Protein AF-0000000083925718 (afdb_homodimer)

Organism: Seriola dumerili (NCBI:txid41447)

InterPro domains:
  IPR001111 TGF-beta, propeptide [PF00688] (3-242)
  IPR001839 Transforming growth factor-beta, C-terminal [PF00019] (294-394)
  IPR001839 Transforming growth factor-beta, C-terminal [PS51362] (266-395)
  IPR001839 Transforming growth factor-beta, C-terminal [SM00204] (294-395)
  IPR015615 Transforming growth factor-beta-like [PTHR11848] (15-395)
  IPR017948 Transforming growth factor beta, conserved site [PS00250] (312-327)
  IPR029034 Cystine-knot cytokine [G3DSA:2.10.90.10] (283-395)
  IPR029034 Cystine-knot cytokine [SSF57501] (290-394)

pLDDT: mean 77.74, std 23.21, range [20.09, 98.0]

Radius of gyration: 36.72 Å; Cα contacts (8 Å, |Δi|>4): 1462; chains: 2; bounding box: 89×106×80 Å

Nearest PDB structures (foldseek):
  1lx5-assembly1_A-2  TM=9.224E-01  e=1.432E-16  Homo sapiens
  2r53-assembly1_A  TM=8.863E-01  e=2.087E-15  Homo sapiens
  7zjf-assembly1_A  TM=8.531E-01  e=5.540E-13  Homo sapiens
  3qb4-assembly3_A  TM=8.774E-01  e=9.681E-13  Homo sapiens
  3qb4-assembly3_C  TM=8.681E-01  e=8.537E-12  Homo sapiens

Structure (mmCIF, N/CA/C/O backbone):
data_AF-0000000083925718-model_v1
#
loop_
_entity.id
_entity.type
_entity.pdbx_description
1 polymer 'Bone morphogenetic protein 7'
#
loop_
_atom_site.group_PDB
_atom_site.id
_atom_site.type_symbol
_atom_site.label_atom_id
_atom_site.label_alt_id
_atom_site.label_comp_id
_atom_site.label_asym_id
_atom_site.label_entity_id
_atom_site.label_seq_id
_atom_site.pdbx_PDB_ins_code
_atom_site.Cartn_x
_atom_site.Cartn_y
_atom_site.Cartn_z
_atom_site.occupancy
_atom_site.B_iso_or_equiv
_atom_site.auth_seq_id
_atom_site.auth_comp_id
_atom_site.auth_asym_id
_atom_site.auth_atom_id
_atom_site.pdbx_PDB_model_num
ATOM 1 N N . MET A 1 1 ? 17.578 -11.945 -41.438 1 20.48 1 MET A N 1
ATOM 2 C CA . MET A 1 1 ? 18.562 -11.242 -40.625 1 20.48 1 MET A CA 1
ATOM 3 C C . MET A 1 1 ? 18.109 -11.156 -39.156 1 20.48 1 MET A C 1
ATOM 5 O O . MET A 1 1 ? 17.125 -10.484 -38.844 1 20.48 1 MET A O 1
ATOM 9 N N . ASP A 1 2 ? 18.156 -12.297 -38.312 1 24.34 2 ASP A N 1
ATOM 10 C CA . ASP A 1 2 ? 17.625 -12.844 -37.062 1 24.34 2 ASP A CA 1
ATOM 11 C C . ASP A 1 2 ? 18.062 -12.016 -35.875 1 24.34 2 ASP A C 1
ATOM 13 O O . ASP A 1 2 ? 19.25 -11.945 -35.562 1 24.34 2 ASP A O 1
ATOM 17 N N . ASN A 1 3 ? 17.578 -10.797 -35.75 1 26.86 3 ASN A N 1
ATOM 18 C CA . ASN A 1 3 ? 17.875 -9.711 -34.812 1 26.86 3 ASN A CA 1
ATOM 19 C C . ASN A 1 3 ? 17.922 -10.219 -33.375 1 26.86 3 ASN A C 1
ATOM 21 O O . ASN A 1 3 ? 16.891 -10.562 -32.781 1 26.86 3 ASN A O 1
ATOM 25 N N . GLU A 1 4 ? 18.938 -10.992 -32.938 1 32.94 4 GLU A N 1
ATOM 26 C CA . GLU A 1 4 ? 19.359 -11.656 -31.719 1 32.94 4 GLU A CA 1
ATOM 27 C C . GLU A 1 4 ? 19.25 -10.727 -30.516 1 32.94 4 GLU A C 1
ATOM 29 O O . GLU A 1 4 ? 19.797 -9.625 -30.531 1 32.94 4 GLU A O 1
ATOM 34 N N . VAL A 1 5 ? 18.172 -10.703 -29.938 1 35.44 5 VAL A N 1
ATOM 35 C CA . VAL A 1 5 ? 17.828 -9.938 -28.75 1 35.44 5 VAL A CA 1
ATOM 36 C C . VAL A 1 5 ? 19.016 -9.883 -27.797 1 35.44 5 VAL A C 1
ATOM 38 O O . VAL A 1 5 ? 19.422 -10.914 -27.25 1 35.44 5 VAL A O 1
ATOM 41 N N . ARG A 1 6 ? 20.016 -9.086 -27.938 1 34.38 6 ARG A N 1
ATOM 42 C CA . ARG A 1 6 ? 21.312 -8.781 -27.328 1 34.38 6 ARG A CA 1
ATOM 43 C C . ARG A 1 6 ? 21.219 -8.773 -25.812 1 34.38 6 ARG A C 1
ATOM 45 O O . ARG A 1 6 ? 22.203 -9 -25.125 1 34.38 6 ARG A O 1
ATOM 52 N N . SER A 1 7 ? 20.297 -7.996 -25.234 1 36.97 7 SER A N 1
ATOM 53 C CA . SER A 1 7 ? 20.609 -7.594 -23.875 1 36.97 7 SER A CA 1
ATOM 54 C C . SER A 1 7 ? 20.312 -8.711 -22.875 1 36.97 7 SER A C 1
ATOM 56 O O . SER A 1 7 ? 19.438 -8.562 -22.016 1 36.97 7 SER A O 1
ATOM 58 N N . SER A 1 8 ? 20.172 -9.922 -23.234 1 44.62 8 SER A N 1
ATOM 59 C CA . SER A 1 8 ? 20.109 -10.953 -22.203 1 44.62 8 SER A CA 1
ATOM 60 C C . SER A 1 8 ? 21.281 -10.828 -21.234 1 44.62 8 SER A C 1
ATOM 62 O O . SER A 1 8 ? 22.422 -10.57 -21.656 1 44.62 8 SER A O 1
ATOM 64 N N . PHE A 1 9 ? 21.031 -10.242 -20.047 1 47.56 9 PHE A N 1
ATOM 65 C CA . PHE A 1 9 ? 22.078 -9.953 -19.078 1 47.56 9 PHE A CA 1
ATOM 66 C C . PHE A 1 9 ? 23.203 -10.984 -19.156 1 47.56 9 PHE A C 1
ATOM 68 O O . PHE A 1 9 ? 24.375 -10.648 -19.031 1 47.56 9 PHE A O 1
ATOM 75 N N . ILE A 1 10 ? 22.828 -12.383 -19.062 1 52.66 10 ILE A N 1
ATOM 76 C CA . ILE A 1 10 ? 24.062 -13.148 -19 1 52.66 10 ILE A CA 1
ATOM 77 C C . ILE A 1 10 ? 24.75 -13.164 -20.359 1 52.66 10 ILE A C 1
ATOM 79 O O . ILE A 1 10 ? 24.297 -13.844 -21.281 1 52.66 10 ILE A O 1
ATOM 83 N N . GLN A 1 11 ? 25.219 -11.977 -20.734 1 53.75 11 GLN A N 1
ATOM 84 C CA . GLN A 1 11 ? 25.922 -11.781 -22.016 1 53.75 11 GLN A CA 1
ATOM 85 C C . GLN A 1 11 ? 26.812 -12.969 -22.328 1 53.75 11 GLN A C 1
ATOM 87 O O . GLN A 1 11 ? 27.109 -13.242 -23.5 1 53.75 11 GLN A O 1
ATOM 92 N N . ARG A 1 12 ? 27.188 -13.523 -21.281 1 63.78 12 ARG A N 1
ATOM 93 C CA . ARG A 1 12 ? 28.047 -14.68 -21.531 1 63.78 12 ARG A CA 1
ATOM 94 C C . ARG A 1 12 ? 27.422 -15.953 -20.969 1 63.78 12 ARG A C 1
ATOM 96 O O . ARG A 1 12 ? 26.547 -15.891 -20.109 1 63.78 12 ARG A O 1
ATOM 103 N N . ARG A 1 13 ? 27.766 -17.047 -21.578 1 74.25 13 ARG A N 1
ATOM 104 C CA . ARG A 1 13 ? 27.375 -18.359 -21.062 1 74.25 13 ARG A CA 1
ATOM 105 C C . ARG A 1 13 ? 27.844 -18.562 -19.625 1 74.25 13 ARG A C 1
ATOM 107 O O . ARG A 1 13 ? 28.984 -18.219 -19.297 1 74.25 13 ARG A O 1
ATOM 114 N N . LEU A 1 14 ? 26.922 -18.938 -18.828 1 84.12 14 LEU A N 1
ATOM 115 C CA . LEU A 1 14 ? 27.234 -19.156 -17.422 1 84.12 14 LEU A CA 1
ATOM 116 C C . LEU A 1 14 ? 28.156 -20.375 -17.25 1 84.12 14 LEU A C 1
ATOM 118 O O . LEU A 1 14 ? 27.969 -21.391 -17.906 1 84.12 14 LEU A O 1
ATOM 122 N N . ARG A 1 15 ? 29.156 -20.203 -16.516 1 86.62 15 ARG A N 1
ATOM 123 C CA . ARG A 1 15 ? 29.969 -21.344 -16.094 1 86.62 15 ARG A CA 1
ATOM 124 C C . ARG A 1 15 ? 29.156 -22.297 -15.211 1 86.62 15 ARG A C 1
ATOM 126 O O . ARG A 1 15 ? 28.109 -21.922 -14.68 1 86.62 15 ARG A O 1
ATOM 133 N N . SER A 1 16 ? 29.656 -23.484 -15.094 1 89.12 16 SER A N 1
ATOM 134 C CA . SER A 1 16 ? 28.922 -24.516 -14.398 1 89.12 16 SER A CA 1
ATOM 135 C C . SER A 1 16 ? 28.625 -24.109 -12.961 1 89.12 16 SER A C 1
ATOM 137 O O . SER A 1 16 ? 27.484 -24.25 -12.492 1 89.12 16 SER A O 1
ATOM 139 N N . GLN A 1 17 ? 29.703 -23.594 -12.281 1 89.38 17 GLN A N 1
ATOM 140 C CA . GLN A 1 17 ? 29.516 -23.188 -10.891 1 89.38 17 GLN A CA 1
ATOM 141 C C . GLN A 1 17 ? 28.562 -22 -10.781 1 89.38 17 GLN A C 1
ATOM 143 O O . GLN A 1 17 ? 27.734 -21.953 -9.867 1 89.38 17 GLN A O 1
ATOM 148 N N . GLU A 1 18 ? 28.688 -21.094 -11.711 1 87.56 18 GLU A N 1
ATOM 149 C CA . GLU A 1 18 ? 27.812 -19.922 -11.734 1 87.56 18 GLU A CA 1
ATOM 150 C C . GLU A 1 18 ? 26.344 -20.328 -11.938 1 87.56 18 GLU A C 1
ATOM 152 O O . GLU A 1 18 ? 25.453 -19.781 -11.297 1 87.56 18 GLU A O 1
ATOM 157 N N . ARG A 1 19 ? 26.25 -21.219 -12.773 1 90.38 19 ARG A N 1
ATOM 158 C CA . ARG A 1 19 ? 24.906 -21.719 -13.055 1 90.38 19 ARG A CA 1
ATOM 159 C C . ARG A 1 19 ? 24.297 -22.375 -11.828 1 90.38 19 ARG A C 1
ATOM 161 O O . ARG A 1 19 ? 23.125 -22.156 -11.508 1 90.38 19 ARG A O 1
ATOM 168 N N . ARG A 1 20 ? 25.078 -23.125 -11.156 1 91.75 20 ARG A N 1
ATOM 169 C CA . ARG A 1 20 ? 24.594 -23.812 -9.961 1 91.75 20 ARG A CA 1
ATOM 170 C C . ARG A 1 20 ? 24.203 -22.828 -8.875 1 91.75 20 ARG A C 1
ATOM 172 O O . ARG A 1 20 ? 23.172 -23 -8.203 1 91.75 20 ARG A O 1
ATOM 179 N N . ASP A 1 21 ? 24.969 -21.844 -8.773 1 88.62 21 ASP A N 1
ATOM 180 C CA . ASP A 1 21 ? 24.672 -20.828 -7.766 1 88.62 21 ASP A CA 1
ATOM 181 C C . ASP A 1 21 ? 23.375 -20.094 -8.094 1 88.62 21 ASP A C 1
ATOM 183 O O . ASP A 1 21 ? 22.562 -19.844 -7.211 1 88.62 21 ASP A O 1
ATOM 187 N N . MET A 1 22 ? 23.234 -19.781 -9.328 1 89.19 22 MET A N 1
ATOM 188 C CA . MET A 1 22 ? 22.016 -19.109 -9.773 1 89.19 22 MET A CA 1
ATOM 189 C C . MET A 1 22 ? 20.797 -20 -9.57 1 89.19 22 MET A C 1
ATOM 191 O O . MET A 1 22 ? 19.75 -19.531 -9.109 1 89.19 22 MET A O 1
ATOM 195 N N . GLN A 1 23 ? 21 -21.156 -9.883 1 93.75 23 GLN A N 1
ATOM 196 C CA . GLN A 1 23 ? 19.906 -22.125 -9.719 1 93.75 23 GLN A CA 1
ATOM 197 C C . GLN A 1 23 ? 19.484 -22.219 -8.258 1 93.75 23 GLN A C 1
ATOM 199 O O . GLN A 1 23 ? 18.297 -22.156 -7.941 1 93.75 23 GLN A O 1
ATOM 204 N N . ARG A 1 24 ? 20.391 -22.359 -7.465 1 91.38 24 ARG A N 1
ATOM 205 C CA . ARG A 1 24 ? 20.125 -22.5 -6.039 1 91.38 24 ARG A CA 1
ATOM 206 C C . ARG A 1 24 ? 19.375 -21.297 -5.496 1 91.38 24 ARG A C 1
ATOM 208 O O . ARG A 1 24 ? 18.375 -21.438 -4.785 1 91.38 24 ARG A O 1
ATOM 215 N N . GLU A 1 25 ? 19.812 -20.125 -5.867 1 89.06 25 GLU A N 1
ATOM 216 C CA . GLU A 1 25 ? 19.203 -18.906 -5.34 1 89.06 25 GLU A CA 1
ATOM 217 C C . GLU A 1 25 ? 17.797 -18.719 -5.887 1 89.06 25 GLU A C 1
ATOM 219 O O . GLU A 1 25 ? 16.875 -18.359 -5.141 1 89.06 25 GLU A O 1
ATOM 224 N N . ILE A 1 26 ? 17.641 -18.953 -7.141 1 92.06 26 ILE A N 1
ATOM 225 C CA . ILE A 1 26 ? 16.328 -18.734 -7.742 1 92.06 26 ILE A CA 1
ATOM 226 C C . ILE A 1 26 ? 15.336 -19.766 -7.207 1 92.06 26 ILE A C 1
ATOM 228 O O . ILE A 1 26 ? 14.172 -19.469 -6.957 1 92.06 26 ILE A O 1
ATOM 232 N N . LEU A 1 27 ? 15.812 -20.938 -7.051 1 94.88 27 LEU A N 1
ATOM 233 C CA . LEU A 1 27 ? 14.961 -21.953 -6.461 1 94.88 27 LEU A CA 1
ATOM 234 C C . LEU A 1 27 ? 14.531 -21.562 -5.051 1 94.88 27 LEU A C 1
ATOM 236 O O . LEU A 1 27 ? 13.383 -21.797 -4.664 1 94.88 27 LEU A O 1
ATOM 240 N N . SER A 1 28 ? 15.445 -21.031 -4.367 1 90.44 28 SER A N 1
ATOM 241 C CA . SER A 1 28 ? 15.117 -20.547 -3.025 1 90.44 28 SER A CA 1
ATOM 242 C C . SER A 1 28 ? 14.031 -19.484 -3.07 1 90.44 28 SER A C 1
ATOM 244 O O . SER A 1 28 ? 13.102 -19.5 -2.266 1 90.44 28 SER A O 1
ATOM 246 N N . ILE A 1 29 ? 14.109 -18.578 -3.996 1 90.94 29 ILE A N 1
ATOM 247 C CA . ILE A 1 29 ? 13.117 -17.516 -4.168 1 90.94 29 ILE A CA 1
ATOM 248 C C . ILE A 1 29 ? 11.758 -18.141 -4.5 1 90.94 29 ILE A C 1
ATOM 250 O O . ILE A 1 29 ? 10.727 -17.672 -4.02 1 90.94 29 ILE A O 1
ATOM 254 N N . LEU A 1 30 ? 11.844 -19.172 -5.262 1 93 30 LEU A N 1
ATOM 255 C CA . LEU A 1 30 ? 10.609 -19.812 -5.695 1 93 30 LEU A CA 1
ATOM 256 C C . LEU A 1 30 ? 10.062 -20.719 -4.602 1 93 30 LEU A C 1
ATOM 258 O O . LEU A 1 30 ? 8.969 -21.281 -4.738 1 93 30 LEU A O 1
ATOM 262 N N . GLY A 1 31 ? 10.82 -20.906 -3.557 1 90.06 31 GLY A N 1
ATOM 263 C CA . GLY A 1 31 ? 10.383 -21.734 -2.445 1 90.06 31 GLY A CA 1
ATOM 264 C C . GLY A 1 31 ? 10.492 -23.219 -2.734 1 90.06 31 GLY A C 1
ATOM 265 O O . GLY A 1 31 ? 9.695 -24.016 -2.232 1 90.06 31 GLY A O 1
ATOM 266 N N . LEU A 1 32 ? 11.359 -23.562 -3.6 1 93.31 32 LEU A N 1
ATOM 267 C CA . LEU A 1 32 ? 11.555 -24.969 -3.98 1 93.31 32 LEU A CA 1
ATOM 268 C C . LEU A 1 32 ? 12.891 -25.484 -3.451 1 93.31 32 LEU A C 1
ATOM 270 O O . LEU A 1 32 ? 13.945 -24.922 -3.75 1 93.31 32 LEU A O 1
ATOM 274 N N . PRO A 1 33 ? 12.883 -26.516 -2.691 1 89.75 33 PRO A N 1
ATOM 275 C CA . PRO A 1 33 ? 14.125 -27.047 -2.131 1 89.75 33 PRO A CA 1
ATOM 276 C C . PRO A 1 33 ? 15.047 -27.641 -3.197 1 89.75 33 PRO A C 1
ATOM 278 O O . PRO A 1 33 ? 16.266 -27.547 -3.07 1 89.75 33 PRO A O 1
ATOM 281 N N . GLN A 1 34 ? 14.469 -28.219 -4.203 1 92.88 34 GLN A N 1
ATOM 282 C CA . GLN A 1 34 ? 15.203 -28.781 -5.332 1 92.88 34 GLN A CA 1
ATOM 283 C C . GLN A 1 34 ? 14.43 -28.609 -6.637 1 92.88 34 GLN A C 1
ATOM 285 O O . GLN A 1 34 ? 13.227 -28.359 -6.617 1 92.88 34 GLN A O 1
ATOM 290 N N . ARG A 1 35 ? 15.125 -28.625 -7.652 1 94.12 35 ARG A N 1
ATOM 291 C CA . ARG A 1 35 ? 14.477 -28.531 -8.953 1 94.12 35 ARG A CA 1
ATOM 292 C C . ARG A 1 35 ? 13.5 -29.688 -9.164 1 94.12 35 ARG A C 1
ATOM 294 O O . ARG A 1 35 ? 13.836 -30.844 -8.914 1 94.12 35 ARG A O 1
ATOM 301 N N . PRO A 1 36 ? 12.367 -29.391 -9.586 1 95.31 36 PRO A N 1
ATOM 302 C CA . PRO A 1 36 ? 11.406 -30.469 -9.859 1 95.31 36 PRO A CA 1
ATOM 303 C C . PRO A 1 36 ? 11.836 -31.359 -11.023 1 95.31 36 PRO A C 1
ATOM 305 O O . PRO A 1 36 ? 12.461 -30.875 -11.977 1 95.31 36 PRO A O 1
ATOM 308 N N . ARG A 1 37 ? 11.516 -32.594 -10.93 1 94.88 37 ARG A N 1
ATOM 309 C CA . ARG A 1 37 ? 11.758 -33.562 -11.984 1 94.88 37 ARG A CA 1
ATOM 310 C C . ARG A 1 37 ? 10.477 -34.312 -12.352 1 94.88 37 ARG A C 1
ATOM 312 O O . ARG A 1 37 ? 10.297 -35.469 -11.977 1 94.88 37 ARG A O 1
ATOM 319 N N . PRO A 1 38 ? 9.68 -33.656 -13.117 1 93.62 38 PRO A N 1
ATOM 320 C CA . PRO A 1 38 ? 8.414 -34.312 -13.484 1 93.62 38 PRO A CA 1
ATOM 321 C C . PRO A 1 38 ? 8.609 -35.531 -14.383 1 93.62 38 PRO A C 1
ATOM 323 O O . PRO A 1 38 ? 9.531 -35.531 -15.203 1 93.62 38 PRO A O 1
ATOM 326 N N . HIS A 1 39 ? 7.707 -36.5 -14.188 1 88.94 39 HIS A N 1
ATOM 327 C CA . HIS A 1 39 ? 7.742 -37.688 -15.023 1 88.94 39 HIS A CA 1
ATOM 328 C C . HIS A 1 39 ? 7.32 -37.375 -16.453 1 88.94 39 HIS A C 1
ATOM 330 O O . HIS A 1 39 ? 7.918 -37.875 -17.406 1 88.94 39 HIS A O 1
ATOM 336 N N . PHE A 1 40 ? 6.281 -36.625 -16.562 1 84.5 40 PHE A N 1
ATOM 337 C CA . PHE A 1 40 ? 5.773 -36.156 -17.859 1 84.5 40 PHE A CA 1
ATOM 338 C C . PHE A 1 40 ? 5.664 -34.656 -17.859 1 84.5 40 PHE A C 1
ATOM 340 O O . PHE A 1 40 ? 5.336 -34.031 -16.844 1 84.5 40 PHE A O 1
ATOM 347 N N . HIS A 1 41 ? 6.062 -34.094 -18.953 1 83.06 41 HIS A N 1
ATOM 348 C CA . HIS A 1 41 ? 5.988 -32.625 -19.016 1 83.06 41 HIS A CA 1
ATOM 349 C C . HIS A 1 41 ? 5.309 -32.188 -20.297 1 83.06 41 HIS A C 1
ATOM 351 O O . HIS A 1 41 ? 5.676 -31.141 -20.859 1 83.06 41 HIS A O 1
ATOM 357 N N . THR A 1 42 ? 4.285 -32.938 -20.609 1 85.69 42 THR A N 1
ATOM 358 C CA . THR A 1 42 ? 3.514 -32.562 -21.781 1 85.69 42 THR A CA 1
ATOM 359 C C . THR A 1 42 ? 2.602 -31.391 -21.469 1 85.69 42 THR A C 1
ATOM 361 O O . THR A 1 42 ? 1.979 -31.344 -20.406 1 85.69 42 THR A O 1
ATOM 364 N N . LYS A 1 43 ? 2.557 -30.469 -22.406 1 86.44 43 LYS A N 1
ATOM 365 C CA . LYS A 1 43 ? 1.787 -29.25 -22.234 1 86.44 43 LYS A CA 1
ATOM 366 C C . LYS A 1 43 ? 0.446 -29.328 -22.953 1 86.44 43 LYS A C 1
ATOM 368 O O . LYS A 1 43 ? -0.361 -28.391 -22.891 1 86.44 43 LYS A O 1
ATOM 373 N N . HIS A 1 44 ? 0.147 -30.453 -23.547 1 87.06 44 HIS A N 1
ATOM 374 C CA . HIS A 1 44 ? -1.028 -30.531 -24.406 1 87.06 44 HIS A CA 1
ATOM 375 C C . HIS A 1 44 ? -2.148 -31.312 -23.719 1 87.06 44 HIS A C 1
ATOM 377 O O . HIS A 1 44 ? -3.193 -31.562 -24.328 1 87.06 44 HIS A O 1
ATOM 383 N N . ASN A 1 45 ? -1.938 -31.688 -22.516 1 89.88 45 ASN A N 1
ATOM 384 C CA . ASN A 1 45 ? -3.008 -32.312 -21.734 1 89.88 45 ASN A CA 1
ATOM 385 C C . ASN A 1 45 ? -4.004 -31.266 -21.234 1 89.88 45 ASN A C 1
ATOM 387 O O . ASN A 1 45 ? -3.711 -30.062 -21.234 1 89.88 45 ASN A O 1
ATOM 391 N N . ALA A 1 46 ? -5.184 -31.719 -20.812 1 92.19 46 ALA A N 1
ATOM 392 C CA . ALA A 1 46 ? -6.27 -30.828 -20.422 1 92.19 46 ALA A CA 1
ATOM 393 C C . ALA A 1 46 ? -5.848 -29.922 -19.266 1 92.19 46 ALA A C 1
ATOM 395 O O . ALA A 1 46 ? -6 -28.688 -19.344 1 92.19 46 ALA A O 1
ATOM 396 N N . ALA A 1 47 ? -5.242 -30.516 -18.266 1 93.56 47 ALA A N 1
ATOM 397 C CA . ALA A 1 47 ? -4.898 -29.734 -17.078 1 93.56 47 ALA A CA 1
ATOM 398 C C . ALA A 1 47 ? -3.832 -28.688 -17.391 1 93.56 47 ALA A C 1
ATOM 400 O O . ALA A 1 47 ? -4.027 -27.5 -17.141 1 93.56 47 ALA A O 1
ATOM 401 N N . PRO A 1 48 ? -2.734 -29.031 -18.047 1 93.88 48 PRO A N 1
ATOM 402 C CA . PRO A 1 48 ? -1.728 -28.031 -18.406 1 93.88 48 PRO A CA 1
ATOM 403 C C . PRO A 1 48 ? -2.273 -26.953 -19.344 1 93.88 48 PRO A C 1
ATOM 405 O O . PRO A 1 48 ? -1.925 -25.781 -19.219 1 93.88 48 PRO A O 1
ATOM 408 N N . MET A 1 49 ? -3.15 -27.344 -20.234 1 93.06 49 MET A N 1
ATOM 409 C CA . MET A 1 49 ? -3.717 -26.375 -21.156 1 93.06 49 MET A CA 1
ATOM 410 C C . MET A 1 49 ? -4.566 -25.344 -20.422 1 93.06 49 MET A C 1
ATOM 412 O O . MET A 1 49 ? -4.484 -24.156 -20.703 1 93.06 49 MET A O 1
ATOM 416 N N . PHE A 1 50 ? -5.34 -25.875 -19.562 1 94.88 50 PHE A N 1
ATOM 417 C CA . PHE A 1 50 ? -6.152 -24.984 -18.734 1 94.88 50 PHE A CA 1
ATOM 418 C C . PHE A 1 50 ? -5.27 -24.031 -17.938 1 94.88 50 PHE A C 1
ATOM 420 O O . PHE A 1 50 ? -5.531 -22.828 -17.875 1 94.88 50 PHE A O 1
ATOM 427 N N . MET A 1 51 ? -4.277 -24.5 -17.344 1 96.38 51 MET A N 1
ATOM 428 C CA . MET A 1 51 ? -3.367 -23.719 -16.531 1 96.38 51 MET A CA 1
ATOM 429 C C . MET A 1 51 ? -2.631 -22.672 -17.375 1 96.38 51 MET A C 1
ATOM 431 O O . MET A 1 51 ? -2.377 -21.562 -16.906 1 96.38 51 MET A O 1
ATOM 435 N N . LEU A 1 52 ? -2.256 -23.078 -18.531 1 93.5 52 LEU A N 1
ATOM 436 C CA . LEU A 1 52 ? -1.626 -22.141 -19.453 1 93.5 52 LEU A CA 1
ATOM 437 C C . LEU A 1 52 ? -2.576 -20.984 -19.797 1 93.5 52 LEU A C 1
ATOM 439 O O . LEU A 1 52 ? -2.15 -19.844 -19.922 1 93.5 52 LEU A O 1
ATOM 443 N N . ASP A 1 53 ? -3.805 -21.344 -19.938 1 92.5 53 ASP A N 1
ATOM 444 C CA . ASP A 1 53 ? -4.801 -20.297 -20.188 1 92.5 53 ASP A CA 1
ATOM 445 C C . ASP A 1 53 ? -4.918 -19.344 -19.016 1 92.5 53 ASP A C 1
ATOM 447 O O . ASP A 1 53 ? -5.059 -18.141 -19.188 1 92.5 53 ASP A O 1
ATOM 451 N N . LEU A 1 54 ? -4.93 -19.938 -17.844 1 94.19 54 LEU A N 1
ATOM 452 C CA . LEU A 1 54 ? -4.945 -19.109 -16.641 1 94.19 54 LEU A CA 1
ATOM 453 C C . LEU A 1 54 ? -3.74 -18.172 -16.625 1 94.19 54 LEU A C 1
ATOM 455 O O . LEU A 1 54 ? -3.883 -16.984 -16.344 1 94.19 54 LEU A O 1
ATOM 459 N N . TYR A 1 55 ? -2.619 -18.672 -16.906 1 94.31 55 TYR A N 1
ATOM 460 C CA . TYR A 1 55 ? -1.394 -17.891 -16.953 1 94.31 55 TYR A CA 1
ATOM 461 C C . TYR A 1 55 ? -1.52 -16.734 -17.953 1 94.31 55 TYR A C 1
ATOM 463 O O . TYR A 1 55 ? -1.134 -15.609 -17.656 1 94.31 55 TYR A O 1
ATOM 471 N N . ASN A 1 56 ? -2.033 -17.016 -19.062 1 89.81 56 ASN A N 1
ATOM 472 C CA . ASN A 1 56 ? -2.172 -16.016 -20.125 1 89.81 56 ASN A CA 1
ATOM 473 C C . ASN A 1 56 ? -3.158 -14.914 -19.734 1 89.81 56 ASN A C 1
ATOM 475 O O . ASN A 1 56 ? -3.047 -13.781 -20.203 1 89.81 56 ASN A O 1
ATOM 479 N N . THR A 1 57 ? -4.109 -15.258 -18.953 1 87.38 57 THR A N 1
ATOM 480 C CA . THR A 1 57 ? -5.066 -14.266 -18.484 1 87.38 57 THR A CA 1
ATOM 481 C C . THR A 1 57 ? -4.383 -13.234 -17.594 1 87.38 57 THR A C 1
ATOM 483 O O . THR A 1 57 ? -4.707 -12.047 -17.656 1 87.38 57 THR A O 1
ATOM 486 N N . ILE A 1 58 ? -3.518 -13.602 -16.766 1 85.5 58 ILE A N 1
ATOM 487 C CA . ILE A 1 58 ? -2.793 -12.711 -15.867 1 85.5 58 ILE A CA 1
ATOM 488 C C . ILE A 1 58 ? -1.838 -11.828 -16.672 1 85.5 58 ILE A C 1
ATOM 490 O O . ILE A 1 58 ? -1.727 -10.625 -16.406 1 85.5 58 ILE A O 1
ATOM 494 N N . SER A 1 59 ? -1.18 -12.391 -17.484 1 77.25 59 SER A N 1
ATOM 495 C CA . SER A 1 59 ? -0.123 -11.727 -18.25 1 77.25 59 SER A CA 1
ATOM 496 C C . SER A 1 59 ? -0.695 -10.664 -19.188 1 77.25 59 SER A C 1
ATOM 498 O O . SER A 1 59 ? -0.032 -9.672 -19.484 1 77.25 59 SER A O 1
ATOM 500 N N . THR A 1 60 ? -1.941 -10.797 -19.656 1 62 60 THR A N 1
ATOM 501 C CA . THR A 1 60 ? -2.584 -9.836 -20.531 1 62 60 THR A CA 1
ATOM 502 C C . THR A 1 60 ? -3.041 -8.602 -19.75 1 62 60 THR A C 1
ATOM 504 O O . THR A 1 60 ? -3.027 -7.488 -20.281 1 62 60 THR A O 1
ATOM 507 N N . ASP A 1 61 ? -3.629 -8.586 -18.484 1 55.09 61 ASP A N 1
ATOM 508 C CA . ASP A 1 61 ? -4.164 -7.477 -17.688 1 55.09 61 ASP A CA 1
ATOM 509 C C . ASP A 1 61 ? -3.047 -6.539 -17.25 1 55.09 61 ASP A C 1
ATOM 511 O O . ASP A 1 61 ? -3.311 -5.418 -16.797 1 55.09 61 ASP A O 1
ATOM 515 N N . THR A 1 62 ? -2.1 -6.891 -16.828 1 52.56 62 THR A N 1
ATOM 516 C CA . THR A 1 62 ? -1.054 -5.984 -16.359 1 52.56 62 THR A CA 1
ATOM 517 C C . THR A 1 62 ? -0.689 -4.98 -17.453 1 52.56 62 THR A C 1
ATOM 519 O O . THR A 1 62 ? -0.697 -5.316 -18.641 1 52.56 62 THR A O 1
ATOM 522 N N . GLY A 1 63 ? -0.911 -3.531 -17.266 1 41.19 63 GLY A N 1
ATOM 523 C CA . GLY A 1 63 ? -0.704 -2.307 -18.016 1 41.19 63 GLY A CA 1
ATOM 524 C C . GLY A 1 63 ? 0.225 -2.49 -19.203 1 41.19 63 GLY A C 1
ATOM 525 O O . GLY A 1 63 ? 0.684 -3.602 -19.469 1 41.19 63 GLY A O 1
ATOM 526 N N . PRO A 1 64 ? 0.703 -1.111 -19.703 1 37.5 64 PRO A N 1
ATOM 527 C CA . PRO A 1 64 ? 1.446 -0.895 -20.938 1 37.5 64 PRO A CA 1
ATOM 528 C C . PRO A 1 64 ? 2.492 -1.978 -21.203 1 37.5 64 PRO A C 1
ATOM 530 O O . PRO A 1 64 ? 3.051 -2.539 -20.25 1 37.5 64 PRO A O 1
ATOM 533 N N . GLN A 1 65 ? 2.305 -2.836 -22.281 1 38.34 65 GLN A N 1
ATOM 534 C CA . GLN A 1 65 ? 3.291 -3.545 -23.094 1 38.34 65 GLN A CA 1
ATOM 535 C C . GLN A 1 65 ? 4.668 -2.895 -22.969 1 38.34 65 GLN A C 1
ATOM 537 O O . GLN A 1 65 ? 5 -1.989 -23.734 1 38.34 65 GLN A O 1
ATOM 542 N N . GLY A 1 66 ? 4.988 -2.107 -22.078 1 33.66 66 GLY A N 1
ATOM 543 C CA . GLY A 1 66 ? 6.348 -1.792 -22.484 1 33.66 66 GLY A CA 1
ATOM 544 C C . GLY A 1 66 ? 7.012 -2.912 -23.266 1 33.66 66 GLY A C 1
ATOM 545 O O . GLY A 1 66 ? 6.48 -4.023 -23.344 1 33.66 66 GLY A O 1
ATOM 546 N N . TYR A 1 67 ? 8.219 -2.537 -23.797 1 33.31 67 TYR A N 1
ATOM 547 C CA . TYR A 1 67 ? 9.109 -3.277 -24.688 1 33.31 67 TYR A CA 1
ATOM 548 C C . TYR A 1 67 ? 9.312 -4.707 -24.188 1 33.31 67 TYR A C 1
ATOM 550 O O . TYR A 1 67 ? 10.359 -5.039 -23.641 1 33.31 67 TYR A O 1
ATOM 558 N N . SER A 1 68 ? 8.508 -5.203 -23.344 1 35.41 68 SER A N 1
ATOM 559 C CA . SER A 1 68 ? 9.078 -6.543 -23.297 1 35.41 68 SER A CA 1
ATOM 560 C C . SER A 1 68 ? 9.148 -7.164 -24.688 1 35.41 68 SER A C 1
ATOM 562 O O . SER A 1 68 ? 8.117 -7.355 -25.328 1 35.41 68 SER A O 1
ATOM 564 N N . TYR A 1 69 ? 9.984 -6.797 -25.516 1 35.44 69 TYR A N 1
ATOM 565 C CA . TYR A 1 69 ? 10.414 -7.59 -26.656 1 35.44 69 TYR A CA 1
ATOM 566 C C . TYR A 1 69 ? 10.086 -9.062 -26.453 1 35.44 69 TYR A C 1
ATOM 568 O O . TYR A 1 69 ? 10.297 -9.883 -27.344 1 35.44 69 TYR A O 1
ATOM 576 N N . TYR A 1 70 ? 9.961 -9.414 -25.203 1 36.97 70 TYR A N 1
ATOM 577 C CA . TYR A 1 70 ? 9.852 -10.859 -25.047 1 36.97 70 TYR A CA 1
ATOM 578 C C . TYR A 1 70 ? 8.398 -11.305 -25.125 1 36.97 70 TYR A C 1
ATOM 580 O O . TYR A 1 70 ? 7.543 -10.797 -24.391 1 36.97 70 TYR A O 1
ATOM 588 N N . LYS A 1 71 ? 7.895 -11.492 -26.375 1 39.62 71 LYS A N 1
ATOM 589 C CA . LYS A 1 71 ? 6.609 -12.008 -26.844 1 39.62 71 LYS A CA 1
ATOM 590 C C . LYS A 1 71 ? 5.996 -12.961 -25.812 1 39.62 71 LYS A C 1
ATOM 592 O O . LYS A 1 71 ? 6.691 -13.812 -25.266 1 39.62 71 LYS A O 1
ATOM 597 N N . PRO A 1 72 ? 4.898 -12.492 -25.297 1 43.62 72 PRO A N 1
ATOM 598 C CA . PRO A 1 72 ? 4.18 -13.57 -24.609 1 43.62 72 PRO A CA 1
ATOM 599 C C . PRO A 1 72 ? 4.223 -14.891 -25.375 1 43.62 72 PRO A C 1
ATOM 601 O O . PRO A 1 72 ? 4.324 -14.891 -26.594 1 43.62 72 PRO A O 1
ATOM 604 N N . VAL A 1 73 ? 4.84 -15.859 -24.719 1 44.31 73 VAL A N 1
ATOM 605 C CA . VAL A 1 73 ? 4.992 -17.141 -25.406 1 44.31 73 VAL A CA 1
ATOM 606 C C . VAL A 1 73 ? 3.781 -17.391 -26.297 1 44.31 73 VAL A C 1
ATOM 608 O O . VAL A 1 73 ? 3.932 -17.719 -27.484 1 44.31 73 VAL A O 1
ATOM 611 N N . LEU A 1 74 ? 2.65 -18.047 -25.844 1 44.25 74 LEU A N 1
ATOM 612 C CA . LEU A 1 74 ? 1.686 -18.734 -26.688 1 44.25 74 LEU A CA 1
ATOM 613 C C . LEU A 1 74 ? 0.444 -17.875 -26.906 1 44.25 74 LEU A C 1
ATOM 615 O O . LEU A 1 74 ? -0.216 -17.469 -25.938 1 44.25 74 LEU A O 1
ATOM 619 N N . PRO A 1 75 ? 0.374 -17.016 -27.953 1 41.62 75 PRO A N 1
ATOM 620 C CA . PRO A 1 75 ? -0.889 -16.375 -28.328 1 41.62 75 PRO A CA 1
ATOM 621 C C . PRO A 1 75 ? -2.092 -17.312 -28.172 1 41.62 75 PRO A C 1
ATOM 623 O O . PRO A 1 75 ? -2.387 -18.094 -29.062 1 41.62 75 PRO A O 1
ATOM 626 N N . THR A 1 76 ? -2.162 -18.156 -27.188 1 39.81 76 THR A N 1
ATOM 627 C CA . THR A 1 76 ? -3.322 -19.016 -27.422 1 39.81 76 THR A CA 1
ATOM 628 C C . THR A 1 76 ? -4.598 -18.188 -27.516 1 39.81 76 THR A C 1
ATOM 630 O O . THR A 1 76 ? -4.75 -17.188 -26.812 1 39.81 76 THR A O 1
ATOM 633 N N . GLN A 1 77 ? -5.254 -18.172 -28.625 1 40.25 77 GLN A N 1
ATOM 634 C CA . GLN A 1 77 ? -6.668 -17.844 -28.797 1 40.25 77 GLN A CA 1
ATOM 635 C C . GLN A 1 77 ? -7.406 -17.906 -27.469 1 40.25 77 GLN A C 1
ATOM 637 O O . GLN A 1 77 ? -7.078 -18.719 -26.594 1 40.25 77 GLN A O 1
ATOM 642 N N . ALA A 1 78 ? -7.953 -16.781 -26.89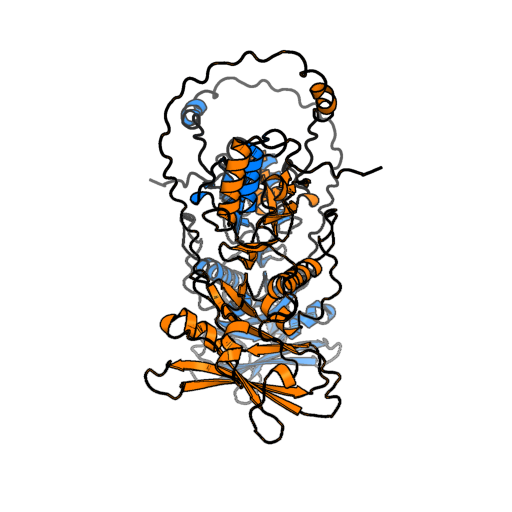1 1 44.12 78 ALA A N 1
ATOM 643 C CA . ALA A 1 78 ? -8.898 -16.797 -25.781 1 44.12 78 ALA A CA 1
ATOM 644 C C . ALA A 1 78 ? -9.5 -18.172 -25.578 1 44.12 78 ALA A C 1
ATOM 646 O O . ALA A 1 78 ? -10.266 -18.656 -26.422 1 44.12 78 ALA A O 1
ATOM 647 N N . SER A 1 79 ? -8.781 -19.156 -25.125 1 53.5 79 SER A N 1
ATOM 648 C CA . SER A 1 79 ? -9.305 -20.5 -24.984 1 53.5 79 SER A CA 1
ATOM 649 C C . SER A 1 79 ? -10.539 -20.516 -24.078 1 53.5 79 SER A C 1
ATOM 651 O O . SER A 1 79 ? -10.602 -19.797 -23.078 1 53.5 79 SER A O 1
ATOM 653 N N . PRO A 1 80 ? -11.594 -21.062 -24.594 1 63.19 80 PRO A N 1
ATOM 654 C CA . PRO A 1 80 ? -12.938 -21.266 -24.047 1 63.19 80 PRO A CA 1
ATOM 655 C C . PRO A 1 80 ? -12.93 -21.906 -22.656 1 63.19 80 PRO A C 1
ATOM 657 O O . PRO A 1 80 ? -13.984 -22.031 -22.031 1 63.19 80 PRO A O 1
ATOM 660 N N . MET A 1 81 ? -11.602 -22.078 -22.078 1 75.88 81 MET A N 1
ATOM 661 C CA . MET A 1 81 ? -11.695 -22.922 -20.891 1 75.88 81 MET A CA 1
ATOM 662 C C . MET A 1 81 ? -11.836 -22.062 -19.641 1 75.88 81 MET A C 1
ATOM 664 O O . MET A 1 81 ? -12.445 -22.5 -18.656 1 75.88 81 MET A O 1
ATOM 668 N N . VAL A 1 82 ? -11.391 -20.766 -19.719 1 84.75 82 VAL A N 1
ATOM 669 C CA . VAL A 1 82 ? -11.391 -19.969 -18.5 1 84.75 82 VAL A CA 1
ATOM 670 C C . VAL A 1 82 ? -12.648 -19.109 -18.453 1 84.75 82 VAL A C 1
ATOM 672 O O . VAL A 1 82 ? -12.883 -18.281 -19.344 1 84.75 82 VAL A O 1
ATOM 675 N N . THR A 1 83 ? -13.391 -19.297 -17.453 1 88.19 83 THR A N 1
ATOM 676 C CA . THR A 1 83 ? -14.625 -18.531 -17.266 1 88.19 83 THR A CA 1
ATOM 677 C C . THR A 1 83 ? -14.352 -17.266 -16.453 1 88.19 83 THR A C 1
ATOM 679 O O . THR A 1 83 ? -13.297 -17.125 -15.836 1 88.19 83 THR A O 1
ATOM 682 N N . PRO A 1 84 ? -15.289 -16.328 -16.516 1 87.56 84 PRO A N 1
ATOM 683 C CA . PRO A 1 84 ? -15.148 -15.133 -15.688 1 87.56 84 PRO A CA 1
ATOM 684 C C . PRO A 1 84 ? -15.016 -15.469 -14.203 1 87.56 84 PRO A C 1
ATOM 686 O O . PRO A 1 84 ? -14.328 -14.766 -13.461 1 87.56 84 PRO A O 1
ATOM 689 N N . GLN A 1 85 ? -15.641 -16.516 -13.844 1 90.5 85 GLN A N 1
ATOM 690 C CA . GLN A 1 85 ? -15.539 -16.953 -12.453 1 90.5 85 GLN A CA 1
ATOM 691 C C . GLN A 1 85 ? -14.117 -17.422 -12.125 1 90.5 85 GLN A C 1
ATOM 693 O O . GLN A 1 85 ? -13.594 -17.125 -11.047 1 90.5 85 GLN A O 1
ATOM 698 N N . ASP A 1 86 ? -13.594 -18.062 -13.07 1 92.12 86 ASP A N 1
ATOM 699 C CA . ASP A 1 86 ? -12.211 -18.5 -12.883 1 92.12 86 ASP A CA 1
ATOM 700 C C . ASP A 1 86 ? -11.281 -17.297 -12.703 1 92.12 86 ASP A C 1
ATOM 702 O O . ASP A 1 86 ? -10.367 -17.328 -11.875 1 92.12 86 ASP A O 1
ATOM 706 N N . SER A 1 87 ? -11.562 -16.328 -13.445 1 89.69 87 SER A N 1
ATOM 707 C CA . SER A 1 87 ? -10.75 -15.117 -13.383 1 89.69 87 SER A CA 1
ATOM 708 C C . SER A 1 87 ? -10.859 -14.453 -12.016 1 89.69 87 SER A C 1
ATOM 710 O O . SER A 1 87 ? -9.875 -13.938 -11.484 1 89.69 87 SER A O 1
ATOM 712 N N . ARG A 1 88 ? -12.008 -14.43 -11.484 1 91.5 88 ARG A N 1
ATOM 713 C CA . ARG A 1 88 ? -12.211 -13.875 -10.156 1 91.5 88 ARG A CA 1
ATOM 714 C C . ARG A 1 88 ? -11.438 -14.664 -9.102 1 91.5 88 ARG A C 1
ATOM 716 O O . ARG A 1 88 ? -10.805 -14.078 -8.227 1 91.5 88 ARG A O 1
ATOM 723 N N . PHE A 1 89 ? -11.508 -15.977 -9.281 1 93.62 89 PHE A N 1
ATOM 724 C CA . PHE A 1 89 ? -10.758 -16.828 -8.359 1 93.62 89 PHE A CA 1
ATOM 725 C C . PHE A 1 89 ? -9.258 -16.547 -8.484 1 93.62 89 PHE A C 1
ATOM 727 O O . PHE A 1 89 ? -8.555 -16.5 -7.473 1 93.62 89 PHE A O 1
ATOM 734 N N . LEU A 1 90 ? -8.914 -16.406 -9.68 1 93.88 90 LEU A N 1
ATOM 735 C CA . LEU A 1 90 ? -7.5 -16.188 -9.969 1 93.88 90 LEU A CA 1
ATOM 736 C C . LEU A 1 90 ? -7.012 -14.875 -9.375 1 93.88 90 LEU A C 1
ATOM 738 O O . LEU A 1 90 ? -5.891 -14.797 -8.867 1 93.88 90 LEU A O 1
ATOM 742 N N . ASP A 1 91 ? -7.805 -13.836 -9.422 1 90.88 91 ASP A N 1
ATOM 743 C CA . ASP A 1 91 ? -7.453 -12.516 -8.898 1 90.88 91 ASP A CA 1
ATOM 744 C C . ASP A 1 91 ? -7.16 -12.57 -7.402 1 90.88 91 ASP A C 1
ATOM 746 O O . ASP A 1 91 ? -6.277 -11.867 -6.91 1 90.88 91 ASP A O 1
ATOM 750 N N . ASP A 1 92 ? -7.785 -13.453 -6.785 1 91.19 92 ASP A N 1
ATOM 751 C CA . ASP A 1 92 ? -7.664 -13.523 -5.332 1 91.19 92 ASP A CA 1
ATOM 752 C C . ASP A 1 92 ? -6.629 -14.57 -4.914 1 91.19 92 ASP A C 1
ATOM 754 O O . ASP A 1 92 ? -6.238 -14.633 -3.746 1 91.19 92 ASP A O 1
ATOM 758 N N . ALA A 1 93 ? -6.246 -15.406 -5.863 1 95.25 93 ALA A N 1
ATOM 759 C CA . ALA A 1 93 ? -5.379 -16.531 -5.523 1 95.25 93 ALA A CA 1
ATOM 760 C C . ALA A 1 93 ? -3.906 -16.141 -5.645 1 95.25 93 ALA A C 1
ATOM 762 O O . ALA A 1 93 ? -3.537 -15.344 -6.504 1 95.25 93 ALA A O 1
ATOM 763 N N . ASP A 1 94 ? -3.115 -16.719 -4.75 1 95.12 94 ASP A N 1
ATOM 764 C CA . ASP A 1 94 ? -1.664 -16.578 -4.832 1 95.12 94 ASP A CA 1
ATOM 765 C C . ASP A 1 94 ? -1.037 -17.75 -5.578 1 95.12 94 ASP A C 1
ATOM 767 O O . ASP A 1 94 ? 0.087 -17.656 -6.074 1 95.12 94 ASP A O 1
ATOM 771 N N . MET A 1 95 ? -1.774 -18.781 -5.59 1 96.44 95 MET A N 1
ATOM 772 C CA . MET A 1 95 ? -1.304 -20 -6.234 1 96.44 95 MET A CA 1
ATOM 773 C C . MET A 1 95 ? -2.475 -20.828 -6.75 1 96.44 95 MET A C 1
ATOM 775 O O . MET A 1 95 ? -3.561 -20.812 -6.172 1 96.44 95 MET A O 1
ATOM 779 N N . VAL A 1 96 ? -2.268 -21.516 -7.848 1 97.69 96 VAL A N 1
ATOM 780 C CA . VAL A 1 96 ? -3.238 -22.438 -8.414 1 97.69 96 VAL A CA 1
ATOM 781 C C . VAL A 1 96 ? -2.553 -23.766 -8.75 1 97.69 96 VAL A C 1
ATOM 783 O O . VAL A 1 96 ? -1.438 -23.766 -9.273 1 97.69 96 VAL A O 1
ATOM 786 N N . MET A 1 97 ? -3.188 -24.844 -8.438 1 97.75 97 MET A N 1
ATOM 787 C CA . MET A 1 97 ? -2.654 -26.156 -8.773 1 97.75 97 MET A CA 1
ATOM 788 C C . MET A 1 97 ? -3.691 -26.984 -9.516 1 97.75 97 MET A C 1
ATOM 790 O O . MET A 1 97 ? -4.883 -26.922 -9.211 1 97.75 97 MET A O 1
ATOM 794 N N . SER A 1 98 ? -3.246 -27.75 -10.43 1 97.44 98 SER A N 1
ATOM 795 C CA . SER A 1 98 ? -4.105 -28.719 -11.109 1 97.44 98 SER A CA 1
ATOM 796 C C . SER A 1 98 ? -3.676 -30.141 -10.805 1 97.44 98 SER A C 1
ATOM 798 O O . SER A 1 98 ? -2.484 -30.422 -10.641 1 97.44 98 SER A O 1
ATOM 800 N N . PHE A 1 99 ? -4.633 -31.062 -10.734 1 96.12 99 PHE A N 1
ATOM 801 C CA . PHE A 1 99 ? -4.41 -32.469 -10.398 1 96.12 99 PHE A CA 1
ATOM 802 C C . PHE A 1 99 ? -5.047 -33.375 -11.438 1 96.12 99 PHE A C 1
ATOM 804 O O . PHE A 1 99 ? -6.207 -33.188 -11.812 1 96.12 99 PHE A O 1
ATOM 811 N N . VAL A 1 100 ? -4.309 -34.312 -11.844 1 91.88 100 VAL A N 1
ATOM 812 C CA . VAL A 1 100 ? -4.812 -35.25 -12.844 1 91.88 100 VAL A CA 1
ATOM 813 C C . VAL A 1 100 ? -5.438 -36.438 -12.148 1 91.88 100 VAL A C 1
ATOM 815 O O . VAL A 1 100 ? -5.098 -36.75 -11.008 1 91.88 100 VAL A O 1
ATOM 818 N N . ASN A 1 101 ? -6.395 -37 -12.852 1 91.94 101 ASN A N 1
ATOM 819 C CA . ASN A 1 101 ? -7.07 -38.188 -12.336 1 91.94 101 ASN A CA 1
ATOM 820 C C . ASN A 1 101 ? -6.117 -39.375 -12.242 1 91.94 101 ASN A C 1
ATOM 822 O O . ASN A 1 101 ? -5.371 -39.656 -13.18 1 91.94 101 ASN A O 1
ATOM 826 N N . LEU A 1 102 ? -6.254 -40.125 -11.141 1 88.88 102 LEU A N 1
ATOM 827 C CA . LEU A 1 102 ? -5.344 -41.25 -10.898 1 88.88 102 LEU A CA 1
ATOM 828 C C . LEU A 1 102 ? -5.969 -42.562 -11.344 1 88.88 102 LEU A C 1
ATOM 830 O O . LEU A 1 102 ? -5.273 -43.562 -11.492 1 88.88 102 LEU A O 1
ATOM 834 N N . VAL A 1 103 ? -7.266 -42.469 -11.461 1 84.5 103 VAL A N 1
ATOM 835 C CA . VAL A 1 103 ? -7.969 -43.719 -11.758 1 84.5 103 VAL A CA 1
ATOM 836 C C . VAL A 1 103 ? -7.867 -44.031 -13.25 1 84.5 103 VAL A C 1
ATOM 838 O O . VAL A 1 103 ? -8.117 -43.156 -14.086 1 84.5 103 VAL A O 1
ATOM 841 N N . ASP A 1 104 ? -7.375 -45.281 -13.516 1 72.88 104 ASP A N 1
ATOM 842 C CA . ASP A 1 104 ? -7.402 -45.75 -14.898 1 72.88 104 ASP A CA 1
ATOM 843 C C . ASP A 1 104 ? -8.805 -46.188 -15.305 1 72.88 104 ASP A C 1
ATOM 845 O O . ASP A 1 104 ? -9.305 -47.219 -14.828 1 72.88 104 ASP A O 1
ATOM 849 N N . GLN A 1 105 ? -9.469 -45.406 -16.047 1 62.31 105 GLN A N 1
ATOM 850 C CA . GLN A 1 105 ? -10.875 -45.625 -16.359 1 62.31 105 GLN A CA 1
ATOM 851 C C . GLN A 1 105 ? -11.047 -46.844 -17.281 1 62.31 105 GLN A C 1
ATOM 853 O O . GLN A 1 105 ? -12.102 -47.469 -17.297 1 62.31 105 GLN A O 1
ATOM 858 N N . ASP A 1 106 ? -10.094 -47.156 -18.109 1 61.66 106 ASP A N 1
ATOM 859 C CA . ASP A 1 106 ? -10.242 -48.344 -18.953 1 61.66 106 ASP A CA 1
ATOM 860 C C . ASP A 1 106 ? -10.367 -49.594 -18.109 1 61.66 106 ASP A C 1
ATOM 862 O O . ASP A 1 106 ? -11.117 -50.531 -18.469 1 61.66 106 ASP A O 1
ATOM 866 N N . GLN A 1 107 ? -9.711 -49.594 -17.031 1 56.41 107 GLN A N 1
ATOM 867 C CA . GLN A 1 107 ? -9.766 -50.781 -16.172 1 56.41 107 GLN A CA 1
ATOM 868 C C . GLN A 1 107 ? -11.047 -50.812 -15.344 1 56.41 107 GLN A C 1
ATOM 870 O O . GLN A 1 107 ? -11.562 -51.875 -15.008 1 56.41 107 GLN A O 1
ATOM 875 N N . ASP A 1 108 ? -11.555 -49.656 -15.094 1 53.78 108 ASP A N 1
ATOM 876 C CA . ASP A 1 108 ? -12.742 -49.531 -14.25 1 53.78 108 ASP A CA 1
ATOM 877 C C . ASP A 1 108 ? -14 -49.938 -15.016 1 53.78 108 ASP A C 1
ATOM 879 O O . ASP A 1 108 ? -15.047 -50.188 -14.422 1 53.78 108 ASP A O 1
ATOM 883 N N . LEU A 1 109 ? -13.984 -49.75 -16.359 1 52.44 109 LEU A N 1
ATOM 884 C CA . LEU A 1 109 ? -15.148 -50.062 -17.188 1 52.44 109 LEU A CA 1
ATOM 885 C C . LEU A 1 109 ? -15.633 -51.5 -16.906 1 52.44 109 LEU A C 1
ATOM 887 O O . LEU A 1 109 ? -16.828 -51.781 -17 1 52.44 109 LEU A O 1
ATOM 891 N N . LEU A 1 110 ? -14.641 -52.312 -16.703 1 47.38 110 LEU A N 1
ATOM 892 C CA . LEU A 1 110 ? -15.086 -53.688 -16.578 1 47.38 110 LEU A CA 1
ATOM 893 C C . LEU A 1 110 ? -16.031 -53.844 -15.398 1 47.38 110 LEU A C 1
ATOM 895 O O . LEU A 1 110 ? -16.844 -54.781 -15.367 1 47.38 110 LEU A O 1
ATOM 899 N N . TYR A 1 111 ? -15.773 -53 -14.406 1 48.06 111 TYR A N 1
ATOM 900 C CA . TYR A 1 111 ? -16.484 -53.406 -13.203 1 48.06 111 TYR A CA 1
ATOM 901 C C . TYR A 1 111 ? -17.797 -52.656 -13.07 1 48.06 111 TYR A C 1
ATOM 903 O O . TYR A 1 111 ? -18.828 -53.219 -12.719 1 48.06 111 TYR A O 1
ATOM 911 N N . GLN A 1 112 ? -17.828 -51.188 -13.016 1 58.66 112 GLN A N 1
ATOM 912 C CA . GLN A 1 112 ? -19.094 -50.594 -12.625 1 58.66 112 GLN A CA 1
ATOM 913 C C . GLN A 1 112 ? -19.672 -49.75 -13.758 1 58.66 112 GLN A C 1
ATOM 915 O O . GLN A 1 112 ? -19.109 -48.719 -14.125 1 58.66 112 GLN A O 1
ATOM 920 N N . GLN A 1 113 ? -20.641 -50.344 -14.578 1 59.5 113 GLN A N 1
ATOM 921 C CA . GLN A 1 113 ? -21.266 -49.875 -15.812 1 59.5 113 GLN A CA 1
ATOM 922 C C . GLN A 1 113 ? -21.859 -48.469 -15.633 1 59.5 113 GLN A C 1
ATOM 924 O O . GLN A 1 113 ? -21.859 -47.688 -16.562 1 59.5 113 GLN A O 1
ATOM 929 N N . HIS A 1 114 ? -22.266 -48.156 -14.406 1 64.94 114 HIS A N 1
ATOM 930 C CA . HIS A 1 114 ? -23.078 -46.938 -14.328 1 64.94 114 HIS A CA 1
ATOM 931 C C . HIS A 1 114 ? -22.391 -45.875 -13.484 1 64.94 114 HIS A C 1
ATOM 933 O O . HIS A 1 114 ? -23 -44.844 -13.188 1 64.94 114 HIS A O 1
ATOM 939 N N . ARG A 1 115 ? -21.156 -46.188 -13.055 1 66 115 ARG A N 1
ATOM 940 C CA . ARG A 1 115 ? -20.469 -45.188 -12.234 1 66 115 ARG A CA 1
ATOM 941 C C . ARG A 1 115 ? -19.016 -45.062 -12.633 1 66 115 ARG A C 1
ATOM 943 O O . ARG A 1 115 ? -18.375 -46.062 -13 1 66 115 ARG A O 1
ATOM 950 N N . ARG A 1 116 ? -18.641 -43.812 -12.648 1 83.88 116 ARG A N 1
ATOM 951 C CA . ARG A 1 116 ? -17.219 -43.531 -12.914 1 83.88 116 ARG A CA 1
ATOM 952 C C . ARG A 1 116 ? -16.531 -42.938 -11.695 1 83.88 116 ARG A C 1
ATOM 954 O O . ARG A 1 116 ? -17.125 -42.094 -11 1 83.88 116 ARG A O 1
ATOM 961 N N . GLU A 1 117 ? -15.391 -43.5 -11.461 1 88.44 117 GLU A N 1
ATOM 962 C CA . GLU A 1 117 ? -14.656 -43.062 -10.281 1 88.44 117 GLU A CA 1
ATOM 963 C C . GLU A 1 117 ? -13.492 -42.156 -10.656 1 88.44 117 GLU A C 1
ATOM 965 O O . GLU A 1 117 ? -12.859 -42.344 -11.695 1 88.44 117 GLU A O 1
ATOM 970 N N . PHE A 1 118 ? -13.281 -41.219 -9.805 1 92.44 118 PHE A N 1
ATOM 971 C CA . PHE A 1 118 ? -12.148 -40.312 -9.945 1 92.44 118 PHE A CA 1
ATOM 972 C C . PHE A 1 118 ? -11.414 -40.156 -8.625 1 92.44 118 PHE A C 1
ATOM 974 O O . PHE A 1 118 ? -12.039 -40.156 -7.559 1 92.44 118 PHE A O 1
ATOM 981 N N . ARG A 1 119 ? -10.125 -40.062 -8.734 1 93.25 119 ARG A N 1
ATOM 982 C CA . ARG A 1 119 ? -9.297 -39.875 -7.547 1 93.25 119 ARG A CA 1
ATOM 983 C C . ARG A 1 119 ? -8.172 -38.875 -7.816 1 93.25 119 ARG A C 1
ATOM 985 O O . ARG A 1 119 ? -7.516 -38.938 -8.859 1 93.25 119 ARG A O 1
ATOM 992 N N . PHE A 1 120 ? -8 -37.969 -6.93 1 95.19 120 PHE A N 1
ATOM 993 C CA . PHE A 1 120 ? -6.973 -36.938 -7.055 1 95.19 120 PHE A CA 1
ATOM 994 C C . PHE A 1 120 ? -6.062 -36.938 -5.832 1 95.19 120 PHE A C 1
ATOM 996 O O . PHE A 1 120 ? -6.539 -37 -4.699 1 95.19 120 PHE A O 1
ATOM 1003 N N . ASP A 1 121 ? -4.793 -36.875 -6.078 1 94.94 121 ASP A N 1
ATOM 1004 C CA . ASP A 1 121 ? -3.811 -36.844 -5 1 94.94 121 ASP A CA 1
ATOM 1005 C C . ASP A 1 121 ? -3.535 -35.406 -4.555 1 94.94 121 ASP A C 1
ATOM 1007 O O . ASP A 1 121 ? -2.836 -34.656 -5.242 1 94.94 121 ASP A O 1
ATOM 1011 N N . LEU A 1 122 ? -3.965 -35.031 -3.328 1 94.75 122 LEU A N 1
ATOM 1012 C CA . LEU A 1 122 ? -3.812 -33.688 -2.832 1 94.75 122 LEU A CA 1
ATOM 1013 C C . LEU A 1 122 ? -2.682 -33.594 -1.813 1 94.75 122 LEU A C 1
ATOM 1015 O O . LEU A 1 122 ? -2.529 -32.562 -1.132 1 94.75 122 LEU A O 1
ATOM 1019 N N . SER A 1 123 ? -1.845 -34.594 -1.766 1 91.5 123 SER A N 1
ATOM 1020 C CA . SER A 1 123 ? -0.817 -34.656 -0.732 1 91.5 123 SER A CA 1
ATOM 1021 C C . SER A 1 123 ? 0.323 -33.688 -1.008 1 91.5 123 SER A C 1
ATOM 1023 O O . SER A 1 123 ? 1.076 -33.344 -0.099 1 91.5 123 SER A O 1
ATOM 1025 N N . ARG A 1 124 ? 0.356 -33.188 -2.188 1 89.31 124 ARG A N 1
ATOM 1026 C CA . ARG A 1 124 ? 1.477 -32.344 -2.578 1 89.31 124 ARG A CA 1
ATOM 1027 C C . ARG A 1 124 ? 1.164 -30.859 -2.322 1 89.31 124 ARG A C 1
ATOM 1029 O O . ARG A 1 124 ? 2.012 -30 -2.543 1 89.31 124 ARG A O 1
ATOM 1036 N N . ILE A 1 125 ? -0.007 -30.609 -1.903 1 91.69 125 ILE A N 1
ATOM 1037 C CA . ILE A 1 125 ? -0.364 -29.234 -1.566 1 91.69 125 ILE A CA 1
ATOM 1038 C C . ILE A 1 125 ? 0.436 -28.781 -0.349 1 91.69 125 ILE A C 1
ATOM 1040 O O . ILE A 1 125 ? 0.42 -29.438 0.694 1 91.69 125 ILE A O 1
ATOM 1044 N N . PRO A 1 126 ? 1.185 -27.688 -0.51 1 86.81 126 PRO A N 1
ATOM 1045 C CA . PRO A 1 126 ? 2.002 -27.203 0.605 1 86.81 126 PRO A CA 1
ATOM 1046 C C . PRO A 1 126 ? 1.168 -26.812 1.824 1 86.81 126 PRO A C 1
ATOM 1048 O O . PRO A 1 126 ? 0.018 -26.391 1.681 1 86.81 126 PRO A O 1
ATOM 1051 N N . GLU A 1 127 ? 1.86 -26.828 2.885 1 83.44 127 GLU A N 1
ATOM 1052 C CA . GLU A 1 127 ? 1.215 -26.406 4.121 1 83.44 127 GLU A CA 1
ATOM 1053 C C . GLU A 1 127 ? 1.041 -24.891 4.156 1 83.44 127 GLU A C 1
ATOM 1055 O O . GLU A 1 127 ? 1.846 -24.156 3.584 1 83.44 127 GLU A O 1
ATOM 1060 N N . GLY A 1 128 ? 0.013 -24.422 4.719 1 81.62 128 GLY A N 1
ATOM 1061 C CA . GLY A 1 128 ? -0.198 -23 4.879 1 81.62 128 GLY A CA 1
ATOM 1062 C C . GLY A 1 128 ? -1.034 -22.391 3.77 1 81.62 128 GLY A C 1
ATOM 1063 O O . GLY A 1 128 ? -1.432 -21.219 3.852 1 81.62 128 GLY A O 1
ATOM 1064 N N . GLU A 1 129 ? -1.183 -23.125 2.746 1 86.56 129 GLU A N 1
ATOM 1065 C CA . GLU A 1 129 ? -2.043 -22.656 1.664 1 86.56 129 GLU A CA 1
ATOM 1066 C C . GLU A 1 129 ? -3.514 -22.906 1.979 1 86.56 129 GLU A C 1
ATOM 1068 O O . GLU A 1 129 ? -3.908 -24.047 2.262 1 86.56 129 GLU A O 1
ATOM 1073 N N . ALA A 1 130 ? -4.254 -21.859 1.975 1 91.19 130 ALA A N 1
ATOM 1074 C CA . ALA A 1 130 ? -5.688 -22 2.219 1 91.19 130 ALA A CA 1
ATOM 1075 C C . ALA A 1 130 ? -6.457 -22.109 0.908 1 91.19 130 ALA A C 1
ATOM 1077 O O . ALA A 1 130 ? -6.289 -21.281 0.005 1 91.19 130 ALA A O 1
ATOM 1078 N N . VAL A 1 131 ? -7.332 -23.078 0.897 1 94.56 131 VAL A N 1
ATOM 1079 C CA . VAL A 1 131 ? -8.141 -23.281 -0.3 1 94.56 131 VAL A CA 1
ATOM 1080 C C . VAL A 1 131 ? -9.219 -22.203 -0.384 1 94.56 131 VAL A C 1
ATOM 1082 O O . VAL A 1 131 ? -10 -22.031 0.553 1 94.56 131 VAL A O 1
ATOM 1085 N N . THR A 1 132 ? -9.219 -21.516 -1.466 1 96.12 132 THR A N 1
ATOM 1086 C CA . THR A 1 132 ? -10.266 -20.516 -1.676 1 96.12 132 THR A CA 1
ATOM 1087 C C . THR A 1 132 ? -11.328 -21.047 -2.637 1 96.12 132 THR A C 1
ATOM 1089 O O . THR A 1 132 ? -12.5 -20.672 -2.535 1 96.12 132 THR A O 1
ATOM 1092 N N . ALA A 1 133 ? -10.922 -21.828 -3.539 1 97.12 133 ALA A N 1
ATOM 1093 C CA . ALA A 1 133 ? -11.836 -22.469 -4.484 1 97.12 133 ALA A CA 1
ATOM 1094 C C . ALA A 1 133 ? -11.242 -23.75 -5.043 1 97.12 133 ALA A C 1
ATOM 1096 O O . ALA A 1 133 ? -10.023 -23.906 -5.117 1 97.12 133 ALA A O 1
ATOM 1097 N N . ALA A 1 134 ? -12.086 -24.688 -5.363 1 97.56 134 ALA A N 1
ATOM 1098 C CA . ALA A 1 134 ? -11.711 -25.938 -6.004 1 97.56 134 ALA A CA 1
ATOM 1099 C C . ALA A 1 134 ? -12.797 -26.406 -6.969 1 97.56 134 ALA A C 1
ATOM 1101 O O . ALA A 1 134 ? -13.984 -26.312 -6.672 1 97.56 134 ALA A O 1
ATOM 1102 N N . GLU A 1 135 ? -12.352 -26.906 -8.086 1 97.44 135 GLU A N 1
ATOM 1103 C CA . GLU A 1 135 ? -13.297 -27.281 -9.125 1 97.44 135 GLU A CA 1
ATOM 1104 C C . GLU A 1 135 ? -12.898 -28.609 -9.773 1 97.44 135 GLU A C 1
ATOM 1106 O O . GLU A 1 135 ? -11.719 -28.859 -10 1 97.44 135 GLU A O 1
ATOM 1111 N N . PHE A 1 136 ? -13.898 -29.422 -9.992 1 96.44 136 PHE A N 1
ATOM 1112 C CA . PHE A 1 136 ? -13.758 -30.609 -10.828 1 96.44 136 PHE A CA 1
ATOM 1113 C C . PHE A 1 136 ? -14.273 -30.344 -12.242 1 96.44 136 PHE A C 1
ATOM 1115 O O . PHE A 1 136 ? -15.383 -29.828 -12.414 1 96.44 136 PHE A O 1
ATOM 1122 N N . ARG A 1 137 ? -13.422 -30.734 -13.195 1 95.12 137 ARG A N 1
ATOM 1123 C CA . ARG A 1 137 ? -13.781 -30.438 -14.578 1 95.12 137 ARG A CA 1
ATOM 1124 C C . ARG A 1 137 ? -13.805 -31.703 -15.422 1 95.12 137 ARG A C 1
ATOM 1126 O O . ARG A 1 137 ? -12.852 -32.5 -15.398 1 95.12 137 ARG A O 1
ATOM 1133 N N . ILE A 1 138 ? -14.883 -31.797 -16.172 1 92.81 138 ILE A N 1
ATOM 1134 C CA . ILE A 1 138 ? -15.047 -32.938 -17.062 1 92.81 138 ILE A CA 1
ATOM 1135 C C . ILE A 1 138 ? -15.648 -32.469 -18.391 1 92.81 138 ILE A C 1
ATOM 1137 O O . ILE A 1 138 ? -16.531 -31.625 -18.406 1 92.81 138 ILE A O 1
ATOM 1141 N N . TYR A 1 139 ? -15.156 -33.062 -19.453 1 92.25 139 TYR A N 1
ATOM 1142 C CA . TYR A 1 139 ? -15.57 -32.625 -20.781 1 92.25 139 TYR A CA 1
ATOM 1143 C C . TYR A 1 139 ? -16.703 -33.5 -21.328 1 92.25 139 TYR A C 1
ATOM 1145 O O . TYR A 1 139 ? -16.703 -34.719 -21.156 1 92.25 139 TYR A O 1
ATOM 1153 N N . THR A 1 140 ? -17.719 -32.812 -21.906 1 89.62 140 THR A N 1
ATOM 1154 C CA . THR A 1 140 ? -18.781 -33.5 -22.641 1 89.62 140 THR A CA 1
ATOM 1155 C C . THR A 1 140 ? -18.625 -33.312 -24.141 1 89.62 140 THR A C 1
ATOM 1157 O O . THR A 1 140 ? -18.578 -32.188 -24.625 1 89.62 140 THR A O 1
ATOM 1160 N N . ASP A 1 141 ? -18.531 -34.406 -24.766 1 86.62 141 ASP A N 1
ATOM 1161 C CA . ASP A 1 141 ? -18.391 -34.375 -26.219 1 86.62 141 ASP A CA 1
ATOM 1162 C C . ASP A 1 141 ? -19.766 -34.406 -26.906 1 86.62 141 ASP A C 1
ATOM 1164 O O . ASP A 1 141 ? -20.75 -34.875 -26.312 1 86.62 141 ASP A O 1
ATOM 1168 N N . PHE A 1 142 ? -19.719 -33.938 -28.094 1 80.62 142 PHE A N 1
ATOM 1169 C CA . PHE A 1 142 ? -20.938 -34 -28.891 1 80.62 142 PHE A CA 1
ATOM 1170 C C . PHE A 1 142 ? -21.172 -35.406 -29.391 1 80.62 142 PHE A C 1
ATOM 1172 O O . PHE A 1 142 ? -20.281 -36.031 -29.969 1 80.62 142 PHE A O 1
ATOM 1179 N N . ILE A 1 143 ? -22.375 -35.938 -29.047 1 74.56 143 ILE A N 1
ATOM 1180 C CA . ILE A 1 143 ? -22.719 -37.25 -29.531 1 74.56 143 ILE A CA 1
ATOM 1181 C C . ILE A 1 143 ? -23.719 -37.156 -30.688 1 74.56 143 ILE A C 1
ATOM 1183 O O . ILE A 1 143 ? -24.875 -36.75 -30.469 1 74.56 143 ILE A O 1
ATOM 1187 N N . GLN A 1 144 ? -23.234 -37.375 -31.938 1 67.62 144 GLN A N 1
ATOM 1188 C CA . GLN A 1 144 ? -24.047 -37.219 -33.156 1 67.62 144 GLN A CA 1
ATOM 1189 C C . GLN A 1 144 ? -25.281 -38.094 -33.125 1 67.62 144 GLN A C 1
ATOM 1191 O O . GLN A 1 144 ? -26.359 -37.688 -33.562 1 67.62 144 GLN A O 1
ATOM 1196 N N . GLU A 1 145 ? -25.031 -39.375 -32.688 1 64.5 145 GLU A N 1
ATOM 1197 C CA . GLU A 1 145 ? -26.109 -40.375 -32.812 1 64.5 145 GLU A CA 1
ATOM 1198 C C . GLU A 1 145 ? -27.281 -40 -31.922 1 64.5 145 GLU A C 1
ATOM 1200 O O . GLU A 1 145 ? -28.391 -40.531 -32.094 1 64.5 145 GLU A O 1
ATOM 1205 N N . ARG A 1 146 ? -27.094 -39.125 -30.984 1 61.41 146 ARG A N 1
ATOM 1206 C CA . ARG A 1 146 ? -28.156 -38.906 -30 1 61.41 146 ARG A CA 1
ATOM 1207 C C . ARG A 1 146 ? -28.75 -37.5 -30.109 1 61.41 146 ARG A C 1
ATOM 1209 O O . ARG A 1 146 ? -28.953 -36.844 -29.094 1 61.41 146 ARG A O 1
ATOM 1216 N N . TYR A 1 147 ? -28.938 -37.125 -31.391 1 55.34 147 TYR A N 1
ATOM 1217 C CA . TYR A 1 147 ? -29.469 -35.812 -31.641 1 55.34 147 TYR A CA 1
ATOM 1218 C C . TYR A 1 147 ? -30.797 -35.594 -30.922 1 55.34 147 TYR A C 1
ATOM 1220 O O . TYR A 1 147 ? -31.391 -34.531 -30.984 1 55.34 147 TYR A O 1
ATOM 1228 N N . GLU A 1 148 ? -31.266 -36.656 -30.375 1 59.03 148 GLU A N 1
ATOM 1229 C CA . GLU A 1 148 ? -32.562 -36.344 -29.812 1 59.03 148 GLU A CA 1
ATOM 1230 C C . GLU A 1 148 ? -32.438 -35.5 -28.547 1 59.03 148 GLU A C 1
ATOM 1232 O O . GLU A 1 148 ? -31.391 -35.562 -27.875 1 59.03 148 GLU A O 1
ATOM 1237 N N . ASN A 1 149 ? -33.188 -34.5 -28.391 1 66.06 149 ASN A N 1
ATOM 1238 C CA . ASN A 1 149 ? -33.375 -33.562 -27.297 1 66.06 149 ASN A CA 1
ATOM 1239 C C . ASN A 1 149 ? -33.406 -34.281 -25.953 1 66.06 149 ASN A C 1
ATOM 1241 O O . ASN A 1 149 ? -34.438 -34.344 -25.297 1 66.06 149 ASN A O 1
ATOM 1245 N N . GLU A 1 150 ? -32.375 -35.125 -25.766 1 80.69 150 GLU A N 1
ATOM 1246 C CA . GLU A 1 150 ? -32.375 -35.781 -24.453 1 80.69 150 GLU A CA 1
ATOM 1247 C C . GLU A 1 150 ? -31.609 -34.969 -23.422 1 80.69 150 GLU A C 1
ATOM 1249 O O . GLU A 1 150 ? -30.625 -34.312 -23.75 1 80.69 150 GLU A O 1
ATOM 1254 N N . THR A 1 151 ? -32.188 -34.938 -22.234 1 86.31 151 THR A N 1
ATOM 1255 C CA . THR A 1 151 ? -31.594 -34.25 -21.094 1 86.31 151 THR A CA 1
ATOM 1256 C C . THR A 1 151 ? -31.109 -35.281 -20.062 1 86.31 151 THR A C 1
ATOM 1258 O O . THR A 1 151 ? -31.781 -36.281 -19.797 1 86.31 151 THR A O 1
ATOM 1261 N N . PHE A 1 152 ? -29.891 -35.031 -19.609 1 89.62 152 PHE A N 1
ATOM 1262 C CA . PHE A 1 152 ? -29.312 -35.875 -18.578 1 89.62 152 PHE A CA 1
ATOM 1263 C C . PHE A 1 152 ? -29 -35.062 -17.328 1 89.62 152 PHE A C 1
ATOM 1265 O O . PHE A 1 152 ? -28.844 -33.844 -17.375 1 89.62 152 PHE A O 1
ATOM 1272 N N . ARG A 1 153 ? -29 -35.844 -16.266 1 92.69 153 ARG A N 1
ATOM 1273 C CA . ARG A 1 153 ? -28.531 -35.25 -15.008 1 92.69 153 ARG A CA 1
ATOM 1274 C C . ARG A 1 153 ? -27.219 -35.906 -14.57 1 92.69 153 ARG A C 1
ATOM 1276 O O . ARG A 1 153 ? -27.141 -37.094 -14.383 1 92.69 153 ARG A O 1
ATOM 1283 N N . VAL A 1 154 ? -26.25 -35.031 -14.492 1 92.88 154 VAL A N 1
ATOM 1284 C CA . VAL A 1 154 ? -24.938 -35.5 -14.039 1 92.88 154 VAL A CA 1
ATOM 1285 C C . VAL A 1 154 ? -24.75 -35.156 -12.562 1 92.88 154 VAL A C 1
ATOM 1287 O O . VAL A 1 154 ? -24.859 -33.969 -12.18 1 92.88 154 VAL A O 1
ATOM 1290 N N . SER A 1 155 ? -24.469 -36.156 -11.75 1 93.69 155 SER A N 1
ATOM 1291 C CA . SER A 1 155 ? -24.266 -35.938 -10.32 1 93.69 155 SER A CA 1
ATOM 1292 C C . SER A 1 155 ? -22.875 -36.406 -9.891 1 93.69 155 SER A C 1
ATOM 1294 O O . SER A 1 155 ? -22.422 -37.469 -10.305 1 93.69 155 SER A O 1
ATOM 1296 N N . VAL A 1 156 ? -22.266 -35.562 -9.094 1 95.06 156 VAL A N 1
ATOM 1297 C CA . VAL A 1 156 ? -20.953 -35.875 -8.539 1 95.06 156 VAL A CA 1
ATOM 1298 C C . VAL A 1 156 ? -21.078 -36.125 -7.039 1 95.06 156 VAL A C 1
ATOM 1300 O O . VAL A 1 156 ? -21.641 -35.312 -6.309 1 95.06 156 VAL A O 1
ATOM 1303 N N . TYR A 1 157 ? -20.562 -37.312 -6.656 1 93.94 157 TYR A N 1
ATOM 1304 C CA . TYR A 1 157 ? -20.641 -37.719 -5.258 1 93.94 157 TYR A CA 1
ATOM 1305 C C . TYR A 1 157 ? -19.25 -37.906 -4.66 1 93.94 157 TYR A C 1
ATOM 1307 O O . TYR A 1 157 ? -18.312 -38.25 -5.363 1 93.94 157 TYR A O 1
ATOM 1315 N N . GLN A 1 158 ? -19.219 -37.625 -3.371 1 95.06 158 GLN A N 1
ATOM 1316 C CA . GLN A 1 158 ? -18.031 -38 -2.609 1 95.06 158 GLN A CA 1
ATOM 1317 C C . GLN A 1 158 ? -18.188 -39.406 -2.025 1 95.06 158 GLN A C 1
ATOM 1319 O O . GLN A 1 158 ? -19.234 -39.75 -1.479 1 95.06 158 GLN A O 1
ATOM 1324 N N . VAL A 1 159 ? -17.109 -40.156 -2.166 1 92.06 159 VAL A N 1
ATOM 1325 C CA . VAL A 1 159 ? -17.109 -41.5 -1.578 1 92.06 159 VAL A CA 1
ATOM 1326 C C . VAL A 1 159 ? -16.719 -41.406 -0.103 1 92.06 159 VAL A C 1
ATOM 1328 O O . VAL A 1 159 ? -15.641 -40.938 0.235 1 92.06 159 VAL A O 1
ATOM 1331 N N . LEU A 1 160 ? -17.609 -41.781 0.81 1 89.19 160 LEU A N 1
ATOM 1332 C CA . LEU A 1 160 ? -17.359 -41.656 2.244 1 89.19 160 LEU A CA 1
ATOM 1333 C C . LEU A 1 160 ? -16.734 -42.938 2.789 1 89.19 160 LEU A C 1
ATOM 1335 O O . LEU A 1 160 ? -15.867 -42.906 3.656 1 89.19 160 LEU A O 1
ATOM 1339 N N . GLN A 1 161 ? -17.266 -44.094 2.502 1 80.5 161 GLN A N 1
ATOM 1340 C CA . GLN A 1 161 ? -16.75 -45.375 3.014 1 80.5 161 GLN A CA 1
ATOM 1341 C C . GLN A 1 161 ? -16.734 -46.438 1.923 1 80.5 161 GLN A C 1
ATOM 1343 O O . GLN A 1 161 ? -17.625 -46.469 1.065 1 80.5 161 GLN A O 1
ATOM 1348 N N . GLU A 1 162 ? -15.57 -47.094 1.845 1 68 162 GLU A N 1
ATOM 1349 C CA . GLU A 1 162 ? -15.531 -48.219 0.928 1 68 162 GLU A CA 1
ATOM 1350 C C . GLU A 1 162 ? -16.047 -49.5 1.601 1 68 162 GLU A C 1
ATOM 1352 O O . GLU A 1 162 ? -15.656 -49.812 2.729 1 68 162 GLU A O 1
ATOM 1357 N N . PRO A 1 163 ? -17.203 -50.031 1.221 1 58.72 163 PRO A N 1
ATOM 1358 C CA . PRO A 1 163 ? -17.828 -51.125 1.962 1 58.72 163 PRO A CA 1
ATOM 1359 C C . PRO A 1 163 ? -16.938 -52.375 2.018 1 58.72 163 PRO A C 1
ATOM 1361 O O . PRO A 1 163 ? -16.297 -52.719 1.023 1 58.72 163 PRO A O 1
ATOM 1364 N N . PRO A 1 164 ? -16.547 -53 3.188 1 57.75 164 PRO A N 1
ATOM 1365 C CA . PRO A 1 164 ? -16.047 -54.375 3.082 1 57.75 164 PRO A CA 1
ATOM 1366 C C . PRO A 1 164 ? -17.016 -55.281 2.316 1 57.75 164 PRO A C 1
ATOM 1368 O O . PRO A 1 164 ? -16.578 -56.156 1.557 1 57.75 164 PRO A O 1
ATOM 1371 N N . ASN A 1 165 ? -18.281 -55.469 2.822 1 52.69 165 ASN A N 1
ATOM 1372 C CA . ASN A 1 165 ? -19.344 -56.375 2.393 1 52.69 165 ASN A CA 1
ATOM 1373 C C . ASN A 1 165 ? -20.578 -55.625 1.92 1 52.69 165 ASN A C 1
ATOM 1375 O O . ASN A 1 165 ? -21.672 -56.188 1.889 1 52.69 165 ASN A O 1
ATOM 1379 N N . SER A 1 166 ? -20.641 -54.312 1.218 1 56 166 SER A N 1
ATOM 1380 C CA . SER A 1 166 ? -21.875 -53.812 0.623 1 56 166 SER A CA 1
ATOM 1381 C C . SER A 1 166 ? -21.656 -52.469 -0.029 1 56 166 SER A C 1
ATOM 1383 O O . SER A 1 166 ? -20.516 -52.031 -0.226 1 56 166 SER A O 1
ATOM 1385 N N . GLU A 1 167 ? -22.844 -51.344 0.216 1 63.22 167 GLU A N 1
ATOM 1386 C CA . GLU A 1 167 ? -23.25 -50.156 -0.526 1 63.22 167 GLU A CA 1
ATOM 1387 C C . GLU A 1 167 ? -22.328 -49 -0.248 1 63.22 167 GLU A C 1
ATOM 1389 O O . GLU A 1 167 ? -21.984 -48.719 0.906 1 63.22 167 GLU A O 1
ATOM 1394 N N . VAL A 1 168 ? -21.609 -48.531 -1.143 1 75.56 168 VAL A N 1
ATOM 1395 C CA . VAL A 1 168 ? -20.781 -47.344 -1.089 1 75.56 168 VAL A CA 1
ATOM 1396 C C . VAL A 1 168 ? -21.625 -46.156 -0.591 1 75.56 168 VAL A C 1
ATOM 1398 O O . VAL A 1 168 ? -22.734 -45.938 -1.06 1 75.56 168 VAL A O 1
ATOM 1401 N N . GLU A 1 169 ? -21.234 -45.656 0.642 1 84.38 169 GLU A N 1
ATOM 1402 C CA . GLU A 1 169 ? -21.891 -44.438 1.112 1 84.38 169 GLU A CA 1
ATOM 1403 C C . GLU A 1 169 ? -21.406 -43.219 0.337 1 84.38 169 GLU A C 1
ATOM 1405 O O . GLU A 1 169 ? -20.203 -42.969 0.256 1 84.38 169 GLU A O 1
ATOM 1410 N N . LEU A 1 170 ? -22.406 -42.594 -0.264 1 89.56 170 LEU A N 1
ATOM 1411 C CA . LEU A 1 170 ? -22.078 -41.438 -1.126 1 89.56 170 LEU A CA 1
ATOM 1412 C C . LEU A 1 170 ? -22.703 -40.156 -0.588 1 89.56 170 LEU A C 1
ATOM 1414 O O . LEU A 1 170 ? -23.766 -40.188 0.041 1 89.56 170 LEU A O 1
ATOM 1418 N N . LEU A 1 171 ? -22.016 -39.094 -0.711 1 93.81 171 LEU A N 1
ATOM 1419 C CA . LEU A 1 171 ? -22.531 -37.781 -0.403 1 93.81 171 LEU A CA 1
ATOM 1420 C C . LEU A 1 171 ? -22.609 -36.906 -1.664 1 93.81 171 LEU A C 1
ATOM 1422 O O . LEU A 1 171 ? -21.594 -36.688 -2.33 1 93.81 171 LEU A O 1
ATOM 1426 N N . LEU A 1 172 ? -23.812 -36.406 -2.029 1 95.06 172 LEU A N 1
ATOM 1427 C CA . LEU A 1 172 ? -24 -35.562 -3.217 1 95.06 172 LEU A CA 1
ATOM 1428 C C . LEU A 1 172 ? -23.312 -34.219 -3.053 1 95.06 172 LEU A C 1
ATOM 1430 O O . LEU A 1 172 ? -23.578 -33.5 -2.09 1 95.06 172 LEU A O 1
ATOM 1434 N N . LEU A 1 173 ? -22.469 -33.938 -3.934 1 95.81 173 LEU A N 1
ATOM 1435 C CA . LEU A 1 173 ? -21.734 -32.656 -3.865 1 95.81 173 LEU A CA 1
ATOM 1436 C C . LEU A 1 173 ? -22.375 -31.625 -4.773 1 95.81 173 LEU A C 1
ATOM 1438 O O . LEU A 1 173 ? -22.594 -30.484 -4.355 1 95.81 173 LEU A O 1
ATOM 1442 N N . ASP A 1 174 ? -22.531 -32 -5.984 1 94 174 ASP A N 1
ATOM 1443 C CA . ASP A 1 174 ? -23.062 -31.078 -6.992 1 94 174 ASP A CA 1
ATOM 1444 C C . ASP A 1 174 ? -23.797 -31.844 -8.094 1 94 174 ASP A C 1
ATOM 1446 O O . ASP A 1 174 ? -23.594 -33.031 -8.273 1 94 174 ASP A O 1
ATOM 1450 N N . GLN A 1 175 ? -24.734 -31.172 -8.719 1 93.06 175 GLN A N 1
ATOM 1451 C CA . GLN A 1 175 ? -25.516 -31.766 -9.797 1 93.06 175 GLN A CA 1
ATOM 1452 C C . GLN A 1 175 ? -25.812 -30.734 -10.883 1 93.06 175 GLN A C 1
ATOM 1454 O O . GLN A 1 175 ? -26.031 -29.562 -10.594 1 93.06 175 GLN A O 1
ATOM 1459 N N . ARG A 1 176 ? -25.781 -31.281 -12.156 1 91.69 176 ARG A N 1
ATOM 1460 C CA . ARG A 1 176 ? -26.047 -30.406 -13.289 1 91.69 176 ARG A CA 1
ATOM 1461 C C . ARG A 1 176 ? -26.844 -31.109 -14.367 1 91.69 176 ARG A C 1
ATOM 1463 O O . ARG A 1 176 ? -26.656 -32.312 -14.602 1 91.69 176 ARG A O 1
ATOM 1470 N N . GLU A 1 177 ? -27.75 -30.25 -14.953 1 89.44 177 GLU A N 1
ATOM 1471 C CA . GLU A 1 177 ? -28.469 -30.766 -16.109 1 89.44 177 GLU A CA 1
ATOM 1472 C C . GLU A 1 177 ? -27.719 -30.469 -17.406 1 89.44 177 GLU A C 1
ATOM 1474 O O . GLU A 1 177 ? -27.219 -29.359 -17.594 1 89.44 177 GLU A O 1
ATOM 1479 N N . VAL A 1 178 ? -27.578 -31.578 -18.203 1 87.56 178 VAL A N 1
ATOM 1480 C CA . VAL A 1 178 ? -26.828 -31.422 -19.453 1 87.56 178 VAL A CA 1
ATOM 1481 C C . VAL A 1 178 ? -27.672 -31.922 -20.625 1 87.56 178 VAL A C 1
ATOM 1483 O O . VAL A 1 178 ? -28.328 -32.969 -20.531 1 87.56 178 VAL A O 1
ATOM 1486 N N . TRP A 1 179 ? -27.562 -31.062 -21.641 1 83.69 179 TRP A N 1
ATOM 1487 C CA . TRP A 1 179 ? -28.219 -31.5 -22.875 1 83.69 179 TRP A CA 1
ATOM 1488 C C . TRP A 1 179 ? -27.281 -32.375 -23.703 1 83.69 179 TRP A C 1
ATOM 1490 O O . TRP A 1 179 ? -26.078 -32.094 -23.766 1 83.69 179 TRP A O 1
ATOM 1500 N N . ALA A 1 180 ? -27.828 -33.375 -24.359 1 76.94 180 ALA A N 1
ATOM 1501 C CA . ALA A 1 180 ? -27.031 -34.281 -25.156 1 76.94 180 ALA A CA 1
ATOM 1502 C C . ALA A 1 180 ? -26.266 -33.562 -26.25 1 76.94 180 ALA A C 1
ATOM 1504 O O . ALA A 1 180 ? -25.188 -33.969 -26.656 1 76.94 180 ALA A O 1
ATOM 1505 N N . ALA A 1 181 ? -26.781 -32.438 -26.641 1 76.19 181 ALA A N 1
ATOM 1506 C CA . ALA A 1 181 ? -26.172 -31.703 -27.75 1 76.19 181 ALA A CA 1
ATOM 1507 C C . ALA A 1 181 ? -25.125 -30.719 -27.234 1 76.19 181 ALA A C 1
ATOM 1509 O O . ALA A 1 181 ? -24.359 -30.156 -28.031 1 76.19 181 ALA A O 1
ATOM 1510 N N . GLU A 1 182 ? -25.062 -30.656 -26 1 78.5 182 GLU A N 1
ATOM 1511 C CA . GLU A 1 182 ? -24.156 -29.672 -25.422 1 78.5 182 GLU A CA 1
ATOM 1512 C C . GLU A 1 182 ? -22.719 -30.188 -25.406 1 78.5 182 GLU A C 1
ATOM 1514 O O . GLU A 1 182 ? -22.469 -31.359 -25.125 1 78.5 182 GLU A O 1
ATOM 1519 N N . GLU A 1 183 ? -21.828 -29.359 -25.922 1 86.44 183 GLU A N 1
ATOM 1520 C CA . GLU A 1 183 ? -20.406 -29.672 -25.906 1 86.44 183 GLU A CA 1
ATOM 1521 C C . GLU A 1 183 ? -19.625 -28.641 -25.094 1 86.44 183 GLU A C 1
ATOM 1523 O O . GLU A 1 183 ? -19.859 -27.438 -25.219 1 86.44 183 GLU A O 1
ATOM 1528 N N . GLY A 1 184 ? -18.734 -29.156 -24.203 1 89.94 184 GLY A N 1
ATOM 1529 C CA . GLY A 1 184 ? -17.906 -28.25 -23.422 1 89.94 184 GLY A CA 1
ATOM 1530 C C . GLY A 1 184 ? -17.547 -28.797 -22.047 1 89.94 184 GLY A C 1
ATOM 1531 O O . GLY A 1 184 ? -17.812 -29.969 -21.75 1 89.94 184 GLY A O 1
ATOM 1532 N N . TRP A 1 185 ? -16.906 -27.984 -21.312 1 92.31 185 TRP A N 1
ATOM 1533 C CA . TRP A 1 185 ? -16.484 -28.391 -19.984 1 92.31 185 TRP A CA 1
ATOM 1534 C C . TRP A 1 185 ? -17.594 -28.188 -18.969 1 92.31 185 TRP A C 1
ATOM 1536 O O . TRP A 1 185 ? -18.25 -27.156 -18.953 1 92.31 185 TRP A O 1
ATOM 1546 N N . LEU A 1 186 ? -17.812 -29.234 -18.172 1 91.94 186 LEU A N 1
ATOM 1547 C CA . LEU A 1 186 ? -18.656 -29.125 -17 1 91.94 186 LEU A CA 1
ATOM 1548 C C . LEU A 1 186 ? -17.828 -28.922 -15.742 1 91.94 186 LEU A C 1
ATOM 1550 O O . LEU A 1 186 ? -16.828 -29.609 -15.531 1 91.94 186 LEU A O 1
ATOM 1554 N N . VAL A 1 187 ? -18.25 -27.938 -14.984 1 94.69 187 VAL A N 1
ATOM 1555 C CA . VAL A 1 187 ? -17.484 -27.578 -13.805 1 94.69 187 VAL A CA 1
ATOM 1556 C C . VAL A 1 187 ? -18.297 -27.844 -12.547 1 94.69 187 VAL A C 1
ATOM 1558 O O . VAL A 1 187 ? -19.453 -27.406 -12.438 1 94.69 187 VAL A O 1
ATOM 1561 N N . PHE A 1 188 ? -17.75 -28.625 -11.625 1 95.69 188 PHE A N 1
ATOM 1562 C CA . PHE A 1 188 ? -18.391 -28.938 -10.359 1 95.69 188 PHE A CA 1
ATOM 1563 C C . PHE A 1 188 ? -17.594 -28.391 -9.188 1 95.69 188 PHE A C 1
ATOM 1565 O O . PHE A 1 188 ? -16.359 -28.469 -9.172 1 95.69 188 PHE A O 1
ATOM 1572 N N . ASP A 1 189 ? -18.234 -27.859 -8.227 1 95.5 189 ASP A N 1
ATOM 1573 C CA . ASP A 1 189 ? -17.594 -27.234 -7.074 1 95.5 189 ASP A CA 1
ATOM 1574 C C . ASP A 1 189 ? -17.141 -28.297 -6.066 1 95.5 189 ASP A C 1
ATOM 1576 O O . ASP A 1 189 ? -17.938 -29.078 -5.582 1 95.5 189 ASP A O 1
ATOM 1580 N N . LEU A 1 190 ? -15.914 -28.234 -5.773 1 97.06 190 LEU A N 1
ATOM 1581 C CA . LEU A 1 190 ? -15.344 -29.156 -4.801 1 97.06 190 LEU A CA 1
ATOM 1582 C C . LEU A 1 190 ? -14.664 -28.406 -3.662 1 97.06 190 LEU A C 1
ATOM 1584 O O . LEU A 1 190 ? -13.773 -28.938 -3.004 1 97.06 190 LEU A O 1
ATOM 1588 N N . THR A 1 191 ? -14.969 -27.141 -3.412 1 96.19 191 THR A N 1
ATOM 1589 C CA . THR A 1 191 ? -14.273 -26.281 -2.461 1 96.19 191 THR A CA 1
ATOM 1590 C C . THR A 1 191 ? -14.336 -26.875 -1.054 1 96.19 191 THR A C 1
ATOM 1592 O O . THR A 1 191 ? -13.305 -27.062 -0.411 1 96.19 191 THR A O 1
ATOM 1595 N N . THR A 1 192 ? -15.477 -27.234 -0.608 1 95.38 192 THR A N 1
ATOM 1596 C CA . THR A 1 192 ? -15.656 -27.766 0.738 1 95.38 192 THR A CA 1
ATOM 1597 C C . THR A 1 192 ? -15.008 -29.141 0.865 1 95.38 192 THR A C 1
ATOM 1599 O O . THR A 1 192 ? -14.328 -29.422 1.854 1 95.38 192 THR A O 1
ATOM 1602 N N . THR A 1 193 ? -15.242 -29.922 -0.137 1 96.12 193 THR A N 1
ATOM 1603 C CA . THR A 1 193 ? -14.719 -31.281 -0.144 1 96.12 193 THR A CA 1
ATOM 1604 C C . THR A 1 193 ? -13.195 -31.281 -0.117 1 96.12 193 THR A C 1
ATOM 1606 O O . THR A 1 193 ? -12.578 -32.062 0.62 1 96.12 193 THR A O 1
ATOM 1609 N N . SER A 1 194 ? -12.633 -30.422 -0.881 1 95.56 194 SER A N 1
ATOM 1610 C CA . SER A 1 194 ? -11.18 -30.344 -0.923 1 95.56 194 SER A CA 1
ATOM 1611 C C . SER A 1 194 ? -10.609 -29.922 0.428 1 95.56 194 SER A C 1
ATOM 1613 O O . SER A 1 194 ? -9.57 -30.438 0.853 1 95.56 194 SER A O 1
ATOM 1615 N N . ASN A 1 195 ? -11.211 -29.016 1 1 93.69 195 ASN A N 1
ATOM 1616 C CA . ASN A 1 195 ? -10.789 -28.609 2.334 1 93.69 195 ASN A CA 1
ATOM 1617 C C . ASN A 1 195 ? -10.844 -29.766 3.322 1 93.69 195 ASN A C 1
ATOM 1619 O O . ASN A 1 195 ? -9.938 -29.953 4.129 1 93.69 195 ASN A O 1
ATOM 1623 N N . LEU A 1 196 ? -11.938 -30.469 3.252 1 93.25 196 LEU A N 1
ATOM 1624 C CA . LEU A 1 196 ? -12.102 -31.641 4.113 1 93.25 196 LEU A CA 1
ATOM 1625 C C . LEU A 1 196 ? -10.977 -32.625 3.875 1 93.25 196 LEU A C 1
ATOM 1627 O O . LEU A 1 196 ? -10.398 -33.156 4.828 1 93.25 196 LEU A O 1
ATOM 1631 N N . TRP A 1 197 ? -10.641 -32.906 2.623 1 95.25 197 TRP A N 1
ATOM 1632 C CA . TRP A 1 197 ? -9.602 -33.875 2.26 1 95.25 197 TRP A CA 1
ATOM 1633 C C . TRP A 1 197 ? -8.234 -33.406 2.742 1 95.25 197 TRP A C 1
ATOM 1635 O O . TRP A 1 197 ? -7.359 -34.219 3.023 1 95.25 197 TRP A O 1
ATOM 1645 N N . LEU A 1 198 ? -7.992 -32.125 2.852 1 93.31 198 LEU A N 1
ATOM 1646 C CA . LEU A 1 198 ? -6.715 -31.578 3.312 1 93.31 198 LEU A CA 1
ATOM 1647 C C . LEU A 1 198 ? -6.574 -31.734 4.824 1 93.31 198 LEU A C 1
ATOM 1649 O O . LEU A 1 198 ? -5.48 -32 5.328 1 93.31 198 LEU A O 1
ATOM 1653 N N . VAL A 1 199 ? -7.648 -31.578 5.492 1 91.5 199 VAL A N 1
ATOM 1654 C CA . VAL A 1 199 ? -7.645 -31.719 6.945 1 91.5 199 VAL A CA 1
ATOM 1655 C C . VAL A 1 199 ? -7.551 -33.219 7.32 1 91.5 199 VAL A C 1
ATOM 1657 O O . VAL A 1 199 ? -6.816 -33.562 8.242 1 91.5 199 VAL A O 1
ATOM 1660 N N . ASN A 1 200 ? -8.312 -34 6.586 1 93.12 200 ASN A N 1
ATOM 1661 C CA . ASN A 1 200 ? -8.336 -35.438 6.816 1 93.12 200 ASN A CA 1
ATOM 1662 C C . ASN A 1 200 ? -8.109 -36.219 5.523 1 93.12 200 ASN A C 1
ATOM 1664 O O . ASN A 1 200 ? -9.055 -36.688 4.914 1 93.12 200 ASN A O 1
ATOM 1668 N N . PRO A 1 201 ? -6.879 -36.469 5.219 1 92.88 201 PRO A N 1
ATOM 1669 C CA . PRO A 1 201 ? -6.562 -37.125 3.945 1 92.88 201 PRO A CA 1
ATOM 1670 C C . PRO A 1 201 ? -7.121 -38.531 3.85 1 92.88 201 PRO A C 1
ATOM 1672 O O . PRO A 1 201 ? -7.355 -39.031 2.746 1 92.88 201 PRO A O 1
ATOM 1675 N N . GLU A 1 202 ? -7.387 -39.156 4.934 1 92.44 202 GLU A N 1
ATOM 1676 C CA . GLU A 1 202 ? -7.91 -40.531 4.93 1 92.44 202 GLU A CA 1
ATOM 1677 C C . GLU A 1 202 ? -9.336 -40.562 4.391 1 92.44 202 GLU A C 1
ATOM 1679 O O . GLU A 1 202 ? -9.805 -41.625 3.936 1 92.44 202 GLU A O 1
ATOM 1684 N N . GLN A 1 203 ? -9.93 -39.438 4.449 1 91.44 203 GLN A N 1
ATOM 1685 C CA . GLN A 1 203 ? -11.312 -39.344 3.994 1 91.44 203 GLN A CA 1
ATOM 1686 C C . GLN A 1 203 ? -11.383 -39.125 2.484 1 91.44 203 GLN A C 1
ATOM 1688 O O . GLN A 1 203 ? -12.461 -39.188 1.896 1 91.44 203 GLN A O 1
ATOM 1693 N N . ASN A 1 204 ? -10.258 -38.906 1.891 1 94.12 204 ASN A N 1
ATOM 1694 C CA . ASN A 1 204 ? -10.242 -38.75 0.441 1 94.12 204 ASN A CA 1
ATOM 1695 C C . ASN A 1 204 ? -10.297 -40.094 -0.275 1 94.12 204 ASN A C 1
ATOM 1697 O O . ASN A 1 204 ? -9.266 -40.656 -0.632 1 94.12 204 ASN A O 1
ATOM 1701 N N . LEU A 1 205 ? -11.531 -40.531 -0.5 1 92.19 205 LEU A N 1
ATOM 1702 C CA . LEU A 1 205 ? -11.734 -41.812 -1.172 1 92.19 205 LEU A CA 1
ATOM 1703 C C . LEU A 1 205 ? -12.18 -41.594 -2.615 1 92.19 205 LEU A C 1
ATOM 1705 O O . LEU A 1 205 ? -12.594 -42.562 -3.287 1 92.19 205 LEU A O 1
ATOM 1709 N N . GLY A 1 206 ? -12.18 -40.375 -3.014 1 93.88 206 GLY A N 1
ATOM 1710 C CA . GLY A 1 206 ? -12.445 -40.062 -4.414 1 93.88 206 GLY A CA 1
ATOM 1711 C C . GLY A 1 206 ? -13.875 -39.625 -4.668 1 93.88 206 GLY A C 1
ATOM 1712 O O . GLY A 1 206 ? -14.602 -39.281 -3.734 1 93.88 206 GLY A O 1
ATOM 1713 N N . LEU A 1 207 ? -14.18 -39.531 -5.965 1 93.81 207 LEU A N 1
ATOM 1714 C CA . LEU A 1 207 ? -15.477 -39.062 -6.434 1 93.81 207 LEU A CA 1
ATOM 1715 C C . LEU A 1 207 ? -16.156 -40.125 -7.285 1 93.81 207 LEU A C 1
ATOM 1717 O O . LEU A 1 207 ? -15.492 -40.938 -7.918 1 93.81 207 LEU A O 1
ATOM 1721 N N . HIS A 1 208 ? -17.453 -40.094 -7.227 1 91.62 208 HIS A N 1
ATOM 1722 C CA . HIS A 1 208 ? -18.281 -40.906 -8.125 1 91.62 208 HIS A CA 1
ATOM 1723 C C . HIS A 1 208 ? -19.156 -40.031 -9 1 91.62 208 HIS A C 1
ATOM 1725 O O . HIS A 1 208 ? -19.781 -39.062 -8.5 1 91.62 208 HIS A O 1
ATOM 1731 N N . LEU A 1 209 ? -19.109 -40.281 -10.211 1 92.56 209 LEU A N 1
ATOM 1732 C CA . LEU A 1 209 ? -20 -39.594 -11.141 1 92.56 209 LEU A CA 1
ATOM 1733 C C . LEU A 1 209 ? -21.109 -40.5 -11.633 1 92.56 209 LEU A C 1
ATOM 1735 O O . LEU A 1 209 ? -20.828 -41.656 -12.047 1 92.56 209 LEU A O 1
ATOM 1739 N N . VAL A 1 210 ? -22.344 -40 -11.57 1 91.12 210 VAL A N 1
ATOM 1740 C CA . VAL A 1 210 ? -23.5 -40.781 -11.984 1 91.12 210 VAL A CA 1
ATOM 1741 C C . VAL A 1 210 ? -24.312 -40 -13.016 1 91.12 210 VAL A C 1
ATOM 1743 O O . VAL A 1 210 ? -24.531 -38.812 -12.859 1 91.12 210 VAL A O 1
ATOM 1746 N N . LEU A 1 211 ? -24.641 -40.688 -14.023 1 91.06 211 LEU A N 1
ATOM 1747 C CA . LEU A 1 211 ? -25.5 -40.125 -15.047 1 91.06 211 LEU A CA 1
ATOM 1748 C C . LEU A 1 211 ? -26.922 -40.688 -14.969 1 91.06 211 LEU A C 1
ATOM 1750 O O . LEU A 1 211 ? -27.094 -41.906 -14.891 1 91.06 211 LEU A O 1
ATOM 1754 N N . GLU A 1 212 ? -27.875 -39.719 -14.961 1 91.56 212 GLU A N 1
ATOM 1755 C CA . GLU A 1 212 ? -29.281 -40.125 -14.977 1 91.56 212 GLU A CA 1
ATOM 1756 C C .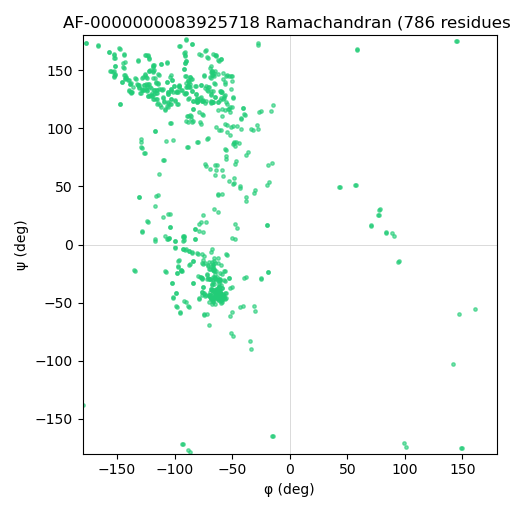 GLU A 1 212 ? -30.031 -39.5 -16.141 1 91.56 212 GLU A C 1
ATOM 1758 O O . GLU A 1 212 ? -29.797 -38.344 -16.484 1 91.56 212 GLU A O 1
ATOM 1763 N N . ASP A 1 213 ? -30.953 -40.25 -16.734 1 88.31 213 ASP A N 1
ATOM 1764 C CA . ASP A 1 213 ? -31.781 -39.688 -17.797 1 88.31 213 ASP A CA 1
ATOM 1765 C C . ASP A 1 213 ? -33 -39 -17.234 1 88.31 213 ASP A C 1
ATOM 1767 O O . ASP A 1 213 ? -33.125 -38.781 -16.031 1 88.31 213 ASP A O 1
ATOM 1771 N N . SER A 1 214 ? -33.812 -38.5 -18.094 1 85.69 214 SER A N 1
ATOM 1772 C CA . SER A 1 214 ? -35 -37.719 -17.703 1 85.69 214 SER A CA 1
ATOM 1773 C C . SER A 1 214 ? -35.938 -38.562 -16.844 1 85.69 214 SER A C 1
ATOM 1775 O O . SER A 1 214 ? -36.75 -38 -16.094 1 85.69 214 SER A O 1
ATOM 1777 N N . HIS A 1 215 ? -35.781 -39.875 -16.859 1 89.06 215 HIS A N 1
ATOM 1778 C CA . HIS A 1 215 ? -36.656 -40.75 -16.125 1 89.06 215 HIS A CA 1
ATOM 1779 C C . HIS A 1 215 ? -36.031 -41.188 -14.797 1 89.06 215 HIS A C 1
ATOM 1781 O O . HIS A 1 215 ? -36.594 -42 -14.078 1 89.06 215 HIS A O 1
ATOM 1787 N N . GLY A 1 216 ? -34.844 -40.75 -14.578 1 88 216 GLY A N 1
ATOM 1788 C CA . GLY A 1 216 ? -34.188 -41.062 -13.328 1 88 216 GLY A CA 1
ATOM 1789 C C . GLY A 1 216 ? -33.406 -42.375 -13.391 1 88 216 GLY A C 1
ATOM 1790 O O . GLY A 1 216 ? -32.969 -42.875 -12.352 1 88 216 GLY A O 1
ATOM 1791 N N . GLN A 1 217 ? -33.281 -42.906 -14.594 1 89.25 217 GLN A N 1
ATOM 1792 C CA . GLN A 1 217 ? -32.531 -44.156 -14.742 1 89.25 217 GLN A CA 1
ATOM 1793 C C . GLN A 1 217 ? -31.031 -43.875 -14.953 1 89.25 217 GLN A C 1
ATOM 1795 O O . GLN A 1 217 ? -30.672 -43 -15.734 1 89.25 217 GLN A O 1
ATOM 1800 N N . ARG A 1 218 ? -30.266 -44.656 -14.289 1 89.31 218 ARG A N 1
ATOM 1801 C CA . ARG A 1 218 ? -28.812 -44.531 -14.445 1 89.31 218 ARG A CA 1
ATOM 1802 C C . ARG A 1 218 ? -28.359 -45.031 -15.812 1 89.31 218 ARG A C 1
ATOM 1804 O O . ARG A 1 218 ? -28.859 -46.031 -16.297 1 89.31 218 ARG A O 1
ATOM 1811 N N . ARG A 1 219 ? -27.562 -44.188 -16.391 1 87.12 219 ARG A N 1
ATOM 1812 C CA . ARG A 1 219 ? -27.031 -44.531 -17.703 1 87.12 219 ARG A CA 1
ATOM 1813 C C . ARG A 1 219 ? -25.516 -44.469 -17.719 1 87.12 219 ARG A C 1
ATOM 1815 O O . ARG A 1 219 ? -24.891 -43.969 -16.781 1 87.12 219 ARG A O 1
ATOM 1822 N N . ASN A 1 220 ? -25 -45.062 -18.703 1 83.62 220 ASN A N 1
ATOM 1823 C CA . ASN A 1 220 ? -23.562 -44.969 -18.922 1 83.62 220 ASN A CA 1
ATOM 1824 C C . ASN A 1 220 ? -23.141 -43.531 -19.25 1 83.62 220 ASN A C 1
ATOM 1826 O O . ASN A 1 220 ? -23.688 -42.938 -20.172 1 83.62 220 ASN A O 1
ATOM 1830 N N . PRO A 1 221 ? -22.234 -43.094 -18.531 1 85.44 221 PRO A N 1
ATOM 1831 C CA . PRO A 1 221 ? -21.812 -41.719 -18.734 1 85.44 221 PRO A CA 1
ATOM 1832 C C . PRO A 1 221 ? -21.359 -41.438 -20.172 1 85.44 221 PRO A C 1
ATOM 1834 O O . PRO A 1 221 ? -21.438 -40.281 -20.641 1 85.44 221 PRO A O 1
ATOM 1837 N N . ARG A 1 222 ? -20.984 -42.375 -20.891 1 81 222 ARG A N 1
ATOM 1838 C CA . ARG A 1 222 ? -20.562 -42.219 -22.281 1 81 222 ARG A CA 1
ATOM 1839 C C . ARG A 1 222 ? -21.734 -41.781 -23.156 1 81 222 ARG A C 1
ATOM 1841 O O . ARG A 1 222 ? -21.531 -41.156 -24.219 1 81 222 ARG A O 1
ATOM 1848 N N . LEU A 1 223 ? -22.891 -42.062 -22.656 1 80.12 223 LEU A N 1
ATOM 1849 C CA . LEU A 1 223 ? -24.078 -41.75 -23.438 1 80.12 223 LEU A CA 1
ATOM 1850 C C . LEU A 1 223 ? -24.297 -40.25 -23.5 1 80.12 223 LEU A C 1
ATOM 1852 O O . LEU A 1 223 ? -24.859 -39.75 -24.469 1 80.12 223 LEU A O 1
ATOM 1856 N N . ALA A 1 224 ? -23.828 -39.625 -22.453 1 81.75 224 ALA A N 1
ATOM 1857 C CA . ALA A 1 224 ? -23.953 -38.188 -22.438 1 81.75 224 ALA A CA 1
ATOM 1858 C C . ALA A 1 224 ? -22.703 -37.531 -23.016 1 81.75 224 ALA A C 1
ATOM 1860 O O . ALA A 1 224 ? -22.562 -36.281 -22.938 1 81.75 224 ALA A O 1
ATOM 1861 N N . GLY A 1 225 ? -21.766 -38.312 -23.484 1 84.81 225 GLY A N 1
ATOM 1862 C CA . GLY A 1 225 ? -20.547 -37.781 -24.078 1 84.81 225 GLY A CA 1
ATOM 1863 C C . GLY A 1 225 ? -19.484 -37.438 -23.047 1 84.81 225 GLY A C 1
ATOM 1864 O O . GLY A 1 225 ? -18.531 -36.719 -23.359 1 84.81 225 GLY A O 1
ATOM 1865 N N . LEU A 1 226 ? -19.703 -37.844 -21.844 1 87.5 226 LEU A N 1
ATOM 1866 C CA . LEU A 1 226 ? -18.734 -37.531 -20.797 1 87.5 226 LEU A CA 1
ATOM 1867 C C . LEU A 1 226 ? -17.438 -38.281 -21.031 1 87.5 226 LEU A C 1
ATOM 1869 O O . LEU A 1 226 ? -17.438 -39.5 -21.234 1 87.5 226 LEU A O 1
ATOM 1873 N N . VAL A 1 227 ? -16.391 -37.5 -21 1 84.19 227 VAL A N 1
ATOM 1874 C CA . VAL A 1 227 ? -15.07 -38.094 -21.219 1 84.19 227 VAL A CA 1
ATOM 1875 C C . VAL A 1 227 ? -14.484 -38.562 -19.891 1 84.19 227 VAL A C 1
ATOM 1877 O O . VAL A 1 227 ? -14.18 -37.75 -19.016 1 84.19 227 VAL A O 1
ATOM 1880 N N . THR A 1 228 ? -14.43 -39.906 -19.547 1 74.69 228 THR A N 1
ATOM 1881 C CA . THR A 1 228 ? -14.016 -40.438 -18.25 1 74.69 228 THR A CA 1
ATOM 1882 C C . THR A 1 228 ? -12.664 -41.156 -18.359 1 74.69 228 THR A C 1
ATOM 1884 O O . THR A 1 228 ? -12.273 -41.875 -17.469 1 74.69 228 THR A O 1
ATOM 1887 N N . GLY A 1 229 ? -11.711 -40.938 -19.328 1 68.25 229 GLY A N 1
ATOM 1888 C CA . GLY A 1 229 ? -10.383 -41.531 -19.328 1 68.25 229 GLY A CA 1
ATOM 1889 C C . GLY A 1 229 ? -9.867 -41.812 -20.734 1 68.25 229 GLY A C 1
ATOM 1890 O O . GLY A 1 229 ? -8.742 -41.469 -21.062 1 68.25 229 GLY A O 1
ATOM 1891 N N . SER A 1 230 ? -10.586 -42.625 -21.469 1 68.06 230 SER A N 1
ATOM 1892 C CA . SER A 1 230 ? -10.109 -43.094 -22.766 1 68.06 230 SER A CA 1
ATOM 1893 C C . SER A 1 230 ? -10.227 -42 -23.828 1 68.06 230 SER A C 1
ATOM 1895 O O . SER A 1 230 ? -9.867 -42.219 -24.984 1 68.06 230 SER A O 1
ATOM 1897 N N . GLY A 1 231 ? -10.477 -40.938 -23.438 1 75.31 231 GLY A N 1
ATOM 1898 C CA . GLY A 1 231 ? -10.648 -39.875 -24.422 1 75.31 231 GLY A CA 1
ATOM 1899 C C . GLY A 1 231 ? -9.352 -39.156 -24.734 1 75.31 231 GLY A C 1
ATOM 1900 O O . GLY A 1 231 ? -8.281 -39.562 -24.297 1 75.31 231 GLY A O 1
ATOM 1901 N N . PRO A 1 232 ? -9.461 -38.281 -25.625 1 85.06 232 PRO A N 1
ATOM 1902 C CA . PRO A 1 232 ? -8.312 -37.438 -25.984 1 85.06 232 PRO A CA 1
ATOM 1903 C C . PRO A 1 232 ? -7.66 -36.781 -24.766 1 85.06 232 PRO A C 1
ATOM 1905 O O . PRO A 1 232 ? -8.344 -36.469 -23.797 1 85.06 232 PRO A O 1
ATOM 1908 N N . GLN A 1 233 ? -6.387 -36.656 -24.828 1 87.38 233 GLN A N 1
ATOM 1909 C CA . GLN A 1 233 ? -5.605 -36.156 -23.703 1 87.38 233 GLN A CA 1
ATOM 1910 C C . GLN A 1 233 ? -6.023 -34.719 -23.359 1 87.38 233 GLN A C 1
ATOM 1912 O O . GLN A 1 233 ? -5.973 -34.312 -22.188 1 87.38 233 GLN A O 1
ATOM 1917 N N . ASP A 1 234 ? -6.457 -33.938 -24.312 1 90 234 ASP A N 1
ATOM 1918 C CA . ASP A 1 234 ? -6.805 -32.531 -24.094 1 90 234 ASP A CA 1
ATOM 1919 C C . ASP A 1 234 ? -8.219 -32.406 -23.531 1 90 234 ASP A C 1
ATOM 1921 O O . ASP A 1 234 ? -8.695 -31.281 -23.312 1 90 234 ASP A O 1
ATOM 1925 N N . LYS A 1 235 ? -8.844 -33.531 -23.25 1 91.12 235 LYS A N 1
ATOM 1926 C CA . LYS A 1 235 ? -10.195 -33.5 -22.719 1 91.12 235 LYS A CA 1
ATOM 1927 C C . LYS A 1 235 ? -10.32 -34.344 -21.453 1 91.12 235 LYS A C 1
ATOM 1929 O O . LYS A 1 235 ? -11.43 -34.594 -20.969 1 91.12 235 LYS A O 1
ATOM 1934 N N . GLN A 1 236 ? -9.195 -34.719 -20.953 1 90.69 236 GLN A N 1
ATOM 1935 C CA . GLN A 1 236 ? -9.211 -35.562 -19.766 1 90.69 236 GLN A CA 1
ATOM 1936 C C . GLN A 1 236 ? -9.703 -34.781 -18.547 1 90.69 236 GLN A C 1
ATOM 1938 O O . GLN A 1 236 ? -9.422 -33.594 -18.406 1 90.69 236 GLN A O 1
ATOM 1943 N N . PRO A 1 237 ? -10.445 -35.438 -17.672 1 93.12 237 PRO A N 1
ATOM 1944 C CA . PRO A 1 237 ? -10.93 -34.75 -16.469 1 93.12 237 PRO A CA 1
ATOM 1945 C C . PRO A 1 237 ? -9.797 -34.406 -15.508 1 93.12 237 PRO A C 1
ATOM 1947 O O . PRO A 1 237 ? -8.789 -35.094 -15.438 1 93.12 237 PRO A O 1
ATOM 1950 N N . PHE A 1 238 ? -9.945 -33.344 -14.797 1 95.31 238 PHE A N 1
ATOM 1951 C CA . PHE A 1 238 ? -8.945 -32.906 -13.828 1 95.31 238 PHE A CA 1
ATOM 1952 C C . PHE A 1 238 ? -9.578 -32 -12.766 1 95.31 238 PHE A C 1
ATOM 1954 O O . PHE A 1 238 ? -10.742 -31.625 -12.891 1 95.31 238 PHE A O 1
ATOM 1961 N N . MET A 1 239 ? -8.82 -31.828 -11.719 1 97.19 239 MET A N 1
ATOM 1962 C CA . MET A 1 239 ? -9.219 -30.969 -10.617 1 97.19 239 MET A CA 1
ATOM 1963 C C . MET A 1 239 ? -8.297 -29.766 -10.508 1 97.19 239 MET A C 1
ATOM 1965 O O . MET A 1 239 ? -7.094 -29.859 -10.75 1 97.19 239 MET A O 1
ATOM 1969 N N . VAL A 1 240 ? -8.875 -28.594 -10.266 1 97.81 240 VAL A N 1
ATOM 1970 C CA . VAL A 1 240 ? -8.094 -27.391 -10.07 1 97.81 240 VAL A CA 1
ATOM 1971 C C . VAL A 1 240 ? -8.406 -26.781 -8.703 1 97.81 240 VAL A C 1
ATOM 1973 O O . VAL A 1 240 ? -9.57 -26.703 -8.305 1 97.81 240 VAL A O 1
ATOM 1976 N N . VAL A 1 241 ? -7.375 -26.328 -8.039 1 98 241 VAL A N 1
ATOM 1977 C CA . VAL A 1 241 ? -7.547 -25.75 -6.711 1 98 241 VAL A CA 1
ATOM 1978 C C . VAL A 1 241 ? -6.852 -24.406 -6.641 1 98 241 VAL A C 1
ATOM 1980 O O . VAL A 1 241 ? -5.707 -24.266 -7.078 1 98 241 VAL A O 1
ATOM 1983 N N . PHE A 1 242 ? -7.539 -23.391 -6.16 1 97.62 242 PHE A N 1
ATOM 1984 C CA . PHE A 1 242 ? -7.039 -22.047 -5.949 1 97.62 242 PHE A CA 1
ATOM 1985 C C . PHE A 1 242 ? -6.695 -21.812 -4.48 1 97.62 242 PHE A C 1
ATOM 1987 O O . PHE A 1 242 ? -7.441 -22.234 -3.592 1 97.62 242 PHE A O 1
ATOM 1994 N N . PHE A 1 243 ? -5.523 -21.172 -4.285 1 96.75 243 PHE A N 1
ATOM 1995 C CA . PHE A 1 243 ? -5.031 -21 -2.924 1 96.75 243 PHE A CA 1
ATOM 1996 C C . PHE A 1 243 ? -4.734 -19.547 -2.635 1 96.75 243 PHE A C 1
ATOM 1998 O O . PHE A 1 243 ? -4.332 -18.797 -3.529 1 96.75 243 PHE A O 1
ATOM 2005 N N . LYS A 1 244 ? -4.965 -19.172 -1.376 1 94.56 244 LYS A N 1
ATOM 2006 C CA . LYS A 1 244 ? -4.488 -17.906 -0.83 1 94.56 244 LYS A CA 1
ATOM 2007 C C . LYS A 1 244 ? -3.555 -18.141 0.356 1 94.56 244 LYS A C 1
ATOM 2009 O O . LYS A 1 244 ? -3.828 -18.984 1.212 1 94.56 244 LYS A O 1
ATOM 2014 N N . ALA A 1 245 ? -2.393 -17.484 0.213 1 85.19 245 ALA A N 1
ATOM 2015 C CA . ALA A 1 245 ? -1.406 -17.672 1.271 1 85.19 245 ALA A CA 1
ATOM 2016 C C . ALA A 1 245 ? -1.931 -17.172 2.613 1 85.19 245 ALA A C 1
ATOM 2018 O O . ALA A 1 245 ? -2.58 -16.125 2.68 1 85.19 245 ALA A O 1
ATOM 2019 N N . SER A 1 246 ? -1.974 -18 3.572 1 70.94 246 SER A N 1
ATOM 2020 C CA . SER A 1 246 ? -2.354 -17.578 4.914 1 70.94 246 SER A CA 1
ATOM 2021 C C . SER A 1 246 ? -1.289 -16.672 5.527 1 70.94 246 SER A C 1
ATOM 2023 O O . SER A 1 246 ? -0.116 -16.734 5.152 1 70.94 246 SER A O 1
ATOM 2025 N N . GLU A 1 247 ? -1.496 -15.492 5.945 1 58.47 247 GLU A N 1
ATOM 2026 C CA . GLU A 1 247 ? -0.66 -14.422 6.469 1 58.47 247 GLU A CA 1
ATOM 2027 C C . GLU A 1 247 ? 0.622 -14.969 7.09 1 58.47 247 GLU A C 1
ATOM 2029 O O . GLU A 1 247 ? 1.64 -14.273 7.145 1 58.47 247 GLU A O 1
ATOM 2034 N N . VAL A 1 248 ? 0.672 -16.156 7.625 1 47.03 248 VAL A N 1
ATOM 2035 C CA . VAL A 1 248 ? 1.764 -16.453 8.555 1 47.03 248 VAL A CA 1
ATOM 2036 C C . VAL A 1 248 ? 3.014 -16.844 7.77 1 47.03 248 VAL A C 1
ATOM 2038 O O . VAL A 1 248 ? 3.678 -17.828 8.102 1 47.03 248 VAL A O 1
ATOM 2041 N N . HIS A 1 249 ? 3.127 -16.672 6.57 1 45.22 249 HIS A N 1
ATOM 2042 C CA . HIS A 1 249 ? 4.273 -17.422 6.074 1 45.22 249 HIS A CA 1
ATOM 2043 C C . HIS A 1 249 ? 5.586 -16.781 6.516 1 45.22 249 HIS A C 1
ATOM 2045 O O . HIS A 1 249 ? 5.852 -15.625 6.203 1 45.22 249 HIS A O 1
ATOM 2051 N N . PHE A 1 250 ? 6.121 -17.188 7.656 1 38.44 250 PHE A N 1
ATOM 2052 C CA . PHE A 1 250 ? 7.496 -16.891 8.047 1 38.44 250 PHE A CA 1
ATOM 2053 C C . PHE A 1 250 ? 8.477 -17.344 6.977 1 38.44 250 PHE A C 1
ATOM 2055 O O . PHE A 1 250 ? 8.367 -18.453 6.453 1 38.44 250 PHE A O 1
ATOM 2062 N N . ARG A 1 251 ? 8.977 -16.484 6.215 1 41.88 251 ARG A N 1
ATOM 2063 C CA . ARG A 1 251 ? 10.133 -16.891 5.418 1 41.88 251 ARG A CA 1
ATOM 2064 C C . ARG A 1 251 ? 10.977 -17.922 6.156 1 41.88 251 ARG A C 1
ATOM 2066 O O . ARG A 1 251 ? 11.367 -17.703 7.309 1 41.88 251 ARG A O 1
ATOM 2073 N N . SER A 1 252 ? 10.914 -19.188 5.969 1 34.47 252 SER A N 1
ATOM 2074 C CA . SER A 1 252 ? 11.836 -20.188 6.508 1 34.47 252 SER A CA 1
ATOM 2075 C C . SER A 1 252 ? 13.281 -19.719 6.41 1 34.47 252 SER A C 1
ATOM 2077 O O . SER A 1 252 ? 13.703 -19.203 5.371 1 34.47 252 SER A O 1
ATOM 2079 N N . ILE A 1 253 ? 13.891 -19.375 7.461 1 34.72 253 ILE A N 1
ATOM 2080 C CA . ILE A 1 253 ? 15.297 -19.062 7.668 1 34.72 253 ILE A CA 1
ATOM 2081 C C . ILE A 1 253 ? 16.172 -20.141 7.027 1 34.72 253 ILE A C 1
ATOM 2083 O O . ILE A 1 253 ? 16.094 -21.312 7.398 1 34.72 253 ILE A O 1
ATOM 2087 N N . ARG A 1 254 ? 16.469 -20.062 5.754 1 35.47 254 ARG A N 1
ATOM 2088 C CA . ARG A 1 254 ? 17.516 -20.922 5.215 1 35.47 254 ARG A CA 1
ATOM 2089 C C . ARG A 1 254 ? 18.703 -20.984 6.168 1 35.47 254 ARG A C 1
ATOM 2091 O O . ARG A 1 254 ? 19.234 -19.969 6.586 1 35.47 254 ARG A O 1
ATOM 2098 N N . SER A 1 255 ? 18.812 -22.078 7 1 28.95 255 SER A N 1
ATOM 2099 C CA . SER A 1 255 ? 20.016 -22.453 7.75 1 28.95 255 SER A CA 1
ATOM 2100 C C . SER A 1 255 ? 21.234 -22.531 6.84 1 28.95 255 SER A C 1
ATOM 2102 O O . SER A 1 255 ? 21.219 -23.25 5.84 1 28.95 255 SER A O 1
ATOM 2104 N N . ALA A 1 256 ? 22.016 -21.609 6.66 1 32.41 256 ALA A N 1
ATOM 2105 C CA . ALA A 1 256 ? 23.375 -21.656 6.109 1 32.41 256 ALA A CA 1
ATOM 2106 C C . ALA A 1 256 ? 24.203 -22.734 6.777 1 32.41 256 ALA A C 1
ATOM 2108 O O . ALA A 1 256 ? 24.781 -22.531 7.848 1 32.41 256 ALA A O 1
ATOM 2109 N N . HIS A 1 257 ? 23.828 -23.984 6.895 1 30.16 257 HIS A N 1
ATOM 2110 C CA . HIS A 1 257 ? 24.891 -24.875 7.359 1 30.16 257 HIS A CA 1
ATOM 2111 C C . HIS A 1 257 ? 26.031 -24.953 6.352 1 30.16 257 HIS A C 1
ATOM 2113 O O . HIS A 1 257 ? 25.922 -25.625 5.332 1 30.16 257 HIS A O 1
ATOM 2119 N N . GLY A 1 258 ? 26.75 -23.938 6.047 1 28.53 258 GLY A N 1
ATOM 2120 C CA . GLY A 1 258 ? 28.016 -24.031 5.336 1 28.53 258 GLY A CA 1
ATOM 2121 C C . GLY A 1 258 ? 28.953 -25.062 5.945 1 28.53 258 GLY A C 1
ATOM 2122 O O . GLY A 1 258 ? 29.328 -24.953 7.117 1 28.53 258 GLY A O 1
ATOM 2123 N N . HIS A 1 259 ? 28.859 -26.328 5.57 1 24.23 259 HIS A N 1
ATOM 2124 C CA . HIS A 1 259 ? 29.984 -27.219 5.809 1 24.23 259 HIS A CA 1
ATOM 2125 C C . HIS A 1 259 ? 31.281 -26.578 5.312 1 24.23 259 HIS A C 1
ATOM 2127 O O . HIS A 1 259 ? 31.297 -25.922 4.273 1 24.23 259 HIS A O 1
ATOM 2133 N N . LYS A 1 260 ? 32.344 -26.469 6.18 1 31.42 260 LYS A N 1
ATOM 2134 C CA . LYS A 1 260 ? 33.75 -26.141 6.07 1 31.42 260 LYS A CA 1
ATOM 2135 C C . LYS A 1 260 ? 34.438 -27.016 5.02 1 31.42 260 LYS A C 1
ATOM 2137 O O . LYS A 1 260 ? 34.688 -28.203 5.262 1 31.42 260 LYS A O 1
ATOM 2142 N N . GLY A 1 261 ? 34 -27.156 3.635 1 22.2 261 GLY A N 1
ATOM 2143 C CA . GLY A 1 261 ? 34.719 -27.953 2.672 1 22.2 261 GLY A CA 1
ATOM 2144 C C . GLY A 1 261 ? 36.219 -27.625 2.648 1 22.2 261 GLY A C 1
ATOM 2145 O O . GLY A 1 261 ? 36.625 -26.531 3.031 1 22.2 261 GLY A O 1
ATOM 2146 N N . ARG A 1 262 ? 37.156 -28.672 2.498 1 28.53 262 ARG A N 1
ATOM 2147 C CA . ARG A 1 262 ? 38.594 -28.953 2.438 1 28.53 262 ARG A CA 1
ATOM 2148 C C . ARG A 1 262 ? 39.281 -28.094 1.367 1 28.53 262 ARG A C 1
ATOM 2150 O O . ARG A 1 262 ? 38.625 -27.703 0.385 1 28.53 262 ARG A O 1
ATOM 2157 N N . GLN A 1 263 ? 40.562 -27.672 1.608 1 26.14 263 GLN A N 1
ATOM 2158 C CA . GLN A 1 263 ? 41.719 -26.875 1.127 1 26.14 263 GLN A CA 1
ATOM 2159 C C . GLN A 1 263 ? 42.25 -27.422 -0.195 1 26.14 263 GLN A C 1
ATOM 2161 O O . GLN A 1 263 ? 43.188 -28.188 -0.213 1 26.14 263 GLN A O 1
ATOM 2166 N N . SER A 1 264 ? 41.5 -28.109 -1.146 1 22.38 264 SER A N 1
ATOM 2167 C CA . SER A 1 264 ? 42.312 -28.688 -2.199 1 22.38 264 SER A CA 1
ATOM 2168 C C . SER A 1 264 ? 43.125 -27.625 -2.918 1 22.38 264 SER A C 1
ATOM 2170 O O . SER A 1 264 ? 42.656 -26.516 -3.137 1 22.38 264 SER A O 1
ATOM 2172 N N . ASN A 1 265 ? 44.5 -27.797 -3.006 1 23.73 265 ASN A N 1
ATOM 2173 C CA . ASN A 1 265 ? 45.719 -27.188 -3.557 1 23.73 265 ASN A CA 1
ATOM 2174 C C . ASN A 1 265 ? 45.625 -27.047 -5.074 1 23.73 265 ASN A C 1
ATOM 2176 O O . ASN A 1 265 ? 45.969 -27.969 -5.812 1 23.73 265 ASN A O 1
ATOM 2180 N N . ARG A 1 266 ? 44.5 -26.609 -5.676 1 26.39 266 ARG A N 1
ATOM 2181 C CA . ARG A 1 266 ? 44.5 -26.641 -7.137 1 26.39 266 ARG A CA 1
ATOM 2182 C C . ARG A 1 266 ? 45.625 -25.797 -7.699 1 26.39 266 ARG A C 1
ATOM 2184 O O . ARG A 1 266 ? 45.812 -24.641 -7.305 1 26.39 266 ARG A O 1
ATOM 2191 N N . SER A 1 267 ? 46.625 -26.516 -8.305 1 24.66 267 SER A N 1
ATOM 2192 C CA . SER A 1 267 ? 47.781 -26.078 -9.062 1 24.66 267 SER A CA 1
ATOM 2193 C C . SER A 1 267 ? 47.375 -25.094 -10.172 1 24.66 267 SER A C 1
ATOM 2195 O O . SER A 1 267 ? 46.281 -25.188 -10.727 1 24.66 267 SER A O 1
ATOM 2197 N N . LYS A 1 268 ? 48.094 -23.953 -10.336 1 26.64 268 LYS A N 1
ATOM 2198 C CA . LYS A 1 268 ? 48.094 -22.688 -11.07 1 26.64 268 LYS A CA 1
ATOM 2199 C C . LYS A 1 268 ? 48.25 -22.922 -12.57 1 26.64 268 LYS A C 1
ATOM 2201 O O . LYS A 1 268 ? 49.344 -23.203 -13.07 1 26.64 268 LYS A O 1
ATOM 2206 N N . PRO A 1 269 ? 47.281 -23.703 -13.273 1 25.39 269 PRO A N 1
ATOM 2207 C CA . PRO A 1 269 ? 47.781 -23.812 -14.641 1 25.39 269 PRO A CA 1
ATOM 2208 C C . PRO A 1 269 ? 48 -22.453 -15.305 1 25.39 269 PRO A C 1
ATOM 2210 O O . PRO A 1 269 ? 47.375 -21.469 -14.906 1 25.39 269 PRO A O 1
ATOM 2213 N N . GLN A 1 270 ? 49 -22.312 -16.203 1 23.58 270 GLN A N 1
ATOM 2214 C CA . GLN A 1 270 ? 49.688 -21.312 -17 1 23.58 270 GLN A CA 1
ATOM 2215 C C . GLN A 1 270 ? 48.75 -20.672 -18.031 1 23.58 270 GLN A C 1
ATOM 2217 O O . GLN A 1 270 ? 48.094 -21.375 -18.812 1 23.58 270 GLN A O 1
ATOM 2222 N N . ARG A 1 271 ? 48.25 -19.438 -17.734 1 27.83 271 ARG A N 1
ATOM 2223 C CA . ARG A 1 271 ? 47.344 -18.547 -18.453 1 27.83 271 ARG A CA 1
ATOM 2224 C C . ARG A 1 271 ? 47.844 -18.234 -19.859 1 27.83 271 ARG A C 1
ATOM 2226 O O . ARG A 1 271 ? 48.969 -17.703 -20.016 1 27.83 271 ARG A O 1
ATOM 2233 N N . THR A 1 272 ? 47.594 -19.172 -20.859 1 21.67 272 THR A N 1
ATOM 2234 C CA . THR A 1 272 ? 48.062 -18.812 -22.188 1 21.67 272 THR A CA 1
ATOM 2235 C C . THR A 1 272 ? 47.469 -17.469 -22.625 1 21.67 272 THR A C 1
ATOM 2237 O O . THR A 1 272 ? 46.344 -17.141 -22.281 1 21.67 272 THR A O 1
ATOM 2240 N N . VAL A 1 273 ? 48.188 -16.422 -23.344 1 23.92 273 VAL A N 1
ATOM 2241 C CA . VAL A 1 273 ? 48.406 -15.023 -23.719 1 23.92 273 VAL A CA 1
ATOM 2242 C C . VAL A 1 273 ? 47.312 -14.586 -24.688 1 23.92 273 VAL A C 1
ATOM 2244 O O . VAL A 1 273 ? 47.062 -13.391 -24.875 1 23.92 273 VAL A O 1
ATOM 2247 N N . GLN A 1 274 ? 46.906 -15.375 -25.734 1 22.55 274 GLN A N 1
ATOM 2248 C CA . GLN A 1 274 ? 46.594 -14.797 -27.031 1 22.55 274 GLN A CA 1
ATOM 2249 C C . GLN A 1 274 ? 45.312 -13.977 -26.984 1 22.55 274 GLN A C 1
ATOM 2251 O O . GLN A 1 274 ? 45.25 -12.891 -27.578 1 22.55 274 GLN A O 1
ATOM 2256 N N . ASP A 1 275 ? 44.125 -14.594 -26.812 1 22.45 275 ASP A N 1
ATOM 2257 C CA . ASP A 1 275 ? 42.875 -14.062 -27.391 1 22.45 275 ASP A CA 1
ATOM 2258 C C . ASP A 1 275 ? 42.375 -12.844 -26.609 1 22.45 275 ASP A C 1
ATOM 2260 O O . ASP A 1 275 ? 41.219 -12.516 -26.641 1 22.45 275 ASP A O 1
ATOM 2264 N N . THR A 1 276 ? 43.25 -12.07 -25.891 1 24.67 276 THR A N 1
ATOM 2265 C CA . THR A 1 276 ? 43.031 -10.922 -25.016 1 24.67 276 THR A CA 1
ATOM 2266 C C . THR A 1 276 ? 42.531 -9.719 -25.812 1 24.67 276 THR A C 1
ATOM 2268 O O . THR A 1 276 ? 42.188 -8.688 -25.234 1 24.67 276 THR A O 1
ATOM 2271 N N . LEU A 1 277 ? 42.781 -9.664 -27.141 1 22.69 277 LEU A N 1
ATOM 2272 C CA . LEU A 1 277 ? 42.812 -8.367 -27.812 1 22.69 277 LEU A CA 1
ATOM 2273 C C . LEU A 1 277 ? 41.375 -7.809 -27.984 1 22.69 277 LEU A C 1
ATOM 2275 O O . LEU A 1 277 ? 41.188 -6.598 -27.875 1 22.69 277 LEU A O 1
ATOM 2279 N N . LYS A 1 278 ? 40.5 -8.531 -28.688 1 24.62 278 LYS A N 1
ATOM 2280 C CA . LYS A 1 278 ? 39.344 -7.898 -29.328 1 24.62 278 LYS A CA 1
ATOM 2281 C C . LYS A 1 278 ? 38.375 -7.355 -28.297 1 24.62 278 LYS A C 1
ATOM 2283 O O . LYS A 1 278 ? 37.344 -6.785 -28.641 1 24.62 278 LYS A O 1
ATOM 2288 N N . ALA A 1 279 ? 38.469 -7.824 -27.125 1 24.08 279 ALA A N 1
ATOM 2289 C CA . ALA A 1 279 ? 37.5 -7.457 -26.094 1 24.08 279 ALA A CA 1
ATOM 2290 C C . ALA A 1 279 ? 37.656 -5.988 -25.703 1 24.08 279 ALA A C 1
ATOM 2292 O O . ALA A 1 279 ? 36.938 -5.496 -24.828 1 24.08 279 ALA A O 1
ATOM 2293 N N . VAL A 1 280 ? 38.656 -5.305 -26.188 1 27 280 VAL A N 1
ATOM 2294 C CA . VAL A 1 280 ? 39.062 -3.957 -25.781 1 27 280 VAL A CA 1
ATOM 2295 C C . VAL A 1 280 ? 38.094 -2.938 -26.391 1 27 280 VAL A C 1
ATOM 2297 O O . VAL A 1 280 ? 37.906 -1.853 -25.828 1 27 280 VAL A O 1
ATOM 2300 N N . GLU A 1 281 ? 37.719 -3.088 -27.688 1 25.77 281 GLU A N 1
ATOM 2301 C CA . GLU A 1 281 ? 37.125 -1.938 -28.359 1 25.77 281 GLU A CA 1
ATOM 2302 C C . GLU A 1 281 ? 35.75 -1.607 -27.766 1 25.77 281 GLU A C 1
ATOM 2304 O O . GLU A 1 281 ? 35.344 -0.444 -27.734 1 25.77 281 GLU A O 1
ATOM 2309 N N . ALA A 1 282 ? 34.875 -2.578 -27.656 1 26.91 282 ALA A N 1
ATOM 2310 C CA . ALA A 1 282 ? 33.562 -2.244 -27.156 1 26.91 282 ALA A CA 1
ATOM 2311 C C . ALA A 1 282 ? 33.594 -1.702 -25.734 1 26.91 282 ALA A C 1
ATOM 2313 O O . ALA A 1 282 ? 32.594 -1.336 -25.156 1 26.91 282 ALA A O 1
ATOM 2314 N N . ALA A 1 283 ? 34.688 -1.804 -25.031 1 27.72 283 ALA A N 1
ATOM 2315 C CA . ALA A 1 283 ? 35.062 -1.289 -23.703 1 27.72 283 ALA A CA 1
ATOM 2316 C C . ALA A 1 283 ? 35.219 0.229 -23.734 1 27.72 283 ALA A C 1
ATOM 2318 O O . ALA A 1 283 ? 35.438 0.854 -22.688 1 27.72 283 ALA A O 1
ATOM 2319 N N . THR A 1 284 ? 35.594 0.783 -24.844 1 30.47 284 THR A N 1
ATOM 2320 C CA . THR A 1 284 ? 35.969 2.193 -24.875 1 30.47 284 THR A CA 1
ATOM 2321 C C . THR A 1 284 ? 34.75 3.078 -24.594 1 30.47 284 THR A C 1
ATOM 2323 O O . THR A 1 284 ? 34.906 4.199 -24.094 1 30.47 284 THR A O 1
ATOM 2326 N N . ASP A 1 285 ? 33.656 2.783 -25.281 1 31.23 285 ASP A N 1
ATOM 2327 C CA . ASP A 1 285 ? 32.562 3.736 -25.109 1 31.23 285 ASP A CA 1
ATOM 2328 C C . ASP A 1 285 ? 32.031 3.705 -23.672 1 31.23 285 ASP A C 1
ATOM 2330 O O . ASP A 1 285 ? 31.016 4.348 -23.359 1 31.23 285 ASP A O 1
ATOM 2334 N N . ASN A 1 286 ? 32.312 2.699 -22.922 1 33.09 286 ASN A N 1
ATOM 2335 C CA . ASN A 1 286 ? 31.938 2.561 -21.516 1 33.09 286 ASN A CA 1
ATOM 2336 C C . ASN A 1 286 ? 32.719 3.539 -20.641 1 33.09 286 ASN A C 1
ATOM 2338 O O . ASN A 1 286 ? 32.812 3.332 -19.422 1 33.09 286 ASN A O 1
ATOM 2342 N N . LEU A 1 287 ? 33.75 4.105 -21.156 1 33.81 287 LEU A N 1
ATOM 2343 C CA . LEU A 1 287 ? 34.625 4.949 -20.328 1 33.81 287 LEU A CA 1
ATOM 2344 C C . LEU A 1 287 ? 33.781 5.957 -19.531 1 33.81 287 LEU A C 1
ATOM 2346 O O . LEU A 1 287 ? 34.062 6.223 -18.359 1 33.81 287 LEU A O 1
ATOM 2350 N N . GLY A 1 288 ? 33.375 7.059 -20.328 1 34.47 288 GLY A N 1
ATOM 2351 C CA . GLY A 1 288 ? 32.844 8.219 -19.641 1 34.47 288 GLY A CA 1
ATOM 2352 C C . GLY A 1 288 ? 31.562 7.902 -18.875 1 34.47 288 GLY A C 1
ATOM 2353 O O . GLY A 1 288 ? 30.469 7.891 -19.453 1 34.47 288 GLY A O 1
ATOM 2354 N N . MET A 1 289 ? 31.438 6.848 -18.172 1 40.09 289 MET A N 1
ATOM 2355 C CA . MET A 1 289 ? 30.297 6.676 -17.266 1 40.09 289 MET A CA 1
ATOM 2356 C C . MET A 1 289 ? 29.656 8.023 -16.938 1 40.09 289 MET A C 1
ATOM 2358 O O . MET A 1 289 ? 30.234 8.82 -16.188 1 40.09 289 MET A O 1
ATOM 2362 N N . SER A 1 290 ? 29.344 8.789 -17.812 1 41.78 290 SER A N 1
ATOM 236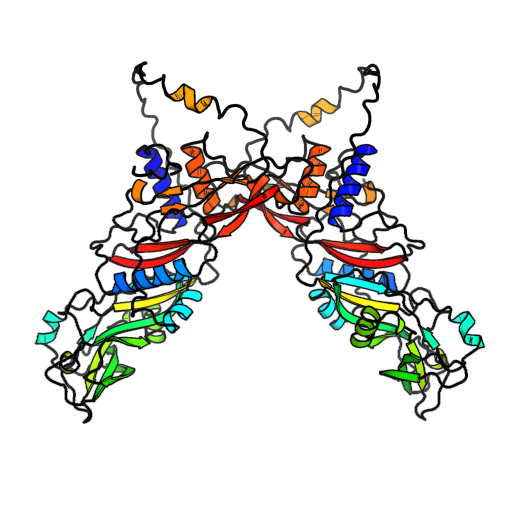3 C CA . SER A 1 290 ? 28.547 9.992 -17.641 1 41.78 290 SER A CA 1
ATOM 2364 C C . SER A 1 290 ? 27.594 9.852 -16.453 1 41.78 290 SER A C 1
ATOM 2366 O O . SER A 1 290 ? 26.906 8.844 -16.312 1 41.78 290 SER A O 1
ATOM 2368 N N . LYS A 1 291 ? 27.938 10.43 -15.242 1 59.06 291 LYS A N 1
ATOM 2369 C CA . LYS A 1 291 ? 27.234 10.609 -13.977 1 59.06 291 LYS A CA 1
ATOM 2370 C C . LYS A 1 291 ? 25.734 10.75 -14.195 1 59.06 291 LYS A C 1
ATOM 2372 O O . LYS A 1 291 ? 25.203 11.867 -14.188 1 59.06 291 LYS A O 1
ATOM 2377 N N . GLU A 1 292 ? 25.188 9.875 -14.992 1 79.19 292 GLU A N 1
ATOM 2378 C CA . GLU A 1 292 ? 23.75 9.961 -15.258 1 79.19 292 GLU A CA 1
ATOM 2379 C C . GLU A 1 292 ? 22.938 9.766 -13.984 1 79.19 292 GLU A C 1
ATOM 2381 O O . GLU A 1 292 ? 23.406 9.117 -13.039 1 79.19 292 GLU A O 1
ATOM 2386 N N . GLY A 1 293 ? 21.891 10.422 -13.945 1 88.75 293 GLY A N 1
ATOM 2387 C CA . GLY A 1 293 ? 20.969 10.367 -12.82 1 88.75 293 GLY A CA 1
ATOM 2388 C C . GLY A 1 293 ? 20.344 9 -12.633 1 88.75 293 GLY A C 1
ATOM 2389 O O . GLY A 1 293 ? 20.5 8.117 -13.477 1 88.75 293 GLY A O 1
ATOM 2390 N N . CYS A 1 294 ? 19.828 8.695 -11.664 1 92.75 294 CYS A N 1
ATOM 2391 C CA . CYS A 1 294 ? 19.156 7.449 -11.305 1 92.75 294 CYS A CA 1
ATOM 2392 C C . CYS A 1 294 ? 18.156 7.039 -12.367 1 92.75 294 CYS A C 1
ATOM 2394 O O . CYS A 1 294 ? 17.219 7.789 -12.672 1 92.75 294 CYS A O 1
ATOM 2396 N N . LYS A 1 295 ? 18.391 5.852 -12.977 1 92.81 295 LYS A N 1
ATOM 2397 C CA . LYS A 1 295 ? 17.469 5.375 -14.008 1 92.81 295 LYS A CA 1
ATOM 2398 C C . LYS A 1 295 ? 17.391 3.852 -14.008 1 92.81 295 LYS A C 1
ATOM 2400 O O . LYS A 1 295 ? 18.203 3.182 -13.375 1 92.81 295 LYS A O 1
ATOM 2405 N N . LYS A 1 296 ? 16.438 3.361 -14.734 1 93.81 296 LYS A N 1
ATOM 2406 C CA . LYS A 1 296 ? 16.203 1.928 -14.867 1 93.81 296 LYS A CA 1
ATOM 2407 C C . LYS A 1 296 ? 17.016 1.343 -16.016 1 93.81 296 LYS A C 1
ATOM 2409 O O . LYS A 1 296 ? 17.125 1.945 -17.094 1 93.81 296 LYS A O 1
ATOM 2414 N N . HIS A 1 297 ? 17.641 0.183 -15.836 1 93.12 297 HIS A N 1
ATOM 2415 C CA . HIS A 1 297 ? 18.453 -0.508 -16.828 1 93.12 297 HIS A CA 1
ATOM 2416 C C . HIS A 1 297 ? 17.938 -1.921 -17.078 1 93.12 297 HIS A C 1
ATOM 2418 O O . HIS A 1 297 ? 17.219 -2.48 -16.25 1 93.12 297 HIS A O 1
ATOM 2424 N N . GLU A 1 298 ? 18.312 -2.498 -18.109 1 91.44 298 GLU A N 1
ATOM 2425 C CA . GLU A 1 298 ? 17.797 -3.803 -18.516 1 91.44 298 GLU A CA 1
ATOM 2426 C C . GLU A 1 298 ? 18.594 -4.934 -17.875 1 91.44 298 GLU A C 1
ATOM 2428 O O . GLU A 1 298 ? 19.812 -4.855 -17.766 1 91.44 298 GLU A O 1
ATOM 2433 N N . LEU A 1 299 ? 17.875 -5.855 -17.406 1 90.69 299 LEU A N 1
ATOM 2434 C CA . LEU A 1 299 ? 18.391 -7.117 -16.891 1 90.69 299 LEU A CA 1
ATOM 2435 C C . LEU A 1 299 ? 17.406 -8.25 -17.141 1 90.69 299 LEU A C 1
ATOM 2437 O O . LEU A 1 299 ? 16.25 -8.195 -16.703 1 90.69 299 LEU A O 1
ATOM 2441 N N . TYR A 1 300 ? 17.891 -9.242 -17.875 1 90.56 300 TYR A N 1
ATOM 2442 C CA . TYR A 1 300 ? 17.016 -10.367 -18.219 1 90.56 300 TYR A CA 1
ATOM 2443 C C . TYR A 1 300 ? 17.531 -11.656 -17.578 1 90.56 300 TYR A C 1
ATOM 2445 O O . TYR A 1 300 ? 18.719 -11.977 -17.672 1 90.56 300 TYR A O 1
ATOM 2453 N N . VAL A 1 301 ? 16.641 -12.336 -16.938 1 88.62 301 VAL A N 1
ATOM 2454 C CA . VAL A 1 301 ? 16.938 -13.641 -16.359 1 88.62 301 VAL A CA 1
ATOM 2455 C C . VAL A 1 301 ? 16.281 -14.734 -17.203 1 88.62 301 VAL A C 1
ATOM 2457 O O . VAL A 1 301 ? 15.055 -14.797 -17.297 1 88.62 301 VAL A O 1
ATOM 2460 N N . SER A 1 302 ? 17.078 -15.578 -17.734 1 89.62 302 SER A N 1
ATOM 2461 C CA . SER A 1 302 ? 16.578 -16.641 -18.609 1 89.62 302 SER A CA 1
ATOM 2462 C C . SER A 1 302 ? 16.531 -17.969 -17.891 1 89.62 302 SER A C 1
ATOM 2464 O O . SER A 1 302 ? 17.562 -18.484 -17.453 1 89.62 302 SER A O 1
ATOM 2466 N N . PHE A 1 303 ? 15.391 -18.594 -17.875 1 91.31 303 PHE A N 1
ATOM 2467 C CA . PHE A 1 303 ? 15.258 -19.938 -17.297 1 91.31 303 PHE A CA 1
ATOM 2468 C C . PHE A 1 303 ? 15.82 -20.984 -18.25 1 91.31 303 PHE A C 1
ATOM 2470 O O . PHE A 1 303 ? 16.297 -22.031 -17.797 1 91.31 303 PHE A O 1
ATOM 2477 N N . ARG A 1 304 ? 15.758 -20.641 -19.469 1 88.38 304 ARG A N 1
ATOM 2478 C CA . ARG A 1 304 ? 16.344 -21.531 -20.469 1 88.38 304 ARG A CA 1
ATOM 2479 C C . ARG A 1 304 ? 17.828 -21.703 -20.234 1 88.38 304 ARG A C 1
ATOM 2481 O O . ARG A 1 304 ? 18.344 -22.828 -20.281 1 88.38 304 ARG A O 1
ATOM 2488 N N . ASP A 1 305 ? 18.484 -20.609 -19.953 1 87.12 305 ASP A N 1
ATOM 2489 C CA . ASP A 1 305 ? 19.922 -20.641 -19.719 1 87.12 305 ASP A CA 1
ATOM 2490 C C . ASP A 1 305 ? 20.25 -21.406 -18.453 1 87.12 305 ASP A C 1
ATOM 2492 O O . ASP A 1 305 ? 21.391 -21.859 -18.266 1 87.12 305 ASP A O 1
ATOM 2496 N N . LEU A 1 306 ? 19.297 -21.531 -17.594 1 90.88 306 LEU A N 1
ATOM 2497 C CA . LEU A 1 306 ? 19.5 -22.297 -16.359 1 90.88 306 LEU A CA 1
ATOM 2498 C C . LEU A 1 306 ? 19.188 -23.766 -16.578 1 90.88 306 LEU A C 1
ATOM 2500 O O . LEU A 1 306 ? 19.359 -24.594 -15.672 1 90.88 306 LEU A O 1
ATOM 2504 N N . GLY A 1 307 ? 18.672 -24.094 -17.797 1 90.88 307 GLY A N 1
ATOM 2505 C CA . GLY A 1 307 ? 18.328 -25.469 -18.109 1 90.88 307 GLY A CA 1
ATOM 2506 C C . GLY A 1 307 ? 17.016 -25.906 -17.5 1 90.88 307 GLY A C 1
ATOM 2507 O O . GLY A 1 307 ? 16.859 -27.078 -17.109 1 90.88 307 GLY A O 1
ATOM 2508 N N . TRP A 1 308 ? 16.094 -25 -17.328 1 93.69 308 TRP A N 1
ATOM 2509 C CA . TRP A 1 308 ? 14.867 -25.297 -16.578 1 93.69 308 TRP A CA 1
ATOM 2510 C C . TRP A 1 308 ? 13.68 -25.453 -17.531 1 93.69 308 TRP A C 1
ATOM 2512 O O . TRP A 1 308 ? 12.531 -25.266 -17.125 1 93.69 308 TRP A O 1
ATOM 2522 N N . GLN A 1 309 ? 13.883 -25.828 -18.766 1 90.69 309 GLN A N 1
ATOM 2523 C CA . GLN A 1 309 ? 12.828 -25.969 -19.766 1 90.69 309 GLN A CA 1
ATOM 2524 C C . GLN A 1 309 ? 12.016 -27.25 -19.531 1 90.69 309 GLN A C 1
ATOM 2526 O O . GLN A 1 309 ? 10.93 -27.406 -20.078 1 90.69 309 GLN A O 1
ATOM 2531 N N . ASP A 1 310 ? 12.57 -28.141 -18.734 1 92.81 310 ASP A N 1
ATOM 2532 C CA . ASP A 1 310 ? 11.922 -29.438 -18.547 1 92.81 310 ASP A CA 1
ATOM 2533 C C . ASP A 1 310 ? 10.844 -29.344 -17.469 1 92.81 310 ASP A C 1
ATOM 2535 O O . ASP A 1 310 ? 10.008 -30.25 -17.344 1 92.81 310 ASP A O 1
ATOM 2539 N N . TRP A 1 311 ? 10.883 -28.25 -16.703 1 95.25 311 TRP A N 1
ATOM 2540 C CA . TRP A 1 311 ? 9.867 -28.203 -15.664 1 95.25 311 TRP A CA 1
ATOM 2541 C C . TRP A 1 311 ? 9.203 -26.828 -15.609 1 95.25 311 TRP A C 1
ATOM 2543 O O . TRP A 1 311 ? 8.102 -26.688 -15.078 1 95.25 311 TRP A O 1
ATOM 2553 N N . ILE A 1 312 ? 9.828 -25.812 -16.078 1 94.94 312 ILE A N 1
ATOM 2554 C CA . ILE A 1 312 ? 9.172 -24.516 -16.203 1 94.94 312 ILE A CA 1
ATOM 2555 C C . ILE A 1 312 ? 8.383 -24.469 -17.516 1 94.94 312 ILE A C 1
ATOM 2557 O O . ILE A 1 312 ? 8.922 -24.734 -18.578 1 94.94 312 ILE A O 1
ATOM 2561 N N . ILE A 1 313 ? 7.164 -24.219 -17.375 1 93.88 313 ILE A N 1
ATOM 2562 C CA . ILE A 1 313 ? 6.305 -24.125 -18.547 1 93.88 313 ILE A CA 1
ATOM 2563 C C . ILE A 1 313 ? 6.336 -22.703 -19.094 1 93.88 313 ILE A C 1
ATOM 2565 O O . ILE A 1 313 ? 6.551 -22.5 -20.297 1 93.88 313 ILE A O 1
ATOM 2569 N N . ALA A 1 314 ? 6.047 -21.781 -18.188 1 92.62 314 ALA A N 1
ATOM 2570 C CA . ALA A 1 314 ? 6.066 -20.375 -18.516 1 92.62 314 ALA A CA 1
ATOM 2571 C C . ALA A 1 314 ? 6.379 -19.516 -17.297 1 92.62 314 ALA A C 1
ATOM 2573 O O . ALA A 1 314 ? 6.012 -19.859 -16.172 1 92.62 314 ALA A O 1
ATOM 2574 N N . PRO A 1 315 ? 7.113 -18.406 -17.469 1 92.44 315 PRO A N 1
ATOM 2575 C CA . PRO A 1 315 ? 7.727 -17.938 -18.719 1 92.44 315 PRO A CA 1
ATOM 2576 C C . PRO A 1 315 ? 9.086 -18.578 -18.984 1 92.44 315 PRO A C 1
ATOM 2578 O O . PRO A 1 315 ? 9.57 -19.375 -18.156 1 92.44 315 PRO A O 1
ATOM 2581 N N . GLU A 1 316 ? 9.656 -18.344 -20.156 1 91.19 316 GLU A N 1
ATOM 2582 C CA . GLU A 1 316 ? 11.008 -18.812 -20.469 1 91.19 316 GLU A CA 1
ATOM 2583 C C . GLU A 1 316 ? 12.062 -18 -19.703 1 91.19 316 GLU A C 1
ATOM 2585 O O . GLU A 1 316 ? 13.203 -18.438 -19.562 1 91.19 316 GLU A O 1
ATOM 2590 N N . GLY A 1 317 ? 11.766 -16.891 -19.375 1 91 317 GLY A N 1
ATOM 2591 C CA . GLY A 1 317 ? 12.555 -15.906 -18.641 1 91 317 GLY A CA 1
ATOM 2592 C C . GLY A 1 317 ? 11.797 -14.625 -18.344 1 91 317 GLY A C 1
ATOM 2593 O O . GLY A 1 317 ? 10.625 -14.492 -18.719 1 91 317 GLY A O 1
ATOM 2594 N N . TYR A 1 318 ? 12.406 -13.758 -17.578 1 89.31 318 TYR A N 1
ATOM 2595 C CA . TYR A 1 318 ? 11.711 -12.508 -17.297 1 89.31 318 TYR A CA 1
ATOM 2596 C C . TYR A 1 318 ? 12.695 -11.344 -17.203 1 89.31 318 TYR A C 1
ATOM 2598 O O . TYR A 1 318 ? 13.875 -11.547 -16.922 1 89.31 318 TYR A O 1
ATOM 2606 N N . ALA A 1 319 ? 12.156 -10.25 -17.516 1 92.56 319 ALA A N 1
ATOM 2607 C CA . ALA A 1 319 ? 12.938 -9.023 -17.422 1 92.56 319 ALA A CA 1
ATOM 2608 C C . ALA A 1 319 ? 12.906 -8.469 -16 1 92.56 319 ALA A C 1
ATOM 2610 O O . ALA A 1 319 ? 11.93 -7.824 -15.602 1 92.56 319 ALA A O 1
ATOM 2611 N N . ALA A 1 320 ? 13.969 -8.609 -15.305 1 93.56 320 ALA A N 1
ATOM 2612 C CA . ALA A 1 320 ? 14.039 -8.172 -13.914 1 93.56 320 ALA A CA 1
ATOM 2613 C C . ALA A 1 320 ? 14.375 -6.684 -13.82 1 93.56 320 ALA A C 1
ATOM 2615 O O . ALA A 1 320 ? 13.953 -6.004 -12.883 1 93.56 320 ALA A O 1
ATOM 2616 N N . TYR A 1 321 ? 15.164 -6.152 -14.742 1 94.44 321 TYR A N 1
ATOM 2617 C CA . TYR A 1 321 ? 15.672 -4.789 -14.742 1 94.44 321 TYR A CA 1
ATOM 2618 C C . TYR A 1 321 ? 16.469 -4.5 -13.477 1 94.44 321 TYR A C 1
ATOM 2620 O O . TYR A 1 321 ? 16.609 -5.371 -12.617 1 94.44 321 TYR A O 1
ATOM 2628 N N . TYR A 1 322 ? 17.172 -3.457 -13.414 1 94.62 322 TYR A N 1
ATOM 2629 C CA . TYR A 1 322 ? 17.828 -2.977 -12.203 1 94.62 322 TYR A CA 1
ATOM 2630 C C . TYR A 1 322 ? 17.984 -1.461 -12.234 1 94.62 322 TYR A C 1
ATOM 2632 O O . TYR A 1 322 ? 17.812 -0.833 -13.281 1 94.62 322 TYR A O 1
ATOM 2640 N N . CYS A 1 323 ? 18.188 -0.836 -11.086 1 94.75 323 CYS A N 1
ATOM 2641 C CA . CYS A 1 323 ? 18.344 0.609 -10.953 1 94.75 323 CYS A CA 1
ATOM 2642 C C . CYS A 1 323 ? 19.797 0.992 -10.758 1 94.75 323 CYS A C 1
ATOM 2644 O O . CYS A 1 323 ? 20.531 0.331 -10.008 1 94.75 323 CYS A O 1
ATOM 2646 N N . GLU A 1 324 ? 20.219 1.973 -11.484 1 92.94 324 GLU A N 1
ATOM 2647 C CA . GLU A 1 324 ? 21.578 2.492 -11.328 1 92.94 324 GLU A CA 1
ATOM 2648 C C . GLU A 1 324 ? 21.656 3.961 -11.742 1 92.94 324 GLU A C 1
ATOM 2650 O O . GLU A 1 324 ? 20.938 4.398 -12.633 1 92.94 324 GLU A O 1
ATOM 2655 N N . GLY A 1 325 ? 22.547 4.645 -11.078 1 91.62 325 GLY A N 1
ATOM 2656 C CA . GLY A 1 325 ? 22.766 6.059 -11.352 1 91.62 325 GLY A CA 1
ATOM 2657 C C . GLY A 1 325 ? 23.109 6.863 -10.109 1 91.62 325 GLY A C 1
ATOM 2658 O O . GLY A 1 325 ? 23.031 6.352 -8.992 1 91.62 325 GLY A O 1
ATOM 2659 N N . GLU A 1 326 ? 23.406 8.102 -10.266 1 90.5 326 GLU A N 1
ATOM 2660 C CA . GLU A 1 326 ? 23.844 8.953 -9.156 1 90.5 326 GLU A CA 1
ATOM 2661 C C . GLU A 1 326 ? 22.672 9.742 -8.586 1 90.5 326 GLU A C 1
ATOM 2663 O O . GLU A 1 326 ? 21.812 10.227 -9.328 1 90.5 326 GLU A O 1
ATOM 2668 N N . CYS A 1 327 ? 22.625 9.805 -7.312 1 91.25 327 CYS A N 1
ATOM 2669 C CA . CYS A 1 327 ? 21.672 10.641 -6.59 1 91.25 327 CYS A CA 1
ATOM 2670 C C . CYS A 1 327 ? 22.375 11.812 -5.914 1 91.25 327 CYS A C 1
ATOM 2672 O O . CYS A 1 327 ? 22.594 11.797 -4.703 1 91.25 327 CYS A O 1
ATOM 2674 N N . ALA A 1 328 ? 22.781 12.742 -6.691 1 84.38 328 ALA A N 1
ATOM 2675 C CA . ALA A 1 328 ? 23.562 13.859 -6.18 1 84.38 328 ALA A CA 1
ATOM 2676 C C . ALA A 1 328 ? 22.719 15.133 -6.125 1 84.38 328 ALA A C 1
ATOM 2678 O O . ALA A 1 328 ? 21.766 15.281 -6.879 1 84.38 328 ALA A O 1
ATOM 2679 N N . PHE A 1 329 ? 23.172 16.031 -5.246 1 80.38 329 PHE A N 1
ATOM 2680 C CA . PHE A 1 329 ? 22.516 17.328 -5.07 1 80.38 329 PHE A CA 1
ATOM 2681 C C . PHE A 1 329 ? 22.734 18.219 -6.281 1 80.38 329 PHE A C 1
ATOM 2683 O O . PHE A 1 329 ? 23.859 18.328 -6.781 1 80.38 329 PHE A O 1
ATOM 2690 N N . PRO A 1 330 ? 21.734 18.891 -6.77 1 79.25 330 PRO A N 1
ATOM 2691 C CA . PRO A 1 330 ? 20.328 18.875 -6.367 1 79.25 330 PRO A CA 1
ATOM 2692 C C . PRO A 1 330 ? 19.531 17.75 -7.027 1 79.25 330 PRO A C 1
ATOM 2694 O O . PRO A 1 330 ? 19.812 17.391 -8.172 1 79.25 330 PRO A O 1
ATOM 2697 N N . LEU A 1 331 ? 18.672 17.266 -6.199 1 82.56 331 LEU A N 1
ATOM 2698 C CA . LEU A 1 331 ? 17.844 16.203 -6.746 1 82.56 331 LEU A CA 1
ATOM 2699 C C . LEU A 1 331 ? 16.75 16.781 -7.641 1 82.56 331 LEU A C 1
ATOM 2701 O O . LEU A 1 331 ? 16.078 17.75 -7.266 1 82.56 331 LEU A O 1
ATOM 2705 N N . ASN A 1 332 ? 16.688 16.281 -8.82 1 77.62 332 ASN A N 1
ATOM 2706 C CA . ASN A 1 332 ? 15.664 16.719 -9.766 1 77.62 332 ASN A CA 1
ATOM 2707 C C . ASN A 1 332 ? 14.414 15.852 -9.688 1 77.62 332 ASN A C 1
ATOM 2709 O O . ASN A 1 332 ? 14.438 14.781 -9.078 1 77.62 332 ASN A O 1
ATOM 2713 N N . SER A 1 333 ? 13.32 16.375 -10.289 1 75.69 333 SER A N 1
ATOM 2714 C CA . SER A 1 333 ? 12.031 15.695 -10.242 1 75.69 333 SER A CA 1
ATOM 2715 C C . SER A 1 333 ? 12.094 14.328 -10.914 1 75.69 333 SER A C 1
ATOM 2717 O O . SER A 1 333 ? 11.383 13.398 -10.523 1 75.69 333 SER A O 1
ATOM 2719 N N . TYR A 1 334 ? 12.977 14.164 -11.914 1 77.12 334 TYR A N 1
ATOM 2720 C CA . TYR A 1 334 ? 13.016 12.93 -12.688 1 77.12 334 TYR A CA 1
ATOM 2721 C C . TYR A 1 334 ? 13.656 11.797 -11.891 1 77.12 334 TYR A C 1
ATOM 2723 O O . TYR A 1 334 ? 13.555 10.633 -12.266 1 77.12 334 TYR A O 1
ATOM 2731 N N . MET A 1 335 ? 14.234 12.234 -10.742 1 85 335 MET A N 1
ATOM 2732 C CA . MET A 1 335 ? 14.922 11.219 -9.945 1 85 335 MET A CA 1
ATOM 2733 C C . MET A 1 335 ? 13.984 10.609 -8.922 1 85 335 MET A C 1
ATOM 2735 O O . MET A 1 335 ? 14.398 9.773 -8.109 1 85 335 MET A O 1
ATOM 2739 N N . ASN A 1 336 ? 12.711 10.93 -8.953 1 88 336 ASN A N 1
ATOM 2740 C CA . ASN A 1 336 ? 11.68 10.352 -8.102 1 88 336 ASN A CA 1
ATOM 2741 C C . ASN A 1 336 ? 12.156 10.219 -6.66 1 88 336 ASN A C 1
ATOM 2743 O O . ASN A 1 336 ? 12.023 9.156 -6.051 1 88 336 ASN A O 1
ATOM 2747 N N . ALA A 1 337 ? 12.695 11.305 -6.141 1 91.94 337 ALA A N 1
ATOM 2748 C CA . ALA A 1 337 ? 13.297 11.273 -4.809 1 91.94 337 ALA A CA 1
ATOM 2749 C C . ALA A 1 337 ? 12.227 11.422 -3.727 1 91.94 337 ALA A C 1
ATOM 2751 O O . ALA A 1 337 ? 11.281 12.188 -3.883 1 91.94 337 ALA A O 1
ATOM 2752 N N . THR A 1 338 ? 12.344 10.602 -2.662 1 91.56 338 THR A N 1
ATOM 2753 C CA . THR A 1 338 ? 11.508 10.797 -1.484 1 91.56 338 THR A CA 1
ATOM 2754 C C . THR A 1 338 ? 11.922 12.055 -0.725 1 91.56 338 THR A C 1
ATOM 2756 O O . THR A 1 338 ? 13.023 12.562 -0.921 1 91.56 338 THR A O 1
ATOM 2759 N N . ASN A 1 339 ? 11 12.539 0.106 1 92.06 339 ASN A N 1
ATOM 2760 C CA . ASN A 1 339 ? 11.359 13.664 0.96 1 92.06 339 ASN A CA 1
ATOM 2761 C C . ASN A 1 339 ? 12.602 13.359 1.802 1 92.06 339 ASN A C 1
ATOM 2763 O O . ASN A 1 339 ? 13.477 14.211 1.958 1 92.06 339 ASN A O 1
ATOM 2767 N N . HIS A 1 340 ? 12.609 12.164 2.285 1 94.62 340 HIS A N 1
ATOM 2768 C CA . HIS A 1 340 ? 13.758 11.758 3.08 1 94.62 340 HIS A CA 1
ATOM 2769 C C . HIS A 1 340 ? 15.047 11.828 2.262 1 94.62 340 HIS A C 1
ATOM 2771 O O . HIS A 1 340 ? 16.078 12.289 2.758 1 94.62 340 HIS A O 1
ATOM 2777 N N . ALA A 1 341 ? 14.961 11.359 1.034 1 94.88 341 ALA A N 1
ATOM 2778 C CA . ALA A 1 341 ? 16.141 11.367 0.173 1 94.88 341 ALA A CA 1
ATOM 2779 C C . ALA A 1 341 ? 16.641 12.781 -0.059 1 94.88 341 ALA A C 1
ATOM 2781 O O . ALA A 1 341 ? 17.859 13.016 -0.13 1 94.88 341 ALA A O 1
ATOM 2782 N N . ILE A 1 342 ? 15.82 13.711 -0.202 1 92.44 342 ILE A N 1
ATOM 2783 C CA . ILE A 1 342 ? 16.188 15.102 -0.4 1 92.44 342 ILE A CA 1
ATOM 2784 C C . ILE A 1 342 ? 16.953 15.617 0.819 1 92.44 342 ILE A C 1
ATOM 2786 O O . ILE A 1 342 ? 18.016 16.234 0.682 1 92.44 342 ILE A O 1
ATOM 2790 N N . VAL A 1 343 ? 16.422 15.328 1.971 1 91.44 343 VAL A N 1
ATOM 2791 C CA . VAL A 1 343 ? 17.078 15.758 3.207 1 91.44 343 VAL A CA 1
ATOM 2792 C C . VAL A 1 343 ? 18.438 15.094 3.334 1 91.44 343 VAL A C 1
ATOM 2794 O O . VAL A 1 343 ? 19.438 15.75 3.662 1 91.44 343 VAL A O 1
ATOM 2797 N N . GLN A 1 344 ? 18.438 13.836 3.082 1 92.88 344 GLN A N 1
ATOM 2798 C CA . GLN A 1 344 ? 19.703 13.094 3.189 1 92.88 344 GLN A CA 1
ATOM 2799 C C . GLN A 1 344 ? 20.734 13.648 2.221 1 92.88 344 GLN A C 1
ATOM 2801 O O . GLN A 1 344 ? 21.922 13.695 2.543 1 92.88 344 GLN A O 1
ATOM 2806 N N . THR A 1 345 ? 20.328 13.945 1.014 1 92.25 345 THR A N 1
ATOM 2807 C CA . THR A 1 345 ? 21.25 14.508 0.022 1 92.25 345 THR A CA 1
ATOM 2808 C C . THR A 1 345 ? 21.859 15.805 0.531 1 92.25 345 THR A C 1
ATOM 2810 O O . THR A 1 345 ? 23.062 16.031 0.365 1 92.25 345 THR A O 1
ATOM 2813 N N . LEU A 1 346 ? 21.109 16.609 1.107 1 89.19 346 LEU A N 1
ATOM 2814 C CA . LEU A 1 346 ? 21.594 17.875 1.633 1 89.19 346 LEU A CA 1
ATOM 2815 C C . LEU A 1 346 ? 22.578 17.672 2.779 1 89.19 346 LEU A C 1
ATOM 2817 O O . LEU A 1 346 ? 23.609 18.328 2.844 1 89.19 346 LEU A O 1
ATOM 2821 N N . VAL A 1 347 ? 22.203 16.812 3.641 1 89.88 347 VAL A N 1
ATOM 2822 C CA . VAL A 1 347 ? 23.078 16.531 4.773 1 89.88 347 VAL A CA 1
ATOM 2823 C C . VAL A 1 347 ? 24.406 15.961 4.273 1 89.88 347 VAL A C 1
ATOM 2825 O O . VAL A 1 347 ? 25.469 16.297 4.793 1 89.88 347 VAL A O 1
ATOM 2828 N N . HIS A 1 348 ? 24.281 15.109 3.309 1 91.44 348 HIS A N 1
ATOM 2829 C CA . HIS A 1 348 ? 25.5 14.562 2.713 1 91.44 348 HIS A CA 1
ATOM 2830 C C . HIS A 1 348 ? 26.344 15.664 2.09 1 91.44 348 HIS A C 1
ATOM 2832 O O . HIS A 1 348 ? 27.578 15.625 2.158 1 91.44 348 HIS A O 1
ATOM 2838 N N . PHE A 1 349 ? 25.75 16.578 1.432 1 88.12 349 PHE A N 1
ATOM 2839 C CA . PHE A 1 349 ? 26.453 17.688 0.818 1 88.12 349 PHE A CA 1
ATOM 2840 C C . PHE A 1 349 ? 27.219 18.5 1.866 1 88.12 349 PHE A C 1
ATOM 2842 O O . PHE A 1 349 ? 28.344 18.938 1.62 1 88.12 349 PHE A O 1
ATOM 2849 N N . ILE A 1 350 ? 26.656 18.641 2.998 1 85.75 350 ILE A N 1
ATOM 2850 C CA . ILE A 1 350 ? 27.25 19.406 4.086 1 85.75 350 ILE A CA 1
ATOM 2851 C C . ILE A 1 350 ? 28.328 18.578 4.781 1 85.75 350 ILE A C 1
ATOM 2853 O O . ILE A 1 350 ? 29.391 19.094 5.125 1 85.75 350 ILE A O 1
ATOM 2857 N N . ASN A 1 351 ? 27.922 17.312 5.047 1 85.94 351 ASN A N 1
ATOM 2858 C CA . ASN A 1 351 ? 28.844 16.406 5.723 1 85.94 351 ASN A CA 1
ATOM 2859 C C . ASN A 1 351 ? 28.969 15.078 4.973 1 85.94 351 ASN A C 1
ATOM 2861 O O . ASN A 1 351 ? 28.453 14.055 5.422 1 85.94 351 ASN A O 1
ATOM 2865 N N . PRO A 1 352 ? 29.812 15.023 3.988 1 88.44 352 PRO A N 1
ATOM 2866 C CA . PRO A 1 352 ? 29.891 13.828 3.141 1 88.44 352 PRO A CA 1
ATOM 2867 C C . PRO A 1 352 ? 30.516 12.641 3.861 1 88.44 352 PRO A C 1
ATOM 2869 O O . PRO A 1 352 ? 30.297 11.492 3.475 1 88.44 352 PRO A O 1
ATOM 2872 N N . GLU A 1 353 ? 31.219 12.812 4.926 1 86.94 353 GLU A N 1
ATOM 2873 C CA . GLU A 1 353 ? 31.906 11.727 5.609 1 86.94 353 GLU A CA 1
ATOM 2874 C C . GLU A 1 353 ? 31 11.023 6.609 1 86.94 353 GLU A C 1
ATOM 2876 O O . GLU A 1 353 ? 31.266 9.891 7.008 1 86.94 353 GLU A O 1
ATOM 2881 N N . THR A 1 354 ? 29.969 11.719 6.898 1 85.62 354 THR A N 1
ATOM 2882 C CA . THR A 1 354 ? 29.125 11.188 7.965 1 85.62 354 THR A CA 1
ATOM 2883 C C . THR A 1 354 ? 27.906 10.5 7.391 1 85.62 354 THR A C 1
ATOM 2885 O O . THR A 1 354 ? 27.531 9.406 7.828 1 85.62 354 THR A O 1
ATOM 2888 N N . VAL A 1 355 ? 27.281 11.148 6.453 1 90.38 355 VAL A N 1
ATOM 2889 C CA . VAL A 1 355 ? 26.047 10.625 5.871 1 90.38 355 VAL A CA 1
ATOM 2890 C C . VAL A 1 355 ? 26.25 10.367 4.379 1 90.38 355 VAL A C 1
ATOM 2892 O O . VAL A 1 355 ? 26.688 11.25 3.643 1 90.38 355 VAL A O 1
ATOM 2895 N N . PRO A 1 356 ? 25.969 9.164 4 1 92.44 356 PRO A N 1
ATOM 2896 C CA . PRO A 1 356 ? 26.141 8.852 2.58 1 92.44 356 PRO A CA 1
ATOM 2897 C C . PRO A 1 356 ? 25.062 9.484 1.704 1 92.44 356 PRO A C 1
ATOM 2899 O O . PRO A 1 356 ? 24.047 9.977 2.219 1 92.44 356 PRO A O 1
ATOM 2902 N N . LYS A 1 357 ? 25.312 9.453 0.388 1 92.75 357 LYS A N 1
ATOM 2903 C CA . LYS A 1 357 ? 24.281 9.828 -0.57 1 92.75 357 LYS A CA 1
ATOM 2904 C C . LYS A 1 357 ? 23.141 8.812 -0.576 1 92.75 357 LYS A C 1
ATOM 2906 O O . LYS A 1 357 ? 23.359 7.633 -0.279 1 92.75 357 LYS A O 1
ATOM 2911 N N . PRO A 1 358 ? 21.953 9.352 -0.875 1 93.81 358 PRO A N 1
ATOM 2912 C CA . PRO A 1 358 ? 20.906 8.367 -1.107 1 93.81 358 PRO A CA 1
ATOM 2913 C C . PRO A 1 358 ? 21.219 7.414 -2.254 1 93.81 358 PRO A C 1
ATOM 2915 O O . PRO A 1 358 ? 22.047 7.734 -3.115 1 93.81 358 PRO A O 1
ATOM 2918 N N . CYS A 1 359 ? 20.578 6.34 -2.232 1 93.25 359 CYS A N 1
ATOM 2919 C CA . CYS A 1 359 ? 20.859 5.293 -3.211 1 93.25 359 CYS A CA 1
ATOM 2920 C C . CYS A 1 359 ? 19.812 5.266 -4.305 1 93.25 359 CYS A C 1
ATOM 2922 O O . CYS A 1 359 ? 18.625 5.539 -4.043 1 93.25 359 CYS A O 1
ATOM 2924 N N . CYS A 1 360 ? 20.328 5.016 -5.469 1 94.44 360 CYS A N 1
ATOM 2925 C CA . CYS A 1 360 ? 19.391 4.719 -6.539 1 94.44 360 CYS A CA 1
ATOM 2926 C C . CYS A 1 360 ? 18.844 3.301 -6.414 1 94.44 360 CYS A C 1
ATOM 2928 O O . CYS A 1 360 ? 19.594 2.332 -6.562 1 94.44 360 CYS A O 1
ATOM 2930 N N . ALA A 1 361 ? 17.547 3.16 -6.105 1 94.44 361 ALA A N 1
ATOM 2931 C CA . ALA A 1 361 ? 16.953 1.852 -5.84 1 94.44 361 ALA A CA 1
ATOM 2932 C C . ALA A 1 361 ? 15.523 1.777 -6.371 1 94.44 361 ALA A C 1
ATOM 2934 O O . ALA A 1 361 ? 14.93 2.803 -6.703 1 94.44 361 ALA A O 1
ATOM 2935 N N . PRO A 1 362 ? 15.008 0.557 -6.492 1 94.5 362 PRO A N 1
ATOM 2936 C CA . PRO A 1 362 ? 13.617 0.427 -6.938 1 94.5 362 PRO A CA 1
ATOM 2937 C C . PRO A 1 362 ? 12.633 1.122 -6.004 1 94.5 362 PRO A C 1
ATOM 2939 O O . PRO A 1 362 ? 12.703 0.951 -4.785 1 94.5 362 PRO A O 1
ATOM 2942 N N . THR A 1 363 ? 11.758 1.902 -6.598 1 90.25 363 THR A N 1
ATOM 2943 C CA . THR A 1 363 ? 10.688 2.537 -5.832 1 90.25 363 THR A CA 1
ATOM 2944 C C . THR A 1 363 ? 9.391 1.745 -5.953 1 90.25 363 THR A C 1
ATOM 2946 O O . THR A 1 363 ? 8.516 1.85 -5.094 1 90.25 363 THR A O 1
ATOM 2949 N N . GLN A 1 364 ? 9.383 1.058 -7.047 1 91.88 364 GLN A N 1
ATOM 2950 C CA . GLN A 1 364 ? 8.227 0.197 -7.301 1 91.88 364 GLN A CA 1
ATOM 2951 C C . GLN A 1 364 ? 8.664 -1.152 -7.863 1 91.88 364 GLN A C 1
ATOM 2953 O O . GLN A 1 364 ? 9.469 -1.209 -8.797 1 91.88 364 GLN A O 1
ATOM 2958 N N . LEU A 1 365 ? 8.133 -2.154 -7.262 1 94 365 LEU A N 1
ATOM 2959 C CA . LEU A 1 365 ? 8.422 -3.508 -7.723 1 94 365 LEU A CA 1
ATOM 2960 C C . LEU A 1 365 ? 7.133 -4.234 -8.094 1 94 365 LEU A C 1
ATOM 2962 O O . LEU A 1 365 ? 6.078 -3.98 -7.512 1 94 365 LEU A O 1
ATOM 2966 N N . HIS A 1 366 ? 7.324 -5.098 -9.039 1 93.62 366 HIS A N 1
ATOM 2967 C CA . HIS A 1 366 ? 6.203 -5.926 -9.469 1 93.62 366 HIS A CA 1
ATOM 2968 C C . HIS A 1 366 ? 6.531 -7.41 -9.328 1 93.62 366 HIS A C 1
ATOM 2970 O O . HIS A 1 366 ? 7.703 -7.781 -9.203 1 93.62 366 HIS A O 1
ATOM 2976 N N . GLY A 1 367 ? 5.441 -8.102 -9.289 1 93.56 367 GLY A N 1
ATOM 2977 C CA . GLY A 1 367 ? 5.598 -9.547 -9.219 1 93.56 367 GLY A CA 1
ATOM 2978 C C . GLY A 1 367 ? 5.527 -10.219 -10.578 1 93.56 367 GLY A C 1
ATOM 2979 O O . GLY A 1 367 ? 5.238 -9.57 -11.586 1 93.56 367 GLY A O 1
ATOM 2980 N N . ILE A 1 368 ? 5.844 -11.484 -10.57 1 93.88 368 ILE A N 1
ATOM 2981 C CA . ILE A 1 368 ? 5.652 -12.32 -11.75 1 93.88 368 ILE A CA 1
ATOM 2982 C C . ILE A 1 368 ? 4.953 -13.617 -11.359 1 93.88 368 ILE A C 1
ATOM 2984 O O . ILE A 1 368 ? 4.906 -13.969 -10.18 1 93.88 368 ILE A O 1
ATOM 2988 N N . SER A 1 369 ? 4.352 -14.188 -12.383 1 95.31 369 SER A N 1
ATOM 2989 C CA . SER A 1 369 ? 3.785 -15.523 -12.211 1 95.31 369 SER A CA 1
ATOM 2990 C C . SER A 1 369 ? 4.633 -16.578 -12.914 1 95.31 369 SER A C 1
ATOM 2992 O O . SER A 1 369 ? 5.137 -16.344 -14.016 1 95.31 369 SER A O 1
ATOM 2994 N N . VAL A 1 370 ? 4.766 -17.672 -12.258 1 95.75 370 VAL A N 1
ATOM 2995 C CA . VAL A 1 370 ? 5.52 -18.766 -12.844 1 95.75 370 VAL A CA 1
ATOM 2996 C C . VAL A 1 370 ? 4.641 -20.016 -12.914 1 95.75 370 VAL A C 1
ATOM 2998 O O . VAL A 1 370 ? 3.967 -20.359 -11.938 1 95.75 370 VAL A O 1
ATOM 3001 N N . LEU A 1 371 ? 4.598 -20.547 -14.086 1 96.62 371 LEU A N 1
ATOM 3002 C CA . LEU A 1 371 ? 3.891 -21.797 -14.367 1 96.62 371 LEU A CA 1
ATOM 3003 C C . LEU A 1 371 ? 4.871 -22.969 -14.5 1 96.62 371 LEU A C 1
ATOM 3005 O O . LEU A 1 371 ? 5.766 -22.922 -15.352 1 96.62 371 LEU A O 1
ATOM 3009 N N . TYR A 1 372 ? 4.695 -24.016 -13.633 1 96.69 372 TYR A N 1
ATOM 3010 C CA . TYR A 1 372 ? 5.703 -25.062 -13.688 1 96.69 372 TYR A CA 1
ATOM 3011 C C . TYR A 1 372 ? 5.125 -26.406 -13.25 1 96.69 372 TYR A C 1
ATOM 3013 O O . TYR A 1 372 ? 4.047 -26.453 -12.648 1 96.69 372 TYR A O 1
ATOM 3021 N N . PHE A 1 373 ? 5.809 -27.516 -13.562 1 96.38 373 PHE A N 1
ATOM 3022 C CA . PHE A 1 373 ? 5.473 -28.859 -13.133 1 96.38 373 PHE A CA 1
ATOM 3023 C C . PHE A 1 373 ? 6.117 -29.188 -11.789 1 96.38 373 PHE A C 1
ATOM 3025 O O . PHE A 1 373 ? 7.262 -28.797 -11.539 1 96.38 373 PHE A O 1
ATOM 3032 N N . ASP A 1 374 ? 5.391 -29.875 -10.969 1 94 374 ASP A N 1
ATOM 3033 C CA . ASP A 1 374 ? 6.051 -30.422 -9.789 1 94 374 ASP A CA 1
ATOM 3034 C C . ASP A 1 374 ? 6.543 -31.844 -10.047 1 94 374 ASP A C 1
ATOM 3036 O O . ASP A 1 374 ? 6.531 -32.312 -11.188 1 94 374 ASP A O 1
ATOM 3040 N N . ASP A 1 375 ? 6.984 -32.5 -9.047 1 92.62 375 ASP A N 1
ATOM 3041 C CA . ASP A 1 375 ? 7.566 -33.844 -9.172 1 92.62 375 ASP A CA 1
ATOM 3042 C C . ASP A 1 375 ? 6.52 -34.844 -9.641 1 92.62 375 ASP A C 1
ATOM 3044 O O . ASP A 1 375 ? 6.855 -35.844 -10.297 1 92.62 375 ASP A O 1
ATOM 3048 N N . SER A 1 376 ? 5.273 -34.594 -9.289 1 90.5 376 SER A N 1
ATOM 3049 C CA . SER A 1 376 ? 4.188 -35.5 -9.648 1 90.5 376 SER A CA 1
ATOM 3050 C C . SER A 1 376 ? 3.529 -35.094 -10.961 1 90.5 376 SER A C 1
ATOM 3052 O O . SER A 1 376 ? 2.443 -35.562 -11.297 1 90.5 376 SER A O 1
ATOM 3054 N N . SER A 1 377 ? 4.094 -34.125 -11.656 1 90.94 377 SER A N 1
ATOM 3055 C CA . SER A 1 377 ? 3.643 -33.625 -12.953 1 90.94 377 SER A CA 1
ATOM 3056 C C . SER A 1 377 ? 2.332 -32.844 -12.82 1 90.94 377 SER A C 1
ATOM 3058 O O . SER A 1 377 ? 1.552 -32.781 -13.766 1 90.94 377 SER A O 1
ATOM 3060 N N . ASN A 1 378 ? 2.051 -32.5 -11.594 1 94.25 378 ASN A N 1
ATOM 3061 C CA . ASN A 1 378 ? 1.013 -31.484 -11.453 1 94.25 378 ASN A CA 1
ATOM 3062 C C . ASN A 1 378 ? 1.484 -30.125 -11.961 1 94.25 378 ASN A C 1
ATOM 3064 O O . ASN A 1 378 ? 2.684 -29.844 -11.977 1 94.25 378 ASN A O 1
ATOM 3068 N N . VAL A 1 379 ? 0.56 -29.375 -12.383 1 96.81 379 VAL A N 1
ATOM 3069 C CA . VAL A 1 379 ? 0.923 -28.031 -12.859 1 96.81 379 VAL A CA 1
ATOM 3070 C C . VAL A 1 379 ? 0.594 -27 -11.789 1 96.81 379 VAL A C 1
ATOM 3072 O O . VAL A 1 379 ? -0.514 -26.984 -11.25 1 96.81 379 VAL A O 1
ATOM 3075 N N . ILE A 1 380 ? 1.563 -26.141 -11.516 1 97.19 380 ILE A N 1
ATOM 3076 C CA . ILE A 1 380 ? 1.425 -25.125 -10.484 1 97.19 380 ILE A CA 1
ATOM 3077 C C . ILE A 1 380 ? 1.602 -23.734 -11.102 1 97.19 380 ILE A C 1
ATOM 3079 O O . ILE A 1 380 ? 2.539 -23.5 -11.867 1 97.19 380 ILE A O 1
ATOM 3083 N N . LEU A 1 381 ? 0.685 -22.875 -10.859 1 97.19 381 LEU A N 1
ATOM 3084 C CA . LEU A 1 381 ? 0.782 -21.453 -11.156 1 97.19 381 LEU A CA 1
ATOM 3085 C C . LEU A 1 381 ? 0.933 -20.641 -9.875 1 97.19 381 LEU A C 1
ATOM 3087 O O . LEU A 1 381 ? 0.015 -20.594 -9.055 1 97.19 381 LEU A O 1
ATOM 3091 N N . LYS A 1 382 ? 2.082 -19.984 -9.766 1 96.25 382 LYS A N 1
ATOM 3092 C CA . LYS A 1 382 ? 2.332 -19.266 -8.516 1 96.25 382 LYS A CA 1
ATOM 3093 C C . LYS A 1 382 ? 2.822 -17.844 -8.789 1 96.25 382 LYS A C 1
ATOM 3095 O O . LYS A 1 382 ? 3.629 -17.625 -9.695 1 96.25 382 LYS A O 1
ATOM 3100 N N . LYS A 1 383 ? 2.289 -16.969 -8.023 1 94.19 383 LYS A N 1
ATOM 3101 C CA . LYS A 1 383 ? 2.686 -15.562 -8.109 1 94.19 383 LYS A CA 1
ATOM 3102 C C . LYS A 1 383 ? 3.824 -15.25 -7.137 1 94.19 383 LYS A C 1
ATOM 3104 O O . LYS A 1 383 ? 3.768 -15.625 -5.965 1 94.19 383 LYS A O 1
ATOM 3109 N N . TYR A 1 384 ? 4.855 -14.617 -7.648 1 93.69 384 TYR A N 1
ATOM 3110 C CA . TYR A 1 384 ? 5.984 -14.195 -6.828 1 93.69 384 TYR A CA 1
ATOM 3111 C C . TYR A 1 384 ? 6.102 -12.68 -6.805 1 93.69 384 TYR A C 1
ATOM 3113 O O . TYR A 1 384 ? 6.125 -12.031 -7.855 1 93.69 384 TYR A O 1
ATOM 3121 N N . ARG A 1 385 ? 6.273 -12.18 -5.629 1 92.56 385 ARG A N 1
ATOM 3122 C CA . ARG A 1 385 ? 6.281 -10.734 -5.461 1 92.56 385 ARG A CA 1
ATOM 3123 C C . ARG A 1 385 ? 7.695 -10.18 -5.582 1 92.56 385 ARG A C 1
ATOM 3125 O O . ARG A 1 385 ? 8.672 -10.914 -5.445 1 92.56 385 ARG A O 1
ATOM 3132 N N . ASN A 1 386 ? 7.789 -8.891 -5.945 1 93.88 386 ASN A N 1
ATOM 3133 C CA . ASN A 1 386 ? 9.023 -8.117 -5.918 1 93.88 386 ASN A CA 1
ATOM 3134 C C . ASN A 1 386 ? 10.109 -8.766 -6.766 1 93.88 386 ASN A C 1
ATOM 3136 O O . ASN A 1 386 ? 11.242 -8.945 -6.301 1 93.88 386 ASN A O 1
ATOM 3140 N N . MET A 1 387 ? 9.688 -9.047 -8.008 1 94.81 387 MET A N 1
ATOM 3141 C CA . MET A 1 387 ? 10.617 -9.734 -8.898 1 94.81 387 MET A CA 1
ATOM 3142 C C . MET A 1 387 ? 11.125 -8.797 -9.977 1 94.81 387 MET A C 1
ATOM 3144 O O . MET A 1 387 ? 12.227 -8.984 -10.5 1 94.81 387 MET A O 1
ATOM 3148 N N . VAL A 1 388 ? 10.367 -7.742 -10.266 1 95.62 388 VAL A N 1
ATOM 3149 C CA . VAL A 1 388 ? 10.656 -6.902 -11.422 1 95.62 388 VAL A CA 1
ATOM 3150 C C . VAL A 1 388 ? 10.656 -5.434 -11.008 1 95.62 388 VAL A C 1
ATOM 3152 O O . VAL A 1 388 ? 9.742 -4.973 -10.32 1 95.62 388 VAL A O 1
ATOM 3155 N N . VAL A 1 389 ? 11.68 -4.723 -11.484 1 95.69 389 VAL A N 1
ATOM 3156 C CA . VAL A 1 389 ? 11.734 -3.291 -11.219 1 95.69 389 VAL A CA 1
ATOM 3157 C C . VAL A 1 389 ? 10.82 -2.549 -12.188 1 95.69 389 VAL A C 1
ATOM 3159 O O . VAL A 1 389 ? 10.969 -2.67 -13.406 1 95.69 389 VAL A O 1
ATOM 3162 N N . ARG A 1 390 ? 9.922 -1.799 -11.633 1 94.75 390 ARG A N 1
ATOM 3163 C CA . ARG A 1 390 ? 9.039 -0.987 -12.469 1 94.75 390 ARG A CA 1
ATOM 3164 C C . ARG A 1 390 ? 9.531 0.453 -12.547 1 94.75 390 ARG A C 1
ATOM 3166 O O . ARG A 1 390 ? 9.469 1.079 -13.609 1 94.75 390 ARG A O 1
ATOM 3173 N N . ALA A 1 391 ? 9.953 0.933 -11.43 1 93.94 391 ALA A N 1
ATOM 3174 C CA . ALA A 1 391 ? 10.438 2.311 -11.359 1 93.94 391 ALA A CA 1
ATOM 3175 C C . ALA A 1 391 ? 11.617 2.428 -10.398 1 93.94 391 ALA A C 1
ATOM 3177 O O . ALA A 1 391 ? 11.727 1.663 -9.438 1 93.94 391 ALA A O 1
ATOM 3178 N N . CYS A 1 392 ? 12.5 3.342 -10.797 1 94 392 CYS A N 1
ATOM 3179 C CA . CYS A 1 392 ? 13.664 3.637 -9.969 1 94 392 CYS A CA 1
ATOM 3180 C C . CYS A 1 392 ? 13.578 5.043 -9.383 1 94 392 CYS A C 1
ATOM 3182 O O . CYS A 1 392 ? 12.906 5.91 -9.945 1 94 392 CYS A O 1
ATOM 3184 N N . GLY A 1 393 ? 14.227 5.254 -8.305 1 94.38 393 GLY A N 1
ATOM 3185 C CA . GLY A 1 393 ? 14.32 6.562 -7.68 1 94.38 393 GLY A CA 1
ATOM 3186 C C . GLY A 1 393 ? 15.383 6.641 -6.602 1 94.38 393 GLY A C 1
ATOM 3187 O O . GLY A 1 393 ? 15.984 5.629 -6.25 1 94.38 393 GLY A O 1
ATOM 3188 N N . CYS A 1 394 ? 15.633 7.891 -6.129 1 93.88 394 CYS A N 1
ATOM 3189 C CA . CYS A 1 394 ? 16.609 8.109 -5.066 1 93.88 394 CYS A CA 1
ATOM 3190 C C . CYS A 1 394 ? 15.953 7.973 -3.695 1 93.88 394 CYS A C 1
ATOM 3192 O O . CYS A 1 394 ? 14.961 8.633 -3.408 1 93.88 394 CYS A O 1
ATOM 3194 N N . HIS A 1 395 ? 16.625 7.066 -2.941 1 89.5 395 HIS A N 1
ATOM 3195 C CA . HIS A 1 395 ? 16.109 6.789 -1.601 1 89.5 395 HIS A CA 1
ATOM 3196 C C . HIS A 1 395 ? 17.219 6.902 -0.561 1 89.5 395 HIS A C 1
ATOM 3198 O O . HIS A 1 395 ? 18.391 6.688 -0.873 1 89.5 395 HIS A O 1
ATOM 3204 N N . MET B 1 1 ? 24.766 15.25 35.656 1 20.09 1 MET B N 1
ATOM 3205 C CA . MET B 1 1 ? 25.625 14.844 34.531 1 20.09 1 MET B CA 1
ATOM 3206 C C . MET B 1 1 ? 24.812 14.703 33.25 1 20.09 1 MET B C 1
ATOM 3208 O O . MET B 1 1 ? 23.953 13.836 33.156 1 20.09 1 MET B O 1
ATOM 3212 N N . ASP B 1 2 ? 24.422 15.844 32.531 1 23.95 2 ASP B N 1
ATOM 3213 C CA . ASP B 1 2 ? 23.484 16.281 31.516 1 23.95 2 ASP B CA 1
ATOM 3214 C C . ASP B 1 2 ? 23.781 15.602 30.172 1 23.95 2 ASP B C 1
ATOM 3216 O O . ASP B 1 2 ? 24.844 15.812 29.578 1 23.95 2 ASP B O 1
ATOM 3220 N N . ASN B 1 3 ? 23.562 14.312 30.078 1 26.42 3 ASN B N 1
ATOM 3221 C CA . ASN B 1 3 ? 23.844 13.359 29.016 1 26.42 3 ASN B CA 1
ATOM 3222 C C . ASN B 1 3 ? 23.391 13.883 27.656 1 26.42 3 ASN B C 1
ATOM 3224 O O . ASN B 1 3 ? 22.188 13.945 27.391 1 26.42 3 ASN B O 1
ATOM 3228 N N . GLU B 1 4 ? 24.016 14.906 27.062 1 32.62 4 GLU B N 1
ATOM 3229 C CA . GLU B 1 4 ? 23.938 15.672 25.828 1 32.62 4 GLU B CA 1
ATOM 3230 C C . GLU B 1 4 ? 23.75 14.75 24.625 1 32.62 4 GLU B C 1
ATOM 3232 O O . GLU B 1 4 ? 24.547 13.828 24.406 1 32.62 4 GLU B O 1
ATOM 3237 N N . VAL B 1 5 ? 22.609 14.445 24.328 1 35.47 5 VAL B N 1
ATOM 3238 C CA . VAL B 1 5 ? 22.188 13.617 23.203 1 35.47 5 VAL B CA 1
ATOM 3239 C C . VAL B 1 5 ? 23.062 13.914 21.984 1 35.47 5 VAL B C 1
ATOM 3241 O O . VAL B 1 5 ? 23.016 15.016 21.438 1 35.47 5 VAL B O 1
ATOM 3244 N N . ARG B 1 6 ? 24.266 13.469 21.844 1 33.41 6 ARG B N 1
ATOM 3245 C CA . ARG B 1 6 ? 25.375 13.547 20.906 1 33.41 6 ARG B CA 1
ATOM 3246 C C . ARG B 1 6 ? 24.906 13.477 19.469 1 33.41 6 ARG B C 1
ATOM 3248 O O . ARG B 1 6 ? 25.594 13.922 18.547 1 33.41 6 ARG B O 1
ATOM 3255 N N . SER B 1 7 ? 24.125 12.461 19.094 1 36.88 7 SER B N 1
ATOM 3256 C CA . SER B 1 7 ? 24.172 12.18 17.656 1 36.88 7 SER B CA 1
ATOM 3257 C C . SER B 1 7 ? 23.359 13.188 16.859 1 36.88 7 SER B C 1
ATOM 3259 O O . SER B 1 7 ? 22.344 12.828 16.25 1 36.88 7 SER B O 1
ATOM 3261 N N . SER B 1 8 ? 23.031 14.32 17.344 1 44.12 8 SER B N 1
ATOM 3262 C CA . SER B 1 8 ? 22.469 15.336 16.469 1 44.12 8 SER B CA 1
ATOM 3263 C C . SER B 1 8 ? 23.312 15.508 15.211 1 44.12 8 SER B C 1
ATOM 3265 O O . SER B 1 8 ? 24.547 15.484 15.273 1 44.12 8 SER B O 1
ATOM 3267 N N . PHE B 1 9 ? 22.828 14.922 14.102 1 47.69 9 PHE B N 1
ATOM 3268 C CA . PHE B 1 9 ? 23.578 14.898 12.852 1 47.69 9 PHE B CA 1
ATOM 3269 C C . PHE B 1 9 ? 24.469 16.125 12.734 1 47.69 9 PHE B C 1
ATOM 3271 O O . PHE B 1 9 ? 25.609 16.031 12.289 1 47.69 9 PHE B O 1
ATOM 3278 N N . ILE B 1 10 ? 23.797 17.406 12.805 1 52.38 10 ILE B N 1
ATOM 3279 C CA . ILE B 1 10 ? 24.766 18.438 12.453 1 52.38 10 ILE B CA 1
ATOM 3280 C C . ILE B 1 10 ? 25.75 18.625 13.594 1 52.38 10 ILE B C 1
ATOM 3282 O O . ILE B 1 10 ? 25.406 19.188 14.633 1 52.38 10 ILE B O 1
ATOM 3286 N N . GLN B 1 11 ? 26.562 17.594 13.766 1 53.69 11 GLN B N 1
ATOM 3287 C CA . GLN B 1 11 ? 27.594 17.594 14.805 1 53.69 11 GLN B CA 1
ATOM 3288 C C . GLN B 1 11 ? 28.25 18.969 14.914 1 53.69 11 GLN B C 1
ATOM 3290 O O . GLN B 1 11 ? 28.766 19.328 15.977 1 53.69 11 GLN B O 1
ATOM 3295 N N . ARG B 1 12 ? 28.203 19.547 13.781 1 63.66 12 ARG B N 1
ATOM 3296 C CA . ARG B 1 12 ? 28.812 20.875 13.836 1 63.66 12 ARG B CA 1
ATOM 3297 C C . ARG B 1 12 ? 27.797 21.953 13.492 1 63.66 12 ARG B C 1
ATOM 3299 O O . ARG B 1 12 ? 26.766 21.672 12.891 1 63.66 12 ARG B O 1
ATOM 3306 N N . ARG B 1 13 ? 28.031 23.125 14.008 1 74.44 13 ARG B N 1
ATOM 3307 C CA . ARG B 1 13 ? 27.234 24.297 13.656 1 74.44 13 ARG B CA 1
ATOM 3308 C C . ARG B 1 13 ? 27.25 24.547 12.156 1 74.44 13 ARG B C 1
ATOM 3310 O O . ARG B 1 13 ? 28.312 24.453 11.523 1 74.44 13 ARG B O 1
ATOM 3317 N N . LEU B 1 14 ? 26.094 24.672 11.641 1 83.81 14 LEU B N 1
ATOM 3318 C CA . LEU B 1 14 ? 25.969 24.922 10.203 1 83.81 14 LEU B CA 1
ATOM 3319 C C . LEU B 1 14 ? 26.516 26.297 9.836 1 83.81 14 LEU B C 1
ATOM 3321 O O . LEU B 1 14 ? 26.266 27.266 10.547 1 83.81 14 LEU B O 1
ATOM 3325 N N . ARG B 1 15 ? 27.281 26.344 8.867 1 86.5 15 ARG B N 1
ATOM 3326 C CA . ARG B 1 15 ? 27.672 27.625 8.281 1 86.5 15 ARG B CA 1
ATOM 3327 C C . ARG B 1 15 ? 26.469 28.328 7.676 1 86.5 15 ARG B C 1
ATOM 3329 O O . ARG B 1 15 ? 25.422 27.703 7.434 1 86.5 15 ARG B O 1
ATOM 3336 N N . SER B 1 16 ? 26.656 29.594 7.461 1 89.06 16 SER B N 1
ATOM 3337 C CA . SER B 1 16 ? 25.547 30.422 7.012 1 89.06 16 SER B CA 1
ATOM 3338 C C . SER B 1 16 ? 24.969 29.906 5.691 1 89.06 16 SER B C 1
ATOM 3340 O O . SER B 1 16 ? 23.75 29.766 5.547 1 89.06 16 SER B O 1
ATOM 3342 N N . GLN B 1 17 ? 25.922 29.625 4.754 1 89.31 17 GLN B N 1
ATOM 3343 C CA . GLN B 1 17 ? 25.469 29.156 3.449 1 89.31 17 GLN B CA 1
ATOM 3344 C C . GLN B 1 17 ? 24.812 27.781 3.555 1 89.31 17 GLN B C 1
ATOM 3346 O O . GLN B 1 17 ? 23.812 27.516 2.891 1 89.31 17 GLN B O 1
ATOM 3351 N N . GLU B 1 18 ? 25.375 26.938 4.387 1 87.38 18 GLU B N 1
ATOM 3352 C CA . GLU B 1 18 ? 24.828 25.609 4.613 1 87.38 18 GLU B CA 1
ATOM 3353 C C . GLU B 1 18 ? 23.422 25.688 5.203 1 87.38 18 GLU B C 1
ATOM 3355 O O . GLU B 1 18 ? 22.531 24.938 4.801 1 87.38 18 GLU B O 1
ATOM 3360 N N . ARG B 1 19 ? 23.344 26.562 6.055 1 90.44 19 ARG B N 1
ATOM 3361 C CA . ARG B 1 19 ? 22.062 26.75 6.699 1 90.44 19 ARG B CA 1
ATOM 3362 C C . ARG B 1 19 ? 21.016 27.234 5.691 1 90.44 19 ARG B C 1
ATOM 3364 O O . ARG B 1 19 ? 19.875 26.734 5.684 1 90.44 19 ARG B O 1
ATOM 3371 N N . ARG B 1 20 ? 21.391 28.094 4.855 1 91.75 20 ARG B N 1
ATOM 3372 C CA . ARG B 1 20 ? 20.469 28.641 3.85 1 91.75 20 ARG B CA 1
ATOM 3373 C C . ARG B 1 20 ? 20.031 27.547 2.877 1 91.75 20 ARG B C 1
ATOM 3375 O O . ARG B 1 20 ? 18.859 27.484 2.506 1 91.75 20 ARG B O 1
ATOM 3382 N N . ASP B 1 21 ? 20.953 26.75 2.541 1 88.44 21 ASP B N 1
ATOM 3383 C CA . ASP B 1 21 ? 20.625 25.672 1.618 1 88.44 21 ASP B CA 1
ATOM 3384 C C . ASP B 1 21 ? 19.656 24.672 2.256 1 88.44 21 ASP B C 1
ATOM 3386 O O . ASP B 1 21 ? 18.719 24.219 1.609 1 88.44 21 ASP B O 1
ATOM 3390 N N . MET B 1 22 ? 19.922 24.391 3.479 1 89.12 22 MET B N 1
ATOM 3391 C CA . MET B 1 22 ? 19.047 23.469 4.203 1 89.12 22 MET B CA 1
ATOM 3392 C C . MET B 1 22 ? 17.641 24.062 4.355 1 89.12 22 MET B C 1
ATOM 3394 O O . MET B 1 22 ? 16.656 23.359 4.172 1 89.12 22 MET B O 1
ATOM 3398 N N . GLN B 1 23 ? 17.656 25.25 4.652 1 93.75 23 GLN B N 1
ATOM 3399 C CA . GLN B 1 23 ? 16.375 25.938 4.805 1 93.75 23 GLN B CA 1
ATOM 3400 C C . GLN B 1 23 ? 15.578 25.906 3.508 1 93.75 23 GLN B C 1
ATOM 3402 O O . GLN B 1 23 ? 14.391 25.562 3.518 1 93.75 23 GLN B O 1
ATOM 3407 N N . ARG B 1 24 ? 16.203 26.203 2.51 1 91.44 24 ARG B N 1
ATOM 3408 C CA . ARG B 1 24 ? 15.539 26.25 1.211 1 91.44 24 ARG B CA 1
ATOM 3409 C C . ARG B 1 24 ? 14.953 24.875 0.848 1 91.44 24 ARG B C 1
ATOM 3411 O O . ARG B 1 24 ? 13.797 24.781 0.432 1 91.44 24 ARG B O 1
ATOM 3418 N N . GLU B 1 25 ? 15.719 23.859 1.054 1 89.06 25 GLU B N 1
ATOM 3419 C CA . GLU B 1 25 ? 15.281 22.516 0.666 1 89.06 25 GLU B CA 1
ATOM 3420 C C . GLU B 1 25 ? 14.148 22.031 1.558 1 89.06 25 GLU B C 1
ATOM 3422 O O . GLU B 1 25 ? 13.172 21.453 1.068 1 89.06 25 GLU B O 1
ATOM 3427 N N . ILE B 1 26 ? 14.281 22.25 2.814 1 92.06 26 ILE B N 1
ATOM 3428 C CA . ILE B 1 26 ? 13.25 21.781 3.73 1 92.06 26 ILE B CA 1
ATOM 3429 C C . ILE B 1 26 ? 11.953 22.547 3.508 1 92.06 26 ILE B C 1
ATOM 3431 O O . ILE B 1 26 ? 10.867 21.984 3.568 1 92.06 26 ILE B O 1
ATOM 3435 N N . LEU B 1 27 ? 12.102 23.797 3.271 1 94.88 27 LEU B N 1
ATOM 3436 C CA . LEU B 1 27 ? 10.914 24.578 2.959 1 94.88 27 LEU B CA 1
ATOM 3437 C C . LEU B 1 27 ? 10.227 24.062 1.704 1 94.88 27 LEU B C 1
ATOM 3439 O O . LEU B 1 27 ? 9 24.016 1.641 1 94.88 27 LEU B O 1
ATOM 3443 N N . SER B 1 28 ? 11.023 23.719 0.785 1 90.5 28 SER B N 1
ATOM 3444 C CA . SER B 1 28 ? 10.469 23.141 -0.433 1 90.5 28 SER B CA 1
ATOM 3445 C C . SER B 1 28 ? 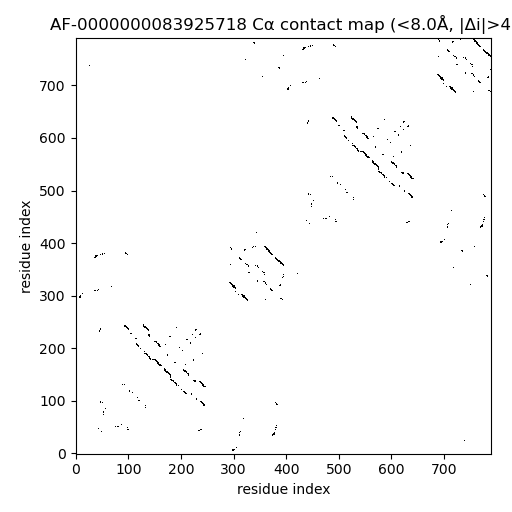9.703 21.859 -0.136 1 90.5 28 SER B C 1
ATOM 3447 O O . SER B 1 28 ? 8.609 21.641 -0.664 1 90.5 28 SER B O 1
ATOM 3449 N N . ILE B 1 29 ? 10.219 21.031 0.706 1 91 29 ILE B N 1
ATOM 3450 C CA . ILE B 1 29 ? 9.562 19.781 1.105 1 91 29 ILE B CA 1
ATOM 3451 C C . ILE B 1 29 ? 8.242 20.094 1.803 1 91 29 ILE B C 1
ATOM 3453 O O . ILE B 1 29 ? 7.242 19.406 1.598 1 91 29 ILE B O 1
ATOM 3457 N N . LEU B 1 30 ? 8.297 21.125 2.547 1 93 30 LEU B N 1
ATOM 3458 C CA . LEU B 1 30 ? 7.109 21.5 3.309 1 93 30 LEU B CA 1
ATOM 3459 C C . LEU B 1 30 ? 6.102 22.234 2.426 1 93 30 LEU B C 1
ATOM 3461 O O . LEU B 1 30 ? 4.992 22.547 2.865 1 93 30 LEU B O 1
ATOM 3465 N N . GLY B 1 31 ? 6.496 22.547 1.226 1 90 31 GLY B N 1
ATOM 3466 C CA . GLY B 1 31 ? 5.613 23.234 0.292 1 90 31 GLY B CA 1
ATOM 3467 C C . GLY B 1 31 ? 5.469 24.703 0.583 1 90 31 GLY B C 1
ATOM 3468 O O . GLY B 1 31 ? 4.414 25.297 0.33 1 90 31 GLY B O 1
ATOM 3469 N N . LEU B 1 32 ? 6.434 25.25 1.207 1 93.31 32 LEU B N 1
ATOM 3470 C CA . LEU B 1 32 ? 6.418 26.672 1.562 1 93.31 32 LEU B CA 1
ATOM 3471 C C . LEU B 1 32 ? 7.418 27.453 0.718 1 93.31 32 LEU B C 1
ATOM 3473 O O . LEU B 1 32 ? 8.609 27.141 0.712 1 93.31 32 LEU B O 1
ATOM 3477 N N . PRO B 1 33 ? 6.977 28.438 0.021 1 89.69 33 PRO B N 1
ATOM 3478 C CA . PRO B 1 33 ? 7.883 29.219 -0.828 1 89.69 33 PRO B CA 1
ATOM 3479 C C . PRO B 1 33 ? 8.898 30.031 -0.023 1 89.69 33 PRO B C 1
ATOM 3481 O O . PRO B 1 33 ? 10.039 30.203 -0.461 1 89.69 33 PRO B O 1
ATOM 3484 N N . GLN B 1 34 ? 8.484 30.516 1.107 1 92.81 34 GLN B N 1
ATOM 3485 C CA . GLN B 1 34 ? 9.344 31.25 2.023 1 92.81 34 GLN B CA 1
ATOM 3486 C C . GLN B 1 34 ? 9 30.938 3.477 1 92.81 34 GLN B C 1
ATOM 3488 O O . GLN B 1 34 ? 7.914 30.438 3.768 1 92.81 34 GLN B O 1
ATOM 3493 N N . ARG B 1 35 ? 9.93 31.156 4.273 1 94.12 35 ARG B N 1
ATOM 3494 C CA . ARG B 1 35 ? 9.68 30.953 5.699 1 94.12 35 ARG B CA 1
ATOM 3495 C C . ARG B 1 35 ? 8.562 31.859 6.195 1 94.12 35 ARG B C 1
ATOM 3497 O O . ARG B 1 35 ? 8.555 33.062 5.898 1 94.12 35 ARG B O 1
ATOM 3504 N N . PRO B 1 36 ? 7.668 31.328 6.891 1 95.31 36 PRO B N 1
ATOM 3505 C CA . PRO B 1 36 ? 6.605 32.156 7.445 1 95.31 36 PRO B CA 1
ATOM 3506 C C . PRO B 1 36 ? 7.121 33.156 8.477 1 95.31 36 PRO B C 1
ATOM 3508 O O . PRO B 1 36 ? 8.062 32.875 9.211 1 95.31 36 PRO B O 1
ATOM 3511 N N . ARG B 1 37 ? 6.523 34.281 8.5 1 94.88 37 ARG B N 1
ATOM 3512 C CA . ARG B 1 37 ? 6.82 35.344 9.492 1 94.88 37 ARG B CA 1
ATOM 3513 C C . ARG B 1 37 ? 5.551 35.781 10.203 1 94.88 37 ARG B C 1
ATOM 3515 O O . ARG B 1 37 ? 5.031 36.875 9.922 1 94.88 37 ARG B O 1
ATOM 3522 N N . PRO B 1 38 ? 5.156 35 11.133 1 93.69 38 PRO B N 1
ATOM 3523 C CA . PRO B 1 38 ? 3.926 35.375 11.852 1 93.69 38 PRO B CA 1
ATOM 3524 C C . PRO B 1 38 ? 4.078 36.625 12.703 1 93.69 38 PRO B C 1
ATOM 3526 O O . PRO B 1 38 ? 5.152 36.875 13.258 1 93.69 38 PRO B O 1
ATOM 3529 N N . HIS B 1 39 ? 2.961 37.375 12.766 1 89 39 HIS B N 1
ATOM 3530 C CA . HIS B 1 39 ? 2.957 38.562 13.602 1 89 39 HIS B CA 1
ATOM 3531 C C . HIS B 1 39 ? 2.998 38.188 15.078 1 89 39 HIS B C 1
ATOM 3533 O O . HIS B 1 39 ? 3.695 38.844 15.867 1 89 39 HIS B O 1
ATOM 3539 N N . PHE B 1 40 ? 2.211 37.25 15.43 1 84.5 40 PHE B N 1
ATOM 3540 C CA . PHE B 1 40 ? 2.168 36.719 16.781 1 84.5 40 PHE B CA 1
ATOM 3541 C C . PHE B 1 40 ? 2.404 35.219 16.781 1 84.5 40 PHE B C 1
ATOM 3543 O O . PHE B 1 40 ? 1.972 34.531 15.859 1 84.5 40 PHE B O 1
ATOM 3550 N N . HIS B 1 41 ? 3.191 34.812 17.719 1 83.25 41 HIS B N 1
ATOM 3551 C CA . HIS B 1 41 ? 3.459 33.375 17.75 1 83.25 41 HIS B CA 1
ATOM 3552 C C . HIS B 1 41 ? 3.264 32.812 19.156 1 83.25 41 HIS B C 1
ATOM 3554 O O . HIS B 1 41 ? 4 31.922 19.578 1 83.25 41 HIS B O 1
ATOM 3560 N N . THR B 1 42 ? 2.203 33.344 19.734 1 85.88 42 THR B N 1
ATOM 3561 C CA . THR B 1 42 ? 1.875 32.844 21.062 1 85.88 42 THR B CA 1
ATOM 3562 C C . THR B 1 42 ? 1.202 31.484 20.969 1 85.88 42 THR B C 1
ATOM 3564 O O . THR B 1 42 ? 0.35 31.266 20.109 1 85.88 42 THR B O 1
ATOM 3567 N N . LYS B 1 43 ? 1.623 30.609 21.859 1 86.69 43 LYS B N 1
ATOM 3568 C CA . LYS B 1 43 ? 1.126 29.234 21.859 1 86.69 43 LYS B CA 1
ATOM 3569 C C . LYS B 1 43 ? 0.043 29.031 22.906 1 86.69 43 LYS B C 1
ATOM 3571 O O . LYS B 1 43 ? -0.521 27.953 23.031 1 86.69 43 LYS B O 1
ATOM 3576 N N . HIS B 1 44 ? -0.336 30.078 23.594 1 87.19 44 HIS B N 1
ATOM 3577 C CA . HIS B 1 44 ? -1.227 29.938 24.734 1 87.19 44 HIS B CA 1
ATOM 3578 C C . HIS B 1 44 ? -2.633 30.422 24.406 1 87.19 44 HIS B C 1
ATOM 3580 O O . HIS B 1 44 ? -3.506 30.438 25.281 1 87.19 44 HIS B O 1
ATOM 3586 N N . ASN B 1 45 ? -2.836 30.781 23.203 1 89.88 45 ASN B N 1
ATOM 3587 C CA . ASN B 1 45 ? -4.184 31.125 22.766 1 89.88 45 ASN B CA 1
ATOM 3588 C C . ASN B 1 45 ? -5.02 29.875 22.5 1 89.88 45 ASN B C 1
ATOM 3590 O O . ASN B 1 45 ? -4.48 28.781 22.391 1 89.88 45 ASN B O 1
ATOM 3594 N N . ALA B 1 46 ? -6.344 30.047 22.422 1 92.12 46 ALA B N 1
ATOM 3595 C CA . ALA B 1 46 ? -7.266 28.922 22.297 1 92.12 46 ALA B CA 1
ATOM 3596 C C . ALA B 1 46 ? -6.973 28.094 21.062 1 92.12 46 ALA B C 1
ATOM 3598 O O . ALA B 1 46 ? -6.824 26.875 21.141 1 92.12 46 ALA B O 1
ATOM 3599 N N . ALA B 1 47 ? -6.805 28.797 19.953 1 93.5 47 ALA B N 1
ATOM 3600 C CA . ALA B 1 47 ? -6.621 28.078 18.688 1 93.5 47 ALA B CA 1
ATOM 3601 C C . ALA B 1 47 ? -5.309 27.312 18.688 1 93.5 47 ALA B C 1
ATOM 3603 O O . ALA B 1 47 ? -5.293 26.094 18.453 1 93.5 47 ALA B O 1
ATOM 3604 N N . PRO B 1 48 ? -4.188 27.891 19.031 1 93.81 48 PRO B N 1
ATOM 3605 C CA . PRO B 1 48 ? -2.926 27.156 19.078 1 93.81 48 PRO B CA 1
ATOM 3606 C C . PRO B 1 48 ? -2.953 26 20.094 1 93.81 48 PRO B C 1
ATOM 3608 O O . PRO B 1 48 ? -2.4 24.938 19.844 1 93.81 48 PRO B O 1
ATOM 3611 N N . MET B 1 49 ? -3.627 26.234 21.188 1 93.06 49 MET B N 1
ATOM 3612 C CA . MET B 1 49 ? -3.699 25.188 22.203 1 93.06 49 MET B CA 1
ATOM 3613 C C . MET B 1 49 ? -4.461 23.969 21.688 1 93.06 49 MET B C 1
ATOM 3615 O O . MET B 1 49 ? -4.039 22.828 21.906 1 93.06 49 MET B O 1
ATOM 3619 N N . PHE B 1 50 ? -5.531 24.281 21.078 1 94.88 50 PHE B N 1
ATOM 3620 C CA . PHE B 1 50 ? -6.309 23.203 20.484 1 94.88 50 PHE B CA 1
ATOM 3621 C C . PHE B 1 50 ? -5.48 22.453 19.438 1 94.88 50 PHE B C 1
ATOM 3623 O O . PHE B 1 50 ? -5.48 21.219 19.422 1 94.88 50 PHE B O 1
ATOM 3630 N N . MET B 1 51 ? -4.812 23.125 18.625 1 96.38 51 MET B N 1
ATOM 3631 C CA . MET B 1 51 ? -4 22.531 17.562 1 96.38 51 MET B CA 1
ATOM 3632 C C . MET B 1 51 ? -2.859 21.703 18.156 1 96.38 51 MET B C 1
ATOM 3634 O O . MET B 1 51 ? -2.494 20.672 17.609 1 96.38 51 MET B O 1
ATOM 3638 N N . LEU B 1 52 ? -2.297 22.219 19.188 1 93.44 52 LEU B N 1
ATOM 3639 C CA . LEU B 1 52 ? -1.254 21.469 19.891 1 93.44 52 LEU B CA 1
ATOM 3640 C C . LEU B 1 52 ? -1.801 20.156 20.438 1 93.44 52 LEU B C 1
ATOM 3642 O O . LEU B 1 52 ? -1.115 19.125 20.406 1 93.44 52 LEU B O 1
ATOM 3646 N N . ASP B 1 53 ? -2.992 20.219 20.906 1 92.5 53 ASP B N 1
ATOM 3647 C CA . ASP B 1 53 ? -3.633 19 21.375 1 92.5 53 ASP B CA 1
ATOM 3648 C C . ASP B 1 53 ? -3.84 18.016 20.234 1 92.5 53 ASP B C 1
ATOM 3650 O O . ASP B 1 53 ? -3.658 16.797 20.422 1 92.5 53 ASP B O 1
ATOM 3654 N N . LEU B 1 54 ? -4.293 18.547 19.156 1 94.12 54 LEU B N 1
ATOM 3655 C CA . LEU B 1 54 ? -4.438 17.703 17.969 1 94.12 54 LEU B CA 1
ATOM 3656 C C . LEU B 1 54 ? -3.107 17.047 17.609 1 94.12 54 LEU B C 1
ATOM 3658 O O . LEU B 1 54 ? -3.049 15.852 17.344 1 94.12 54 LEU B O 1
ATOM 3662 N N . TYR B 1 55 ? -2.096 17.797 17.594 1 94.31 55 TYR B N 1
ATOM 3663 C CA . TYR B 1 55 ? -0.76 17.297 17.281 1 94.31 55 TYR B CA 1
ATOM 3664 C C . TYR B 1 55 ? -0.363 16.188 18.234 1 94.31 55 TYR B C 1
ATOM 3666 O O . TYR B 1 55 ? 0.171 15.156 17.812 1 94.31 55 TYR B O 1
ATOM 3674 N N . ASN B 1 56 ? -0.618 16.375 19.453 1 89.75 56 ASN B N 1
ATOM 3675 C CA . ASN B 1 56 ? -0.245 15.406 20.484 1 89.75 56 ASN B CA 1
ATOM 3676 C C . ASN B 1 56 ? -1.027 14.102 20.328 1 89.75 56 ASN B C 1
ATOM 3678 O O . ASN B 1 56 ? -0.545 13.039 20.719 1 89.75 56 ASN B O 1
ATOM 3682 N N . THR B 1 57 ? -2.203 14.203 19.859 1 87.25 57 THR B N 1
ATOM 3683 C CA . THR B 1 57 ? -3.004 13.008 19.641 1 87.25 57 THR B CA 1
ATOM 3684 C C . THR B 1 57 ? -2.363 12.125 18.562 1 87.25 57 THR B C 1
ATOM 3686 O O . THR B 1 57 ? -2.391 10.891 18.672 1 87.25 57 THR B O 1
ATOM 3689 N N . ILE B 1 58 ? -1.856 12.648 17.547 1 85.44 58 ILE B N 1
ATOM 3690 C CA . ILE B 1 58 ? -1.217 11.914 16.469 1 85.44 58 ILE B CA 1
ATOM 3691 C C . ILE B 1 58 ? 0.087 11.289 16.953 1 85.44 58 ILE B C 1
ATOM 3693 O O . ILE B 1 58 ? 0.391 10.141 16.641 1 85.44 58 ILE B O 1
ATOM 3697 N N . SER B 1 59 ? 0.796 12.008 17.594 1 77.19 59 SER B N 1
ATOM 3698 C CA . SER B 1 59 ? 2.137 11.617 18.031 1 77.19 59 SER B CA 1
ATOM 3699 C C . SER B 1 59 ? 2.084 10.484 19.047 1 77.19 59 SER B C 1
ATOM 3701 O O . SER B 1 59 ? 3.008 9.672 19.125 1 77.19 59 SER B O 1
ATOM 3703 N N . THR B 1 60 ? 1.019 10.344 19.828 1 62.06 60 THR B N 1
ATOM 3704 C CA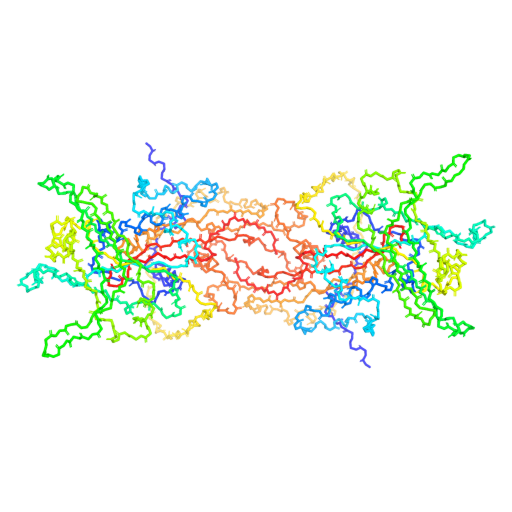 . THR B 1 60 ? 0.866 9.289 20.812 1 62.06 60 THR B CA 1
ATOM 3705 C C . THR B 1 60 ? 0.508 7.965 20.141 1 62.06 60 THR B C 1
ATOM 3707 O O . THR B 1 60 ? 0.909 6.898 20.609 1 62.06 60 THR B O 1
ATOM 3710 N N . ASP B 1 61 ? -0.375 7.777 19.078 1 54.94 61 ASP B N 1
ATOM 3711 C CA . ASP B 1 61 ? -0.833 6.555 18.438 1 54.94 61 ASP B CA 1
ATOM 3712 C C . ASP B 1 61 ? 0.305 5.875 17.672 1 54.94 61 ASP B C 1
ATOM 3714 O O . ASP B 1 61 ? 0.192 4.711 17.281 1 54.94 61 ASP B O 1
ATOM 3718 N N . THR B 1 62 ? 0.992 6.414 17.016 1 52.34 62 THR B N 1
ATOM 3719 C CA . THR B 1 62 ? 2.049 5.75 16.25 1 52.34 62 THR B CA 1
ATOM 3720 C C . THR B 1 62 ? 2.912 4.891 17.172 1 52.34 62 THR B C 1
ATOM 3722 O O . THR B 1 62 ? 3.16 5.258 18.328 1 52.34 62 THR B O 1
ATOM 3725 N N . GLY B 1 63 ? 2.969 3.408 17 1 41 63 GLY B N 1
ATOM 3726 C CA . GLY B 1 63 ? 3.645 2.281 17.625 1 41 63 GLY B CA 1
ATOM 3727 C C . GLY B 1 63 ? 4.809 2.697 18.5 1 41 63 GLY B C 1
ATOM 3728 O O . GLY B 1 63 ? 5.066 3.891 18.688 1 41 63 GLY B O 1
ATOM 3729 N N . PRO B 1 64 ? 5.699 1.443 18.797 1 37.28 64 PRO B N 1
ATOM 3730 C CA . PRO B 1 64 ? 6.789 1.452 19.766 1 37.28 64 PRO B CA 1
ATOM 3731 C C . PRO B 1 64 ? 7.59 2.754 19.75 1 37.28 64 PRO B C 1
ATOM 3733 O O . PRO B 1 64 ? 7.734 3.377 18.688 1 37.28 64 PRO B O 1
ATOM 3736 N N . GLN B 1 65 ? 7.508 3.592 20.844 1 38.38 65 GLN B N 1
ATOM 3737 C CA . GLN B 1 65 ? 8.484 4.535 21.391 1 38.38 65 GLN B CA 1
ATOM 3738 C C . GLN B 1 65 ? 9.891 4.207 20.906 1 38.38 65 GLN B C 1
ATOM 3740 O O . GLN B 1 65 ? 10.609 3.428 21.531 1 38.38 65 GLN B O 1
ATOM 3745 N N . GLY B 1 66 ? 10.125 3.479 19.938 1 33.47 66 GLY B N 1
ATOM 3746 C CA . GLY B 1 66 ? 11.578 3.492 19.984 1 33.47 66 GLY B CA 1
ATOM 3747 C C . GLY B 1 66 ? 12.148 4.754 20.609 1 33.47 66 GLY B C 1
ATOM 3748 O O . GLY B 1 66 ? 11.414 5.715 20.859 1 33.47 66 GLY B O 1
ATOM 3749 N N . TYR B 1 67 ? 13.484 4.688 20.781 1 33.5 67 TYR B N 1
ATOM 3750 C CA . TYR B 1 67 ? 14.391 5.629 21.422 1 33.5 67 TYR B CA 1
ATOM 3751 C C . TYR B 1 67 ? 14.117 7.055 20.969 1 33.5 67 TYR B C 1
ATOM 3753 O O . TYR B 1 67 ? 14.891 7.621 20.188 1 33.5 67 TYR B O 1
ATOM 3761 N N . SER B 1 68 ? 13.047 7.32 20.359 1 35.25 68 SER B N 1
ATOM 3762 C CA . SER B 1 68 ? 13.273 8.758 20.219 1 35.25 68 SER B CA 1
ATOM 3763 C C . SER B 1 68 ? 13.516 9.406 21.578 1 35.25 68 SER B C 1
ATOM 3765 O O . SER B 1 68 ? 12.656 9.359 22.469 1 35.25 68 SER B O 1
ATOM 3767 N N . TYR B 1 69 ? 14.586 9.281 22.156 1 35.12 69 TYR B N 1
ATOM 3768 C CA . TYR B 1 69 ? 15.078 10.195 23.188 1 35.12 69 TYR B CA 1
ATOM 3769 C C . TYR B 1 69 ? 14.352 11.531 23.125 1 35.12 69 TYR B C 1
ATOM 3771 O O . TYR B 1 69 ? 14.586 12.414 23.953 1 35.12 69 TYR B O 1
ATOM 3779 N N . TYR B 1 70 ? 13.844 11.805 21.969 1 36.91 70 TYR B N 1
ATOM 3780 C CA . TYR B 1 70 ? 13.375 13.188 21.891 1 36.91 70 TYR B CA 1
ATOM 3781 C C . TYR B 1 70 ? 11.93 13.297 22.359 1 36.91 70 TYR B C 1
ATOM 3783 O O . TYR B 1 70 ? 11.055 12.586 21.859 1 36.91 70 TYR B O 1
ATOM 3791 N N . LYS B 1 71 ? 11.758 13.398 23.688 1 40.28 71 LYS B N 1
ATOM 3792 C CA . LYS B 1 71 ? 10.562 13.641 24.5 1 40.28 71 LYS B CA 1
ATOM 3793 C C . LYS B 1 71 ? 9.5 14.383 23.703 1 40.28 71 LYS B C 1
ATOM 3795 O O . LYS B 1 71 ? 9.812 15.336 22.984 1 40.28 71 LYS B O 1
ATOM 3800 N N . PRO B 1 72 ? 8.438 13.648 23.531 1 43.81 72 PRO B N 1
ATOM 3801 C CA . PRO B 1 72 ? 7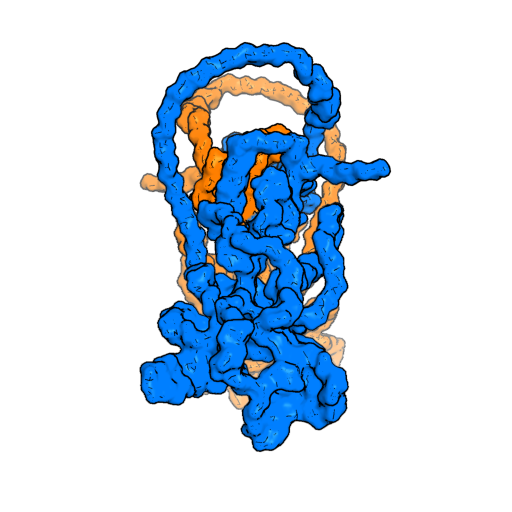.34 14.516 23.078 1 43.81 72 PRO B CA 1
ATOM 3802 C C . PRO B 1 72 ? 7.312 15.859 23.812 1 43.81 72 PRO B C 1
ATOM 3804 O O . PRO B 1 72 ? 7.758 15.945 24.969 1 43.81 72 PRO B O 1
ATOM 3807 N N . VAL B 1 73 ? 7.5 16.891 23.016 1 45.59 73 VAL B N 1
ATOM 3808 C CA . VAL B 1 73 ? 7.566 18.203 23.641 1 45.59 73 VAL B CA 1
ATOM 3809 C C . VAL B 1 73 ? 6.625 18.266 24.844 1 45.59 73 VAL B C 1
ATOM 3811 O O . VAL B 1 73 ? 7.016 18.703 25.922 1 45.59 73 VAL B O 1
ATOM 3814 N N . LEU B 1 74 ? 5.305 18.531 24.734 1 45.78 74 LEU B N 1
ATOM 3815 C CA . LEU B 1 74 ? 4.48 19.016 25.828 1 45.78 74 LEU B CA 1
ATOM 3816 C C . LEU B 1 74 ? 3.543 17.922 26.328 1 45.78 74 LEU B C 1
ATOM 3818 O O . LEU B 1 74 ? 2.727 17.406 25.562 1 45.78 74 LEU B O 1
ATOM 3822 N N . PRO B 1 75 ? 3.936 17.078 27.297 1 42.12 75 PRO B N 1
ATOM 3823 C CA . PRO B 1 75 ? 2.979 16.188 27.953 1 42.12 75 PRO B CA 1
ATOM 3824 C C . PRO B 1 75 ? 1.621 16.844 28.188 1 42.12 75 PRO B C 1
ATOM 3826 O O . PRO B 1 75 ? 1.455 17.609 29.141 1 42.12 75 PRO B O 1
ATOM 3829 N N . THR B 1 76 ? 1.101 17.562 27.328 1 39.81 76 THR B N 1
ATOM 3830 C CA . THR B 1 76 ? -0.097 18.156 27.922 1 39.81 76 THR B CA 1
ATOM 3831 C C . THR B 1 76 ? -1.097 17.062 28.312 1 39.81 76 THR B C 1
ATOM 3833 O O . THR B 1 76 ? -1.218 16.047 27.625 1 39.81 76 THR B O 1
ATOM 3836 N N . GLN B 1 77 ? -1.399 16.891 29.562 1 40.41 77 GLN B N 1
ATOM 3837 C CA . GLN B 1 77 ? -2.609 16.25 30.062 1 40.41 77 GLN B CA 1
ATOM 3838 C C . GLN B 1 77 ? -3.66 16.109 28.969 1 40.41 77 GLN B C 1
ATOM 3840 O O . GLN B 1 77 ? -3.76 16.969 28.078 1 40.41 77 GLN B O 1
ATOM 3845 N N . ALA B 1 78 ? -4.148 14.922 28.578 1 43.84 78 ALA B N 1
ATOM 3846 C CA . ALA B 1 78 ? -5.332 14.703 27.75 1 43.84 78 ALA B CA 1
ATOM 3847 C C . ALA B 1 78 ? -6.234 15.93 27.734 1 43.84 78 ALA B C 1
ATOM 3849 O O . ALA B 1 78 ? -6.824 16.281 28.766 1 43.84 78 ALA B O 1
ATOM 3850 N N . SER B 1 79 ? -5.812 17.016 27.125 1 52.5 79 SER B N 1
ATOM 3851 C CA . SER B 1 79 ? -6.582 18.25 27.156 1 52.5 79 SER B CA 1
ATOM 3852 C C . SER B 1 79 ? -8 18.031 26.641 1 52.5 79 SER B C 1
ATOM 3854 O O . SER B 1 79 ? -8.203 17.344 25.641 1 52.5 79 SER B O 1
ATOM 3856 N N . PRO B 1 80 ? -8.969 18.328 27.422 1 64.25 80 PRO B N 1
ATOM 3857 C CA . PRO B 1 80 ? -10.43 18.266 27.281 1 64.25 80 PRO B CA 1
ATOM 3858 C C . PRO B 1 80 ? -10.922 18.875 25.969 1 64.25 80 PRO B C 1
ATOM 3860 O O . PRO B 1 80 ? -12.109 18.781 25.656 1 64.25 80 PRO B O 1
ATOM 3863 N N . MET B 1 81 ? -9.891 19.297 25.078 1 75.81 81 MET B N 1
ATOM 3864 C CA . MET B 1 81 ? -10.469 20.062 23.969 1 75.81 81 MET B CA 1
ATOM 3865 C C . MET B 1 81 ? -10.75 19.172 22.766 1 75.81 81 MET B C 1
ATOM 3867 O O . MET B 1 81 ? -11.68 19.422 22 1 75.81 81 MET B O 1
ATOM 3871 N N . VAL B 1 82 ? -10.023 18 22.688 1 85.06 82 VAL B N 1
ATOM 3872 C CA . VAL B 1 82 ? -10.164 17.188 21.484 1 85.06 82 VAL B CA 1
ATOM 3873 C C . VAL B 1 82 ? -11.172 16.062 21.75 1 85.06 82 VAL B C 1
ATOM 3875 O O . VAL B 1 82 ? -10.984 15.25 22.656 1 85.06 82 VAL B O 1
ATOM 3878 N N . THR B 1 83 ? -12.18 16.047 20.984 1 88.12 83 THR B N 1
ATOM 3879 C CA . THR B 1 83 ? -13.219 15.031 21.109 1 88.12 83 THR B CA 1
ATOM 3880 C C . THR B 1 83 ? -12.891 13.828 20.219 1 88.12 83 THR B C 1
ATOM 3882 O O . THR B 1 83 ? -12.031 13.914 19.344 1 88.12 83 THR B O 1
ATOM 3885 N N . PRO B 1 84 ? -13.555 12.703 20.516 1 87.38 84 PRO B N 1
ATOM 3886 C CA . PRO B 1 84 ? -13.375 11.547 19.625 1 87.38 84 PRO B CA 1
ATOM 3887 C C . PRO B 1 84 ? -13.727 11.852 18.172 1 87.38 84 PRO B C 1
ATOM 3889 O O . PRO B 1 84 ? -13.109 11.297 17.25 1 87.38 84 PRO B O 1
ATOM 3892 N N . GLN B 1 85 ? -14.633 12.734 18.031 1 90.5 85 GLN B N 1
ATOM 3893 C CA . GLN B 1 85 ? -15 13.133 16.672 1 90.5 85 GLN B CA 1
ATOM 3894 C C . GLN B 1 85 ? -13.859 13.891 15.992 1 90.5 85 GLN B C 1
ATOM 3896 O O . GLN B 1 85 ? -13.586 13.68 14.812 1 90.5 85 GLN B O 1
ATOM 3901 N N . ASP B 1 86 ? -13.258 14.664 16.781 1 92.12 86 ASP B N 1
ATOM 3902 C CA . ASP B 1 86 ? -12.102 15.383 16.25 1 92.12 86 ASP B CA 1
ATOM 3903 C C . ASP B 1 86 ? -11.016 14.414 15.789 1 92.12 86 ASP B C 1
ATOM 3905 O O . ASP B 1 86 ? -10.383 14.625 14.75 1 92.12 86 ASP B O 1
ATOM 3909 N N . SER B 1 87 ? -10.883 13.438 16.547 1 89.81 87 SER B N 1
ATOM 3910 C CA . SER B 1 87 ? -9.867 12.438 16.219 1 89.81 87 SER B CA 1
ATOM 3911 C C . SER B 1 87 ? -10.188 11.719 14.914 1 89.81 87 SER B C 1
ATOM 3913 O O . SER B 1 87 ? -9.289 11.422 14.133 1 89.81 87 SER B O 1
ATOM 3915 N N . ARG B 1 88 ? -11.398 11.422 14.711 1 91.5 88 ARG B N 1
ATOM 3916 C CA . ARG B 1 88 ? -11.82 10.789 13.461 1 91.5 88 ARG B CA 1
ATOM 3917 C C . ARG B 1 88 ? -11.547 11.695 12.273 1 91.5 88 ARG B C 1
ATOM 3919 O O . ARG B 1 88 ? -11.047 11.242 11.234 1 91.5 88 ARG B O 1
ATOM 3926 N N . PHE B 1 89 ? -11.852 12.977 12.5 1 93.69 89 PHE B N 1
ATOM 3927 C CA . PHE B 1 89 ? -11.57 13.938 11.445 1 93.69 89 PHE B CA 1
ATOM 3928 C C . PHE B 1 89 ? -10.078 14.008 11.156 1 93.69 89 PHE B C 1
ATOM 3930 O O . PHE B 1 89 ? -9.664 14.086 10 1 93.69 89 PHE B O 1
ATOM 3937 N N . LEU B 1 90 ? -9.406 13.984 12.203 1 93.88 90 LEU B N 1
ATOM 3938 C CA . LEU B 1 90 ? -7.953 14.102 12.109 1 93.88 90 LEU B CA 1
ATOM 3939 C C . LEU B 1 90 ? -7.355 12.906 11.367 1 93.88 90 LEU B C 1
ATOM 3941 O O . LEU B 1 90 ? -6.422 13.07 10.578 1 93.88 90 LEU B O 1
ATOM 3945 N N . ASP B 1 91 ? -7.859 11.719 11.578 1 90.94 91 ASP B N 1
ATOM 3946 C CA . ASP B 1 91 ? -7.375 10.5 10.953 1 90.94 91 ASP B CA 1
ATOM 3947 C C . ASP B 1 91 ? -7.508 10.57 9.43 1 90.94 91 ASP B C 1
ATOM 3949 O O . ASP B 1 91 ? -6.652 10.07 8.703 1 90.94 91 ASP B O 1
ATOM 3953 N N . ASP B 1 92 ? -8.469 11.266 9.031 1 91.25 92 ASP B N 1
ATOM 3954 C CA . ASP B 1 92 ? -8.758 11.312 7.602 1 91.25 92 ASP B CA 1
ATOM 3955 C C . ASP B 1 92 ? -8.125 12.547 6.957 1 91.25 92 ASP B C 1
ATOM 3957 O O . ASP B 1 92 ? -8.086 12.664 5.73 1 91.25 92 ASP B O 1
ATOM 3961 N N . ALA B 1 93 ? -7.691 13.469 7.797 1 95.31 93 ALA B N 1
ATOM 3962 C CA . ALA B 1 93 ? -7.219 14.75 7.273 1 95.31 93 ALA B CA 1
ATOM 3963 C C . ALA B 1 93 ? -5.719 14.703 6.992 1 95.31 93 ALA B C 1
ATOM 3965 O O . ALA B 1 93 ? -4.969 14.031 7.699 1 95.31 93 ALA B O 1
ATOM 3966 N N . ASP B 1 94 ? -5.328 15.414 5.934 1 95.19 94 ASP B N 1
ATOM 3967 C CA . ASP B 1 94 ? -3.914 15.602 5.621 1 95.19 94 ASP B CA 1
ATOM 3968 C C . ASP B 1 94 ? -3.387 16.906 6.215 1 95.19 94 ASP B C 1
ATOM 3970 O O . ASP B 1 94 ? -2.178 17.078 6.387 1 95.19 94 ASP B O 1
ATOM 3974 N N . MET B 1 95 ? -4.305 17.75 6.457 1 96.44 95 MET B N 1
ATOM 3975 C CA . MET B 1 95 ? -3.969 19.062 6.984 1 96.44 95 MET B CA 1
ATOM 3976 C C . MET B 1 95 ? -5.113 19.625 7.824 1 96.44 95 MET B C 1
ATOM 3978 O O . MET B 1 95 ? -6.281 19.344 7.555 1 96.44 95 MET B O 1
ATOM 3982 N N . VAL B 1 96 ? -4.773 20.359 8.852 1 97.75 96 VAL B N 1
ATOM 3983 C CA . VAL B 1 96 ? -5.738 21.078 9.688 1 97.75 96 VAL B CA 1
ATOM 3984 C C . VAL B 1 96 ? -5.301 22.531 9.867 1 97.75 96 VAL B C 1
ATOM 3986 O O . VAL B 1 96 ? -4.117 22.797 10.07 1 97.75 96 VAL B O 1
ATOM 3989 N N . MET B 1 97 ? -6.215 23.422 9.773 1 97.81 97 MET B N 1
ATOM 3990 C CA . MET B 1 97 ? -5.922 24.844 9.984 1 97.81 97 MET B CA 1
ATOM 3991 C C . MET B 1 97 ? -6.879 25.453 11 1 97.81 97 MET B C 1
ATOM 3993 O O . MET B 1 97 ? -8.062 25.109 11.023 1 97.81 97 MET B O 1
ATOM 3997 N N . SER B 1 98 ? -6.387 26.312 11.781 1 97.44 98 SER B N 1
ATOM 3998 C CA . SER B 1 98 ? -7.227 27.094 12.695 1 97.44 98 SER B CA 1
ATOM 3999 C C . SER B 1 98 ? -7.223 28.562 12.328 1 97.44 98 SER B C 1
ATOM 4001 O O . SER B 1 98 ? -6.215 29.094 11.852 1 97.44 98 SER B O 1
ATOM 4003 N N . PHE B 1 99 ? -8.344 29.234 12.539 1 96.19 99 PHE B N 1
ATOM 4004 C CA . PHE B 1 99 ? -8.531 30.641 12.195 1 96.19 99 PHE B CA 1
ATOM 4005 C C . PHE B 1 99 ? -9.055 31.422 13.398 1 96.19 99 PHE B C 1
ATOM 4007 O O . PHE B 1 99 ? -9.992 30.984 14.07 1 96.19 99 PHE B O 1
ATOM 4014 N N . VAL B 1 100 ? -8.469 32.5 13.609 1 91.88 100 VAL B N 1
ATOM 4015 C CA . VAL B 1 100 ? -8.883 33.344 14.742 1 91.88 100 VAL B CA 1
ATOM 4016 C C . VAL B 1 100 ? -9.922 34.344 14.273 1 91.88 100 VAL B C 1
ATOM 4018 O O . VAL B 1 100 ? -9.977 34.688 13.094 1 91.88 100 VAL B O 1
ATOM 4021 N N . ASN B 1 101 ? -10.75 34.688 15.219 1 91.94 101 ASN B N 1
ATOM 4022 C CA . ASN B 1 101 ? -11.781 35.688 14.945 1 91.94 101 ASN B CA 1
ATOM 4023 C C . ASN B 1 101 ? -11.18 37.062 14.641 1 91.94 101 ASN B C 1
ATOM 4025 O O . ASN B 1 101 ? -10.289 37.531 15.359 1 91.94 101 ASN B O 1
ATOM 4029 N N . LEU B 1 102 ? -11.758 37.719 13.641 1 88.88 102 LEU B N 1
ATOM 4030 C CA . LEU B 1 102 ? -11.219 39 13.203 1 88.88 102 LEU B CA 1
ATOM 4031 C C . LEU B 1 102 ? -11.977 40.188 13.836 1 88.88 102 LEU B C 1
ATOM 4033 O O . LEU B 1 102 ? -11.508 41.312 13.828 1 88.88 102 LEU B O 1
ATOM 4037 N N . VAL B 1 103 ? -13.141 39.812 14.289 1 84.44 103 VAL B N 1
ATOM 4038 C CA . VAL B 1 103 ? -14 40.875 14.797 1 84.44 103 VAL B CA 1
ATOM 4039 C C . VAL B 1 103 ? -13.578 41.25 16.219 1 84.44 103 VAL B C 1
ATOM 4041 O O . VAL B 1 103 ? -13.406 40.375 17.062 1 84.44 103 VAL B O 1
ATOM 4044 N N . ASP B 1 104 ? -13.305 42.594 16.375 1 72.75 104 ASP B N 1
ATOM 4045 C CA . ASP B 1 104 ? -13.062 43.062 17.734 1 72.75 104 ASP B CA 1
ATOM 4046 C C . ASP B 1 104 ? -14.375 43.219 18.516 1 72.75 104 ASP B C 1
ATOM 4048 O O . ASP B 1 104 ? -15.195 44.062 18.203 1 72.75 104 ASP B O 1
ATOM 4052 N N . GLN B 1 105 ? -14.602 42.312 19.391 1 62.22 105 GLN B N 1
ATOM 4053 C CA . GLN B 1 105 ? -15.891 42.25 20.078 1 62.22 105 GLN B CA 1
ATOM 4054 C C . GLN B 1 105 ? -16.078 43.438 21.031 1 62.22 105 GLN B C 1
ATOM 4056 O O . GLN B 1 105 ? -17.203 43.812 21.344 1 62.22 105 GLN B O 1
ATOM 4061 N N . ASP B 1 106 ? -15.031 43.969 21.578 1 61.38 106 ASP B N 1
ATOM 4062 C CA . ASP B 1 106 ? -15.219 45.125 22.453 1 61.38 106 ASP B CA 1
ATOM 4063 C C . ASP B 1 106 ? -15.859 46.281 21.719 1 61.38 106 ASP B C 1
ATOM 4065 O O . ASP B 1 106 ? -16.688 47 22.266 1 61.38 106 ASP B O 1
ATOM 4069 N N . GLN B 1 107 ? -15.516 46.406 20.5 1 55.66 107 GLN B N 1
ATOM 4070 C CA . GLN B 1 107 ? -16.062 47.5 19.719 1 55.66 107 GLN B CA 1
ATOM 4071 C C . GLN B 1 107 ? -17.5 47.219 19.266 1 55.66 107 GLN B C 1
ATOM 4073 O O . GLN B 1 107 ? -18.297 48.125 19.109 1 55.66 107 GLN B O 1
ATOM 4078 N N . ASP B 1 108 ? -17.766 45.969 19.125 1 53.44 108 ASP B N 1
ATOM 4079 C CA . ASP B 1 108 ? -19.078 45.562 18.641 1 53.44 108 ASP B CA 1
ATOM 4080 C C . ASP B 1 108 ? -20.141 45.688 19.734 1 53.44 108 ASP B C 1
ATOM 4082 O O . ASP B 1 108 ? -21.328 45.656 19.438 1 53.44 108 ASP B O 1
ATOM 4086 N N . LEU B 1 109 ? -19.719 45.531 21.016 1 51.94 109 LEU B N 1
ATOM 4087 C CA . LEU B 1 109 ? -20.656 45.625 22.141 1 51.94 109 LEU B CA 1
ATOM 4088 C C . LEU B 1 109 ? -21.5 46.906 22.031 1 51.94 109 LEU B C 1
ATOM 4090 O O . LEU B 1 109 ? -22.656 46.906 22.453 1 51.94 109 LEU B O 1
ATOM 4094 N N . LEU B 1 110 ? -20.797 47.875 21.562 1 46.81 110 LEU B N 1
ATOM 4095 C CA . LEU B 1 110 ? -21.547 49.125 21.594 1 46.81 110 LEU B CA 1
ATOM 4096 C C . LEU B 1 110 ? -22.781 49.031 20.703 1 46.81 110 LEU B C 1
ATOM 4098 O O . LEU B 1 110 ? -23.75 49.781 20.906 1 46.81 110 LEU B O 1
ATOM 4102 N N . TYR B 1 111 ? -22.594 48.25 19.672 1 47.69 111 TYR B N 1
ATOM 4103 C CA . TYR B 1 111 ? -23.672 48.469 18.719 1 47.69 111 TYR B CA 1
ATOM 4104 C C . TYR B 1 111 ? -24.781 47.438 18.922 1 47.69 111 TYR B C 1
ATOM 4106 O O . TYR B 1 111 ? -25.969 47.781 18.906 1 47.69 111 TYR B O 1
ATOM 4114 N N . GLN B 1 112 ? -24.531 46 18.812 1 58.16 112 GLN B N 1
ATOM 4115 C CA . GLN B 1 112 ? -25.703 45.156 18.766 1 58.16 112 GLN B CA 1
ATOM 4116 C C . GLN B 1 112 ? -25.75 44.219 19.984 1 58.16 112 GLN B C 1
ATOM 4118 O O . GLN B 1 112 ? -24.891 43.344 20.141 1 58.16 112 GLN B O 1
ATOM 4123 N N . GLN B 1 113 ? -26.562 44.625 21.062 1 58.91 113 GLN B N 1
ATOM 4124 C CA . GLN B 1 113 ? -26.688 44.062 22.406 1 58.91 113 GLN B CA 1
ATOM 4125 C C . GLN B 1 113 ? -26.969 42.562 22.359 1 58.91 113 GLN B C 1
ATOM 4127 O O . GLN B 1 113 ? -26.516 41.812 23.219 1 58.91 113 GLN B O 1
ATOM 4132 N N . HIS B 1 114 ? -27.625 42.094 21.297 1 64.25 114 HIS B N 1
ATOM 4133 C CA . HIS B 1 114 ? -28.141 40.75 21.406 1 64.25 114 HIS B CA 1
ATOM 4134 C C . HIS B 1 114 ? -27.484 39.812 20.375 1 64.25 114 HIS B C 1
ATOM 4136 O O . HIS B 1 114 ? -27.891 38.656 20.234 1 64.25 114 HIS B O 1
ATOM 4142 N N . ARG B 1 115 ? -26.516 40.406 19.625 1 65.56 115 ARG B N 1
ATOM 4143 C CA . ARG B 1 115 ? -25.891 39.594 18.609 1 65.56 115 ARG B CA 1
ATOM 4144 C C . ARG B 1 115 ? -24.375 39.781 18.594 1 65.56 115 ARG B C 1
ATOM 4146 O O . ARG B 1 115 ? -23.891 40.906 18.812 1 65.56 115 ARG B O 1
ATOM 4153 N N . ARG B 1 116 ? -23.766 38.625 18.5 1 83.75 116 ARG B N 1
ATOM 4154 C CA . ARG B 1 116 ? -22.312 38.688 18.359 1 83.75 116 ARG B CA 1
ATOM 4155 C C . ARG B 1 116 ? -21.859 38.219 16.984 1 83.75 116 ARG B C 1
ATOM 4157 O O . ARG B 1 116 ? -22.406 37.25 16.453 1 83.75 116 ARG B O 1
ATOM 4164 N N . GLU B 1 117 ? -20.984 39.031 16.469 1 88.31 117 GLU B N 1
ATOM 4165 C CA . GLU B 1 117 ? -20.516 38.719 15.117 1 88.31 117 GLU B CA 1
ATOM 4166 C C . GLU B 1 117 ? -19.125 38.094 15.148 1 88.31 117 GLU B C 1
ATOM 4168 O O . GLU B 1 117 ? -18.281 38.469 15.984 1 88.31 117 GLU B O 1
ATOM 4173 N N . PHE B 1 118 ? -18.938 37.219 14.25 1 92.44 118 PHE B N 1
ATOM 4174 C CA . PHE B 1 118 ? -17.641 36.594 14.055 1 92.44 118 PHE B CA 1
ATOM 4175 C C . PHE B 1 118 ? -17.266 36.531 12.578 1 92.44 118 PHE B C 1
ATOM 4177 O O . PHE B 1 118 ? -18.141 36.375 11.719 1 92.44 118 PHE B O 1
ATOM 4184 N N . ARG B 1 119 ? -16.016 36.719 12.336 1 93.31 119 ARG B N 1
ATOM 4185 C CA . ARG B 1 119 ? -15.508 36.688 10.961 1 93.31 119 ARG B CA 1
ATOM 4186 C C . ARG B 1 119 ? -14.164 35.969 10.898 1 93.31 119 ARG B C 1
ATOM 4188 O O . ARG B 1 119 ? -13.289 36.219 11.727 1 93.31 119 ARG B O 1
ATOM 4195 N N . PHE B 1 120 ? -14.039 35.094 9.984 1 95.19 120 PHE B N 1
ATOM 4196 C CA . PHE B 1 120 ? -12.812 34.344 9.797 1 95.19 120 PHE B CA 1
ATOM 4197 C C . PHE B 1 120 ? -12.281 34.5 8.383 1 95.19 120 PHE B C 1
ATOM 4199 O O . PHE B 1 120 ? -13.039 34.406 7.414 1 95.19 120 PHE B O 1
ATOM 4206 N N . ASP B 1 121 ? -11.008 34.719 8.281 1 94.88 121 ASP B N 1
ATOM 4207 C CA . ASP B 1 121 ? -10.367 34.875 6.98 1 94.88 121 ASP B CA 1
ATOM 4208 C C . ASP B 1 121 ? -9.906 33.531 6.434 1 94.88 121 ASP B C 1
ATOM 4210 O O . ASP B 1 121 ? -8.906 32.969 6.887 1 94.88 121 ASP B O 1
ATOM 4214 N N . LEU B 1 122 ? -10.555 33.031 5.355 1 94.81 122 LEU B N 1
ATOM 4215 C CA . LEU B 1 122 ? -10.242 31.734 4.797 1 94.81 122 LEU B CA 1
ATOM 4216 C C . LEU B 1 122 ? -9.43 31.875 3.512 1 94.81 122 LEU B C 1
ATOM 4218 O O . LEU B 1 122 ? -9.234 30.891 2.785 1 94.81 122 LEU B O 1
ATOM 4222 N N . SER B 1 123 ? -8.883 33.031 3.27 1 91.5 123 SER B N 1
ATOM 4223 C CA . SER B 1 123 ? -8.211 33.312 2.006 1 91.5 123 SER B CA 1
ATOM 4224 C C . SER B 1 123 ? -6.852 32.594 1.938 1 91.5 123 SER B C 1
ATOM 4226 O O . SER B 1 123 ? -6.309 32.406 0.851 1 91.5 123 SER B O 1
ATOM 4228 N N . ARG B 1 124 ? -6.398 32.156 3.047 1 89.25 124 ARG B N 1
ATOM 4229 C CA . ARG B 1 124 ? -5.055 31.594 3.1 1 89.25 124 ARG B CA 1
ATOM 4230 C C . ARG B 1 124 ? -5.094 30.078 2.889 1 89.25 124 ARG B C 1
ATOM 4232 O O . ARG B 1 124 ? -4.051 29.422 2.85 1 89.25 124 ARG B O 1
ATOM 4239 N N . ILE B 1 125 ? -6.246 29.547 2.787 1 91.69 125 ILE B N 1
ATOM 4240 C CA . ILE B 1 125 ? -6.367 28.125 2.516 1 91.69 125 ILE B CA 1
ATOM 4241 C C . ILE B 1 125 ? -5.84 27.812 1.116 1 91.69 125 ILE B C 1
ATOM 4243 O O . ILE B 1 125 ? -6.277 28.422 0.135 1 91.69 125 ILE B O 1
ATOM 4247 N N . PRO B 1 126 ? -4.859 26.922 1.043 1 86.81 126 PRO B N 1
ATOM 4248 C CA . PRO B 1 126 ? -4.285 26.609 -0.265 1 86.81 126 PRO B CA 1
ATOM 4249 C C . PRO B 1 126 ? -5.309 26 -1.229 1 86.81 126 PRO B C 1
ATOM 4251 O O . PRO B 1 126 ? -6.258 25.344 -0.798 1 86.81 126 PRO B O 1
ATOM 4254 N N . GLU B 1 127 ? -4.945 26.141 -2.436 1 83.5 127 GLU B N 1
ATOM 4255 C CA . GLU B 1 127 ? -5.785 25.547 -3.469 1 83.5 127 GLU B CA 1
ATOM 4256 C C . GLU B 1 127 ? -5.629 24.031 -3.506 1 83.5 127 GLU B C 1
ATOM 4258 O O . GLU B 1 127 ? -4.559 23.516 -3.191 1 83.5 127 GLU B O 1
ATOM 4263 N N . GLY B 1 128 ? -6.625 23.344 -3.795 1 81.69 128 GLY B N 1
ATOM 4264 C CA . GLY B 1 128 ? -6.551 21.891 -3.939 1 81.69 128 GLY B CA 1
ATOM 4265 C C . GLY B 1 128 ? -6.91 21.156 -2.668 1 81.69 128 GLY B C 1
ATOM 4266 O O . GLY B 1 128 ? -7.055 19.922 -2.68 1 81.69 128 GLY B O 1
ATOM 4267 N N . GLU B 1 129 ? -6.93 21.875 -1.616 1 86.56 129 GLU B N 1
ATOM 4268 C CA . GLU B 1 129 ? -7.348 21.25 -0.361 1 86.56 129 GLU B CA 1
ATOM 4269 C C . GLU B 1 129 ? -8.867 21.156 -0.269 1 86.56 129 GLU B C 1
ATOM 4271 O O . GLU B 1 129 ? -9.562 22.156 -0.411 1 86.56 129 GLU B O 1
ATOM 4276 N N . ALA B 1 130 ? -9.32 19.969 -0.1 1 91.19 130 ALA B N 1
ATOM 4277 C CA . ALA B 1 130 ? -10.758 19.766 0.048 1 91.19 130 ALA B CA 1
ATOM 4278 C C . ALA B 1 130 ? -11.156 19.75 1.52 1 91.19 130 ALA B C 1
ATOM 4280 O O . ALA B 1 130 ? -10.578 19.016 2.32 1 91.19 130 ALA B O 1
ATOM 4281 N N . VAL B 1 131 ? -12.195 20.5 1.794 1 94.56 131 VAL B N 1
ATOM 4282 C CA . VAL B 1 131 ? -12.68 20.562 3.168 1 94.56 131 VAL B CA 1
ATOM 4283 C C . VAL B 1 131 ? -13.43 19.266 3.5 1 94.56 131 VAL B C 1
ATOM 4285 O O . VAL B 1 131 ? -14.375 18.891 2.799 1 94.56 131 VAL B O 1
ATOM 4288 N N . THR B 1 132 ? -12.992 18.641 4.523 1 96.12 132 THR B N 1
ATOM 4289 C CA . THR B 1 132 ? -13.703 17.453 4.977 1 96.12 132 THR B CA 1
ATOM 4290 C C . THR B 1 132 ? -14.562 17.766 6.199 1 96.12 132 THR B C 1
ATOM 4292 O O . THR B 1 132 ? -15.617 17.141 6.398 1 96.12 132 THR B O 1
ATOM 4295 N N . ALA B 1 133 ? -14.109 18.641 6.988 1 97.06 133 ALA B N 1
ATOM 4296 C CA . ALA B 1 133 ? -14.859 19.078 8.164 1 97.06 133 ALA B CA 1
ATOM 4297 C C . ALA B 1 133 ? -14.438 20.484 8.586 1 97.06 133 ALA B C 1
ATOM 4299 O O . ALA B 1 133 ? -13.305 20.891 8.344 1 97.06 133 ALA B O 1
ATOM 4300 N N . ALA B 1 134 ? -15.352 21.203 9.148 1 97.56 134 ALA B N 1
ATOM 4301 C CA . ALA B 1 134 ? -15.102 22.531 9.703 1 97.56 134 ALA B CA 1
ATOM 4302 C C . ALA B 1 134 ? -15.969 22.781 10.938 1 97.56 134 ALA B C 1
ATOM 4304 O O . ALA B 1 134 ? -17.141 22.406 10.961 1 97.56 134 ALA B O 1
ATOM 4305 N N . GLU B 1 135 ? -15.359 23.406 11.906 1 97.38 135 GLU B N 1
ATOM 4306 C CA . GLU B 1 135 ? -16.062 23.594 13.18 1 97.38 135 GLU B CA 1
ATOM 4307 C C . GLU B 1 135 ? -15.805 25 13.734 1 97.38 135 GLU B C 1
ATOM 4309 O O . GLU B 1 135 ? -14.695 25.516 13.633 1 97.38 135 GLU B O 1
ATOM 4314 N N . PHE B 1 136 ? -16.875 25.578 14.234 1 96.56 136 PHE B N 1
ATOM 4315 C CA . PHE B 1 136 ? -16.781 26.781 15.047 1 96.56 136 PHE B CA 1
ATOM 4316 C C . PHE B 1 136 ? -16.828 26.453 16.531 1 96.56 136 PHE B C 1
ATOM 4318 O O . PHE B 1 136 ? -17.719 25.719 16.984 1 96.56 136 PHE B O 1
ATOM 4325 N N . ARG B 1 137 ? -15.859 27.062 17.234 1 95.12 137 ARG B N 1
ATOM 4326 C CA . ARG B 1 137 ? -15.758 26.734 18.656 1 95.12 137 ARG B CA 1
ATOM 4327 C C . ARG B 1 137 ? -15.836 27.984 19.516 1 95.12 137 ARG B C 1
ATOM 4329 O O . ARG B 1 137 ? -15.125 28.969 19.266 1 95.12 137 ARG B O 1
ATOM 4336 N N . ILE B 1 138 ? -16.672 27.859 20.516 1 92.81 138 ILE B N 1
ATOM 4337 C CA . ILE B 1 138 ? -16.844 28.953 21.453 1 92.81 138 ILE B CA 1
ATOM 4338 C C . ILE B 1 138 ? -16.953 28.406 22.875 1 92.81 138 ILE B C 1
ATOM 4340 O O . ILE B 1 138 ? -17.578 27.375 23.109 1 92.81 138 ILE B O 1
ATOM 4344 N N . TYR B 1 139 ? -16.344 29.141 23.812 1 92.25 139 TYR B N 1
ATOM 4345 C CA . TYR B 1 139 ? -16.281 28.656 25.188 1 92.25 139 TYR B CA 1
ATOM 4346 C C . TYR B 1 139 ? -17.391 29.25 26.031 1 92.25 139 TYR B C 1
ATOM 4348 O O . TYR B 1 139 ? -17.703 30.438 25.906 1 92.25 139 TYR B O 1
ATOM 4356 N N . THR B 1 140 ? -18.031 28.406 26.844 1 89.62 140 THR B N 1
ATOM 4357 C CA . THR B 1 140 ? -18.984 28.844 27.844 1 89.62 140 THR B CA 1
ATOM 4358 C C . THR B 1 140 ? -18.391 28.75 29.25 1 89.62 140 THR B C 1
ATOM 4360 O O . THR B 1 140 ? -17.969 27.672 29.672 1 89.62 140 THR B O 1
ATOM 4363 N N . ASP B 1 141 ? -18.375 29.844 29.859 1 86.56 141 ASP B N 1
ATOM 4364 C CA . ASP B 1 141 ? -17.859 29.891 31.219 1 86.56 141 ASP B CA 1
ATOM 4365 C C . ASP B 1 141 ? -18.969 29.641 32.25 1 86.56 141 ASP B C 1
ATOM 4367 O O . ASP B 1 141 ? -20.141 29.875 31.953 1 86.56 141 ASP B O 1
ATOM 4371 N N . PHE B 1 142 ? -18.5 29.234 33.375 1 80.5 142 PHE B N 1
ATOM 4372 C CA . PHE B 1 142 ? -19.438 29.047 34.469 1 80.5 142 PHE B CA 1
ATOM 4373 C C . PHE B 1 142 ? -19.844 30.391 35.062 1 80.5 142 PHE B C 1
ATOM 4375 O O . PHE B 1 142 ? -18.984 31.219 35.375 1 80.5 142 PHE B O 1
ATOM 4382 N N . ILE B 1 143 ? -21.172 30.609 35.062 1 74.31 143 ILE B N 1
ATOM 4383 C CA . ILE B 1 143 ? -21.656 31.844 35.656 1 74.31 143 ILE B CA 1
ATOM 4384 C C . ILE B 1 143 ? -22.266 31.547 37.031 1 74.31 143 ILE B C 1
ATOM 4386 O O . ILE B 1 143 ? -23.328 30.906 37.125 1 74.31 143 ILE B O 1
ATOM 4390 N N . GLN B 1 144 ? -21.516 31.891 38.125 1 67.38 144 GLN B N 1
ATOM 4391 C CA . GLN B 1 144 ? -21.906 31.609 39.5 1 67.38 144 GLN B CA 1
ATOM 4392 C C . GLN B 1 144 ? -23.281 32.188 39.812 1 67.38 144 GLN B C 1
ATOM 4394 O O . GLN B 1 144 ? -24.078 31.578 40.531 1 67.38 144 GLN B O 1
ATOM 4399 N N . GLU B 1 145 ? -23.438 33.469 39.375 1 64.56 145 GLU B N 1
ATOM 4400 C CA . GLU B 1 145 ? -24.625 34.219 39.812 1 64.56 145 GLU B CA 1
ATOM 4401 C C . GLU B 1 145 ? -25.891 33.594 39.25 1 64.56 145 GLU B C 1
ATOM 4403 O O . GLU B 1 145 ? -27 33.844 39.75 1 64.56 145 GLU B O 1
ATOM 4408 N N . ARG B 1 146 ? -25.766 32.719 38.281 1 61.38 146 ARG B N 1
ATOM 4409 C CA . ARG B 1 146 ? -26.984 32.25 37.625 1 61.38 146 ARG B CA 1
ATOM 4410 C C . ARG B 1 146 ? -27.203 30.766 37.844 1 61.38 146 ARG B C 1
ATOM 4412 O O . ARG B 1 146 ? -27.516 30.031 36.875 1 61.38 146 ARG B O 1
ATOM 4419 N N . TYR B 1 147 ? -26.938 30.391 39.094 1 55.41 147 TYR B N 1
ATOM 4420 C CA . TYR B 1 147 ? -27.094 28.984 39.438 1 55.41 147 TYR B CA 1
ATOM 4421 C C . TYR B 1 147 ? -28.484 28.484 39.094 1 55.41 147 TYR B C 1
ATOM 4423 O O . TYR B 1 147 ? -28.781 27.297 39.281 1 55.41 147 TYR B O 1
ATOM 4431 N N . GLU B 1 148 ? -29.297 29.391 38.75 1 58.81 148 GLU B N 1
ATOM 4432 C CA . GLU B 1 148 ? -30.594 28.781 38.531 1 58.81 148 GLU B CA 1
ATOM 4433 C C . GLU B 1 148 ? -30.609 27.969 37.25 1 58.81 148 GLU B C 1
ATOM 4435 O O . GLU B 1 148 ? -29.812 28.219 36.344 1 58.81 148 GLU B O 1
ATOM 4440 N N . ASN B 1 149 ? -31.156 26.812 37.25 1 66.06 149 ASN B N 1
ATOM 4441 C CA . ASN B 1 149 ? -31.422 25.828 36.219 1 66.06 149 ASN B CA 1
ATOM 4442 C C . ASN B 1 149 ? -31.953 26.484 34.938 1 66.06 149 ASN B C 1
ATOM 4444 O O . ASN B 1 149 ? -33.125 26.297 34.594 1 66.06 149 ASN B O 1
ATOM 4448 N N . GLU B 1 150 ? -31.234 27.531 34.531 1 80.56 150 GLU B N 1
ATOM 4449 C CA . GLU B 1 150 ? -31.719 28.141 33.281 1 80.56 150 GLU B CA 1
ATOM 4450 C C . GLU B 1 150 ? -31.109 27.469 32.062 1 80.56 150 GLU B C 1
ATOM 4452 O O . GLU B 1 150 ? -29.953 27.047 32.094 1 80.56 150 GLU B O 1
ATOM 4457 N N . THR B 1 151 ? -31.969 27.297 31.062 1 86.31 151 THR B N 1
ATOM 4458 C CA . THR B 1 151 ? -31.562 26.734 29.797 1 86.31 151 THR B CA 1
ATOM 4459 C C . THR B 1 151 ? -31.609 27.781 28.688 1 86.31 151 THR B C 1
ATOM 4461 O O . THR B 1 151 ? -32.531 28.609 28.641 1 86.31 151 THR B O 1
ATOM 4464 N N . PHE B 1 152 ? -30.547 27.797 27.938 1 89.56 152 PHE B N 1
ATOM 4465 C CA . PHE B 1 152 ? -30.453 28.734 26.812 1 89.56 152 PHE B CA 1
ATOM 4466 C C . PHE B 1 152 ? -30.328 27.984 25.5 1 89.56 152 PHE B C 1
ATOM 4468 O O . PHE B 1 152 ? -29.906 26.812 25.469 1 89.56 152 PHE B O 1
ATOM 4475 N N . ARG B 1 153 ? -30.766 28.688 24.5 1 92.62 153 ARG B N 1
ATOM 4476 C CA . ARG B 1 153 ? -30.547 28.188 23.141 1 92.62 153 ARG B CA 1
ATOM 4477 C C . ARG B 1 153 ? -29.562 29.078 22.391 1 92.62 153 ARG B C 1
ATOM 4479 O O . ARG B 1 153 ? -29.797 30.281 22.219 1 92.62 153 ARG B O 1
ATOM 4486 N N . VAL B 1 154 ? -28.5 28.469 22.031 1 92.81 154 VAL B N 1
ATOM 4487 C CA . VAL B 1 154 ? -27.484 29.188 21.266 1 92.81 154 VAL B CA 1
ATOM 4488 C C . VAL B 1 154 ? -27.625 28.844 19.781 1 92.81 154 VAL B C 1
ATOM 4490 O O . VAL B 1 154 ? -27.578 27.672 19.406 1 92.81 154 VAL B O 1
ATOM 4493 N N . SER B 1 155 ? -27.797 29.844 18.969 1 93.69 155 SER B N 1
ATOM 4494 C CA . SER B 1 155 ? -27.938 29.656 17.531 1 93.69 155 SER B CA 1
ATOM 4495 C C . SER B 1 155 ? -26.859 30.391 16.75 1 93.69 155 SER B C 1
ATOM 4497 O O . SER B 1 155 ? -26.531 31.531 17.062 1 93.69 155 SER B O 1
ATOM 4499 N N . VAL B 1 156 ? -26.312 29.688 15.805 1 95.06 156 VAL B N 1
ATOM 4500 C CA . VAL B 1 156 ? -25.297 30.281 14.93 1 95.06 156 VAL B CA 1
ATOM 4501 C C . VAL B 1 156 ? -25.875 30.453 13.523 1 95.06 156 VAL B C 1
ATOM 4503 O O . VAL B 1 156 ? -26.406 29.5 12.945 1 95.06 156 VAL B O 1
ATOM 4506 N N . TYR B 1 157 ? -25.75 31.703 13.039 1 94 157 TYR B N 1
ATOM 4507 C CA . TYR B 1 157 ? -26.281 32.031 11.719 1 94 157 TYR B CA 1
ATOM 4508 C C . TYR B 1 157 ? -25.172 32.5 10.781 1 94 157 TYR B C 1
ATOM 4510 O O . TYR B 1 157 ? -24.172 33.062 11.219 1 94 157 TYR B O 1
ATOM 4518 N N . GLN B 1 158 ? -25.406 32.188 9.523 1 95.06 158 GLN B N 1
ATOM 4519 C CA . GLN B 1 158 ? -24.594 32.812 8.484 1 95.06 158 GLN B CA 1
ATOM 4520 C C . GLN B 1 158 ? -25.203 34.125 8 1 95.06 158 GLN B C 1
ATOM 4522 O O . GLN B 1 158 ? -26.406 34.188 7.766 1 95.06 158 GLN B O 1
ATOM 4527 N N . VAL B 1 159 ? -24.312 35.094 7.875 1 92.06 159 VAL B N 1
ATOM 4528 C CA . VAL B 1 159 ? -24.781 36.375 7.352 1 92.06 159 VAL B CA 1
ATOM 4529 C C . VAL B 1 159 ? -24.797 36.344 5.824 1 92.06 159 VAL B C 1
ATOM 4531 O O . VAL B 1 159 ? -23.75 36.094 5.195 1 92.06 159 VAL B O 1
ATOM 4534 N N . LEU B 1 160 ? -25.938 36.469 5.191 1 89.25 160 LEU B N 1
ATOM 4535 C CA . LEU B 1 160 ? -26.062 36.375 3.74 1 89.25 160 LEU B CA 1
ATOM 4536 C C . LEU B 1 160 ? -25.906 37.719 3.088 1 89.25 160 LEU B C 1
ATOM 4538 O O . LEU B 1 160 ? -25.297 37.844 2.02 1 89.25 160 LEU B O 1
ATOM 4542 N N . GLN B 1 161 ? -26.578 38.75 3.523 1 80.19 161 GLN B N 1
ATOM 4543 C CA . GLN B 1 161 ? -26.516 40.094 2.938 1 80.19 161 GLN B CA 1
ATOM 4544 C C . GLN B 1 161 ? -26.469 41.156 4.02 1 80.19 161 GLN B C 1
ATOM 4546 O O . GLN B 1 161 ? -27.109 41.031 5.066 1 80.19 161 GLN B O 1
ATOM 4551 N N . GLU B 1 162 ? -25.5 42.062 3.816 1 68 162 GLU B N 1
ATOM 4552 C CA . GLU B 1 162 ? -25.484 43.219 4.723 1 68 162 GLU B CA 1
ATOM 4553 C C . GLU B 1 162 ? -26.422 44.312 4.219 1 68 162 GLU B C 1
ATOM 4555 O O . GLU B 1 162 ? -26.391 44.656 3.039 1 68 162 GLU B O 1
ATOM 4560 N N . PRO B 1 163 ? -27.547 44.531 4.867 1 58.78 163 PRO B N 1
ATOM 4561 C CA . PRO B 1 163 ? -28.547 45.469 4.32 1 58.78 163 PRO B CA 1
ATOM 4562 C C . PRO B 1 163 ? -28 46.875 4.141 1 58.78 163 PRO B C 1
ATOM 4564 O O . PRO B 1 163 ? -27.203 47.344 4.953 1 58.78 163 PRO B O 1
ATOM 4567 N N . PRO B 1 164 ? -28.094 47.531 2.887 1 58 164 PRO B N 1
ATOM 4568 C CA . PRO B 1 164 ? -27.906 48.969 2.949 1 58 164 PRO B CA 1
ATOM 4569 C C . PRO B 1 164 ? -28.766 49.656 4.027 1 58 164 PRO B C 1
ATOM 4571 O O . PRO B 1 164 ? -28.328 50.594 4.668 1 58 164 PRO B O 1
ATOM 4574 N N . ASN B 1 165 ? -30.156 49.438 3.873 1 49 165 ASN B N 1
ATOM 4575 C CA . ASN B 1 165 ? -31.234 50.062 4.648 1 49 165 ASN B CA 1
ATOM 4576 C C . ASN B 1 165 ? -31.969 49.031 5.492 1 49 165 ASN B C 1
ATOM 4578 O O . ASN B 1 165 ? -33.094 48.625 5.16 1 49 165 ASN B O 1
ATOM 4582 N N . SER B 1 166 ? -31.5 48.156 6.559 1 56.66 166 SER B N 1
ATOM 4583 C CA . SER B 1 166 ? -32.125 47.594 7.75 1 56.66 166 SER B CA 1
ATOM 4584 C C . SER B 1 166 ? -31.656 46.156 8.008 1 56.66 166 SER B C 1
ATOM 4586 O O . SER B 1 166 ? -31.094 45.875 9.07 1 56.66 166 SER B O 1
ATOM 4588 N N . GLU B 1 167 ? -32.594 44.906 7.637 1 63.06 167 GLU B N 1
ATOM 4589 C CA . GLU B 1 167 ? -32.656 43.625 8.312 1 63.06 167 GLU B CA 1
ATOM 4590 C C . GLU B 1 167 ? -31.594 42.656 7.734 1 63.06 167 GLU B C 1
ATOM 4592 O O . GLU B 1 167 ? -31.5 42.5 6.516 1 63.06 167 GLU B O 1
ATOM 4597 N N . VAL B 1 168 ? -30.594 42.281 8.391 1 75.06 168 VAL B N 1
ATOM 4598 C CA . VAL B 1 168 ? -29.578 41.281 8.055 1 75.06 168 VAL B CA 1
ATOM 4599 C C . VAL B 1 168 ? -30.25 39.969 7.766 1 75.06 168 VAL B C 1
ATOM 4601 O O . VAL B 1 168 ? -31.125 39.5 8.516 1 75.06 168 VAL B O 1
ATOM 4604 N N . GLU B 1 169 ? -30.109 39.5 6.457 1 84.38 169 GLU B N 1
ATOM 4605 C CA . GLU B 1 169 ? -30.594 38.156 6.141 1 84.38 169 GLU B CA 1
ATOM 4606 C C . GLU B 1 169 ? -29.688 37.094 6.723 1 84.38 169 GLU B C 1
ATOM 4608 O O . GLU B 1 169 ? -28.469 37.094 6.469 1 84.38 169 GLU B O 1
ATOM 4613 N N . LEU B 1 170 ? -30.328 36.25 7.527 1 89.62 170 LEU B N 1
ATOM 4614 C CA . LEU B 1 170 ? -29.547 35.25 8.234 1 89.62 170 LEU B CA 1
ATOM 4615 C C . LEU B 1 170 ? -29.984 33.844 7.84 1 89.62 170 LEU B C 1
ATOM 4617 O O . LEU B 1 170 ? -31.156 33.625 7.512 1 89.62 170 LEU B O 1
ATOM 4621 N N . LEU B 1 171 ? -29.078 32.938 7.746 1 93.75 171 LEU B N 1
ATOM 4622 C CA . LEU B 1 171 ? -29.344 31.531 7.547 1 93.75 171 LEU B CA 1
ATOM 4623 C C . LEU B 1 171 ? -28.906 30.719 8.758 1 93.75 171 LEU B C 1
ATOM 4625 O O . LEU B 1 171 ? -27.719 30.734 9.125 1 93.75 171 LEU B O 1
ATOM 4629 N N . LEU B 1 172 ? -29.828 29.953 9.422 1 95 172 LEU B N 1
ATOM 4630 C CA . LEU B 1 172 ? -29.5 29.141 10.586 1 95 172 LEU B CA 1
ATOM 4631 C C . LEU B 1 172 ? -28.594 27.969 10.203 1 95 172 LEU B C 1
ATOM 4633 O O . LEU B 1 172 ? -28.938 27.172 9.32 1 95 172 LEU B O 1
ATOM 4637 N N . LEU B 1 173 ? -27.516 27.906 10.828 1 95.69 173 LEU B N 1
ATOM 4638 C CA . LEU B 1 173 ? -26.562 26.844 10.531 1 95.69 173 LEU B CA 1
ATOM 4639 C C . LEU B 1 173 ? -26.688 25.703 11.539 1 95.69 173 LEU B C 1
ATOM 4641 O O . LEU B 1 173 ? -26.766 24.531 11.156 1 95.69 173 LEU B O 1
ATOM 4645 N N . ASP B 1 174 ? -26.609 26.062 12.766 1 93.88 174 ASP B N 1
ATOM 4646 C CA . ASP B 1 174 ? -26.641 25.094 13.852 1 93.88 174 ASP B CA 1
ATOM 4647 C C . ASP B 1 174 ? -27.203 25.703 15.125 1 93.88 174 ASP B C 1
ATOM 4649 O O . ASP B 1 174 ? -27.219 26.922 15.281 1 93.88 174 ASP B O 1
ATOM 4653 N N . GLN B 1 175 ? -27.766 24.844 15.945 1 92.88 175 GLN B N 1
ATOM 4654 C CA . GLN B 1 175 ? -28.344 25.281 17.203 1 92.88 175 GLN B CA 1
ATOM 4655 C C . GLN B 1 175 ? -28.109 24.25 18.312 1 92.88 175 GLN B C 1
ATOM 4657 O O . GLN B 1 175 ? -28.125 23.047 18.047 1 92.88 175 GLN B O 1
ATOM 4662 N N . ARG B 1 176 ? -27.844 24.844 19.547 1 91.62 176 ARG B N 1
ATOM 4663 C CA . ARG B 1 176 ? -27.609 23.953 20.672 1 91.62 176 ARG B CA 1
ATOM 4664 C C . ARG B 1 176 ? -28.219 24.516 21.953 1 91.62 176 ARG B C 1
ATOM 4666 O O . ARG B 1 176 ? -28.25 25.719 22.172 1 91.62 176 ARG B O 1
ATOM 4673 N N . GLU B 1 177 ? -28.719 23.484 22.734 1 89.44 177 GLU B N 1
ATOM 4674 C CA . GLU B 1 177 ? -29.203 23.859 24.062 1 89.44 177 GLU B CA 1
ATOM 4675 C C . GLU B 1 177 ? -28.078 23.781 25.094 1 89.44 177 GLU B C 1
ATOM 4677 O O . GLU B 1 177 ? -27.312 22.812 25.109 1 89.44 177 GLU B O 1
ATOM 4682 N N . VAL B 1 178 ? -27.984 24.922 25.859 1 87.56 178 VAL B N 1
ATOM 4683 C CA . VAL B 1 178 ? -26.922 24.969 26.859 1 87.56 178 VAL B CA 1
ATOM 4684 C C . VAL B 1 178 ? -27.5 25.297 28.234 1 87.56 178 VAL B C 1
ATOM 4686 O O . VAL B 1 178 ? -28.391 26.156 28.344 1 87.56 178 VAL B O 1
ATOM 4689 N N . TRP B 1 179 ? -26.938 24.531 29.141 1 83.62 179 TRP B N 1
ATOM 4690 C CA . TRP B 1 179 ? -27.312 24.844 30.516 1 83.62 179 TRP B CA 1
ATOM 4691 C C . TRP B 1 179 ? -26.406 25.922 31.094 1 83.62 179 TRP B C 1
ATOM 4693 O O . TRP B 1 179 ? -25.188 25.922 30.844 1 83.62 179 TRP B O 1
ATOM 4703 N N . ALA B 1 180 ? -26.969 26.781 31.906 1 76.94 180 ALA B N 1
ATOM 4704 C CA . ALA B 1 180 ? -26.203 27.875 32.469 1 76.94 180 ALA B CA 1
ATOM 4705 C C . ALA B 1 180 ? -25.047 27.375 33.312 1 76.94 180 ALA B C 1
ATOM 4707 O O . ALA B 1 180 ? -24.016 28.031 33.438 1 76.94 180 ALA B O 1
ATOM 4708 N N . ALA B 1 181 ? -25.188 26.172 33.812 1 76 181 ALA B N 1
ATOM 4709 C CA . ALA B 1 181 ? -24.156 25.625 34.688 1 76 181 ALA B CA 1
ATOM 4710 C C . ALA B 1 181 ? -23.094 24.875 33.906 1 76 181 ALA B C 1
ATOM 4712 O O . ALA B 1 181 ? -22.031 24.531 34.438 1 76 181 ALA B O 1
ATOM 4713 N N . GLU B 1 182 ? -23.344 24.797 32.688 1 78.25 182 GLU B N 1
ATOM 4714 C CA . GLU B 1 182 ? -22.422 24.016 31.859 1 78.25 182 GLU B CA 1
ATOM 4715 C C . GLU B 1 182 ? -21.203 24.828 31.484 1 78.25 182 GLU B C 1
ATOM 4717 O O . GLU B 1 182 ? -21.312 26.016 31.172 1 78.25 182 GLU B O 1
ATOM 4722 N N . GLU B 1 183 ? -20.047 24.234 31.719 1 86.38 183 GLU B N 1
ATOM 4723 C CA . GLU B 1 183 ? -18.781 24.859 31.312 1 86.38 183 GLU B CA 1
ATOM 4724 C C . GLU B 1 183 ? -18.031 24.016 30.297 1 86.38 183 GLU B C 1
ATOM 4726 O O . GLU B 1 183 ? -17.953 22.781 30.453 1 86.38 183 GLU B O 1
ATOM 4731 N N . GLY B 1 184 ? -17.547 24.672 29.219 1 89.88 184 GLY B N 1
ATOM 4732 C CA . GLY B 1 184 ? -16.797 23.953 28.219 1 89.88 184 GLY B CA 1
ATOM 4733 C C . GLY B 1 184 ? -16.938 24.516 26.828 1 89.88 184 GLY B C 1
ATOM 4734 O O . GLY B 1 184 ? -17.531 25.594 26.641 1 89.88 184 GLY B O 1
ATOM 4735 N N . TRP B 1 185 ? -16.375 23.844 25.922 1 92.31 185 TRP B N 1
ATOM 4736 C CA . TRP B 1 185 ? -16.406 24.297 24.531 1 92.31 185 TRP B CA 1
ATOM 4737 C C . TRP B 1 185 ? -17.688 23.828 23.844 1 92.31 185 TRP B C 1
ATOM 4739 O O . TRP B 1 185 ? -18.078 22.672 23.969 1 92.31 185 TRP B O 1
ATOM 4749 N N . LEU B 1 186 ? -18.328 24.766 23.172 1 91.88 186 LEU B N 1
ATOM 4750 C CA . LEU B 1 186 ? -19.406 24.453 22.25 1 91.88 186 LEU B CA 1
ATOM 4751 C C . LEU B 1 186 ? -18.906 24.391 20.812 1 91.88 186 LEU B C 1
ATOM 4753 O O . LEU B 1 186 ? -18.172 25.266 20.375 1 91.88 186 LEU B O 1
ATOM 4757 N N . VAL B 1 187 ? -19.297 23.328 20.172 1 94.62 187 VAL B N 1
ATOM 4758 C CA . VAL B 1 187 ? -18.812 23.109 18.812 1 94.62 187 VAL B CA 1
ATOM 4759 C C . VAL B 1 187 ? -19.969 23.141 17.828 1 94.62 187 VAL B C 1
ATOM 4761 O O . VAL B 1 187 ? -20.969 22.453 18.016 1 94.62 187 VAL B O 1
ATOM 4764 N N . PHE B 1 188 ? -19.875 24 16.812 1 95.62 188 PHE B N 1
ATOM 4765 C CA . PHE B 1 188 ? -20.891 24.109 15.766 1 95.62 188 PHE B CA 1
ATOM 4766 C C . PHE B 1 188 ? -20.312 23.719 14.414 1 95.62 188 PHE B C 1
ATOM 4768 O O . PHE B 1 188 ? -19.188 24.078 14.078 1 95.62 188 PHE B O 1
ATOM 4775 N N . ASP B 1 189 ? -21.062 23.031 13.641 1 95.44 189 ASP B N 1
ATOM 4776 C CA . ASP B 1 189 ? -20.625 22.531 12.336 1 95.44 189 ASP B CA 1
ATOM 4777 C C . ASP B 1 189 ? -20.688 23.625 11.281 1 95.44 189 ASP B C 1
ATOM 4779 O O . ASP B 1 189 ? -21.75 24.219 11.047 1 95.44 189 ASP B O 1
ATOM 4783 N N . LEU B 1 190 ? -19.625 23.859 10.672 1 97.06 190 LEU B N 1
ATOM 4784 C CA . LEU B 1 190 ? -19.547 24.859 9.609 1 97.06 190 LEU B CA 1
ATOM 4785 C C . LEU B 1 190 ? -19.047 24.234 8.312 1 97.06 190 LEU B C 1
ATOM 4787 O O . LEU B 1 190 ? -18.5 24.922 7.457 1 97.06 190 LEU B O 1
ATOM 4791 N N . THR B 1 191 ? -19.109 22.922 8.109 1 96.19 191 THR B N 1
ATOM 4792 C CA . THR B 1 191 ? -18.516 22.203 6.98 1 96.19 191 THR B CA 1
ATOM 4793 C C . THR B 1 191 ? -19.078 22.719 5.66 1 96.19 191 THR B C 1
ATOM 4795 O O . THR B 1 191 ? -18.328 23.125 4.77 1 96.19 191 THR B O 1
ATOM 4798 N N . THR B 1 192 ? -20.359 22.812 5.543 1 95.44 192 THR B N 1
ATOM 4799 C CA . THR B 1 192 ? -21 23.25 4.309 1 95.44 192 THR B CA 1
ATOM 4800 C C . THR B 1 192 ? -20.734 24.734 4.059 1 95.44 192 THR B C 1
ATOM 4802 O O . THR B 1 192 ? -20.406 25.141 2.936 1 95.44 192 THR B O 1
ATOM 4805 N N . THR B 1 193 ? -20.859 25.469 5.113 1 96.19 193 THR B N 1
ATOM 4806 C CA . THR B 1 193 ? -20.672 26.906 5.023 1 96.19 193 THR B CA 1
ATOM 4807 C C . THR B 1 193 ? -19.234 27.234 4.594 1 96.19 193 THR B C 1
ATOM 4809 O O . THR B 1 193 ? -19.031 28.109 3.744 1 96.19 193 THR B O 1
ATOM 4812 N N . SER B 1 194 ? -18.328 26.547 5.156 1 95.56 194 SER B N 1
ATOM 4813 C CA . SER B 1 194 ? -16.922 26.797 4.809 1 95.56 194 SER B CA 1
ATOM 4814 C C . SER B 1 194 ? -16.656 26.484 3.34 1 95.56 194 SER B C 1
ATOM 4816 O O . SER B 1 194 ? -15.906 27.188 2.672 1 95.56 194 SER B O 1
ATOM 4818 N N . ASN B 1 195 ? -17.172 25.438 2.92 1 93.75 195 ASN B N 1
ATOM 4819 C CA . ASN B 1 195 ? -17.047 25.094 1.51 1 93.75 195 ASN B CA 1
ATOM 4820 C C . ASN B 1 195 ? -17.625 26.188 0.609 1 93.75 195 ASN B C 1
ATOM 4822 O O . ASN B 1 195 ? -17.016 26.531 -0.406 1 93.75 195 ASN B O 1
ATOM 4826 N N . LEU B 1 196 ? -18.766 26.625 0.982 1 93.31 196 LEU B N 1
ATOM 4827 C CA . LEU B 1 196 ? -19.406 27.703 0.23 1 93.31 196 LEU B CA 1
ATOM 4828 C C . LEU B 1 196 ? -18.516 28.938 0.192 1 93.31 196 LEU B C 1
ATOM 4830 O O . LEU B 1 196 ? -18.344 29.562 -0.863 1 93.31 196 LEU B O 1
ATOM 4834 N N . TRP B 1 197 ? -17.938 29.312 1.333 1 95.31 197 TRP B N 1
ATOM 4835 C CA . TRP B 1 197 ? -17.078 30.5 1.438 1 95.31 197 TRP B CA 1
ATOM 4836 C C . TRP B 1 197 ? -15.82 30.328 0.596 1 95.31 197 TRP B C 1
ATOM 4838 O O . TRP B 1 197 ? -15.258 31.312 0.117 1 95.31 197 TRP B O 1
ATOM 4848 N N . LEU B 1 198 ? -15.328 29.125 0.385 1 93.38 198 LEU B N 1
ATOM 4849 C CA . LEU B 1 198 ? -14.141 28.875 -0.415 1 93.38 198 LEU B CA 1
ATOM 4850 C C . LEU B 1 198 ? -14.445 29.016 -1.903 1 93.38 198 LEU B C 1
ATOM 4852 O O . LEU B 1 198 ? -13.609 29.5 -2.672 1 93.38 198 LEU B O 1
ATOM 4856 N N . VAL B 1 199 ? -15.602 28.594 -2.273 1 91.5 199 VAL B N 1
ATOM 4857 C CA . VAL B 1 199 ? -16.016 28.703 -3.67 1 91.5 199 VAL B CA 1
ATOM 4858 C C . VAL B 1 199 ? -16.359 30.141 -4.012 1 91.5 199 VAL B C 1
ATOM 4860 O O . VAL B 1 199 ? -15.992 30.641 -5.082 1 91.5 199 VAL B O 1
ATOM 4863 N N . ASN B 1 200 ? -17.047 30.766 -3.078 1 93.19 200 ASN B N 1
ATOM 4864 C CA . ASN B 1 200 ? -17.438 32.156 -3.254 1 93.19 200 ASN B CA 1
ATOM 4865 C C . ASN B 1 200 ? -17.062 33 -2.043 1 93.19 200 ASN B C 1
ATOM 4867 O O . ASN B 1 200 ? -17.906 33.312 -1.19 1 93.19 200 ASN B O 1
ATOM 4871 N N . PRO B 1 201 ? -15.891 33.562 -2.072 1 92.81 201 PRO B N 1
ATOM 4872 C CA . PRO B 1 201 ? -15.398 34.312 -0.908 1 92.81 201 PRO B CA 1
ATOM 4873 C C . PRO B 1 201 ? -16.219 35.562 -0.625 1 92.81 201 PRO B C 1
ATOM 4875 O O . PRO B 1 201 ? -16.25 36.031 0.514 1 92.81 201 PRO B O 1
ATOM 4878 N N . GLU B 1 202 ? -16.891 36.062 -1.58 1 92.38 202 GLU B N 1
ATOM 4879 C CA . GLU B 1 202 ? -17.672 37.281 -1.399 1 92.38 202 GLU B CA 1
ATOM 4880 C C . GLU B 1 202 ? -18.875 37 -0.497 1 92.38 202 GLU B C 1
ATOM 4882 O O . GLU B 1 202 ? -19.438 37.938 0.094 1 92.38 202 GLU B O 1
ATOM 4887 N N . GLN B 1 203 ? -19.203 35.781 -0.438 1 91.5 203 GLN B N 1
ATOM 4888 C CA . GLN B 1 203 ? -20.359 35.406 0.37 1 91.5 203 GLN B CA 1
ATOM 4889 C C . GLN B 1 203 ? -19.969 35.219 1.834 1 91.5 203 GLN B C 1
ATOM 4891 O O . GLN B 1 203 ? -20.844 35.031 2.691 1 91.5 203 GLN B O 1
ATOM 4896 N N . ASN B 1 204 ? -18.703 35.281 2.105 1 94 204 ASN B N 1
ATOM 4897 C CA . ASN B 1 204 ? -18.266 35.156 3.494 1 94 204 ASN B CA 1
ATOM 4898 C C . ASN B 1 204 ? -18.438 36.5 4.242 1 94 204 ASN B C 1
ATOM 4900 O O . ASN B 1 204 ? -17.484 37.281 4.324 1 94 204 ASN B O 1
ATOM 4904 N N . LEU B 1 205 ? -19.625 36.656 4.789 1 92.19 205 LEU B N 1
ATOM 4905 C CA . LEU B 1 205 ? -19.922 37.875 5.531 1 92.19 205 LEU B CA 1
ATOM 4906 C C . LEU B 1 205 ? -19.906 37.594 7.035 1 92.19 205 LEU B C 1
ATOM 4908 O O . LEU B 1 205 ? -20.312 38.469 7.82 1 92.19 205 LEU B O 1
ATOM 4912 N N . GLY B 1 206 ? -19.531 36.406 7.379 1 93.88 206 GLY B N 1
ATOM 4913 C CA . GLY B 1 206 ? -19.344 36.125 8.789 1 93.88 206 GLY B CA 1
ATOM 4914 C C . GLY B 1 206 ? -20.516 35.375 9.398 1 93.88 206 GLY B C 1
ATOM 4915 O O . GLY B 1 206 ? -21.359 34.844 8.68 1 93.88 206 GLY B O 1
ATOM 4916 N N . LEU B 1 207 ? -20.406 35.219 10.734 1 93.81 207 LEU B N 1
ATOM 4917 C CA . LEU B 1 207 ? -21.406 34.5 11.523 1 93.81 207 LEU B CA 1
ATOM 4918 C C . LEU B 1 207 ? -22.047 35.438 12.555 1 93.81 207 LEU B C 1
ATOM 4920 O O . LEU B 1 207 ? -21.438 36.406 13 1 93.81 207 LEU B O 1
ATOM 4924 N N . HIS B 1 208 ? -23.281 35.094 12.828 1 91.69 208 HIS B N 1
ATOM 4925 C CA . HIS B 1 208 ? -23.984 35.75 13.938 1 91.69 208 HIS B CA 1
ATOM 4926 C C . HIS B 1 208 ? -24.391 34.719 14.984 1 91.69 208 HIS B C 1
ATOM 4928 O O . HIS B 1 208 ? -24.906 33.625 14.648 1 91.69 208 HIS B O 1
ATOM 4934 N N . LEU B 1 209 ? -24.078 35.031 16.156 1 92.62 209 LEU B N 1
ATOM 4935 C CA . LEU B 1 209 ? -24.5 34.188 17.281 1 92.62 209 LEU B CA 1
ATOM 4936 C C . LEU B 1 209 ? -25.625 34.844 18.062 1 92.62 209 LEU B C 1
ATOM 4938 O O . LEU B 1 209 ? -25.5 36.031 18.438 1 92.62 209 LEU B O 1
ATOM 4942 N N . VAL B 1 210 ? -26.688 34.062 18.328 1 91.12 210 VAL B N 1
ATOM 4943 C CA . VAL B 1 210 ? -27.828 34.594 19.047 1 91.12 210 VAL B CA 1
ATOM 4944 C C . VAL B 1 210 ? -28.141 33.688 20.234 1 91.12 210 VAL B C 1
ATOM 4946 O O . VAL B 1 210 ? -28.125 32.469 20.109 1 91.12 210 VAL B O 1
ATOM 4949 N N . LEU B 1 211 ? -28.328 34.312 21.328 1 91.06 211 LEU B N 1
ATOM 4950 C CA . LEU B 1 211 ? -28.734 33.594 22.531 1 91.06 211 LEU B CA 1
ATOM 4951 C C . LEU B 1 211 ? -30.219 33.844 22.844 1 91.06 211 LEU B C 1
ATOM 4953 O O . LEU B 1 211 ? -30.656 35 22.859 1 91.06 211 LEU B O 1
ATOM 4957 N N . GLU B 1 212 ? -30.906 32.688 23.062 1 91.44 212 GLU B N 1
ATOM 4958 C CA . GLU B 1 212 ? -32.312 32.781 23.469 1 91.44 212 GLU B CA 1
ATOM 4959 C C . GLU B 1 212 ? -32.562 32.031 24.766 1 91.44 212 GLU B C 1
ATOM 4961 O O . GLU B 1 212 ? -32 30.969 25 1 91.44 212 GLU B O 1
ATOM 4966 N N . ASP B 1 213 ? -33.438 32.562 25.609 1 88.19 213 ASP B N 1
ATOM 4967 C CA . ASP B 1 213 ? -33.781 31.875 26.844 1 88.19 213 ASP B CA 1
ATOM 4968 C C . ASP B 1 213 ? -34.938 30.906 26.609 1 88.19 213 ASP B C 1
ATOM 4970 O O . ASP B 1 213 ? -35.312 30.656 25.453 1 88.19 213 ASP B O 1
ATOM 4974 N N . SER B 1 214 ? -35.375 30.297 27.625 1 85.56 214 SER B N 1
ATOM 4975 C CA . SER B 1 214 ? -36.406 29.266 27.547 1 85.56 214 SER B CA 1
ATOM 4976 C C . SER B 1 214 ? -37.719 29.844 27 1 85.56 214 SER B C 1
ATOM 4978 O O . SER B 1 214 ? -38.562 29.109 26.5 1 85.56 214 SER B O 1
ATOM 4980 N N . HIS B 1 215 ? -37.844 31.141 27 1 88.88 215 HIS B N 1
ATOM 4981 C CA . HIS B 1 215 ? -39.062 31.797 26.562 1 88.88 215 HIS B CA 1
ATOM 4982 C C . HIS B 1 215 ? -38.906 32.312 25.125 1 88.88 215 HIS B C 1
ATOM 4984 O O . HIS B 1 215 ? -39.812 32.969 24.609 1 88.88 215 HIS B O 1
ATOM 4990 N N . GLY B 1 216 ? -37.781 32.156 24.594 1 87.75 216 GLY B N 1
ATOM 4991 C CA . GLY B 1 216 ? -37.562 32.562 23.219 1 87.75 216 GLY B CA 1
ATOM 4992 C C . GLY B 1 216 ? -37.062 34.031 23.109 1 87.75 216 GLY B C 1
ATOM 4993 O O . GLY B 1 216 ? -37.062 34.594 22.016 1 87.75 216 GLY B O 1
ATOM 4994 N N . GLN B 1 217 ? -36.781 34.594 24.266 1 89.19 217 GLN B N 1
ATOM 4995 C CA . GLN B 1 217 ? -36.312 35.969 24.25 1 89.19 217 GLN B CA 1
ATOM 4996 C C . GLN B 1 217 ? -34.781 36.031 24.047 1 89.19 217 GLN B C 1
ATOM 4998 O O . GLN B 1 217 ? -34.062 35.281 24.656 1 89.19 217 GLN B O 1
ATOM 5003 N N . ARG B 1 218 ? -34.406 36.969 23.219 1 89.25 218 ARG B N 1
ATOM 5004 C CA . ARG B 1 218 ? -33 37.156 22.984 1 89.25 218 ARG B CA 1
ATOM 5005 C C . ARG B 1 218 ? -32.312 37.781 24.188 1 89.25 218 ARG B C 1
ATOM 5007 O O . ARG B 1 218 ? -32.844 38.656 24.828 1 89.25 218 ARG B O 1
ATOM 5014 N N . ARG B 1 219 ? -31.219 37.156 24.5 1 87.06 219 ARG B N 1
ATOM 5015 C CA . ARG B 1 219 ? -30.453 37.625 25.641 1 87.06 219 ARG B CA 1
ATOM 5016 C C . ARG B 1 219 ? -29 37.906 25.25 1 87.06 219 ARG B C 1
ATOM 5018 O O . ARG B 1 219 ? -28.562 37.531 24.156 1 87.06 219 ARG B O 1
ATOM 5025 N N . ASN B 1 220 ? -28.406 38.625 26.094 1 83.56 220 ASN B N 1
ATOM 5026 C CA . ASN B 1 220 ? -26.969 38.844 25.922 1 83.56 220 ASN B CA 1
ATOM 5027 C C . ASN B 1 220 ? -26.172 37.562 26.078 1 83.56 220 ASN B C 1
ATOM 5029 O O . ASN B 1 220 ? -26.312 36.875 27.078 1 83.56 220 ASN B O 1
ATOM 5033 N N . PRO B 1 221 ? -25.406 37.312 25.125 1 85.38 221 PRO B N 1
ATOM 5034 C CA . PRO B 1 221 ? -24.641 36.062 25.156 1 85.38 221 PRO B CA 1
ATOM 5035 C C . PRO B 1 221 ? -23.781 35.938 26.422 1 85.38 221 PRO B C 1
ATOM 5037 O O . PRO B 1 221 ? -23.484 34.812 26.859 1 85.38 221 PRO B O 1
ATOM 5040 N N . ARG B 1 222 ? -23.453 36.938 27.047 1 80.88 222 ARG B N 1
ATOM 5041 C CA . ARG B 1 222 ? -22.656 36.938 28.266 1 80.88 222 ARG B CA 1
ATOM 5042 C C . ARG B 1 222 ? -23.422 36.281 29.406 1 80.88 222 ARG B C 1
ATOM 5044 O O . ARG B 1 222 ? -22.828 35.75 30.344 1 80.88 222 ARG B O 1
ATOM 5051 N N . LEU B 1 223 ? -24.703 36.281 29.219 1 79.88 223 LEU B N 1
ATOM 5052 C CA . LEU B 1 223 ? -25.547 35.75 30.281 1 79.88 223 LEU B CA 1
ATOM 5053 C C . LEU B 1 223 ? -25.391 34.219 30.344 1 79.88 223 LEU B C 1
ATOM 5055 O O . LEU B 1 223 ? -25.562 33.625 31.422 1 79.88 223 LEU B O 1
ATOM 5059 N N . ALA B 1 224 ? -25.109 33.719 29.203 1 81.38 224 ALA B N 1
ATOM 5060 C CA . ALA B 1 224 ? -24.906 32.25 29.172 1 81.38 224 ALA B CA 1
ATOM 5061 C C . ALA B 1 224 ? -23.438 31.906 29.375 1 81.38 224 ALA B C 1
ATOM 5063 O O . ALA B 1 224 ? -23.062 30.734 29.219 1 81.38 224 ALA B O 1
ATOM 5064 N N . GLY B 1 225 ? -22.625 32.906 29.609 1 84.69 225 GLY B N 1
ATOM 5065 C CA . GLY B 1 225 ? -21.203 32.656 29.844 1 84.69 225 GLY B CA 1
ATOM 5066 C C . GLY B 1 225 ? -20.406 32.531 28.562 1 84.69 225 GLY B C 1
ATOM 5067 O O . GLY B 1 225 ? -19.266 32.062 28.578 1 84.69 225 GLY B O 1
ATOM 5068 N N . LEU B 1 226 ? -21.016 32.844 27.469 1 87.38 226 LEU B N 1
ATOM 5069 C CA . LEU B 1 226 ? -20.312 32.719 26.188 1 87.38 226 LEU B CA 1
ATOM 5070 C C . LEU B 1 226 ? -19.188 33.75 26.094 1 87.38 226 LEU B C 1
ATOM 5072 O O . LEU B 1 226 ? -19.406 34.938 26.328 1 87.38 226 LEU B O 1
ATOM 5076 N N . VAL B 1 227 ? -18.031 33.219 25.75 1 84.12 227 VAL B N 1
ATOM 5077 C CA . VAL B 1 227 ? -16.875 34.094 25.625 1 84.12 227 VAL B CA 1
ATOM 5078 C C . VAL B 1 227 ? -16.781 34.625 24.203 1 84.12 227 VAL B C 1
ATOM 5080 O O . VAL B 1 227 ? -16.516 33.875 23.25 1 84.12 227 VAL B O 1
ATOM 5083 N N . THR B 1 228 ? -17.094 35.906 23.859 1 75.25 228 THR B N 1
ATOM 5084 C CA . THR B 1 228 ? -17.172 36.438 22.516 1 75.25 228 THR B CA 1
ATOM 5085 C C . THR B 1 228 ? -16 37.375 22.25 1 75.25 228 THR B C 1
ATOM 5087 O O . THR B 1 228 ? -15.898 37.969 21.156 1 75.25 228 THR B O 1
ATOM 5090 N N . GLY B 1 229 ? -14.938 37.594 23.047 1 67.69 229 GLY B N 1
ATOM 5091 C CA . GLY B 1 229 ? -13.812 38.438 22.703 1 67.69 229 GLY B CA 1
ATOM 5092 C C . GLY B 1 229 ? -13 38.875 23.906 1 67.69 229 GLY B C 1
ATOM 5093 O O . GLY B 1 229 ? -11.773 38.781 23.906 1 67.69 229 GLY B O 1
ATOM 5094 N N . SER B 1 230 ? -13.641 39.469 24.812 1 67.75 230 SER B N 1
ATOM 5095 C CA . SER B 1 230 ? -12.945 40.094 25.938 1 67.75 230 SER B CA 1
ATOM 5096 C C . SER B 1 230 ? -12.531 39.031 26.969 1 67.75 230 SE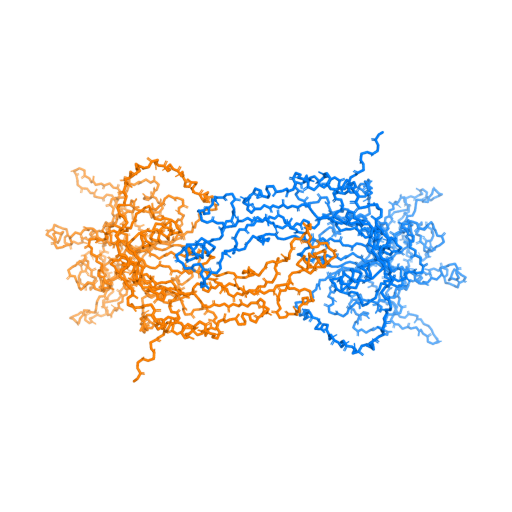R B C 1
ATOM 5098 O O . SER B 1 230 ? -11.93 39.375 27.984 1 67.75 230 SER B O 1
ATOM 5100 N N . GLY B 1 231 ? -12.625 37.938 26.625 1 74.88 231 GLY B N 1
ATOM 5101 C CA . GLY B 1 231 ? -12.281 36.906 27.578 1 74.88 231 GLY B CA 1
ATOM 5102 C C . GLY B 1 231 ? -10.828 36.5 27.516 1 74.88 231 GLY B C 1
ATOM 5103 O O . GLY B 1 231 ? -10.023 37.125 26.828 1 74.88 231 GLY B O 1
ATOM 5104 N N . PRO B 1 232 ? -10.5 35.656 28.391 1 84.88 232 PRO B N 1
ATOM 5105 C CA . PRO B 1 232 ? -9.141 35.094 28.391 1 84.88 232 PRO B CA 1
ATOM 5106 C C . PRO B 1 232 ? -8.703 34.562 27.031 1 84.88 232 PRO B C 1
ATOM 5108 O O . PRO B 1 232 ? -9.531 34.062 26.266 1 84.88 232 PRO B O 1
ATOM 5111 N N . GLN B 1 233 ? -7.473 34.719 26.75 1 87.25 233 GLN B N 1
ATOM 5112 C CA . GLN B 1 233 ? -6.922 34.344 25.453 1 87.25 233 GLN B CA 1
ATOM 5113 C C . GLN B 1 233 ? -7.098 32.875 25.188 1 87.25 233 GLN B C 1
ATOM 5115 O O . GLN B 1 233 ? -7.281 32.469 24.031 1 87.25 233 GLN B O 1
ATOM 5120 N N . ASP B 1 234 ? -7.082 32.031 26.203 1 90 234 ASP B N 1
ATOM 5121 C CA . ASP B 1 234 ? -7.156 30.594 26.047 1 90 234 ASP B CA 1
ATOM 5122 C C . ASP B 1 234 ? -8.602 30.125 25.875 1 90 234 ASP B C 1
ATOM 5124 O O . ASP B 1 234 ? -8.859 28.938 25.734 1 90 234 ASP B O 1
ATOM 5128 N N . LYS B 1 235 ? -9.523 31.094 25.797 1 91.06 235 LYS B N 1
ATOM 5129 C CA . LYS B 1 235 ? -10.93 30.734 25.641 1 91.06 235 LYS B CA 1
ATOM 5130 C C . LYS B 1 235 ? -11.562 31.484 24.469 1 91.06 235 LYS B C 1
ATOM 5132 O O . LYS B 1 235 ? -12.781 31.484 24.312 1 91.06 235 LYS B O 1
ATOM 5137 N N . GLN B 1 236 ? -10.727 32.094 23.719 1 90.62 236 GLN B N 1
ATOM 5138 C CA . GLN B 1 236 ? -11.242 32.875 22.594 1 90.62 236 GLN B CA 1
ATOM 5139 C C . GLN B 1 236 ? -11.852 31.969 21.531 1 90.62 236 GLN B C 1
ATOM 5141 O O . GLN B 1 236 ? -11.359 30.875 21.281 1 90.62 236 GLN B O 1
ATOM 5146 N N . PRO B 1 237 ? -12.922 32.406 20.906 1 93.12 237 PRO B N 1
ATOM 5147 C CA . PRO B 1 237 ? -13.539 31.625 19.844 1 93.12 237 PRO B CA 1
ATOM 5148 C C . PRO B 1 237 ? -12.656 31.484 18.609 1 93.12 237 PRO B C 1
ATOM 5150 O O . PRO B 1 237 ? -11.883 32.406 18.297 1 93.12 237 PRO B O 1
ATOM 5153 N N . PHE B 1 238 ? -12.758 30.406 17.938 1 95.31 238 PHE B N 1
ATOM 5154 C CA . PHE B 1 238 ? -11.977 30.172 16.734 1 95.31 238 PHE B CA 1
ATOM 5155 C C . PHE B 1 238 ? -12.656 29.141 15.844 1 95.31 238 PHE B C 1
ATOM 5157 O O . PHE B 1 238 ? -13.625 28.5 16.25 1 95.31 238 PHE B O 1
ATOM 5164 N N . MET B 1 239 ? -12.188 29.094 14.633 1 97.25 239 MET B N 1
ATOM 5165 C CA . MET B 1 239 ? -12.656 28.125 13.648 1 97.25 239 MET B CA 1
ATOM 5166 C C . MET B 1 239 ? -11.555 27.156 13.266 1 97.25 239 MET B C 1
ATOM 5168 O O . MET B 1 239 ? -10.383 27.531 13.188 1 97.25 239 MET B O 1
ATOM 5172 N N . VAL B 1 240 ? -11.914 25.891 13.141 1 97.81 240 VAL B N 1
ATOM 5173 C CA . VAL B 1 240 ? -10.961 24.875 12.711 1 97.81 240 VAL B CA 1
ATOM 5174 C C . VAL B 1 240 ? -11.484 24.172 11.461 1 97.81 240 VAL B C 1
ATOM 5176 O O . VAL B 1 240 ? -12.664 23.828 11.383 1 97.81 240 VAL B O 1
ATOM 5179 N N . VAL B 1 241 ? -10.586 23.938 10.523 1 97.94 241 VAL B N 1
ATOM 5180 C CA . VAL B 1 241 ? -10.969 23.297 9.273 1 97.94 241 VAL B CA 1
ATOM 5181 C C . VAL B 1 241 ? -10.039 22.125 8.984 1 97.94 241 VAL B C 1
ATOM 5183 O O . VAL B 1 241 ? -8.812 22.25 9.094 1 97.94 241 VAL B O 1
ATOM 5186 N N . PHE B 1 242 ? -10.594 20.984 8.68 1 97.62 242 PHE B N 1
ATOM 5187 C CA . PHE B 1 242 ? -9.875 19.766 8.305 1 97.62 242 PHE B CA 1
ATOM 5188 C C . PHE B 1 242 ? -9.891 19.578 6.789 1 97.62 242 PHE B C 1
ATOM 5190 O O . PHE B 1 242 ? -10.922 19.781 6.145 1 97.62 242 PHE B O 1
ATOM 5197 N N . PHE B 1 243 ? -8.703 19.203 6.258 1 96.81 243 PHE B N 1
ATOM 5198 C CA . PHE B 1 243 ? -8.562 19.109 4.809 1 96.81 243 PHE B CA 1
ATOM 5199 C C . PHE B 1 243 ? -8.039 17.734 4.406 1 96.81 243 PHE B C 1
ATOM 5201 O O . PHE B 1 243 ? -7.258 17.125 5.141 1 96.81 243 PHE B O 1
ATOM 5208 N N . LYS B 1 244 ? -8.516 17.297 3.252 1 94.62 244 LYS B N 1
ATOM 5209 C CA . LYS B 1 244 ? -7.93 16.156 2.561 1 94.62 244 LYS B CA 1
ATOM 5210 C C . LYS B 1 244 ? -7.422 16.547 1.177 1 94.62 244 LYS B C 1
ATOM 5212 O O . LYS B 1 244 ? -8.094 17.281 0.447 1 94.62 244 LYS B O 1
ATOM 5217 N N . ALA B 1 245 ? -6.145 16.156 0.979 1 85.25 245 ALA B N 1
ATOM 5218 C CA . ALA B 1 245 ? -5.547 16.531 -0.298 1 85.25 245 ALA B CA 1
ATOM 5219 C C . ALA B 1 245 ? -6.285 15.891 -1.466 1 85.25 245 ALA B C 1
ATOM 5221 O O . ALA B 1 245 ? -6.68 14.719 -1.387 1 85.25 245 ALA B O 1
ATOM 5222 N N . SER B 1 246 ? -6.762 16.656 -2.352 1 70.81 246 SER B N 1
ATOM 5223 C CA . SER B 1 246 ? -7.375 16.109 -3.557 1 70.81 246 SER B CA 1
ATOM 5224 C C . SER B 1 246 ? -6.336 15.438 -4.453 1 70.81 246 SER B C 1
ATOM 5226 O O . SER B 1 246 ? -5.152 15.773 -4.402 1 70.81 246 SER B O 1
ATOM 5228 N N . GLU B 1 247 ? -6.367 14.227 -4.832 1 58.28 247 GLU B N 1
ATOM 5229 C CA . GLU B 1 247 ? -5.48 13.344 -5.59 1 58.28 247 GLU B CA 1
ATOM 5230 C C . GLU B 1 247 ? -4.57 14.148 -6.516 1 58.28 247 GLU B C 1
ATOM 5232 O O . GLU B 1 247 ? -3.48 13.688 -6.871 1 58.28 247 GLU B O 1
ATOM 5237 N N . VAL B 1 248 ? -4.922 15.297 -7.023 1 47.09 248 VAL B N 1
ATOM 5238 C CA . VAL B 1 248 ? -4.211 15.789 -8.203 1 47.09 248 VAL B CA 1
ATOM 5239 C C . VAL B 1 248 ? -2.914 16.469 -7.773 1 47.09 248 VAL B C 1
ATOM 5241 O O . VAL B 1 248 ? -2.74 17.672 -7.988 1 47.09 248 VAL B O 1
ATOM 5244 N N . HIS B 1 249 ? -2.443 16.359 -6.656 1 45.41 249 HIS B N 1
ATOM 5245 C CA . HIS B 1 249 ? -1.401 17.359 -6.449 1 45.41 249 HIS B CA 1
ATOM 5246 C C . HIS B 1 249 ? -0.156 17.031 -7.266 1 45.41 249 HIS B C 1
ATOM 5248 O O . HIS B 1 249 ? 0.436 15.961 -7.105 1 45.41 249 HIS B O 1
ATOM 5254 N N . PHE B 1 250 ? -0.034 17.531 -8.484 1 38.5 250 PHE B N 1
ATOM 5255 C CA . PHE B 1 250 ? 1.207 17.547 -9.25 1 38.5 250 PHE B CA 1
ATOM 5256 C C . PHE B 1 250 ? 2.314 18.25 -8.461 1 38.5 250 PHE B C 1
ATOM 5258 O O . PHE B 1 250 ? 2.1 19.312 -7.883 1 38.5 250 PHE B O 1
ATOM 5265 N N . ARG B 1 251 ? 3.188 17.562 -7.914 1 41.69 251 ARG B N 1
ATOM 5266 C CA . ARG B 1 251 ? 4.395 18.219 -7.434 1 41.69 251 ARG B CA 1
ATOM 5267 C C . ARG B 1 251 ? 4.773 19.391 -8.336 1 41.69 251 ARG B C 1
ATOM 5269 O O . ARG B 1 251 ? 4.891 19.219 -9.555 1 41.69 251 ARG B O 1
ATOM 5276 N N . SER B 1 252 ? 4.52 20.609 -8.094 1 34.94 252 SER B N 1
ATOM 5277 C CA . SER B 1 252 ? 5.012 21.781 -8.812 1 34.94 252 SER B CA 1
ATOM 5278 C C . SER B 1 252 ? 6.496 21.641 -9.141 1 34.94 252 SER B C 1
ATOM 5280 O O . SER B 1 252 ? 7.293 21.25 -8.289 1 34.94 252 SER B O 1
ATOM 5282 N N . ILE B 1 253 ? 6.828 21.453 -10.336 1 34.81 253 ILE B N 1
ATOM 5283 C CA . ILE B 1 253 ? 8.156 21.469 -10.938 1 34.81 253 ILE B CA 1
ATOM 5284 C C . ILE B 1 253 ? 8.914 22.719 -10.5 1 34.81 253 ILE B C 1
ATOM 5286 O O . ILE B 1 253 ? 8.477 23.828 -10.766 1 34.81 253 ILE B O 1
ATOM 5290 N N . ARG B 1 254 ? 9.578 22.672 -9.414 1 35.53 254 ARG B N 1
ATOM 5291 C CA . ARG B 1 254 ? 10.516 23.75 -9.125 1 35.53 254 ARG B CA 1
ATOM 5292 C C . ARG B 1 254 ? 11.367 24.078 -10.344 1 35.53 254 ARG B C 1
ATOM 5294 O O . ARG B 1 254 ? 11.953 23.188 -10.961 1 35.53 254 ARG B O 1
ATOM 5301 N N . SER B 1 255 ? 11.078 25.172 -11.109 1 29.64 255 SER B N 1
ATOM 5302 C CA . SER B 1 255 ? 11.922 25.766 -12.148 1 29.64 255 SER B CA 1
ATOM 5303 C C . SER B 1 255 ? 13.305 26.109 -11.609 1 29.64 255 SER B C 1
ATOM 5305 O O . SER B 1 255 ? 13.438 26.828 -10.625 1 29.64 255 SER B O 1
ATOM 5307 N N . ALA B 1 256 ? 14.312 25.344 -11.75 1 30.19 256 ALA B N 1
ATOM 5308 C CA . ALA B 1 256 ? 15.719 25.703 -11.578 1 30.19 256 ALA B CA 1
ATOM 5309 C C . ALA B 1 256 ? 16.062 26.984 -12.32 1 30.19 256 ALA B C 1
ATOM 5311 O O . ALA B 1 256 ? 16.344 26.953 -13.523 1 30.19 256 ALA B O 1
ATOM 5312 N N . HIS B 1 257 ? 15.383 28.172 -12.188 1 29.69 257 HIS B N 1
ATOM 5313 C CA . HIS B 1 257 ? 16.047 29.281 -12.859 1 29.69 257 HIS B CA 1
ATOM 5314 C C . HIS B 1 257 ? 17.359 29.656 -12.156 1 29.69 257 HIS B C 1
ATOM 5316 O O . HIS B 1 257 ? 17.344 30.312 -11.109 1 29.69 257 HIS B O 1
ATOM 5322 N N . GLY B 1 258 ? 18.375 28.859 -12.102 1 29.53 258 GLY B N 1
ATOM 5323 C CA . GLY B 1 258 ? 19.719 29.234 -11.727 1 29.53 258 GLY B CA 1
ATOM 5324 C C . GLY B 1 258 ? 20.203 30.484 -12.453 1 29.53 258 GLY B C 1
ATOM 5325 O O . GLY B 1 258 ? 20.297 30.5 -13.68 1 29.53 258 GLY B O 1
ATOM 5326 N N . HIS B 1 259 ? 19.969 31.688 -11.938 1 24.42 259 HIS B N 1
ATOM 5327 C CA . HIS B 1 259 ? 20.781 32.812 -12.375 1 24.42 259 HIS B CA 1
ATOM 5328 C C . HIS B 1 259 ? 22.266 32.5 -12.195 1 24.42 259 HIS B C 1
ATOM 5330 O O . HIS B 1 259 ? 22.672 31.906 -11.188 1 24.42 259 HIS B O 1
ATOM 5336 N N . LYS B 1 260 ? 23.078 32.531 -13.258 1 30.12 260 LYS B N 1
ATOM 5337 C CA . LYS B 1 260 ? 24.516 32.562 -13.477 1 30.12 260 LYS B CA 1
ATOM 5338 C C . LYS B 1 260 ? 25.188 33.625 -12.625 1 30.12 260 LYS B C 1
ATOM 5340 O O . LYS B 1 260 ? 25.094 34.812 -12.938 1 30.12 260 LYS B O 1
ATOM 5345 N N . GLY B 1 261 ? 25.125 33.719 -11.211 1 22.77 261 GLY B N 1
ATOM 5346 C CA . GLY B 1 261 ? 25.844 34.719 -10.469 1 22.77 261 GLY B CA 1
ATOM 5347 C C . GLY B 1 261 ? 27.328 34.75 -10.789 1 22.77 261 GLY B C 1
ATOM 5348 O O . GLY B 1 261 ? 27.891 33.781 -11.289 1 22.77 261 GLY B O 1
ATOM 5349 N N . ARG B 1 262 ? 27.984 36 -10.789 1 29.55 262 ARG B N 1
ATOM 5350 C CA . ARG B 1 262 ? 29.297 36.625 -11.047 1 29.55 262 ARG B CA 1
ATOM 5351 C C . ARG B 1 262 ? 30.375 35.969 -10.188 1 29.55 262 ARG B C 1
ATOM 5353 O O . ARG B 1 262 ? 30.094 35.5 -9.078 1 29.55 262 ARG B O 1
ATOM 5360 N N . GLN B 1 263 ? 31.672 35.812 -10.688 1 26.06 263 GLN B N 1
ATOM 5361 C CA . GLN B 1 263 ? 33.031 35.281 -10.469 1 26.06 263 GLN B CA 1
ATOM 5362 C C . GLN B 1 263 ? 33.719 36 -9.312 1 26.06 263 GLN B C 1
ATOM 5364 O O . GLN B 1 263 ? 34.375 37 -9.523 1 26.06 263 GLN B O 1
ATOM 5369 N N . SER B 1 264 ? 33.094 36.531 -8.227 1 23.03 264 SER B N 1
ATOM 5370 C CA . SER B 1 264 ? 34 37.344 -7.402 1 23.03 264 SER B CA 1
ATOM 5371 C C . SER B 1 264 ? 35.188 36.5 -6.922 1 23.03 264 SER B C 1
ATOM 5373 O O . SER B 1 264 ? 35.031 35.312 -6.668 1 23.03 264 SER B O 1
ATOM 5375 N N . ASN B 1 265 ? 36.469 37.031 -7.086 1 24.94 265 ASN B N 1
ATOM 5376 C CA . ASN B 1 265 ? 37.875 36.75 -6.824 1 24.94 265 ASN B CA 1
ATOM 5377 C C . ASN B 1 265 ? 38.125 36.531 -5.336 1 24.94 265 ASN B C 1
ATOM 5379 O O . ASN B 1 265 ? 38.156 37.5 -4.562 1 24.94 265 ASN B O 1
ATOM 5383 N N . ARG B 1 266 ? 37.5 35.562 -4.664 1 23.69 266 ARG B N 1
ATOM 5384 C CA . ARG B 1 266 ? 37.719 35.375 -3.232 1 23.69 266 ARG B CA 1
ATOM 5385 C C . ARG B 1 266 ? 39.188 35.094 -2.93 1 23.69 266 ARG B C 1
ATOM 5387 O O . ARG B 1 266 ? 39.75 34.156 -3.482 1 23.69 266 ARG B O 1
ATOM 5394 N N . SER B 1 267 ? 39.844 36.188 -2.518 1 23.95 267 SER B N 1
ATOM 5395 C CA . SER B 1 267 ? 41.188 36.188 -1.979 1 23.95 267 SER B CA 1
ATOM 5396 C C . SER B 1 267 ? 41.375 35.125 -0.876 1 23.95 267 SER B C 1
ATOM 5398 O O . SER B 1 267 ? 40.438 34.906 -0.105 1 23.95 267 SER B O 1
ATOM 5400 N N . LYS B 1 268 ? 42.375 34.25 -0.964 1 26.28 268 LYS B N 1
ATOM 5401 C CA . LYS B 1 268 ? 42.906 33.062 -0.3 1 26.28 268 LYS B CA 1
ATOM 5402 C C . LYS B 1 268 ? 43.25 33.344 1.16 1 26.28 268 LYS B C 1
ATOM 5404 O O . LYS B 1 268 ? 44.219 34.031 1.451 1 26.28 268 LYS B O 1
ATOM 5409 N N . PRO B 1 269 ? 42.219 33.688 2.072 1 24.09 269 PRO B N 1
ATOM 5410 C CA . PRO B 1 269 ? 42.844 34.031 3.352 1 24.09 269 PRO B CA 1
ATOM 5411 C C . PRO B 1 269 ? 43.688 32.875 3.904 1 24.09 269 PRO B C 1
ATOM 5413 O O . PRO B 1 269 ? 43.438 31.703 3.562 1 24.09 269 PRO B O 1
ATOM 5416 N N . GLN B 1 270 ? 44.844 33.125 4.539 1 24.62 270 GLN B N 1
ATOM 5417 C CA . GLN B 1 270 ? 45.969 32.438 5.148 1 24.62 270 GLN B CA 1
ATOM 5418 C C . GLN B 1 270 ? 45.5 31.562 6.316 1 24.62 270 GLN B C 1
ATOM 5420 O O . GLN B 1 270 ? 44.844 32.062 7.246 1 24.62 270 GLN B O 1
ATOM 5425 N N . ARG B 1 271 ? 45.312 30.219 6.07 1 26.22 271 ARG B N 1
ATOM 5426 C CA . ARG B 1 271 ? 44.875 29.109 6.91 1 26.22 271 ARG B CA 1
ATOM 5427 C C . ARG B 1 271 ? 45.75 28.953 8.141 1 26.22 271 ARG B C 1
ATOM 5429 O O . ARG B 1 271 ? 46.969 28.766 8.016 1 26.22 271 ARG B O 1
ATOM 5436 N N . THR B 1 272 ? 45.5 29.766 9.258 1 22.28 272 THR B N 1
ATOM 5437 C CA . THR B 1 272 ? 46.344 29.562 10.438 1 22.28 272 THR B CA 1
ATOM 5438 C C . THR B 1 272 ? 46.281 28.109 10.906 1 22.28 272 THR B C 1
ATOM 5440 O O . THR B 1 272 ? 45.219 27.469 10.781 1 22.28 272 THR B O 1
ATOM 5443 N N . VAL B 1 273 ? 47.438 27.359 11.336 1 24.72 273 VAL B N 1
ATOM 5444 C CA . VAL B 1 273 ? 48.062 26.062 11.562 1 24.72 273 VAL B CA 1
ATOM 5445 C C . VAL B 1 273 ? 47.406 25.344 12.727 1 24.72 273 VAL B C 1
ATOM 5447 O O . VAL B 1 273 ? 47.562 24.141 12.906 1 24.72 273 VAL B O 1
ATOM 5450 N N . GLN B 1 274 ? 47.031 25.984 13.898 1 23.55 274 GLN B N 1
ATOM 5451 C CA . GLN B 1 274 ? 47.125 25.328 15.195 1 23.55 274 GLN B CA 1
ATOM 5452 C C . GLN B 1 274 ? 46.062 24.234 15.344 1 23.55 274 GLN B C 1
ATOM 5454 O O . GLN B 1 274 ? 46.344 23.172 15.906 1 23.55 274 GLN B O 1
ATOM 5459 N N . ASP B 1 275 ? 44.781 24.531 15.258 1 22.62 275 ASP B N 1
ATOM 5460 C CA . ASP B 1 275 ? 43.75 23.719 15.938 1 22.62 275 ASP B CA 1
ATOM 5461 C C . ASP B 1 275 ? 43.562 22.375 15.219 1 22.62 275 ASP B C 1
ATOM 5463 O O . ASP B 1 275 ? 42.5 21.75 15.375 1 22.62 275 ASP B O 1
ATOM 5467 N N . THR B 1 276 ? 44.5 21.875 14.383 1 25.02 276 THR B N 1
ATOM 5468 C CA . THR B 1 276 ? 44.562 20.688 13.531 1 25.02 276 THR B CA 1
ATOM 5469 C C . THR B 1 276 ? 44.531 19.422 14.367 1 25.02 276 THR B C 1
ATOM 5471 O O . THR B 1 276 ? 44.406 18.312 13.828 1 25.02 276 THR B O 1
ATOM 5474 N N . LEU B 1 277 ? 44.969 19.453 15.648 1 23.42 277 LEU B N 1
ATOM 5475 C CA . LEU B 1 277 ? 45.438 18.234 16.266 1 23.42 277 LEU B CA 1
ATOM 5476 C C . LEU B 1 277 ? 44.281 17.297 16.625 1 23.42 277 LEU B C 1
ATOM 5478 O O . LEU B 1 277 ? 44.406 16.078 16.484 1 23.42 277 LEU B O 1
ATOM 5482 N N . LYS B 1 278 ? 43.375 17.781 17.5 1 25.61 278 LYS B N 1
ATOM 5483 C CA . LYS B 1 278 ? 42.562 16.844 18.266 1 25.61 278 LYS B CA 1
ATOM 5484 C C . LYS B 1 278 ? 41.625 16.062 17.359 1 25.61 278 LYS B C 1
ATOM 5486 O O . LYS B 1 278 ? 40.781 15.273 17.844 1 25.61 278 LYS B O 1
ATOM 5491 N N . ALA B 1 279 ? 41.531 16.5 16.141 1 24.78 279 ALA B N 1
ATOM 5492 C CA . ALA B 1 279 ? 40.594 15.867 15.211 1 24.78 279 ALA B CA 1
ATOM 5493 C C . ALA B 1 279 ? 41.031 14.438 14.891 1 24.78 279 ALA B C 1
ATOM 5495 O O . ALA B 1 279 ? 40.344 13.727 14.141 1 24.78 279 ALA B O 1
ATOM 5496 N N . VAL B 1 280 ? 42.25 14.109 15.203 1 28.16 280 VAL B N 1
ATOM 5497 C CA . VAL B 1 280 ? 42.906 12.867 14.773 1 28.16 280 VAL B CA 1
ATOM 5498 C C . VAL B 1 280 ? 42.312 11.688 15.539 1 28.16 280 VAL B C 1
ATOM 5500 O O . VAL B 1 280 ? 42.25 10.57 15.016 1 28.16 280 VAL B O 1
ATOM 5503 N N . GLU B 1 281 ? 42.094 11.82 16.859 1 26.97 281 GLU B N 1
ATOM 5504 C CA . GLU B 1 281 ? 41.969 10.578 17.609 1 26.97 281 GLU B CA 1
ATOM 5505 C C . GLU B 1 281 ? 40.656 9.852 17.25 1 26.97 281 GLU B C 1
ATOM 5507 O O . GLU B 1 281 ? 40.625 8.625 17.25 1 26.97 281 GLU B O 1
ATOM 5512 N N . ALA B 1 282 ? 39.531 10.562 17.266 1 25.86 282 ALA B N 1
ATOM 5513 C CA . ALA B 1 282 ? 38.312 9.805 17.062 1 25.86 282 ALA B CA 1
ATOM 5514 C C . ALA B 1 282 ? 38.25 9.258 15.633 1 25.86 282 ALA B C 1
ATOM 5516 O O . ALA B 1 282 ? 37.25 8.625 15.25 1 25.86 282 ALA B O 1
ATOM 5517 N N . ALA B 1 283 ? 39.188 9.547 14.719 1 27.7 283 ALA B N 1
ATOM 5518 C CA . ALA B 1 283 ? 39.438 9.031 13.383 1 27.7 283 ALA B CA 1
ATOM 5519 C C . ALA B 1 283 ? 39.844 7.555 13.422 1 27.7 283 ALA B C 1
ATOM 5521 O O . ALA B 1 283 ? 39.969 6.906 12.383 1 27.7 283 ALA B O 1
ATOM 5522 N N . THR B 1 284 ? 40.562 7.188 14.5 1 31.06 284 THR B N 1
ATOM 5523 C CA . THR B 1 284 ? 41.156 5.852 14.438 1 31.06 284 THR B CA 1
ATOM 5524 C C . THR B 1 284 ? 40.062 4.785 14.406 1 31.06 284 THR B C 1
ATOM 5526 O O . THR B 1 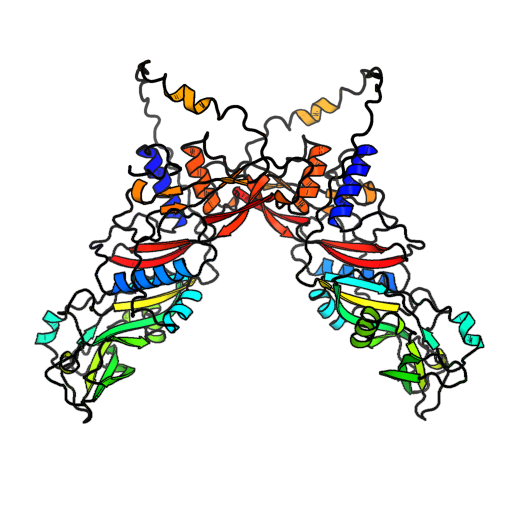284 ? 40.219 3.74 13.773 1 31.06 284 THR B O 1
ATOM 5529 N N . ASP B 1 285 ? 39.125 4.879 15.375 1 31.25 285 ASP B N 1
ATOM 5530 C CA . ASP B 1 285 ? 38.219 3.729 15.359 1 31.25 285 ASP B CA 1
ATOM 5531 C C . ASP B 1 285 ? 37.375 3.719 14.094 1 31.25 285 ASP B C 1
ATOM 5533 O O . ASP B 1 285 ? 36.469 2.896 13.953 1 31.25 285 ASP B O 1
ATOM 5537 N N . ASN B 1 286 ? 37.25 4.766 13.367 1 32.66 286 ASN B N 1
ATOM 5538 C CA . ASN B 1 286 ? 36.562 4.938 12.094 1 32.66 286 ASN B CA 1
ATOM 5539 C C . ASN B 1 286 ? 37.25 4.168 10.969 1 32.66 286 ASN B C 1
ATOM 5541 O O . ASN B 1 286 ? 37 4.422 9.797 1 32.66 286 ASN B O 1
ATOM 5545 N N . LEU B 1 287 ? 38.5 3.816 11.195 1 34.16 287 LEU B N 1
ATOM 5546 C CA . LEU B 1 287 ? 39.219 3.182 10.109 1 34.16 287 LEU B CA 1
ATOM 5547 C C . LEU B 1 287 ? 38.438 2.012 9.523 1 34.16 287 LEU B C 1
ATOM 5549 O O . LEU B 1 287 ? 38.438 1.805 8.312 1 34.16 287 LEU B O 1
ATOM 5553 N N . GLY B 1 288 ? 38.5 0.846 10.375 1 34.84 288 GLY B N 1
ATOM 5554 C CA . GLY B 1 288 ? 38 -0.406 9.82 1 34.84 288 GLY B CA 1
ATOM 5555 C C . GLY B 1 288 ? 36.531 -0.371 9.469 1 34.84 288 GLY B C 1
ATOM 5556 O O . GLY B 1 288 ? 35.688 -0.553 10.336 1 34.84 288 GLY B O 1
ATOM 5557 N N . MET B 1 289 ? 35.969 0.634 8.883 1 40 289 MET B N 1
ATOM 5558 C CA . MET B 1 289 ? 34.625 0.54 8.336 1 40 289 MET B CA 1
ATOM 5559 C C . MET B 1 289 ? 34.219 -0.917 8.148 1 40 289 MET B C 1
ATOM 5561 O O . MET B 1 289 ? 34.719 -1.592 7.238 1 40 289 MET B O 1
ATOM 5565 N N . SER B 1 290 ? 34.281 -1.683 9.07 1 41.69 290 SER B N 1
ATOM 5566 C CA . SER B 1 290 ? 33.75 -3.043 9.125 1 41.69 290 SER B CA 1
ATOM 5567 C C . SER B 1 290 ? 32.531 -3.197 8.219 1 41.69 290 SER B C 1
ATOM 5569 O O . SER B 1 290 ? 31.641 -2.346 8.219 1 41.69 290 SER B O 1
ATOM 5571 N N . LYS B 1 291 ? 32.625 -3.822 6.98 1 59.28 291 LYS B N 1
ATOM 5572 C CA . LYS B 1 291 ? 31.703 -4.297 5.961 1 59.28 291 LYS B CA 1
ATOM 5573 C C . LYS B 1 291 ? 30.391 -4.746 6.586 1 59.28 291 LYS B C 1
ATOM 5575 O O . LYS B 1 291 ? 30.141 -5.945 6.73 1 59.28 291 LYS B O 1
ATOM 5580 N N . GLU B 1 292 ? 29.875 -3.951 7.504 1 79.12 292 GLU B N 1
ATOM 5581 C CA . GLU B 1 292 ? 28.625 -4.348 8.141 1 79.12 292 GLU B CA 1
ATOM 5582 C C . GLU B 1 292 ? 27.484 -4.383 7.133 1 79.12 292 GLU B C 1
ATOM 5584 O O . GLU B 1 292 ? 27.516 -3.676 6.125 1 79.12 292 GLU B O 1
ATOM 5589 N N . GLY B 1 293 ? 26.609 -5.227 7.379 1 88.75 293 GLY B N 1
ATOM 5590 C CA . GLY B 1 293 ? 25.422 -5.418 6.547 1 88.75 293 GLY B CA 1
ATOM 5591 C C . GLY B 1 293 ? 24.484 -4.23 6.57 1 88.75 293 GLY B C 1
ATOM 5592 O O . GLY B 1 293 ? 24.656 -3.305 7.367 1 88.75 293 GLY B O 1
ATOM 5593 N N . CYS B 1 294 ? 23.656 -4.07 5.789 1 92.75 294 CYS B N 1
ATOM 5594 C CA . CYS B 1 294 ? 22.672 -3.01 5.648 1 92.75 294 CYS B CA 1
ATOM 5595 C C . CYS B 1 294 ? 21.906 -2.799 6.953 1 92.75 294 CYS B C 1
ATOM 5597 O O . CYS B 1 294 ? 21.281 -3.727 7.469 1 92.75 294 CYS B O 1
ATOM 5599 N N . LYS B 1 295 ? 22.031 -1.568 7.52 1 92.75 295 LYS B N 1
ATOM 5600 C CA . LYS B 1 295 ? 21.344 -1.276 8.766 1 92.75 295 LYS B CA 1
ATOM 5601 C C . LYS B 1 295 ? 20.922 0.19 8.836 1 92.75 295 LYS B C 1
ATOM 5603 O O . LYS B 1 295 ? 21.359 1.003 8.016 1 92.75 295 LYS B O 1
ATOM 5608 N N . LYS B 1 296 ? 20.109 0.479 9.797 1 93.75 296 LYS B N 1
ATOM 5609 C CA . LYS B 1 296 ? 19.594 1.828 10.031 1 93.75 296 LYS B CA 1
ATOM 5610 C C . LYS B 1 296 ? 20.531 2.615 10.945 1 93.75 296 LYS B C 1
ATOM 5612 O O . LYS B 1 296 ? 21.047 2.082 11.938 1 93.75 296 LYS B O 1
ATOM 5617 N N . HIS B 1 297 ? 20.812 3.867 10.641 1 93 297 HIS B N 1
ATOM 5618 C CA . HIS B 1 297 ? 21.688 4.754 11.406 1 93 297 HIS B CA 1
ATOM 5619 C C . HIS B 1 297 ? 20.953 6.02 11.828 1 93 297 HIS B C 1
ATOM 5621 O O . HIS B 1 297 ? 19.938 6.379 11.227 1 93 297 HIS B O 1
ATOM 5627 N N . GLU B 1 298 ? 21.453 6.699 12.734 1 91.38 298 GLU B N 1
ATOM 5628 C CA . GLU B 1 298 ? 20.781 7.867 13.305 1 91.38 298 GLU B CA 1
ATOM 5629 C C . GLU B 1 298 ? 21.109 9.125 12.508 1 91.38 298 GLU B C 1
ATOM 5631 O O . GLU B 1 298 ? 22.234 9.32 12.07 1 91.38 298 GLU B O 1
ATOM 5636 N N . LEU B 1 299 ? 20.109 9.852 12.273 1 90.62 299 LEU B N 1
ATOM 5637 C CA . LEU B 1 299 ? 20.172 11.18 11.672 1 90.62 299 LEU B CA 1
ATOM 5638 C C . LEU B 1 299 ? 19.062 12.07 12.227 1 90.62 299 LEU B C 1
ATOM 5640 O O . LEU B 1 299 ? 17.891 11.742 12.109 1 90.62 299 LEU B O 1
ATOM 5644 N N . TYR B 1 300 ? 19.484 13.172 12.82 1 90.5 300 TYR B N 1
ATOM 5645 C CA . TYR B 1 300 ? 18.516 14.078 13.414 1 90.5 300 TYR B CA 1
ATOM 5646 C C . TYR B 1 300 ? 18.531 15.43 12.703 1 90.5 300 TYR B C 1
ATOM 5648 O O . TYR B 1 300 ? 19.609 16.016 12.492 1 90.5 300 TYR B O 1
ATOM 5656 N N . VAL B 1 301 ? 17.391 15.875 12.352 1 88.62 301 VAL B N 1
ATOM 5657 C CA . VAL B 1 301 ? 17.219 17.203 11.758 1 88.62 301 VAL B CA 1
ATOM 5658 C C . VAL B 1 301 ? 16.594 18.141 12.773 1 88.62 301 VAL B C 1
ATOM 5660 O O . VAL B 1 301 ? 15.453 17.938 13.203 1 88.62 301 VAL B O 1
ATOM 5663 N N . SER B 1 302 ? 17.297 19.156 13.094 1 89.62 302 SER B N 1
ATOM 5664 C CA . SER B 1 302 ? 16.828 20.094 14.102 1 89.62 302 SER B CA 1
ATOM 5665 C C . SER B 1 302 ? 16.281 21.375 13.461 1 89.62 302 SER B C 1
ATOM 5667 O O . SER B 1 302 ? 17.016 22.094 12.773 1 89.62 302 SER B O 1
ATOM 5669 N N . PHE B 1 303 ? 15.078 21.719 13.773 1 91.19 303 PHE B N 1
ATOM 5670 C CA . PHE B 1 303 ? 14.508 22.984 13.289 1 91.19 303 PHE B CA 1
ATOM 5671 C C . PHE B 1 303 ? 15.055 24.156 14.078 1 91.19 303 PHE B C 1
ATOM 5673 O O . PHE B 1 303 ? 15.156 25.266 13.555 1 91.19 303 PHE B O 1
ATOM 5680 N N . ARG B 1 304 ? 15.383 23.859 15.266 1 88.38 304 ARG B N 1
ATOM 5681 C CA . ARG B 1 304 ? 15.992 24.875 16.094 1 88.38 304 ARG B CA 1
ATOM 5682 C C . ARG B 1 304 ? 17.297 25.375 15.484 1 88.38 304 ARG B C 1
ATOM 5684 O O . ARG B 1 304 ? 17.547 26.578 15.43 1 88.38 304 ARG B O 1
ATOM 5691 N N . ASP B 1 305 ? 18.078 24.438 15.016 1 86.94 305 ASP B N 1
ATOM 5692 C CA . ASP B 1 305 ? 19.359 24.781 14.414 1 86.94 305 ASP B CA 1
ATOM 5693 C C . ASP B 1 305 ? 19.172 25.578 13.117 1 86.94 305 ASP B C 1
ATOM 5695 O O . ASP B 1 305 ? 20.094 26.266 12.664 1 86.94 305 ASP B O 1
ATOM 5699 N N . LEU B 1 306 ? 18.031 25.453 12.562 1 90.81 306 LEU B N 1
ATOM 5700 C CA . LEU B 1 306 ? 17.719 26.203 11.344 1 90.81 306 LEU B CA 1
ATOM 5701 C C . LEU B 1 306 ? 17.156 27.578 11.672 1 90.81 306 LEU B C 1
ATOM 5703 O O . LEU B 1 306 ? 16.906 28.375 10.773 1 90.81 306 LEU B O 1
ATOM 5707 N N . GLY B 1 307 ? 16.938 27.812 12.977 1 90.88 307 GLY B N 1
ATOM 5708 C CA . GLY B 1 307 ? 16.391 29.094 13.414 1 90.88 307 GLY B CA 1
ATOM 5709 C C . GLY B 1 307 ? 14.891 29.203 13.18 1 90.88 307 GLY B C 1
ATOM 5710 O O . GLY B 1 307 ? 14.391 30.297 12.875 1 90.88 307 GLY B O 1
ATOM 5711 N N . TRP B 1 308 ? 14.188 28.109 13.219 1 93.62 308 TRP B N 1
ATOM 5712 C CA . TRP B 1 308 ? 12.773 28.109 12.844 1 93.62 308 TRP B CA 1
ATOM 5713 C C . TRP B 1 308 ? 11.883 28.031 14.07 1 93.62 308 TRP B C 1
ATOM 5715 O O . TRP B 1 308 ? 10.734 27.578 13.984 1 93.62 308 TRP B O 1
ATOM 5725 N N . GLN B 1 309 ? 12.312 28.484 15.219 1 90.88 309 GLN B N 1
ATOM 5726 C CA . GLN B 1 309 ? 11.555 28.422 16.469 1 90.88 309 GLN B CA 1
ATOM 5727 C C . GLN B 1 309 ? 10.445 29.469 16.484 1 90.88 309 GLN B C 1
ATOM 5729 O O . GLN B 1 309 ? 9.531 29.406 17.312 1 90.88 309 GLN B O 1
ATOM 5734 N N . ASP B 1 310 ? 10.547 30.438 15.609 1 92.94 310 ASP B N 1
ATOM 5735 C CA . ASP B 1 310 ? 9.602 31.547 15.633 1 92.94 310 ASP B CA 1
ATOM 5736 C C . ASP B 1 310 ? 8.328 31.188 14.875 1 92.94 310 ASP B C 1
ATOM 5738 O O . ASP B 1 310 ? 7.312 31.875 15 1 92.94 310 ASP B O 1
ATOM 5742 N N . TRP B 1 311 ? 8.406 30.109 14.109 1 95.31 311 TRP B N 1
ATOM 5743 C CA . TRP B 1 311 ? 7.188 29.797 13.367 1 95.31 311 TRP B CA 1
ATOM 5744 C C . TRP B 1 311 ? 6.859 28.312 13.445 1 95.31 311 TRP B C 1
ATOM 5746 O O . TRP B 1 311 ? 5.715 27.906 13.227 1 95.31 311 TRP B O 1
ATOM 5756 N N . ILE B 1 312 ? 7.793 27.484 13.711 1 95 312 ILE B N 1
ATOM 5757 C CA . ILE B 1 312 ? 7.5 26.078 13.969 1 95 312 ILE B CA 1
ATOM 5758 C C . ILE B 1 312 ? 7.109 25.906 15.438 1 95 312 ILE B C 1
ATOM 5760 O O . ILE B 1 312 ? 7.84 26.312 16.344 1 95 312 ILE B O 1
ATOM 5764 N N . ILE B 1 313 ? 5.98 25.375 15.617 1 93.94 313 ILE B N 1
ATOM 5765 C CA . ILE B 1 313 ? 5.504 25.141 16.969 1 93.94 313 ILE B CA 1
ATOM 5766 C C . ILE B 1 313 ? 5.992 23.766 17.453 1 93.94 313 ILE B C 1
ATOM 5768 O O . ILE B 1 313 ? 6.559 23.656 18.547 1 93.94 313 ILE B O 1
ATOM 5772 N N . ALA B 1 314 ? 5.68 22.797 16.609 1 92.69 314 ALA B N 1
ATOM 5773 C CA . ALA B 1 314 ? 6.102 21.422 16.891 1 92.69 314 ALA B CA 1
ATOM 5774 C C . ALA B 1 314 ? 6.266 20.625 15.609 1 92.69 314 ALA B C 1
ATOM 5776 O O . ALA B 1 314 ? 5.547 20.844 14.633 1 92.69 314 ALA B O 1
ATOM 5777 N N . PRO B 1 315 ? 7.234 19.703 15.547 1 92.44 315 PRO B N 1
ATOM 5778 C CA . PRO B 1 315 ? 8.242 19.422 16.578 1 92.44 315 PRO B CA 1
ATOM 5779 C C . PRO B 1 315 ? 9.445 20.344 16.484 1 92.44 315 PRO B C 1
ATOM 5781 O O . PRO B 1 315 ? 9.508 21.203 15.602 1 92.44 315 PRO B O 1
ATOM 5784 N N . GLU B 1 316 ? 10.352 20.281 17.453 1 91.31 316 GLU B N 1
ATOM 5785 C CA . GLU B 1 316 ? 11.602 21.031 17.422 1 91.31 316 GLU B CA 1
ATOM 5786 C C . GLU B 1 316 ? 12.562 20.469 16.391 1 91.31 316 GLU B C 1
ATOM 5788 O O . GLU B 1 316 ? 13.508 21.141 15.961 1 91.31 316 GLU B O 1
ATOM 5793 N N . GLY B 1 317 ? 12.445 19.297 16.109 1 90.88 317 GLY B N 1
ATOM 5794 C CA . GLY B 1 317 ? 13.211 18.5 15.156 1 90.88 317 GLY B CA 1
ATOM 5795 C C . GLY B 1 317 ? 12.703 17.062 15.047 1 90.88 317 GLY B C 1
ATOM 5796 O O . GLY B 1 317 ? 11.734 16.688 15.703 1 90.88 317 GLY B O 1
ATOM 5797 N N . TYR B 1 318 ? 13.258 16.344 14.125 1 89.31 318 TYR B N 1
ATOM 5798 C CA . TYR B 1 318 ? 12.805 14.969 13.992 1 89.31 318 TYR B CA 1
ATOM 5799 C C . TYR B 1 318 ? 13.961 14.047 13.617 1 89.31 318 TYR B C 1
ATOM 5801 O O . TYR B 1 318 ? 14.953 14.492 13.031 1 89.31 318 TYR B O 1
ATOM 5809 N N . ALA B 1 319 ? 13.781 12.859 14.031 1 92.56 319 ALA B N 1
ATOM 5810 C CA . ALA B 1 319 ? 14.766 11.836 13.695 1 92.56 319 ALA B CA 1
ATOM 5811 C C . ALA B 1 319 ? 14.484 11.242 12.312 1 92.56 319 ALA B C 1
ATOM 5813 O O . ALA B 1 319 ? 13.609 10.383 12.172 1 92.56 319 ALA B O 1
ATOM 5814 N N . ALA B 1 320 ? 15.266 11.602 11.367 1 93.5 320 ALA B N 1
ATOM 5815 C CA . ALA B 1 320 ? 15.07 11.156 9.992 1 93.5 320 ALA B CA 1
ATOM 5816 C C . ALA B 1 320 ? 15.695 9.781 9.773 1 93.5 320 ALA B C 1
ATOM 5818 O O . ALA B 1 320 ? 15.211 8.992 8.953 1 93.5 320 ALA B O 1
ATOM 5819 N N . TYR B 1 321 ? 16.797 9.453 10.438 1 94.38 321 TYR B N 1
ATOM 5820 C CA . TYR B 1 321 ? 17.578 8.234 10.258 1 94.38 321 TYR B CA 1
ATOM 5821 C C . TYR B 1 321 ? 18.062 8.102 8.82 1 94.38 321 TYR B C 1
ATOM 5823 O O . TYR B 1 321 ? 17.766 8.953 7.98 1 94.38 321 TYR B O 1
ATOM 5831 N N . TYR B 1 322 ? 18.922 7.234 8.547 1 94.5 322 TYR B N 1
ATOM 5832 C CA . TYR B 1 322 ? 19.328 6.879 7.195 1 94.5 322 TYR B CA 1
ATOM 5833 C C . TYR B 1 322 ? 19.828 5.438 7.137 1 94.5 322 TYR B C 1
ATOM 5835 O O . TYR B 1 322 ? 20.078 4.816 8.172 1 94.5 322 TYR B O 1
ATOM 5843 N N . CYS B 1 323 ? 19.859 4.84 5.949 1 94.69 323 CYS B N 1
ATOM 5844 C CA . CYS B 1 323 ? 20.281 3.463 5.742 1 94.69 323 CYS B CA 1
ATOM 5845 C C . CYS B 1 323 ? 21.688 3.414 5.156 1 94.69 323 CYS B C 1
ATOM 5847 O O . CYS B 1 323 ? 22.016 4.199 4.266 1 94.69 323 CYS B O 1
ATOM 5849 N N . GLU B 1 324 ? 22.5 2.574 5.711 1 92.81 324 GLU B N 1
ATOM 5850 C CA . GLU B 1 324 ? 23.844 2.365 5.195 1 92.81 324 GLU B CA 1
ATOM 5851 C C . GLU B 1 324 ? 24.344 0.963 5.52 1 92.81 324 GLU B C 1
ATOM 5853 O O . GLU B 1 324 ? 24 0.395 6.555 1 92.81 324 GLU B O 1
ATOM 5858 N N . GLY B 1 325 ? 25.172 0.472 4.621 1 91.56 325 GLY B N 1
ATOM 5859 C CA . GLY B 1 325 ? 25.75 -0.851 4.785 1 91.56 325 GLY B CA 1
ATOM 5860 C C . GLY B 1 325 ? 25.922 -1.593 3.473 1 91.56 325 GLY B C 1
ATOM 5861 O O . GLY B 1 325 ? 25.438 -1.146 2.432 1 91.56 325 GLY B O 1
ATOM 5862 N N . GLU B 1 326 ? 26.516 -2.73 3.504 1 90.5 326 GLU B N 1
ATOM 5863 C CA . GLU B 1 326 ? 26.828 -3.492 2.295 1 90.5 326 GLU B CA 1
ATOM 5864 C C . GLU B 1 326 ? 25.75 -4.547 2.025 1 90.5 326 GLU B C 1
ATOM 5866 O O . GLU B 1 326 ? 25.25 -5.188 2.953 1 90.5 326 GLU B O 1
ATOM 5871 N N . CYS B 1 327 ? 25.375 -4.648 0.821 1 91.19 327 CYS B N 1
ATOM 5872 C CA . CYS B 1 327 ? 24.484 -5.699 0.344 1 91.19 327 CYS B CA 1
ATOM 5873 C C . CYS B 1 327 ? 25.234 -6.695 -0.53 1 91.19 327 CYS B C 1
ATOM 5875 O O . CYS B 1 327 ? 25.125 -6.656 -1.757 1 91.19 327 CYS B O 1
ATOM 5877 N N . ALA B 1 328 ? 26.031 -7.488 0.084 1 84.19 328 ALA B N 1
ATOM 5878 C CA . ALA B 1 328 ? 26.875 -8.422 -0.653 1 84.19 328 ALA B CA 1
ATOM 5879 C C . ALA B 1 328 ? 26.359 -9.852 -0.525 1 84.19 328 ALA B C 1
ATOM 5881 O O . ALA B 1 328 ? 25.688 -10.188 0.45 1 84.19 328 ALA B O 1
ATOM 5882 N N . PHE B 1 329 ? 26.734 -10.664 -1.524 1 80.38 329 PHE B N 1
ATOM 5883 C CA . PHE B 1 329 ? 26.344 -12.07 -1.555 1 80.38 329 PHE B CA 1
ATOM 5884 C C . PHE B 1 329 ? 27.094 -12.852 -0.477 1 80.38 329 PHE B C 1
ATOM 5886 O O . PHE B 1 329 ? 28.297 -12.688 -0.296 1 80.38 329 PHE B O 1
ATOM 5893 N N . PRO B 1 330 ? 26.422 -13.695 0.24 1 79.25 330 PRO B N 1
ATOM 5894 C CA . PRO B 1 330 ? 25 -14.008 0.224 1 79.25 330 PRO B CA 1
ATOM 5895 C C . PRO B 1 330 ? 24.172 -13.062 1.101 1 79.25 330 PRO B C 1
ATOM 5897 O O . PRO B 1 330 ? 24.656 -12.617 2.146 1 79.25 330 PRO B O 1
ATOM 5900 N N . LEU B 1 331 ? 23.031 -12.812 0.537 1 82.5 331 LEU B N 1
ATOM 5901 C CA . LEU B 1 331 ? 22.156 -11.953 1.318 1 82.5 331 LEU B CA 1
ATOM 5902 C C . LEU B 1 331 ? 21.484 -12.734 2.445 1 82.5 331 LEU B C 1
ATOM 5904 O O . LEU B 1 331 ? 20.984 -13.844 2.225 1 82.5 331 LEU B O 1
ATOM 5908 N N . ASN B 1 332 ? 21.641 -12.234 3.613 1 77.5 332 ASN B N 1
ATOM 5909 C CA . ASN B 1 332 ? 21.016 -12.867 4.773 1 77.5 332 ASN B CA 1
ATOM 5910 C C . ASN B 1 332 ? 19.625 -12.305 5.051 1 77.5 332 ASN B C 1
ATOM 5912 O O . ASN B 1 332 ? 19.25 -11.266 4.5 1 77.5 332 ASN B O 1
ATOM 5916 N N . SER B 1 333 ? 18.875 -13.039 5.914 1 75.5 333 SER B N 1
ATOM 5917 C CA . SER B 1 333 ? 17.5 -12.672 6.227 1 75.5 333 SER B CA 1
ATOM 5918 C C . SER B 1 333 ? 17.438 -11.312 6.914 1 75.5 333 SER B C 1
ATOM 5920 O O . SER B 1 333 ? 16.453 -10.57 6.754 1 75.5 333 SER B O 1
ATOM 5922 N N . TYR B 1 334 ? 18.5 -10.93 7.637 1 77.25 334 TYR B N 1
ATOM 5923 C CA . TYR B 1 334 ? 18.453 -9.695 8.422 1 77.25 334 TYR B CA 1
ATOM 5924 C C . TYR B 1 334 ? 18.609 -8.477 7.527 1 77.25 334 TYR B C 1
ATOM 5926 O O . TYR B 1 334 ? 18.344 -7.348 7.961 1 77.25 334 TYR B O 1
ATOM 5934 N N . MET B 1 335 ? 18.938 -8.781 6.25 1 84.88 335 MET B N 1
ATOM 5935 C CA . MET B 1 335 ? 19.141 -7.664 5.34 1 84.88 335 MET B CA 1
ATOM 5936 C C . MET B 1 335 ? 17.859 -7.301 4.609 1 84.88 335 MET B C 1
ATOM 5938 O O . MET B 1 335 ? 17.859 -6.418 3.75 1 84.88 335 MET B O 1
ATOM 5942 N N . ASN B 1 336 ? 16.75 -7.914 4.98 1 88 336 ASN B N 1
ATOM 5943 C CA . ASN B 1 336 ? 15.43 -7.598 4.445 1 88 336 ASN B CA 1
ATOM 5944 C C . ASN B 1 336 ? 15.469 -7.41 2.93 1 88 336 ASN B C 1
ATOM 5946 O O . ASN B 1 336 ? 14.945 -6.422 2.41 1 88 336 ASN B O 1
ATOM 5950 N N . ALA B 1 337 ? 16.078 -8.359 2.254 1 92 337 ALA B N 1
ATOM 5951 C CA . ALA B 1 337 ? 16.281 -8.242 0.813 1 92 337 ALA B CA 1
ATOM 5952 C C . ALA B 1 337 ? 15.023 -8.648 0.046 1 92 337 ALA B C 1
ATOM 5954 O O . ALA B 1 337 ? 14.344 -9.609 0.424 1 92 337 ALA B O 1
ATOM 5955 N N . THR B 1 338 ? 14.672 -7.863 -0.986 1 91.56 338 THR B N 1
ATOM 5956 C CA . THR B 1 338 ? 13.617 -8.281 -1.904 1 91.56 338 THR B CA 1
ATOM 5957 C C . THR B 1 338 ? 14.094 -9.43 -2.785 1 91.56 338 THR B C 1
ATOM 5959 O O . THR B 1 338 ? 15.289 -9.68 -2.904 1 91.56 338 THR B O 1
ATOM 5962 N N . ASN B 1 339 ? 13.117 -10.125 -3.367 1 92.12 339 ASN B N 1
ATOM 5963 C CA . ASN B 1 339 ? 13.484 -11.172 -4.324 1 92.12 339 ASN B CA 1
ATOM 5964 C C . ASN B 1 339 ? 14.352 -10.617 -5.449 1 92.12 339 ASN B C 1
ATOM 5966 O O . ASN B 1 339 ? 15.328 -11.258 -5.855 1 92.12 339 ASN B O 1
ATOM 5970 N N . HIS B 1 340 ? 13.969 -9.477 -5.879 1 94.69 340 HIS B N 1
ATOM 5971 C CA . HIS B 1 340 ? 14.758 -8.844 -6.934 1 94.69 340 HIS B CA 1
ATOM 5972 C C . HIS B 1 340 ? 16.188 -8.602 -6.484 1 94.69 340 HIS B C 1
ATOM 5974 O O . HIS B 1 340 ? 17.125 -8.836 -7.25 1 94.69 340 HIS B O 1
ATOM 5980 N N . ALA B 1 341 ? 16.344 -8.133 -5.262 1 94.94 341 ALA B N 1
ATOM 5981 C CA . ALA B 1 341 ? 17.672 -7.844 -4.738 1 94.94 341 ALA B CA 1
ATOM 5982 C C . ALA B 1 341 ? 18.531 -9.109 -4.695 1 94.94 341 ALA B C 1
ATOM 5984 O O . ALA B 1 341 ? 19.734 -9.055 -4.953 1 94.94 341 ALA B O 1
ATOM 5985 N N . ILE B 1 342 ? 18 -10.188 -4.379 1 92.5 342 ILE B N 1
ATOM 5986 C CA . ILE B 1 342 ? 18.703 -11.461 -4.328 1 92.5 342 ILE B CA 1
ATOM 5987 C C . ILE B 1 342 ? 19.219 -11.82 -5.723 1 92.5 342 ILE B C 1
ATOM 5989 O O . ILE B 1 342 ? 20.391 -12.18 -5.891 1 92.5 342 ILE B O 1
ATOM 5993 N N . VAL B 1 343 ? 18.359 -11.695 -6.672 1 91.69 343 VAL B N 1
ATOM 5994 C CA . VAL B 1 343 ? 18.734 -12 -8.047 1 91.69 343 VAL B CA 1
ATOM 5995 C C . VAL B 1 343 ? 19.828 -11.055 -8.508 1 91.69 343 VAL B C 1
ATOM 5997 O O . VAL B 1 343 ? 20.828 -11.484 -9.109 1 91.69 343 VAL B O 1
ATOM 6000 N N . GLN B 1 344 ? 19.625 -9.812 -8.234 1 93 344 GLN B N 1
ATOM 6001 C CA . GLN B 1 344 ? 20.609 -8.82 -8.648 1 93 344 GLN B CA 1
ATOM 6002 C C . GLN B 1 344 ? 21.953 -9.094 -8 1 93 344 GLN B C 1
ATOM 6004 O O . GLN B 1 344 ? 23 -8.891 -8.625 1 93 344 GLN B O 1
ATOM 6009 N N . THR B 1 345 ? 21.953 -9.438 -6.742 1 92.38 345 THR B N 1
ATOM 6010 C CA . THR B 1 345 ? 23.188 -9.75 -6.039 1 92.38 345 THR B CA 1
ATOM 6011 C C . THR B 1 345 ? 23.922 -10.898 -6.734 1 92.38 345 THR B C 1
ATOM 6013 O O . THR B 1 345 ? 25.141 -10.844 -6.898 1 92.38 345 THR B O 1
ATOM 6016 N N . LEU B 1 346 ? 23.25 -11.859 -7.113 1 89.38 346 LEU B N 1
ATOM 6017 C CA . LEU B 1 346 ? 23.844 -13.016 -7.781 1 89.38 346 LEU B CA 1
ATOM 6018 C C . LEU B 1 346 ? 24.422 -12.625 -9.141 1 89.38 346 LEU B C 1
ATOM 6020 O O . LEU B 1 346 ? 25.531 -13.039 -9.492 1 89.38 346 LEU B O 1
ATOM 6024 N N . VAL B 1 347 ? 23.656 -11.898 -9.852 1 90 347 VAL B N 1
ATOM 6025 C CA . VAL B 1 347 ? 24.125 -11.477 -11.172 1 90 347 VAL B CA 1
ATOM 6026 C C . VAL B 1 347 ? 25.375 -10.609 -11.016 1 90 347 VAL B C 1
ATOM 6028 O O . VAL B 1 347 ? 26.312 -10.711 -11.805 1 90 347 VAL B O 1
ATOM 6031 N N . HIS B 1 348 ? 25.328 -9.766 -10.031 1 91.44 348 HIS B N 1
ATOM 6032 C CA . HIS B 1 348 ? 26.5 -8.953 -9.766 1 91.44 348 HIS B CA 1
ATOM 6033 C C . HIS B 1 348 ? 27.703 -9.812 -9.414 1 91.44 348 HIS B C 1
ATOM 6035 O O . HIS B 1 348 ? 28.844 -9.5 -9.805 1 91.44 348 HIS B O 1
ATOM 6041 N N . PHE B 1 349 ? 27.516 -10.812 -8.648 1 88.38 349 PHE B N 1
ATOM 6042 C CA . PHE B 1 349 ? 28.594 -11.727 -8.273 1 88.38 349 PHE B CA 1
ATOM 6043 C C . PHE B 1 349 ? 29.203 -12.367 -9.508 1 88.38 349 PHE B C 1
ATOM 6045 O O . PHE B 1 349 ? 30.422 -12.539 -9.578 1 88.38 349 PHE B O 1
ATOM 6052 N N . ILE B 1 350 ? 28.438 -12.672 -10.445 1 85.94 350 ILE B N 1
ATOM 6053 C CA . ILE B 1 350 ? 28.875 -13.32 -11.672 1 85.94 350 ILE B CA 1
ATOM 6054 C C . ILE B 1 350 ? 29.516 -12.289 -12.602 1 85.94 350 ILE B C 1
ATOM 6056 O O . ILE B 1 350 ? 30.547 -12.562 -13.227 1 85.94 350 ILE B O 1
ATOM 6060 N N . ASN B 1 351 ? 28.781 -11.156 -12.719 1 86.12 351 ASN B N 1
ATOM 6061 C CA . ASN B 1 351 ? 29.25 -10.086 -13.586 1 86.12 351 ASN B CA 1
ATOM 6062 C C . ASN B 1 351 ? 29.281 -8.742 -12.859 1 86.12 351 ASN B C 1
ATOM 6064 O O . ASN B 1 351 ? 28.438 -7.879 -13.117 1 86.12 351 ASN B O 1
ATOM 6068 N N . PRO B 1 352 ? 30.312 -8.477 -12.133 1 88.56 352 PRO B N 1
ATOM 6069 C CA . PRO B 1 352 ? 30.344 -7.27 -11.297 1 88.56 352 PRO B CA 1
ATOM 6070 C C . PRO B 1 352 ? 30.469 -5.992 -12.125 1 88.56 352 PRO B C 1
ATOM 6072 O O . PRO B 1 352 ? 30.109 -4.91 -11.656 1 88.56 352 PRO B O 1
ATOM 6075 N N . GLU B 1 353 ? 30.875 -6.027 -13.352 1 87.12 353 GLU B N 1
ATOM 6076 C CA . GLU B 1 353 ? 31.109 -4.836 -14.164 1 87.12 353 GLU B CA 1
ATOM 6077 C C . GLU B 1 353 ? 29.828 -4.387 -14.859 1 87.12 353 GLU B C 1
ATOM 6079 O O . GLU B 1 353 ? 29.719 -3.234 -15.281 1 87.12 353 GLU B O 1
ATOM 6084 N N . THR B 1 354 ? 28.953 -5.312 -14.883 1 85.94 354 THR B N 1
ATOM 6085 C CA . THR B 1 354 ? 27.766 -5.012 -15.672 1 85.94 354 THR B CA 1
ATOM 6086 C C . THR B 1 354 ? 26.609 -4.598 -14.773 1 85.94 354 THR B C 1
ATOM 6088 O O . THR B 1 354 ? 25.891 -3.635 -15.07 1 85.94 354 THR B O 1
ATOM 6091 N N . VAL B 1 355 ? 26.422 -5.324 -13.719 1 90.56 355 VAL B N 1
ATOM 6092 C CA . VAL B 1 355 ? 25.297 -5.078 -12.82 1 90.56 355 VAL B CA 1
ATOM 6093 C C . VAL B 1 355 ? 25.828 -4.73 -11.43 1 90.56 355 VAL B C 1
ATOM 6095 O O . VAL B 1 355 ? 26.625 -5.469 -10.859 1 90.56 355 VAL B O 1
ATOM 6098 N N . PRO B 1 356 ? 25.391 -3.613 -10.945 1 92.5 356 PRO B N 1
ATOM 6099 C CA . PRO B 1 356 ? 25.859 -3.23 -9.609 1 92.5 356 PRO B CA 1
ATOM 6100 C C . PRO B 1 356 ? 25.219 -4.062 -8.5 1 92.5 356 PRO B C 1
ATOM 6102 O O . PRO B 1 356 ? 24.25 -4.781 -8.75 1 92.5 356 PRO B O 1
ATOM 6105 N N . LYS B 1 357 ? 25.812 -3.938 -7.312 1 92.75 357 LYS B N 1
ATOM 6106 C CA . LYS B 1 357 ? 25.172 -4.504 -6.125 1 92.75 357 LYS B CA 1
ATOM 6107 C C . LYS B 1 357 ? 23.891 -3.766 -5.789 1 92.75 357 LYS B C 1
ATOM 6109 O O . LYS B 1 357 ? 23.75 -2.578 -6.094 1 92.75 357 LYS B O 1
ATOM 6114 N N . PRO B 1 358 ? 22.969 -4.543 -5.203 1 93.81 358 PRO B N 1
ATOM 6115 C CA . PRO B 1 358 ? 21.812 -3.812 -4.672 1 93.81 358 PRO B CA 1
ATOM 6116 C C . PRO B 1 358 ? 22.203 -2.775 -3.621 1 93.81 358 PRO B C 1
ATOM 6118 O O . PRO B 1 358 ? 23.266 -2.881 -3.014 1 93.81 358 PRO B O 1
ATOM 6121 N N . CYS B 1 359 ? 21.359 -1.873 -3.441 1 93.31 359 CYS B N 1
ATOM 6122 C CA . CYS B 1 359 ? 21.641 -0.763 -2.537 1 93.31 359 CYS B CA 1
ATOM 6123 C C . CYS B 1 359 ? 20.922 -0.95 -1.203 1 93.31 359 CYS B C 1
ATOM 6125 O O . CYS B 1 359 ? 19.812 -1.486 -1.155 1 93.31 359 CYS B O 1
ATOM 6127 N N . CYS B 1 360 ? 21.672 -0.568 -0.211 1 94.38 360 CYS B N 1
ATOM 6128 C CA . CYS B 1 360 ? 21.016 -0.457 1.081 1 94.38 360 CYS B CA 1
ATOM 6129 C C . CYS B 1 360 ? 20.156 0.802 1.146 1 94.38 360 CYS B C 1
ATOM 6131 O O . CYS B 1 360 ? 20.672 1.916 1.128 1 94.38 360 CYS B O 1
ATOM 6133 N N . ALA B 1 361 ? 18.828 0.647 1.193 1 94.44 361 ALA B N 1
ATOM 6134 C CA . ALA B 1 361 ? 17.906 1.782 1.132 1 94.44 361 ALA B CA 1
ATOM 6135 C C . ALA B 1 361 ? 16.688 1.552 2.021 1 94.44 361 ALA B C 1
ATOM 6137 O O . ALA B 1 361 ? 16.453 0.428 2.469 1 94.44 361 ALA B O 1
ATOM 6138 N N . PRO B 1 362 ? 15.961 2.629 2.318 1 94.44 362 PRO B N 1
ATOM 6139 C CA . PRO B 1 362 ? 14.75 2.461 3.115 1 94.44 362 PRO B CA 1
ATOM 6140 C C . PRO B 1 362 ? 13.734 1.535 2.451 1 94.44 362 PRO B C 1
ATOM 6142 O O . PRO B 1 362 ? 13.438 1.683 1.262 1 94.44 362 PRO B O 1
ATOM 6145 N N . THR B 1 363 ? 13.242 0.596 3.236 1 90.19 363 THR B N 1
ATOM 6146 C CA . THR B 1 363 ? 12.18 -0.283 2.76 1 90.19 363 THR B CA 1
ATOM 6147 C C . THR B 1 363 ? 10.82 0.207 3.236 1 90.19 363 THR B C 1
ATOM 6149 O O . THR B 1 363 ? 9.789 -0.116 2.635 1 90.19 363 THR B O 1
ATOM 6152 N N . GLN B 1 364 ? 10.938 0.917 4.312 1 91.94 364 GLN B N 1
ATOM 6153 C CA . GLN B 1 364 ? 9.734 1.509 4.883 1 91.94 364 GLN B CA 1
ATOM 6154 C C . GLN B 1 364 ? 9.992 2.938 5.352 1 91.94 364 GLN B C 1
ATOM 6156 O O . GLN B 1 364 ? 10.977 3.199 6.047 1 91.94 364 GLN B O 1
ATOM 6161 N N . LEU B 1 365 ? 9.117 3.781 4.934 1 94 365 LEU B N 1
ATOM 6162 C CA . LEU B 1 365 ? 9.211 5.176 5.344 1 94 365 LEU B CA 1
ATOM 6163 C C . LEU B 1 365 ? 7.934 5.613 6.062 1 94 365 LEU B C 1
ATOM 6165 O O . LEU B 1 365 ? 6.848 5.125 5.754 1 94 365 LEU B O 1
ATOM 6169 N N . HIS B 1 366 ? 8.164 6.523 6.953 1 93.75 366 HIS B N 1
ATOM 6170 C CA . HIS B 1 366 ? 7.039 7.098 7.68 1 93.75 366 HIS B CA 1
ATOM 6171 C C . HIS B 1 366 ? 6.98 8.609 7.504 1 93.75 366 HIS B C 1
ATOM 6173 O O . HIS B 1 366 ? 7.961 9.227 7.082 1 93.75 366 HIS B O 1
ATOM 6179 N N . GLY B 1 367 ? 5.809 9.047 7.785 1 93.62 367 GLY B N 1
ATOM 6180 C CA . GLY B 1 367 ? 5.617 10.484 7.723 1 93.62 367 GLY B CA 1
ATOM 6181 C C . GLY B 1 367 ? 5.754 11.164 9.07 1 93.62 367 GLY B C 1
ATOM 6182 O O . GLY B 1 367 ? 5.906 10.5 10.094 1 93.62 367 GLY B O 1
ATOM 6183 N N . ILE B 1 368 ? 5.77 12.469 9.023 1 93.75 368 ILE B N 1
ATOM 6184 C CA . ILE B 1 368 ? 5.711 13.273 10.234 1 93.75 368 ILE B CA 1
ATOM 6185 C C . ILE B 1 368 ? 4.66 14.375 10.078 1 93.75 368 ILE B C 1
ATOM 6187 O O . ILE B 1 368 ? 4.223 14.664 8.961 1 93.75 368 ILE B O 1
ATOM 6191 N N . SER B 1 369 ? 4.25 14.828 11.242 1 95.25 369 SER B N 1
ATOM 6192 C CA . SER B 1 369 ? 3.381 15.992 11.266 1 95.25 369 SER B CA 1
ATOM 6193 C C . SER B 1 369 ? 4.129 17.234 11.75 1 95.25 369 SER B C 1
ATOM 6195 O O . SER B 1 369 ? 4.941 17.156 12.672 1 95.25 369 SER B O 1
ATOM 6197 N N . VAL B 1 370 ? 3.832 18.297 11.117 1 95.69 370 VAL B N 1
ATOM 6198 C CA . VAL B 1 370 ? 4.449 19.562 11.516 1 95.69 370 VAL B CA 1
ATOM 6199 C C . VAL B 1 370 ? 3.369 20.578 11.852 1 95.69 370 VAL B C 1
ATOM 6201 O O . VAL B 1 370 ? 2.404 20.75 11.102 1 95.69 370 VAL B O 1
ATOM 6204 N N . LEU B 1 371 ? 3.523 21.141 13.016 1 96.56 371 LEU B N 1
ATOM 6205 C CA . LEU B 1 371 ? 2.658 22.203 13.508 1 96.56 371 LEU B CA 1
ATOM 6206 C C . LEU B 1 371 ? 3.357 23.562 13.414 1 96.56 371 LEU B C 1
ATOM 6208 O O . LEU B 1 371 ? 4.43 23.75 13.992 1 96.56 371 LEU B O 1
ATOM 6212 N N . TYR B 1 372 ? 2.73 24.516 12.648 1 96.69 372 TYR B N 1
ATOM 6213 C CA . TYR B 1 372 ? 3.461 25.766 12.477 1 96.69 372 TYR B CA 1
ATOM 6214 C C . TYR B 1 372 ? 2.502 26.938 12.242 1 96.69 372 TYR B C 1
ATOM 6216 O O . TYR B 1 372 ? 1.323 26.719 11.945 1 96.69 372 TYR B O 1
ATOM 6224 N N . PHE B 1 373 ? 2.977 28.172 12.398 1 96.38 373 PHE B N 1
ATOM 6225 C CA . PHE B 1 373 ? 2.248 29.406 12.109 1 96.38 373 PHE B CA 1
ATOM 6226 C C . PHE B 1 373 ? 2.432 29.812 10.656 1 96.38 373 PHE B C 1
ATOM 6228 O O . PHE B 1 373 ? 3.527 29.688 10.102 1 96.38 373 PHE B O 1
ATOM 6235 N N . ASP B 1 374 ? 1.387 30.312 10.078 1 94 374 ASP B N 1
ATOM 6236 C CA . ASP B 1 374 ? 1.571 30.953 8.781 1 94 374 ASP B CA 1
ATOM 6237 C C . ASP B 1 374 ? 1.792 32.469 8.945 1 94 374 ASP B C 1
ATOM 6239 O O . ASP B 1 374 ? 1.979 32.938 10.062 1 94 374 ASP B O 1
ATOM 6243 N N . ASP B 1 375 ? 1.802 33.156 7.887 1 92.56 375 ASP B N 1
ATOM 6244 C CA . ASP B 1 375 ? 2.088 34.594 7.895 1 92.56 375 ASP B CA 1
ATOM 6245 C C . ASP B 1 375 ? 1.007 35.375 8.648 1 92.56 375 ASP B C 1
ATOM 6247 O O . ASP B 1 375 ? 1.278 36.406 9.234 1 92.56 375 ASP B O 1
ATOM 6251 N N . SER B 1 376 ? -0.203 34.844 8.641 1 90.38 376 SER B N 1
ATOM 6252 C CA . SER B 1 376 ? -1.327 35.5 9.305 1 90.38 376 SER B CA 1
ATOM 6253 C C . SER B 1 376 ? -1.504 35 10.727 1 90.38 376 SER B C 1
ATOM 6255 O O . SER B 1 376 ? -2.543 35.219 11.352 1 90.38 376 SER B O 1
ATOM 6257 N N . SER B 1 377 ? -0.586 34.188 11.211 1 90.88 377 SER B N 1
ATOM 6258 C CA . SER B 1 377 ? -0.557 33.625 12.562 1 90.88 377 SER B CA 1
ATOM 6259 C C . SER B 1 377 ? -1.654 32.594 12.75 1 90.88 377 SER B C 1
ATOM 6261 O O . SER B 1 377 ? -2.121 32.375 13.875 1 90.88 377 SER B O 1
ATOM 6263 N N . ASN B 1 378 ? -2.166 32.156 11.641 1 94.19 378 ASN B N 1
ATOM 6264 C CA . ASN B 1 378 ? -2.951 30.938 11.75 1 94.19 378 ASN B CA 1
ATOM 6265 C C . ASN B 1 378 ? -2.074 29.734 12.078 1 94.19 378 ASN B C 1
ATOM 6267 O O . ASN B 1 378 ? -0.882 29.719 11.758 1 94.19 378 ASN B O 1
ATOM 6271 N N . VAL B 1 379 ? -2.67 28.781 12.695 1 96.81 379 VAL B N 1
ATOM 6272 C CA . VAL B 1 379 ? -1.909 27.578 13.023 1 96.81 379 VAL B CA 1
ATOM 6273 C C . VAL B 1 379 ? -2.27 26.469 12.047 1 96.81 379 VAL B C 1
ATOM 6275 O O . VAL B 1 379 ? -3.451 26.188 11.812 1 96.81 379 VAL B O 1
ATOM 6278 N N . ILE B 1 380 ? -1.239 25.828 11.508 1 97.19 380 ILE B N 1
ATOM 6279 C CA . ILE B 1 380 ? -1.417 24.781 10.523 1 97.19 380 ILE B CA 1
ATOM 6280 C C . ILE B 1 380 ? -0.78 23.484 11.023 1 97.19 380 ILE B C 1
ATOM 6282 O O . ILE B 1 380 ? 0.354 23.5 11.516 1 97.19 380 ILE B O 1
ATOM 6286 N N . LEU B 1 381 ? -1.519 22.438 11 1 97.19 381 LEU B N 1
ATOM 6287 C CA . LEU B 1 381 ? -1.032 21.078 11.219 1 97.19 381 LEU B CA 1
ATOM 6288 C C . LEU B 1 381 ? -1.046 20.281 9.914 1 97.19 381 LEU B C 1
ATOM 6290 O O . LEU B 1 381 ? -2.113 20 9.367 1 97.19 381 LEU B O 1
ATOM 6294 N N . LYS B 1 382 ? 0.144 19.906 9.484 1 96.25 382 LYS B N 1
ATOM 6295 C CA . LYS B 1 382 ? 0.209 19.219 8.195 1 96.25 382 LYS B CA 1
ATOM 6296 C C . LYS B 1 382 ? 1.055 17.953 8.289 1 96.25 382 LYS B C 1
ATOM 6298 O O . LYS B 1 382 ? 2.1 17.938 8.945 1 96.25 382 LYS B O 1
ATOM 6303 N N . LYS B 1 383 ? 0.539 16.953 7.668 1 94.25 383 LYS B N 1
ATOM 6304 C CA . LYS B 1 383 ? 1.244 15.672 7.602 1 94.25 383 LYS B CA 1
ATOM 6305 C C . LYS B 1 383 ? 2.127 15.594 6.359 1 94.25 383 LYS B C 1
ATOM 6307 O O . LYS B 1 383 ? 1.684 15.914 5.254 1 94.25 383 LYS B O 1
ATOM 6312 N N . TYR B 1 384 ? 3.373 15.227 6.555 1 93.69 384 TYR B N 1
ATOM 6313 C CA . TYR B 1 384 ? 4.312 15.039 5.453 1 93.69 384 TYR B CA 1
ATOM 6314 C C . TYR B 1 384 ? 4.754 13.586 5.352 1 93.69 384 TYR B C 1
ATOM 6316 O O . TYR B 1 384 ? 5.191 12.992 6.34 1 93.69 384 TYR B O 1
ATOM 6324 N N . ARG B 1 385 ? 4.707 13.109 4.16 1 92.62 385 ARG B N 1
ATOM 6325 C CA . ARG B 1 385 ? 4.992 11.695 3.953 1 92.62 385 ARG B CA 1
ATOM 6326 C C . ARG B 1 385 ? 6.477 11.469 3.684 1 92.62 385 ARG B C 1
ATOM 6328 O O . ARG B 1 385 ? 7.195 12.398 3.316 1 92.62 385 ARG B O 1
ATOM 6335 N N . ASN B 1 386 ? 6.953 10.227 3.971 1 93.88 386 ASN B N 1
ATOM 6336 C CA . ASN B 1 386 ? 8.273 9.742 3.598 1 93.88 386 ASN B CA 1
ATOM 6337 C C . ASN B 1 386 ? 9.375 10.641 4.148 1 93.88 386 ASN B C 1
ATOM 6339 O O . ASN B 1 386 ? 10.273 11.055 3.41 1 93.88 386 ASN B O 1
ATOM 6343 N N . MET B 1 387 ? 9.234 10.859 5.457 1 94.81 387 MET B N 1
ATOM 6344 C CA . MET B 1 387 ? 10.188 11.766 6.094 1 94.81 387 MET B CA 1
ATOM 6345 C C . MET B 1 387 ? 11.164 10.992 6.973 1 94.81 387 MET B C 1
ATOM 6347 O O . MET B 1 387 ? 12.297 11.438 7.191 1 94.81 387 MET B O 1
ATOM 6351 N N . VAL B 1 388 ? 10.75 9.812 7.418 1 95.69 388 VAL B N 1
ATOM 6352 C CA . VAL B 1 388 ? 11.516 9.094 8.43 1 95.69 388 VAL B CA 1
ATOM 6353 C C . VAL B 1 388 ? 11.734 7.652 7.992 1 95.69 388 VAL B C 1
ATOM 6355 O O . VAL B 1 388 ? 10.805 6.977 7.555 1 95.69 388 VAL B O 1
ATOM 6358 N N . VAL B 1 389 ? 12.984 7.195 8.172 1 95.56 389 VAL B N 1
ATOM 6359 C CA . VAL B 1 389 ? 13.289 5.801 7.855 1 95.56 389 VAL B CA 1
ATOM 6360 C C . VAL B 1 389 ? 12.852 4.902 9.008 1 95.56 389 VAL B C 1
ATOM 6362 O O . VAL B 1 389 ? 13.281 5.094 10.148 1 95.56 389 VAL B O 1
ATOM 6365 N N . ARG B 1 390 ? 12.023 3.959 8.68 1 94.88 390 ARG B N 1
ATOM 6366 C CA . ARG B 1 390 ? 11.594 2.996 9.688 1 94.88 390 ARG B CA 1
ATOM 6367 C C . ARG B 1 390 ? 12.391 1.704 9.594 1 94.88 390 ARG B C 1
ATOM 6369 O O . ARG B 1 390 ? 12.75 1.11 10.609 1 94.88 390 ARG B O 1
ATOM 6376 N N . ALA B 1 391 ? 12.602 1.295 8.398 1 93.94 391 ALA B N 1
ATOM 6377 C CA . ALA B 1 391 ? 13.336 0.057 8.164 1 93.94 391 ALA B CA 1
ATOM 6378 C C . ALA B 1 391 ? 14.219 0.175 6.922 1 93.94 391 ALA B C 1
ATOM 6380 O O . ALA B 1 391 ? 13.898 0.911 5.988 1 93.94 391 ALA B O 1
ATOM 6381 N N . CYS B 1 392 ? 15.352 -0.505 7.043 1 93.94 392 CYS B N 1
ATOM 6382 C CA . CYS B 1 392 ? 16.297 -0.556 5.93 1 93.94 392 CYS B CA 1
ATOM 6383 C C . CYS B 1 392 ? 16.375 -1.962 5.348 1 93.94 392 CYS B C 1
ATOM 6385 O O . CYS B 1 392 ? 16.094 -2.941 6.039 1 93.94 392 CYS B O 1
ATOM 6387 N N . GLY B 1 393 ? 16.75 -2.055 4.133 1 94.38 393 GLY B N 1
ATOM 6388 C CA . GLY B 1 393 ? 16.969 -3.33 3.469 1 94.38 393 GLY B CA 1
ATOM 6389 C C . GLY B 1 393 ? 17.703 -3.201 2.146 1 94.38 393 GLY B C 1
ATOM 6390 O O . GLY B 1 393 ? 17.953 -2.09 1.683 1 94.38 393 GLY B O 1
ATOM 6391 N N . CYS B 1 394 ? 18.078 -4.383 1.583 1 93.94 394 CYS B N 1
ATOM 6392 C CA . CYS B 1 394 ? 18.766 -4.41 0.298 1 93.94 394 CYS B CA 1
ATOM 6393 C C . CYS B 1 394 ? 17.766 -4.465 -0.854 1 93.94 394 CYS B C 1
ATOM 6395 O O . CYS B 1 394 ? 16.922 -5.352 -0.898 1 93.94 394 CYS B O 1
ATOM 6397 N N . HIS B 1 395 ? 17.984 -3.457 -1.727 1 89.5 395 HIS B N 1
ATOM 6398 C CA . HIS B 1 395 ? 17.109 -3.338 -2.877 1 89.5 395 HIS B CA 1
ATOM 6399 C C . HIS B 1 395 ? 17.891 -3.219 -4.176 1 89.5 395 HIS B C 1
ATOM 6401 O O . HIS B 1 395 ? 19.031 -2.73 -4.172 1 89.5 395 HIS B O 1
#

Secondary structure (DSSP, 8-state):
--------S--SPPPHHHHHHHHHHHHHHHT-SS----S---S-SHHHHHHHHHHHHHHHHSS---S--S--S------TT--HHHHHHHHH-SEEEEEE--S-HHHHTTT-TTEEEE----TTSPTTEEEEEEEEEEEE---GGG-S--EEEEEEEEEEE--SSS--EEEEEEEEEEETT--EEEEEE-HHHHHHHHH-GGG---EEEEEE-TTS-EE-GGGGTB--SSS-GGG--EEEEEEEE-S--------------------------GGGSGGGGGGSTTSS---PBSEEE--EEETTTTT-TTTEEE-SEEE--EEE-B--SSPPGGG---HHHHHHHHHHHH-TTTSPPPPEEEEEEEEEEEEEE-TTS-EEEEEEEEEEEEEEEE-/--------S--SPPPHHHHHHHHHHHHHHHT-SS----S---S-SHHHHHHHHHHHHHHHHSS---S--S--S------TT--HHHHHHHHH-SEEEEEE--S-HHHHTTT-TTEEEE----TTSPTTEEEEEEEEEEEE---GGG-S--EEEEEEEEEEE--SSS--EEEEEEEEEEETT--EEEEEE-HHHHHHHHH-GGG---EEEEEE-TTS-EE-GGGGTB--SSS-GGG--EEEEEEEE-S-------------------------SGGGSTTSGGGTTTSS---PBSEEE--EEETTTTT-TTTEEE-SEEE--EEE-B--SSPPGGG---HHHHHHHHHHHH-TTTSPPPPEEEEEEEEEEEEEE-TT--EEEEEEEEEEEEEEEE-

Foldseek 3Di:
DPPPPQPAVVNDQADPVRLVVVQCVVCLLVVHNDFFDAPDQDCQFQQNVLVVLLQVVVVVPDDDPDPPVVPPPDPPDNPPAADPVNVVLSVQFQKKWKWAWPDAQVVVCVPDQQKAWTATDPPPPDPQWAFPWKKKKWWADADPVPPPFWKKKKWKWFFQDDDPPDDGDTHTQDMDIDTLRDTDMDIGTCRVVVVVCVVPVVRRPTMMMWMATPVRDTHGPVSSRIDRHPDDRSRHIMMMTGTDRRPPPDSPDPPPPPDPDDDPPPDDPDPDDPPPPPVVPVVVVCPCVPQDAKWKAWYKDAVVSSVSVSWWPDDRIDIAIWIDGDQAPPGDVLQVEDPVQRVLRVVCVVPVPPGPHFDKGAPDFAKHWTWTAHNHRMIMIGIRTRRHRDTIHTD/DPPPPQPAVCNDQADPVRLVVVQCVVCLLVVHNDFFDAPDQDCQFQQNVLVVLLQVVVVVPDDDPDPPVPPPDDPPDNPPAADPVNVVLSVQFQKKWKWAWPDAQVVVCVPDQQKAWTATDPPPPDPQWAFPWKKKKWWADADPVPPPFWKKKKWKWFFQDDDPPDDTDTHTQDMDIDTLRDTDMDIGTCRVVVVVCVVPVVRRPTMMMWMATPVRDTHGPVSSRIDRHPDDRSRHIMMMTGTDRRPPPDSPPPPPPPDPDDDPPPDDPDPDDPPPPPVPPVVVVVPCPPQAAKWKAWYKDAVVSSVSVSWWPDDRIDIAIWIDHDQAPPGDVLQVEDPVQRVLNVVCVVPVPPGPHFDKGAPDFAKHWTWTAHNHRMIMIGIRGRRHRDTIHTD

Solvent-accessible surface area (backbone atoms only — not comparable to full-atom values): 44696 Å² total; per-residue (Å²): 136,83,81,70,79,67,73,42,51,67,74,53,85,70,48,72,70,56,41,51,53,50,48,53,52,53,31,52,74,70,70,37,96,61,83,53,64,35,82,55,74,72,62,65,33,26,55,43,41,49,50,49,51,55,52,52,55,56,66,65,68,57,72,83,77,56,83,60,80,67,63,74,82,75,82,64,67,88,58,89,76,69,46,74,66,51,50,55,49,51,72,66,32,44,31,35,40,34,36,58,57,68,51,62,34,76,68,43,54,76,70,44,72,47,50,46,69,41,32,67,80,68,79,79,62,63,85,65,55,38,79,75,39,26,38,37,38,38,27,24,36,68,42,77,93,48,69,55,93,42,50,33,38,43,35,37,23,38,33,69,45,84,47,93,91,62,79,66,43,68,42,83,65,42,74,46,81,41,50,25,74,44,63,48,76,44,78,38,69,33,41,68,58,49,51,49,31,68,78,38,58,87,56,56,65,31,34,37,39,37,25,23,41,85,83,67,46,74,34,44,46,62,78,52,21,43,33,71,50,88,48,58,57,59,41,38,39,30,36,40,38,30,20,30,72,48,86,74,68,67,77,75,75,79,75,79,76,74,76,85,77,81,85,76,81,77,76,81,78,82,82,83,79,73,91,71,62,78,73,50,64,82,52,55,81,64,59,74,67,66,86,42,56,28,36,72,43,86,28,35,48,51,38,57,82,69,65,37,67,72,29,39,74,33,60,60,48,48,71,26,36,46,45,48,45,46,45,56,80,76,78,53,80,84,28,53,54,40,56,35,22,53,53,38,24,51,47,13,71,76,37,59,88,79,37,63,62,29,29,28,25,61,74,34,64,33,57,47,64,41,31,29,38,35,56,84,42,29,42,36,40,36,60,41,66,38,41,22,55,73,38,37,10,24,52,136,84,80,68,80,66,71,43,52,66,74,52,86,71,48,71,69,56,42,50,53,49,49,52,52,51,30,51,73,70,70,35,95,60,83,52,62,36,83,54,73,70,63,66,30,26,55,43,40,48,51,50,49,54,51,52,56,58,68,64,68,57,70,86,76,56,82,60,78,66,63,74,82,75,82,62,66,90,59,89,76,70,45,75,65,50,50,56,50,51,73,68,31,44,32,35,39,33,37,59,57,68,50,63,36,75,68,42,55,76,69,44,70,49,50,46,68,40,34,65,80,67,81,77,62,64,84,66,56,37,78,75,39,26,36,38,38,36,26,24,37,67,42,77,91,44,70,56,94,43,49,33,37,42,35,38,23,37,34,69,44,82,49,93,90,74,74,65,44,70,44,83,64,42,73,45,80,41,49,25,74,46,65,47,77,43,80,38,71,32,42,67,59,50,51,50,30,69,76,38,57,85,56,58,65,31,37,36,39,37,26,23,40,86,84,68,46,74,33,46,46,62,77,51,22,42,33,75,50,88,48,59,57,59,40,39,38,31,35,38,38,30,20,29,72,48,88,75,69,69,78,76,78,78,76,81,75,74,75,84,76,84,84,78,82,77,76,80,77,84,80,81,79,74,90,67,60,79,71,53,64,80,49,57,81,63,57,71,69,66,88,42,58,30,35,74,44,86,28,35,49,52,37,55,83,69,65,39,65,71,28,41,72,32,60,63,47,47,71,27,37,45,47,48,44,48,45,55,79,76,80,51,83,83,27,51,54,39,55,33,23,54,52,39,24,52,48,12,72,74,36,61,89,78,35,64,62,30,29,26,23,61,72,35,66,34,58,47,66,42,31,30,36,34,55,84,41,30,40,35,40,37,60,40,68,37,40,22,54,73,38,37,12,25,51

Sequence (790 aa):
MDNEVRSSFIQRRLRSQERRDMQREILSILGLPQRPRPHFHTKHNAAPMFMLDLYNTISTDTGPQGYSYYKPVLPTQASPMVTPQDSRFLDDADMVMSFVNLVDQDQDLLYQQHRREFRFDLSRIPEGEAVTAAEFRIYTDFIQERYENETFRVSVYQVLQEPPNSEVELLLLDQREVWAAEEGWLVFDLTTTSNLWLVNPEQNLGLHLVLEDSHGQRRNPRLAGLVTGSGPQDKQPFMVVFFKASEVHFRSIRSAHGHKGRQSNRSKPQRTVQDTLKAVEAATDNLGMSKEGCKKHELYVSFRDLGWQDWIIAPEGYAAYYCEGECAFPLNSYMNATNHAIVQTLVHFINPETVPKPCCAPTQLHGISVLYFDDSSNVILKKYRNMVVRACGCHMDNEVRSSFIQRRLRSQERRDMQREILSILGLPQRPRPHFHTKHNAAPMFMLDLYNTISTDTGPQGYSYYKPVLPTQASPMVTPQDSRFLDDADMVMSFVNLVDQDQDLLYQQHRREFRFDLSRIPEGEAVTAAEFRIYTDFIQERYENETFRVSVYQVLQEPPNSEVELLLLDQREVWAAEEGWLVFDLTTTSNLWLVNPEQNLGLHLVLEDSHGQRRNPRLAGLVTGSGPQDKQPFMVVFFKASEVHFRSIRSAHGHKGRQSNRSKPQRTVQDTLKAVEAATDNLGMSKEGCKKHELYVSFRDLGWQDWIIAPEGYAAYYCEGECAFPLNSYMNATNHAIVQTLVHFINPETVPKPCCAPTQLHGISVLYFDDSSNVILKKYRNMVVRACGCH